Protein 6Z70 (pdb70)

Structure (mmCIF, N/CA/C/O backbone):
data_6Z70
#
_entry.id   6Z70
#
_cell.length_a   72.100
_cell.length_b   116.100
_cell.length_c   137.600
_cell.angle_alpha   90.000
_cell.angle_beta   90.000
_cell.angle_gamma   90.000
#
_symmetry.space_group_name_H-M   'P 21 21 21'
#
loop_
_entity.id
_entity.type
_entity.pdbx_description
1 polymer Aq128
2 non-polymer '(2R)-2,3-dihydroxypropyl (9Z)-octadec-9-enoate'
3 water water
#
loop_
_atom_site.group_PDB
_atom_site.id
_atom_site.type_symbol
_atom_site.label_atom_id
_atom_site.label_alt_id
_atom_site.label_comp_id
_atom_site.label_asym_id
_atom_site.label_entity_id
_atom_site.label_seq_id
_atom_site.pdbx_PDB_ins_code
_atom_site.Cartn_x
_atom_site.Cartn_y
_atom_site.Cartn_z
_atom_site.occupancy
_atom_site.B_iso_or_equiv
_atom_site.auth_seq_id
_atom_site.auth_comp_id
_atom_site.auth_asym_id
_atom_site.auth_atom_id
_atom_site.pdbx_PDB_model_num
ATOM 1 N N . MET A 1 1 ? -13.333 -22.720 -15.313 1.00 49.13 1 MET A N 1
ATOM 2 C CA . MET A 1 1 ? -12.227 -22.021 -15.959 1.00 57.83 1 MET A CA 1
ATOM 3 C C . MET A 1 1 ? -10.999 -22.931 -16.139 1.00 62.39 1 MET A C 1
ATOM 4 O O . MET A 1 1 ? -10.587 -23.619 -15.203 1.00 65.53 1 MET A O 1
ATOM 9 N N . GLN A 1 2 ? -10.419 -22.935 -17.341 1.00 61.01 2 GLN A N 1
ATOM 10 C CA . GLN A 1 2 ? -9.251 -23.763 -17.612 1.00 58.44 2 GLN A CA 1
ATOM 11 C C . GLN A 1 2 ? -7.989 -23.080 -17.087 1.00 55.29 2 GLN A C 1
ATOM 12 O O . GLN A 1 2 ? -7.879 -21.852 -17.077 1.00 54.39 2 GLN A O 1
ATOM 18 N N . ARG A 1 3 ? -7.039 -23.893 -16.639 1.00 54.30 3 ARG A N 1
ATOM 19 C CA . ARG A 1 3 ? -5.816 -23.404 -16.022 1.00 47.18 3 ARG A CA 1
ATOM 20 C C . ARG A 1 3 ? -4.708 -23.217 -17.053 1.00 48.51 3 ARG A C 1
ATOM 21 O O . ARG A 1 3 ? -4.711 -23.818 -18.131 1.00 48.76 3 ARG A O 1
ATOM 29 N N . ILE A 1 4 ? -3.756 -22.353 -16.707 1.00 42.15 4 ILE A N 1
ATOM 30 C CA . ILE A 1 4 ? -2.536 -22.192 -17.487 1.00 38.52 4 ILE A CA 1
ATOM 31 C C . ILE A 1 4 ? -1.409 -22.959 -16.804 1.00 44.37 4 ILE A C 1
ATOM 32 O O . ILE A 1 4 ? -0.544 -22.372 -16.132 1.00 37.39 4 ILE A O 1
ATOM 37 N N . ILE A 1 5 ? -1.433 -24.284 -16.968 1.00 42.07 5 ILE A N 1
ATOM 38 C CA . ILE A 1 5 ? -0.373 -25.140 -16.457 1.00 41.37 5 ILE A CA 1
ATOM 39 C C . ILE A 1 5 ? 0.875 -24.974 -17.312 1.00 40.09 5 ILE A C 1
ATOM 40 O O . ILE A 1 5 ? 0.800 -24.884 -18.551 1.00 43.90 5 ILE A O 1
ATOM 45 N N . VAL A 1 6 ? 2.029 -24.914 -16.654 1.00 36.55 6 VAL A N 1
ATOM 46 C CA . VAL A 1 6 ? 3.325 -24.972 -17.319 1.00 40.22 6 VAL A CA 1
ATOM 47 C C . VAL A 1 6 ? 3.980 -26.295 -16.939 1.00 38.26 6 VAL A C 1
ATOM 48 O O . VAL A 1 6 ? 4.103 -26.617 -15.752 1.00 37.58 6 VAL A O 1
ATOM 52 N N . ASN A 1 7 ? 4.357 -27.080 -17.946 1.00 38.56 7 ASN A N 1
ATOM 53 C CA . ASN A 1 7 ? 4.939 -28.382 -17.670 1.00 41.23 7 ASN A CA 1
ATOM 54 C C . ASN A 1 7 ? 6.418 -28.254 -17.334 1.00 38.92 7 ASN A C 1
ATOM 55 O O . ASN A 1 7 ? 7.118 -27.432 -17.925 1.00 39.71 7 ASN A O 1
ATOM 60 N N . PRO A 1 8 ? 6.924 -29.102 -16.428 1.00 39.78 8 PRO A N 1
ATOM 61 C CA . PRO A 1 8 ? 8.310 -28.936 -15.971 1.00 41.28 8 PRO A CA 1
ATOM 62 C C . PRO A 1 8 ? 9.330 -28.973 -17.089 1.00 41.65 8 PRO A C 1
ATOM 63 O O . PRO A 1 8 ? 10.408 -28.390 -16.928 1.00 41.63 8 PRO A O 1
ATOM 67 N N . ASN A 1 9 ? 9.042 -29.635 -18.214 1.00 40.38 9 ASN A N 1
ATOM 68 C CA . ASN A 1 9 ? 9.977 -29.670 -19.332 1.00 43.66 9 ASN A CA 1
ATOM 69 C C . ASN A 1 9 ? 9.387 -29.014 -20.576 1.00 45.10 9 ASN A C 1
ATOM 70 O O . ASN A 1 9 ? 9.722 -29.386 -21.701 1.00 43.30 9 ASN A O 1
ATOM 75 N N . GLU A 1 10 ? 8.520 -28.026 -20.383 1.00 41.86 10 GLU A N 1
ATOM 76 C CA . GLU A 1 10 ? 7.946 -27.312 -21.512 1.00 43.86 10 GLU A CA 1
ATOM 77 C C . GLU A 1 10 ? 9.016 -26.490 -22.231 1.00 43.78 10 GLU A C 1
ATOM 78 O O . GLU A 1 10 ? 9.795 -25.784 -21.583 1.00 43.17 10 GLU A O 1
ATOM 84 N N . PRO A 1 11 ? 9.049 -26.532 -23.567 1.00 43.82 11 PRO A N 1
ATOM 85 C CA . PRO A 1 11 ? 10.022 -25.731 -24.318 1.00 39.49 11 PRO A CA 1
ATOM 86 C C . PRO A 1 11 ? 9.911 -24.248 -24.000 1.00 40.26 11 PRO A C 1
ATOM 87 O O . PRO A 1 11 ? 8.829 -23.728 -23.714 1.00 42.48 11 PRO A O 1
ATOM 91 N N . TYR A 1 12 ? 11.051 -23.565 -24.113 1.00 40.20 12 TYR A N 1
ATOM 92 C CA . TYR A 1 12 ? 11.152 -22.173 -23.688 1.00 40.86 12 TYR A CA 1
ATOM 93 C C . TYR A 1 12 ? 10.124 -21.298 -24.385 1.00 45.54 12 TYR A C 1
ATOM 94 O O . TYR A 1 12 ? 9.398 -20.532 -23.731 1.00 36.25 12 TYR A O 1
ATOM 103 N N . LEU A 1 13 ? 9.989 -21.458 -25.702 1.00 41.83 13 LEU A N 1
ATOM 104 C CA . LEU A 1 13 ? 9.112 -20.592 -26.466 1.00 41.51 13 LEU A CA 1
ATOM 105 C C . LEU A 1 13 ? 7.642 -20.855 -26.182 1.00 43.63 13 LEU A C 1
ATOM 106 O O . LEU A 1 13 ? 6.831 -19.925 -26.288 1.00 43.73 13 LEU A O 1
ATOM 111 N N . SER A 1 14 ? 7.278 -22.070 -25.763 1.00 43.05 14 SER A N 1
ATOM 112 C CA . SER A 1 14 ? 5.886 -22.309 -25.392 1.00 43.40 14 SER A CA 1
ATOM 113 C C . SER A 1 14 ? 5.543 -21.673 -24.047 1.00 41.84 14 SER A C 1
ATOM 114 O O . SER A 1 14 ? 4.403 -21.236 -23.853 1.00 41.57 14 SER A O 1
ATOM 117 N N . VAL A 1 15 ? 6.509 -21.585 -23.128 1.00 38.98 15 VAL A N 1
ATOM 118 C CA . VAL A 1 15 ? 6.254 -20.886 -21.866 1.00 40.96 15 VAL A CA 1
ATOM 119 C C . VAL A 1 15 ? 6.112 -19.387 -22.114 1.00 40.62 15 VAL A C 1
ATOM 120 O O . VAL A 1 15 ? 5.169 -18.742 -21.633 1.00 38.84 15 VAL A O 1
ATOM 124 N N . ILE A 1 16 ? 7.030 -18.824 -22.896 1.00 40.79 16 ILE A N 1
ATOM 125 C CA . ILE A 1 16 ? 7.002 -17.400 -23.194 1.00 37.76 16 ILE A CA 1
ATOM 126 C C . ILE A 1 16 ? 5.701 -17.022 -23.884 1.00 38.95 16 ILE A C 1
ATOM 127 O O . ILE A 1 16 ? 5.118 -15.967 -23.602 1.00 39.00 16 ILE A O 1
ATOM 132 N N . LYS A 1 17 ? 5.209 -17.884 -24.778 1.00 38.98 17 LYS A N 1
ATOM 133 C CA . LYS A 1 17 ? 3.935 -17.608 -25.432 1.00 41.87 17 LYS A CA 1
ATOM 134 C C . LYS A 1 17 ? 2.828 -17.406 -24.409 1.00 39.25 17 LYS A C 1
ATOM 135 O O . LYS A 1 17 ? 2.019 -16.477 -24.529 1.00 38.08 17 LYS A O 1
ATOM 141 N N . LYS A 1 18 ? 2.800 -18.246 -23.377 1.00 35.51 18 LYS A N 1
ATOM 142 C CA . LYS A 1 18 ? 1.837 -18.056 -22.301 1.00 40.80 18 LYS A CA 1
ATOM 143 C C . LYS A 1 18 ? 2.126 -16.772 -21.513 1.00 34.57 18 LYS A C 1
ATOM 144 O O . LYS A 1 18 ? 1.200 -16.023 -21.191 1.00 34.53 18 LYS A O 1
ATOM 150 N N . VAL A 1 19 ? 3.402 -16.488 -21.221 1.00 30.47 19 VAL A N 1
ATOM 151 C CA . VAL A 1 19 ? 3.751 -15.282 -20.466 1.00 34.86 19 VAL A CA 1
ATOM 152 C C . VAL A 1 19 ? 3.364 -14.026 -21.247 1.00 34.94 19 VAL A C 1
ATOM 153 O O . VAL A 1 19 ? 2.836 -13.062 -20.675 1.00 38.89 19 VAL A O 1
ATOM 157 N N . VAL A 1 20 ? 3.617 -14.013 -22.560 1.00 32.60 20 VAL A N 1
ATOM 158 C CA . VAL A 1 20 ? 3.352 -12.814 -23.352 1.00 35.40 20 VAL A CA 1
ATOM 159 C C . VAL A 1 20 ? 1.854 -12.597 -23.510 1.00 32.60 20 VAL A C 1
ATOM 160 O O . VAL A 1 20 ? 1.368 -11.461 -23.461 1.00 36.56 20 VAL A O 1
ATOM 164 N N . LYS A 1 21 ? 1.094 -13.683 -23.643 1.00 35.42 21 LYS A N 1
ATOM 165 C CA . LYS A 1 21 ? -0.358 -13.576 -23.750 1.00 38.54 21 LYS A CA 1
ATOM 166 C C . LYS A 1 21 ? -0.973 -12.969 -22.494 1.00 38.57 21 LYS A C 1
ATOM 167 O O . LYS A 1 21 ? -1.922 -12.179 -22.577 1.00 33.25 21 LYS A O 1
ATOM 173 N N . LEU A 1 22 ? -0.451 -13.329 -21.316 1.00 37.10 22 LEU A N 1
ATOM 174 C CA . LEU A 1 22 ? -0.932 -12.709 -20.090 1.00 34.40 22 LEU A CA 1
ATOM 175 C C . LEU A 1 22 ? -0.425 -11.283 -19.959 1.00 36.75 22 LEU A C 1
ATOM 176 O O . LEU A 1 22 ? -1.184 -10.380 -19.570 1.00 35.30 22 LEU A O 1
ATOM 181 N N . SER A 1 23 ? 0.860 -11.061 -20.281 1.00 35.91 23 SER A N 1
ATOM 182 C CA . SER A 1 23 ? 1.530 -9.829 -19.878 1.00 36.93 23 SER A CA 1
ATOM 183 C C . SER A 1 23 ? 1.155 -8.636 -20.758 1.00 34.80 23 SER A C 1
ATOM 184 O O . SER A 1 23 ? 1.029 -7.511 -20.253 1.00 42.21 23 SER A O 1
ATOM 187 N N . ILE A 1 24 ? 0.987 -8.855 -22.065 1.00 36.74 24 ILE A N 1
ATOM 188 C CA . ILE A 1 24 ? 0.758 -7.735 -22.987 1.00 36.95 24 ILE A CA 1
ATOM 189 C C . ILE A 1 24 ? -0.512 -6.954 -22.661 1.00 34.36 24 ILE A C 1
ATOM 190 O O . ILE A 1 24 ? -0.456 -5.718 -22.644 1.00 34.83 24 ILE A O 1
ATOM 195 N N . PRO A 1 25 ? -1.655 -7.585 -22.388 1.00 34.42 25 PRO A N 1
ATOM 196 C CA . PRO A 1 25 ? -2.819 -6.778 -21.981 1.00 36.30 25 PRO A CA 1
ATOM 197 C C . PRO A 1 25 ? -2.596 -5.948 -20.700 1.00 33.98 25 PRO A C 1
ATOM 198 O O . PRO A 1 25 ? -3.133 -4.834 -20.606 1.00 35.56 25 PRO A O 1
ATOM 202 N N . ILE A 1 26 ? -1.823 -6.445 -19.719 1.00 33.76 26 ILE A N 1
ATOM 203 C CA . ILE A 1 26 ? -1.533 -5.671 -18.502 1.00 38.56 26 ILE A CA 1
ATOM 204 C C . ILE A 1 26 ? -0.623 -4.485 -18.824 1.00 39.63 26 ILE A C 1
ATOM 205 O O . ILE A 1 26 ? -0.802 -3.370 -18.293 1.00 36.28 26 ILE A O 1
ATOM 210 N N . ILE A 1 27 ? 0.390 -4.713 -19.666 1.00 31.97 27 ILE A N 1
ATOM 211 C CA . ILE A 1 27 ? 1.252 -3.626 -20.135 1.00 39.23 27 ILE A CA 1
ATOM 212 C C . ILE A 1 27 ? 0.428 -2.563 -20.864 1.00 36.99 27 ILE A C 1
ATOM 213 O O . ILE A 1 27 ? 0.628 -1.364 -20.661 1.00 39.51 27 ILE A O 1
ATOM 218 N N . VAL A 1 28 ? -0.531 -2.986 -21.698 1.00 35.98 28 VAL A N 1
ATOM 219 C CA . VAL A 1 28 ? -1.432 -2.030 -22.345 1.00 36.04 28 VAL A CA 1
ATOM 220 C C . VAL A 1 28 ? -2.247 -1.277 -21.302 1.00 37.43 28 VAL A C 1
ATOM 221 O O . VAL A 1 28 ? -2.370 -0.050 -21.361 1.00 38.16 28 VAL A O 1
ATOM 225 N N . VAL A 1 29 ? -2.819 -2.004 -20.331 1.00 36.26 29 VAL A N 1
ATOM 226 C CA . VAL A 1 29 ? -3.597 -1.347 -19.277 1.00 41.09 29 VAL A CA 1
ATOM 227 C C . VAL A 1 29 ? -2.756 -0.272 -18.609 1.00 39.01 29 VAL A C 1
ATOM 228 O O . VAL A 1 29 ? -3.189 0.876 -18.456 1.00 38.83 29 VAL A O 1
ATOM 232 N N . ASN A 1 30 ? -1.502 -0.597 -18.305 1.00 42.45 30 ASN A N 1
ATOM 233 C CA . ASN A 1 30 ? -0.636 0.358 -17.623 1.00 47.60 30 ASN A CA 1
ATOM 234 C C . ASN A 1 30 ? -0.284 1.541 -18.516 1.00 40.85 30 ASN A C 1
ATOM 235 O O . ASN A 1 30 ? -0.255 2.684 -18.050 1.00 43.24 30 ASN A O 1
ATOM 240 N N . LEU A 1 31 ? -0.041 1.298 -19.805 1.00 44.39 31 LEU A N 1
ATOM 241 C CA . LEU A 1 31 ? 0.364 2.386 -20.688 1.00 42.23 31 LEU A CA 1
ATOM 242 C C . LEU A 1 31 ? -0.802 3.296 -21.051 1.00 45.50 31 LEU A C 1
ATOM 243 O O . LEU A 1 31 ? -0.596 4.493 -21.284 1.00 47.16 31 LEU A O 1
ATOM 248 N N . LEU A 1 32 ? -2.025 2.769 -21.083 1.00 41.82 32 LEU A N 1
ATOM 249 C CA . LEU A 1 32 ? -3.180 3.640 -21.249 1.00 40.43 32 LEU A CA 1
ATOM 250 C C . LEU A 1 32 ? -3.311 4.589 -20.063 1.00 43.53 32 LEU A C 1
ATOM 251 O O . LEU A 1 32 ? -3.653 5.769 -20.229 1.00 41.25 32 LEU A O 1
ATOM 256 N N . TYR A 1 33 ? -3.011 4.097 -18.862 1.00 42.73 33 TYR A N 1
ATOM 257 C CA . TYR A 1 33 ? -3.072 4.937 -17.670 1.00 42.12 33 TYR A CA 1
ATOM 258 C C . TYR A 1 33 ? -2.031 6.056 -17.725 1.00 43.88 33 TYR A C 1
ATOM 259 O O . TYR A 1 33 ? -2.286 7.172 -17.270 1.00 42.30 33 TYR A O 1
ATOM 268 N N . THR A 1 34 ? -0.855 5.770 -18.282 1.00 45.38 34 THR A N 1
ATOM 269 C CA . THR A 1 34 ? 0.181 6.784 -18.426 1.00 44.04 34 THR A CA 1
ATOM 270 C C . THR A 1 34 ? -0.220 7.840 -19.451 1.00 47.80 34 THR A C 1
ATOM 271 O O . THR A 1 34 ? -0.044 9.044 -19.224 1.00 45.38 34 THR A O 1
ATOM 275 N N . VAL A 1 35 ? -0.747 7.403 -20.597 1.00 46.31 35 VAL A N 1
ATOM 276 C CA . VAL A 1 35 ? -1.169 8.340 -21.633 1.00 45.47 35 VAL A CA 1
ATOM 277 C C . VAL A 1 35 ? -2.319 9.201 -21.134 1.00 42.47 35 VAL A C 1
ATOM 278 O O . VAL A 1 35 ? -2.360 10.412 -21.376 1.00 43.55 35 VAL A O 1
ATOM 282 N N . GLU A 1 36 ? -3.273 8.587 -20.433 1.00 42.91 36 GLU A N 1
ATOM 283 C CA . GLU A 1 36 ? -4.423 9.319 -19.918 1.00 42.69 36 GLU A CA 1
ATOM 284 C C . GLU A 1 36 ? -3.991 10.396 -18.935 1.00 46.42 36 GLU A C 1
ATOM 285 O O . GLU A 1 36 ? -4.508 11.521 -18.949 1.00 42.24 36 GLU A O 1
ATOM 291 N N . ASN A 1 37 ? -3.103 10.044 -18.015 1.00 43.44 37 ASN A N 1
ATOM 292 C CA . ASN A 1 37 ? -2.685 11.033 -17.035 1.00 46.43 37 ASN A CA 1
ATOM 293 C C . ASN A 1 37 ? -1.893 12.162 -17.682 1.00 46.23 37 ASN A C 1
ATOM 294 O O . ASN A 1 37 ? -1.956 13.302 -17.216 1.00 46.02 37 ASN A O 1
ATOM 299 N N . MET A 1 38 ? -1.158 11.873 -18.757 1.00 50.36 38 MET A N 1
ATOM 300 C CA . MET A 1 38 ? -0.488 12.939 -19.494 1.00 47.68 38 MET A CA 1
ATOM 301 C C . MET A 1 38 ? -1.507 13.861 -20.154 1.00 49.11 38 MET A C 1
ATOM 302 O O . MET A 1 38 ? -1.414 15.088 -20.031 1.00 48.45 38 MET A O 1
ATOM 307 N N . ILE A 1 39 ? -2.510 13.287 -20.826 1.00 45.28 39 ILE A N 1
ATOM 308 C CA . ILE A 1 39 ? -3.544 14.105 -21.458 1.00 41.14 39 ILE A CA 1
ATOM 309 C C . ILE A 1 39 ? -4.318 14.889 -20.408 1.00 42.12 39 ILE A C 1
ATOM 310 O O . ILE A 1 39 ? -4.651 16.063 -20.610 1.00 39.16 39 ILE A O 1
ATOM 315 N N . SER A 1 40 ? -4.629 14.250 -19.274 1.00 40.93 40 SER A N 1
ATOM 316 C CA . SER A 1 40 ? -5.368 14.946 -18.225 1.00 42.76 40 SER A CA 1
ATOM 317 C C . SER A 1 40 ? -4.570 16.112 -17.660 1.00 39.73 40 SER A C 1
ATOM 318 O O . SER A 1 40 ? -5.151 17.144 -17.310 1.00 43.94 40 SER A O 1
ATOM 321 N N . MET A 1 41 ? -3.242 15.981 -17.590 1.00 43.87 41 MET A N 1
ATOM 322 C CA . MET A 1 41 ? -2.409 17.088 -17.128 1.00 45.38 41 MET A CA 1
ATOM 323 C C . MET A 1 41 ? -2.464 18.269 -18.090 1.00 46.46 41 MET A C 1
ATOM 324 O O . MET A 1 41 ? -2.525 19.430 -17.658 1.00 45.52 41 MET A O 1
ATOM 329 N N . ILE A 1 42 ? -2.438 17.995 -19.394 1.00 41.73 42 ILE A N 1
ATOM 330 C CA . ILE A 1 42 ? -2.510 19.082 -20.361 1.00 46.12 42 ILE A CA 1
ATOM 331 C C . ILE A 1 42 ? -3.876 19.756 -20.300 1.00 41.76 42 ILE A C 1
ATOM 332 O O . ILE A 1 42 ? -3.972 20.983 -20.365 1.00 44.75 42 ILE A O 1
ATOM 337 N N . LEU A 1 43 ? -4.947 18.974 -20.121 1.00 40.98 43 LEU A N 1
ATOM 338 C CA . LEU A 1 43 ? -6.280 19.560 -20.011 1.00 37.69 43 LEU A CA 1
ATOM 339 C C . LEU A 1 43 ? -6.373 20.501 -18.826 1.00 45.32 43 LEU A C 1
ATOM 340 O O . LEU A 1 43 ? -6.945 21.594 -18.935 1.00 46.13 43 LEU A O 1
ATOM 345 N N . VAL A 1 44 ? -5.841 20.082 -17.675 1.00 42.44 44 VAL A N 1
ATOM 346 C CA . VAL A 1 44 ? -5.886 20.926 -16.491 1.00 42.67 44 VAL A CA 1
ATOM 347 C C . VAL A 1 44 ? -4.995 22.146 -16.662 1.00 44.71 44 VAL A C 1
ATOM 348 O O . VAL A 1 44 ? -5.346 23.241 -16.212 1.00 42.68 44 VAL A O 1
ATOM 352 N N . SER A 1 45 ? -3.861 22.002 -17.342 1.00 41.00 45 SER A 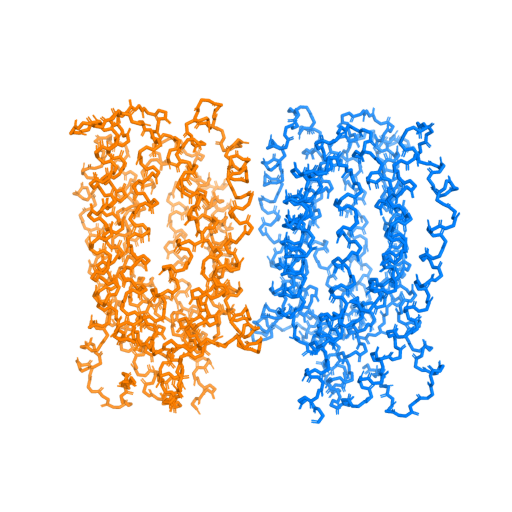N 1
ATOM 353 C CA . SER A 1 45 ? -3.012 23.164 -17.564 1.00 49.93 45 SER A CA 1
ATOM 354 C C . SER A 1 45 ? -3.699 24.221 -18.431 1.00 50.13 45 SER A C 1
ATOM 355 O O . SER A 1 45 ? -3.275 25.379 -18.431 1.00 48.50 45 SER A O 1
ATOM 358 N N . SER A 1 46 ? -4.770 23.865 -19.139 1.00 48.50 46 SER A N 1
ATOM 359 C CA . SER A 1 46 ? -5.571 24.881 -19.816 1.00 53.29 46 SER A CA 1
ATOM 360 C C . SER A 1 46 ? -6.322 25.790 -18.842 1.00 52.62 46 SER A C 1
ATOM 361 O O . SER A 1 46 ? -6.869 26.808 -19.275 1.00 52.25 46 SER A O 1
ATOM 364 N N . ILE A 1 47 ? -6.362 25.458 -17.549 1.00 48.74 47 ILE A N 1
ATOM 365 C CA . ILE A 1 47 ? -7.111 26.246 -16.573 1.00 42.72 47 ILE A CA 1
ATOM 366 C C . ILE A 1 47 ? -6.210 27.302 -15.943 1.00 51.13 47 ILE A C 1
ATOM 367 O O . ILE A 1 47 ? -6.395 28.503 -16.171 1.00 50.20 47 ILE A O 1
ATOM 372 N N . SER A 1 48 ? -5.250 26.873 -15.134 1.00 49.74 48 SER A N 1
ATOM 373 C CA . SER A 1 48 ? -4.361 27.779 -14.414 1.00 51.26 48 SER A CA 1
ATOM 374 C C . SER A 1 48 ? -3.252 26.950 -13.777 1.00 54.48 48 SER A C 1
ATOM 375 O O . SER A 1 48 ? -3.400 25.730 -13.624 1.00 49.61 48 SER A O 1
ATOM 378 N N . PRO A 1 49 ? -2.118 27.576 -13.446 1.00 56.03 49 PRO A N 1
ATOM 379 C CA . PRO A 1 49 ? -1.072 26.827 -12.742 1.00 54.37 49 PRO A CA 1
ATOM 380 C C . PRO A 1 49 ? -1.504 26.412 -11.351 1.00 52.39 49 PRO A C 1
ATOM 381 O O . PRO A 1 49 ? -1.013 25.395 -10.844 1.00 52.64 49 PRO A O 1
ATOM 385 N N . SER A 1 50 ? -2.420 27.156 -10.720 1.00 50.32 50 SER A N 1
ATOM 386 C CA . SER A 1 50 ? -2.944 26.705 -9.437 1.00 49.28 50 SER A CA 1
ATOM 387 C C . SER A 1 50 ? -3.807 25.461 -9.603 1.00 51.03 50 SER A C 1
ATOM 388 O O . SER A 1 50 ? -3.853 24.613 -8.701 1.00 48.08 50 SER A O 1
ATOM 391 N N . ALA A 1 51 ? -4.492 25.331 -10.744 1.00 46.29 51 ALA A N 1
ATOM 392 C CA . ALA A 1 51 ? -5.233 24.108 -11.031 1.00 45.10 51 ALA A CA 1
ATOM 393 C C . ALA A 1 51 ? -4.291 22.926 -11.212 1.00 44.14 51 ALA A C 1
ATOM 394 O O . ALA A 1 51 ? -4.567 21.822 -10.724 1.00 43.66 51 ALA A O 1
ATOM 396 N N . VAL A 1 52 ? -3.170 23.146 -11.906 1.00 41.19 52 VAL A N 1
ATOM 397 C CA . VAL A 1 52 ? -2.162 22.104 -12.077 1.00 45.09 52 VAL A CA 1
ATOM 398 C C . VAL A 1 52 ? -1.591 21.692 -10.731 1.00 47.04 52 VAL A C 1
ATOM 399 O O . VAL A 1 52 ? -1.358 20.506 -10.474 1.00 45.23 52 VAL A O 1
ATOM 403 N N . ALA A 1 53 ? -1.336 22.670 -9.859 1.00 50.99 53 ALA A N 1
ATOM 404 C CA . ALA A 1 53 ? -0.832 22.359 -8.529 1.00 50.28 53 ALA A CA 1
ATOM 405 C C . ALA A 1 53 ? -1.859 21.577 -7.718 1.00 47.66 53 ALA A C 1
ATOM 406 O O . ALA A 1 53 ? -1.505 20.629 -7.010 1.00 50.98 53 ALA A O 1
ATOM 408 N N . ALA A 1 54 ? -3.135 21.952 -7.811 1.00 45.91 54 ALA A N 1
ATOM 409 C CA . ALA A 1 54 ? -4.152 21.259 -7.030 1.00 47.22 54 ALA A CA 1
ATOM 410 C C . ALA A 1 54 ? -4.259 19.796 -7.451 1.00 45.88 54 ALA A C 1
ATOM 411 O O . ALA A 1 54 ? -4.269 18.896 -6.604 1.00 48.39 54 ALA A O 1
ATOM 413 N N . THR A 1 55 ? -4.304 19.531 -8.758 1.00 46.11 55 THR A N 1
ATOM 414 C CA . THR A 1 55 ? -4.392 18.144 -9.209 1.00 44.71 55 THR A CA 1
ATOM 415 C C . THR A 1 55 ? -3.078 17.402 -9.005 1.00 46.81 55 THR A C 1
ATOM 416 O O . THR A 1 55 ? -3.085 16.190 -8.766 1.00 43.75 55 THR A O 1
ATOM 420 N N . GLY A 1 56 ? -1.945 18.102 -9.095 1.00 46.24 56 GLY A N 1
ATOM 421 C CA . GLY A 1 56 ? -0.668 17.448 -8.850 1.00 48.42 56 GLY A CA 1
ATOM 422 C C . GLY A 1 56 ? -0.542 16.938 -7.427 1.00 46.23 56 GLY A C 1
ATOM 423 O O . GLY A 1 56 ? -0.116 15.801 -7.198 1.00 39.98 56 GLY A O 1
ATOM 424 N N . PHE A 1 57 ? -0.901 17.786 -6.453 1.00 46.38 57 PHE A N 1
ATOM 425 C CA . PHE A 1 57 ? -0.944 17.376 -5.050 1.00 49.40 57 PHE A CA 1
ATOM 426 C C . PHE A 1 57 ? -2.004 16.303 -4.824 1.00 49.88 57 PHE A C 1
ATOM 427 O O . PHE A 1 57 ? -1.771 15.326 -4.091 1.00 42.82 57 PHE A O 1
ATOM 435 N N . SER A 1 58 ? -3.188 16.492 -5.417 1.00 41.98 58 SER A N 1
ATOM 436 C CA . SER A 1 58 ? -4.266 15.524 -5.259 1.00 44.52 58 SER A CA 1
ATOM 437 C C . SER A 1 58 ? -3.847 14.134 -5.729 1.00 40.79 58 SER A C 1
ATOM 438 O O . SER A 1 58 ? -4.021 13.147 -5.009 1.00 40.05 58 SER A O 1
ATOM 441 N N . LEU A 1 59 ? -3.281 14.040 -6.929 1.00 43.04 59 LEU A N 1
ATOM 442 C CA . LEU A 1 59 ? -2.939 12.737 -7.494 1.00 42.25 59 LEU A CA 1
ATOM 443 C C . LEU A 1 59 ? -1.879 12.022 -6.662 1.00 44.75 59 LEU A C 1
ATOM 444 O O . LEU A 1 59 ? -1.920 10.797 -6.516 1.00 41.92 59 LEU A O 1
ATOM 449 N N . SER A 1 60 ? -0.926 12.765 -6.102 1.00 42.77 60 SER A N 1
ATOM 450 C CA . SER A 1 60 ? 0.108 12.121 -5.306 1.00 44.08 60 SER A CA 1
ATOM 451 C C . SER A 1 60 ? -0.458 11.584 -4.001 1.00 42.27 60 SER A C 1
ATOM 452 O O . SER A 1 60 ? -0.138 10.461 -3.597 1.00 42.32 60 SER A O 1
ATOM 455 N N . LEU A 1 61 ? -1.350 12.337 -3.361 1.00 40.12 61 LEU A N 1
ATOM 456 C CA . LEU A 1 61 ? -1.952 11.850 -2.125 1.00 38.38 61 LEU A CA 1
ATOM 457 C C . LEU A 1 61 ? -2.937 10.717 -2.410 1.00 41.79 61 LEU A C 1
ATOM 458 O O . LEU A 1 61 ? -2.997 9.739 -1.650 1.00 34.75 61 LEU A O 1
ATOM 463 N N . LEU A 1 62 ? -3.674 10.810 -3.530 1.00 36.86 62 LEU A N 1
ATOM 464 C CA . LEU A 1 62 ? -4.559 9.725 -3.947 1.00 36.26 62 LEU A CA 1
ATOM 465 C C . LEU A 1 62 ? -3.774 8.448 -4.190 1.00 39.78 62 LEU A C 1
ATOM 466 O O . LEU A 1 62 ? -4.219 7.357 -3.820 1.00 35.38 62 LEU A O 1
ATOM 471 N N . TRP A 1 63 ? -2.605 8.568 -4.822 1.00 41.15 63 TRP A N 1
ATOM 472 C CA . TRP A 1 63 ? -1.739 7.411 -5.005 1.00 44.22 63 TRP A CA 1
ATOM 473 C C . TRP A 1 63 ? -1.379 6.778 -3.663 1.00 42.08 63 TRP A C 1
ATOM 474 O O . TRP A 1 63 ? -1.367 5.550 -3.526 1.00 40.56 63 TRP A O 1
ATOM 485 N N . PHE A 1 64 ? -1.112 7.602 -2.651 1.00 38.40 64 PHE A N 1
ATOM 486 C CA . PHE A 1 64 ? -0.809 7.053 -1.332 1.00 36.95 64 PHE A CA 1
ATOM 487 C C . PHE A 1 64 ? -1.998 6.283 -0.778 1.00 34.53 64 PHE A C 1
ATOM 488 O O . PHE A 1 64 ? -1.876 5.107 -0.426 1.00 31.39 64 PHE A O 1
ATOM 496 N N . ILE A 1 65 ? -3.172 6.916 -0.718 1.00 33.27 65 ILE A N 1
ATOM 497 C CA . ILE A 1 65 ? -4.281 6.218 -0.092 1.00 33.00 65 ILE A CA 1
ATOM 498 C C . ILE A 1 65 ? -4.747 5.037 -0.931 1.00 37.42 65 ILE A C 1
ATOM 499 O O . ILE A 1 65 ? -5.319 4.088 -0.380 1.00 36.96 65 ILE A O 1
ATOM 504 N N . TYR A 1 66 ? -4.451 5.022 -2.239 1.00 38.45 66 TYR A N 1
ATOM 505 C CA . TYR A 1 66 ? -4.790 3.859 -3.053 1.00 38.16 66 TYR A CA 1
ATOM 506 C C . TYR A 1 66 ? -4.016 2.602 -2.650 1.00 39.14 66 TYR A C 1
ATOM 507 O O . TYR A 1 66 ? -4.367 1.515 -3.120 1.00 32.67 66 TYR A O 1
ATOM 516 N N . SER A 1 67 ? -2.970 2.723 -1.816 1.00 32.26 67 SER A N 1
ATOM 517 C CA . SER A 1 67 ? -2.335 1.572 -1.176 1.00 34.48 67 SER A CA 1
ATOM 518 C C . SER A 1 67 ? -3.362 0.581 -0.631 1.00 31.64 67 SER A C 1
ATOM 519 O O . SER A 1 67 ? -3.140 -0.637 -0.659 1.00 29.36 67 SER A O 1
ATOM 522 N N . LEU A 1 68 ? -4.461 1.107 -0.088 1.00 29.04 68 LEU A N 1
ATOM 523 C CA . LEU A 1 68 ? -5.507 0.276 0.490 1.00 28.96 68 LEU A CA 1
ATOM 524 C C . LEU A 1 68 ? -6.123 -0.694 -0.512 1.00 31.48 68 LEU A C 1
ATOM 525 O O . LEU A 1 68 ? -6.560 -1.784 -0.123 1.00 28.57 68 LEU A O 1
ATOM 530 N N . MET A 1 69 ? -6.218 -0.292 -1.789 1.00 29.08 69 MET A N 1
ATOM 531 C CA . MET A 1 69 ? -6.812 -1.144 -2.813 1.00 29.03 69 MET A CA 1
ATOM 532 C C . MET A 1 69 ? -6.037 -2.442 -2.971 1.00 28.39 69 MET A C 1
ATOM 533 O O . MET A 1 69 ? -6.609 -3.468 -3.377 1.00 26.93 69 MET A O 1
ATOM 538 N N . ALA A 1 70 ? -4.734 -2.406 -2.669 1.00 28.73 70 ALA A N 1
ATOM 539 C CA . ALA A 1 70 ? -3.899 -3.597 -2.735 1.00 29.56 70 ALA A CA 1
ATOM 540 C C . ALA A 1 70 ? -4.383 -4.669 -1.781 1.00 32.69 70 ALA A C 1
ATOM 541 O O . ALA A 1 70 ? -4.133 -5.864 -2.002 1.00 32.45 70 ALA A O 1
ATOM 543 N N . LEU A 1 71 ? -5.058 -4.284 -0.698 1.00 31.55 71 LEU A N 1
ATOM 544 C CA . LEU A 1 71 ? -5.549 -5.306 0.210 1.00 28.38 71 LEU A CA 1
ATOM 545 C C . LEU A 1 71 ? -6.573 -6.192 -0.494 1.00 32.47 71 LEU A C 1
ATOM 546 O O . LEU A 1 71 ? -6.399 -7.410 -0.583 1.00 33.62 71 LEU A O 1
ATOM 551 N N . SER A 1 72 ? -7.640 -5.592 -1.020 1.00 26.70 72 SER A N 1
ATOM 552 C CA . SER A 1 72 ? -8.676 -6.385 -1.679 1.00 35.43 72 SER A CA 1
ATOM 553 C C . SER A 1 72 ? -8.215 -6.927 -3.033 1.00 32.76 72 SER A C 1
ATOM 554 O O . SER A 1 72 ? -8.607 -8.035 -3.414 1.00 32.33 72 SER A O 1
ATOM 557 N N . TYR A 1 73 ? -7.388 -6.177 -3.769 1.00 30.36 73 TYR A N 1
ATOM 558 C CA . TYR A 1 73 ? -6.821 -6.716 -5.004 1.00 30.99 73 TYR A CA 1
ATOM 559 C C . TYR A 1 73 ? -6.054 -8.001 -4.721 1.00 30.52 73 TYR A C 1
ATOM 560 O O . TYR A 1 73 ? -6.363 -9.056 -5.290 1.00 30.30 73 TYR A O 1
ATOM 569 N N . SER A 1 74 ? -5.070 -7.936 -3.813 1.00 26.17 74 SER A N 1
ATOM 570 C CA . SER A 1 74 ? -4.133 -9.040 -3.644 1.00 32.19 74 SER A CA 1
ATOM 571 C C . SER A 1 74 ? -4.805 -10.278 -3.108 1.00 29.15 74 SER A C 1
ATOM 572 O O . SER A 1 74 ? -4.546 -11.377 -3.603 1.00 29.78 74 SER A O 1
ATOM 575 N N . GLY A 1 75 ? -5.682 -10.123 -2.111 1.00 31.94 75 GLY A N 1
ATOM 576 C CA . GLY A 1 75 ? -6.376 -11.279 -1.577 1.00 32.92 75 GLY A CA 1
ATOM 577 C C . GLY A 1 75 ? -7.241 -11.974 -2.607 1.00 33.14 75 GLY A C 1
ATOM 578 O O . GLY A 1 75 ? -7.219 -13.204 -2.729 1.00 32.11 75 GLY A O 1
ATOM 579 N N . THR A 1 76 ? -8.028 -11.196 -3.355 1.00 28.73 76 THR A N 1
ATOM 580 C CA . THR A 1 76 ? -8.860 -11.789 -4.398 1.00 32.58 76 THR A CA 1
ATOM 581 C C . THR A 1 76 ? -8.000 -12.395 -5.486 1.00 29.46 76 THR A C 1
ATOM 582 O O . THR A 1 76 ? -8.183 -13.553 -5.862 1.00 31.22 76 THR A O 1
ATOM 586 N N . ASN A 1 77 ? -7.027 -11.612 -5.976 1.00 31.13 77 ASN A N 1
ATOM 587 C CA . ASN A 1 77 ? -6.180 -12.015 -7.084 1.00 26.95 77 ASN A CA 1
ATOM 588 C C . ASN A 1 77 ? -5.452 -13.331 -6.793 1.00 27.39 77 ASN A C 1
ATOM 589 O O . ASN A 1 77 ? -5.481 -14.259 -7.603 1.00 25.16 77 ASN A O 1
ATOM 594 N N . ILE A 1 78 ? -4.833 -13.446 -5.614 1.00 32.23 78 ILE A N 1
ATOM 595 C CA . ILE A 1 78 ? -4.015 -14.624 -5.326 1.00 32.14 78 ILE A CA 1
ATOM 596 C C . ILE A 1 78 ? -4.890 -15.859 -5.172 1.00 29.76 78 ILE A C 1
ATOM 597 O O . ILE A 1 78 ? -4.593 -16.934 -5.716 1.00 28.47 78 ILE A O 1
ATOM 602 N N . LEU A 1 79 ? -5.980 -15.724 -4.423 1.00 27.77 79 LEU A N 1
ATOM 603 C CA . LEU A 1 79 ? -6.818 -16.872 -4.151 1.00 30.19 79 LEU A CA 1
ATOM 604 C C . LEU A 1 79 ? -7.524 -17.355 -5.410 1.00 30.23 79 LEU A C 1
ATOM 605 O O . LEU A 1 79 ? -7.718 -18.559 -5.577 1.00 30.55 79 LEU A O 1
ATOM 610 N N . ILE A 1 80 ? -7.862 -16.459 -6.337 1.00 28.13 80 ILE A N 1
ATOM 611 C CA . ILE A 1 80 ? -8.520 -16.952 -7.539 1.00 31.01 80 ILE A CA 1
ATOM 612 C C . ILE A 1 80 ? -7.536 -17.751 -8.386 1.00 30.81 80 ILE A C 1
ATOM 613 O O . ILE A 1 80 ? -7.866 -18.833 -8.905 1.00 28.18 80 ILE A O 1
ATOM 618 N N . ALA A 1 81 ? -6.294 -17.271 -8.480 1.00 30.99 81 ALA A N 1
ATOM 619 C CA . ALA A 1 81 ? -5.284 -18.013 -9.214 1.00 30.12 81 ALA A CA 1
ATOM 620 C C . ALA A 1 81 ? -5.053 -19.398 -8.603 1.00 31.40 81 ALA A C 1
ATOM 621 O O . ALA A 1 81 ? -5.017 -20.406 -9.324 1.00 29.69 81 ALA A O 1
ATOM 623 N N . GLN A 1 82 ? -4.914 -19.468 -7.274 1.00 29.41 82 GLN A N 1
ATOM 624 C CA . GLN A 1 82 ? -4.677 -20.760 -6.627 1.00 34.49 82 GLN A CA 1
ATOM 625 C C . GLN A 1 82 ? -5.874 -21.687 -6.801 1.00 31.73 82 GLN A C 1
ATOM 626 O O . GLN A 1 82 ? -5.705 -22.852 -7.150 1.00 32.84 82 GLN A O 1
ATOM 632 N N . PHE A 1 83 ? -7.092 -21.164 -6.637 1.00 30.88 83 PHE A N 1
ATOM 633 C CA . PHE A 1 83 ? -8.291 -21.983 -6.803 1.00 36.28 83 PHE A CA 1
ATOM 634 C C . PHE A 1 83 ? -8.447 -22.494 -8.241 1.00 37.05 83 PHE A C 1
ATOM 635 O O . PHE A 1 83 ? -8.828 -23.650 -8.452 1.00 38.57 83 PHE A O 1
ATOM 643 N N . VAL A 1 84 ? -8.157 -21.658 -9.240 1.00 31.86 84 VAL A N 1
ATOM 644 C CA . VAL A 1 84 ? -8.231 -22.107 -10.628 1.00 33.65 84 VAL A CA 1
ATOM 645 C C . VAL A 1 84 ? -7.228 -23.232 -10.864 1.00 39.05 84 VAL A C 1
ATOM 646 O O . VAL A 1 84 ? -7.531 -24.229 -11.526 1.00 38.72 84 VAL A O 1
ATOM 650 N N . GLY A 1 85 ? -6.031 -23.105 -10.294 1.00 34.28 85 GLY A N 1
ATOM 651 C CA . GLY A 1 85 ? -5.041 -24.160 -10.435 1.00 39.31 85 GLY A CA 1
ATOM 652 C C . GLY A 1 85 ? -5.427 -25.451 -9.733 1.00 38.68 85 GLY A C 1
ATOM 653 O O . GLY A 1 85 ? -5.091 -26.540 -10.201 1.00 38.29 85 GLY A O 1
ATOM 654 N N . ALA A 1 86 ? -6.097 -25.350 -8.585 1.00 35.26 86 ALA A N 1
ATOM 655 C CA . ALA A 1 86 ? -6.562 -26.517 -7.843 1.00 39.85 86 ALA A CA 1
ATOM 656 C C . ALA A 1 86 ? -7.887 -27.065 -8.361 1.00 42.55 86 ALA A C 1
ATOM 657 O O . ALA A 1 86 ? -8.417 -28.007 -7.765 1.00 43.80 86 ALA A O 1
ATOM 659 N N . LYS A 1 87 ? -8.433 -26.503 -9.442 1.00 39.44 87 LYS A N 1
ATOM 660 C CA . LYS A 1 87 ? -9.731 -26.916 -9.987 1.00 42.96 87 LYS A CA 1
ATOM 661 C C . LYS A 1 87 ? -10.841 -26.822 -8.943 1.00 45.99 87 LYS A C 1
ATOM 662 O O . LYS A 1 87 ? -11.739 -27.663 -8.889 1.00 42.74 87 LYS A O 1
ATOM 668 N N . LYS A 1 88 ? -10.786 -25.783 -8.113 1.00 42.03 88 LYS A N 1
ATOM 669 C CA . LYS A 1 88 ? -11.857 -25.448 -7.187 1.00 39.54 88 LYS A CA 1
ATOM 670 C C . LYS A 1 88 ? -12.692 -24.312 -7.767 1.00 42.04 88 LYS A C 1
ATOM 671 O O . LYS A 1 88 ? -12.209 -23.516 -8.573 1.00 36.79 88 LYS A O 1
ATOM 677 N N . ASP A 1 89 ? -13.944 -24.239 -7.346 1.00 44.56 89 ASP A N 1
ATOM 678 C CA . ASP A 1 89 ? -14.826 -23.167 -7.787 1.00 42.53 89 ASP A CA 1
ATOM 679 C C . ASP A 1 89 ? -14.380 -21.838 -7.174 1.00 37.09 89 ASP A C 1
ATOM 680 O O . ASP A 1 89 ? -14.450 -21.682 -5.949 1.00 32.53 89 ASP A O 1
ATOM 685 N N . PRO A 1 90 ? -13.944 -20.858 -7.970 1.00 38.21 90 PRO A N 1
ATOM 686 C CA . PRO A 1 90 ? -13.485 -19.575 -7.410 1.00 37.36 90 PRO A CA 1
ATOM 687 C C . PRO A 1 90 ? -14.594 -18.554 -7.197 1.00 39.06 90 PRO A C 1
ATOM 688 O O . PRO A 1 90 ? -14.313 -17.471 -6.670 1.00 32.40 90 PRO A O 1
ATOM 692 N N . SER A 1 91 ? -15.837 -18.891 -7.561 1.00 38.17 91 SER A N 1
ATOM 693 C CA . SER A 1 91 ? -16.951 -17.965 -7.387 1.00 36.40 91 SER A CA 1
ATOM 694 C C . SER A 1 91 ? -17.063 -17.407 -5.980 1.00 35.74 91 SER A C 1
ATOM 695 O O . SER A 1 91 ? -17.342 -16.203 -5.856 1.00 34.55 91 SER A O 1
ATOM 698 N N . PRO A 1 92 ? -16.857 -18.179 -4.902 1.00 33.51 92 PRO A N 1
ATOM 699 C CA . PRO A 1 92 ? -16.876 -17.552 -3.571 1.00 32.38 92 PRO A CA 1
ATOM 700 C C . PRO A 1 92 ? -15.804 -16.501 -3.397 1.00 33.15 92 PRO A C 1
ATOM 701 O O . PRO A 1 92 ? -16.060 -15.495 -2.729 1.00 35.98 92 PRO A O 1
ATOM 705 N N . ILE A 1 93 ? -14.619 -16.694 -3.983 1.00 33.79 93 ILE A N 1
ATOM 706 C CA . ILE A 1 93 ? -13.559 -15.698 -3.855 1.00 34.20 93 ILE A CA 1
ATOM 707 C C . ILE A 1 93 ? -13.980 -14.388 -4.508 1.00 36.04 93 ILE A C 1
ATOM 708 O O . ILE A 1 93 ? -13.761 -13.301 -3.952 1.00 32.38 93 ILE A O 1
ATOM 713 N N . LEU A 1 94 ? -14.599 -14.459 -5.687 1.00 31.00 94 LEU A N 1
ATOM 714 C CA . LEU A 1 94 ? -14.969 -13.226 -6.368 1.00 30.54 94 LEU A CA 1
ATOM 715 C C . LEU A 1 94 ? -15.958 -12.413 -5.535 1.00 30.69 94 LEU A C 1
ATOM 716 O O . LEU A 1 94 ? -15.807 -11.193 -5.391 1.00 27.81 94 LEU A O 1
ATOM 721 N N . ILE A 1 95 ? -16.994 -13.055 -5.004 1.00 30.09 95 ILE A N 1
ATOM 722 C CA . ILE A 1 95 ? -18.026 -12.276 -4.325 1.00 33.81 95 ILE A CA 1
ATOM 723 C C . ILE A 1 95 ? -17.515 -11.734 -2.986 1.00 35.52 95 ILE A C 1
ATOM 724 O O . ILE A 1 95 ? -17.865 -10.615 -2.577 1.00 31.34 95 ILE A O 1
ATOM 729 N N . ASN A 1 96 ? -16.691 -12.504 -2.274 1.00 29.29 96 ASN A N 1
ATOM 730 C CA . ASN A 1 96 ? -16.208 -11.977 -1.005 1.00 36.08 96 ASN A CA 1
ATOM 731 C C . ASN A 1 96 ? -15.137 -10.908 -1.202 1.00 33.33 96 ASN A C 1
ATOM 732 O O . ASN A 1 96 ? -15.049 -9.961 -0.411 1.00 27.25 96 ASN A O 1
ATOM 737 N N . GLY A 1 97 ? -14.335 -11.021 -2.256 1.00 30.84 97 GLY A N 1
ATOM 738 C CA . GLY A 1 97 ? -13.370 -9.974 -2.531 1.00 28.13 97 GLY A CA 1
ATOM 739 C C . GLY A 1 97 ? -14.024 -8.664 -2.900 1.00 27.09 97 GLY A C 1
ATOM 740 O O . GLY A 1 97 ? -13.539 -7.601 -2.525 1.00 32.14 97 GLY A O 1
ATOM 741 N N . LEU A 1 98 ? -15.119 -8.718 -3.666 1.00 31.10 98 LEU A N 1
ATOM 742 C CA . LEU A 1 98 ? -15.838 -7.494 -4.027 1.00 27.78 98 LEU A CA 1
ATOM 743 C C . LEU A 1 98 ? -16.459 -6.838 -2.797 1.00 29.36 98 LEU A C 1
ATOM 744 O O . LEU A 1 98 ? -16.378 -5.619 -2.619 1.00 27.56 98 LEU A O 1
ATOM 749 N N . PHE A 1 99 ? -17.091 -7.636 -1.939 1.00 32.78 99 PHE A N 1
ATOM 750 C CA . PHE A 1 99 ? -17.664 -7.103 -0.708 1.00 27.95 99 PHE A CA 1
ATOM 751 C C . PHE A 1 99 ? -16.583 -6.529 0.199 1.00 31.01 99 PHE A C 1
ATOM 752 O O . PHE A 1 99 ? -16.748 -5.438 0.771 1.00 28.65 99 PHE A O 1
ATOM 760 N N . LEU A 1 100 ? -15.453 -7.229 0.311 1.00 28.35 100 LEU A N 1
ATOM 761 C CA . LEU A 1 100 ? -14.339 -6.706 1.095 1.00 29.00 100 LEU A CA 1
ATOM 762 C C . LEU A 1 100 ? -13.826 -5.389 0.512 1.00 32.18 100 LEU A C 1
ATOM 763 O O . LEU A 1 100 ? -13.530 -4.449 1.263 1.00 28.59 100 LEU A O 1
ATOM 768 N N . SER A 1 101 ? -13.685 -5.312 -0.831 1.00 31.29 101 SER A N 1
ATOM 769 C CA . SER A 1 101 ? -13.249 -4.053 -1.439 1.00 31.44 101 SER A CA 1
ATOM 770 C C . SER A 1 101 ? -14.231 -2.927 -1.136 1.00 29.93 101 SER A C 1
ATOM 771 O O . SER A 1 101 ? -13.826 -1.788 -0.859 1.00 26.19 101 SER A O 1
ATOM 774 N N . PHE A 1 102 ? -15.524 -3.226 -1.182 1.00 29.23 102 PHE A N 1
ATOM 775 C CA . PHE A 1 102 ? -16.510 -2.208 -0.867 1.00 32.31 102 PHE A CA 1
ATOM 776 C C . PHE A 1 102 ? -16.365 -1.742 0.579 1.00 30.92 102 PHE A C 1
ATOM 777 O O . PHE A 1 102 ? -16.254 -0.532 0.843 1.00 32.58 102 PHE A O 1
ATOM 785 N N . LEU A 1 103 ? -16.228 -2.693 1.508 1.00 30.82 103 LEU A N 1
ATOM 786 C CA . LEU A 1 103 ? -16.100 -2.352 2.920 1.00 31.25 103 LEU A CA 1
ATOM 787 C C . LEU A 1 103 ? -14.896 -1.457 3.170 1.00 36.20 103 LEU A C 1
ATOM 788 O O . LEU A 1 103 ? -15.009 -0.429 3.843 1.00 34.10 103 LEU A O 1
ATOM 793 N N . ILE A 1 104 ? -13.720 -1.847 2.667 1.00 31.91 104 ILE A N 1
ATOM 794 C CA . ILE A 1 104 ? -12.532 -1.085 3.027 1.00 29.83 104 ILE A CA 1
ATOM 795 C C . ILE A 1 104 ? -12.527 0.272 2.349 1.00 31.47 104 ILE A C 1
ATOM 796 O O . ILE A 1 104 ? -11.792 1.156 2.780 1.00 32.07 104 ILE A O 1
ATOM 801 N N . SER A 1 105 ? -13.345 0.466 1.303 1.00 31.88 105 SER A N 1
ATOM 802 C CA . SER A 1 105 ? -13.481 1.785 0.685 1.00 33.30 105 SER A CA 1
ATOM 803 C C . SER A 1 105 ? -14.225 2.768 1.587 1.00 32.28 105 SER A C 1
ATOM 804 O O . SER A 1 105 ? -14.086 3.988 1.420 1.00 32.91 105 SER A O 1
ATOM 807 N N . LEU A 1 106 ? -15.056 2.263 2.491 1.00 29.95 106 LEU A N 1
ATOM 808 C CA . LEU A 1 106 ? -15.988 3.129 3.204 1.00 32.06 106 LEU A CA 1
ATOM 809 C C . LEU A 1 106 ? -15.309 4.190 4.067 1.00 31.55 106 LEU A C 1
ATOM 810 O O . LEU A 1 106 ? -15.811 5.327 4.096 1.00 34.05 106 LEU A O 1
ATOM 815 N N . PRO A 1 107 ? -14.218 3.912 4.787 1.00 33.64 107 PRO A N 1
ATOM 816 C CA . PRO A 1 107 ? -13.547 5.005 5.527 1.00 37.71 107 PRO A CA 1
ATOM 817 C C . PRO A 1 107 ? -13.010 6.109 4.626 1.00 38.83 107 PRO A C 1
ATOM 818 O O . PRO A 1 107 ? -12.955 7.281 5.045 1.00 30.06 107 PRO A O 1
ATOM 822 N N . LEU A 1 108 ? -12.595 5.761 3.399 1.00 34.50 108 LEU A N 1
ATOM 823 C CA . LEU A 1 108 ? -12.193 6.780 2.445 1.00 32.58 108 LEU A CA 1
ATOM 824 C C . LEU A 1 108 ? -13.401 7.541 1.916 1.00 35.16 108 LEU A C 1
ATOM 825 O O . LEU A 1 108 ? -13.307 8.745 1.655 1.00 36.05 108 LEU A O 1
ATOM 830 N N . PHE A 1 109 ? -14.535 6.857 1.754 1.00 34.95 109 PHE A N 1
ATOM 831 C CA . PHE A 1 109 ? -15.758 7.525 1.324 1.00 35.02 109 PHE A CA 1
ATOM 832 C C . PHE A 1 109 ? -16.218 8.547 2.360 1.00 34.60 109 PHE A C 1
ATOM 833 O O . PHE A 1 109 ? -16.610 9.666 2.014 1.00 35.31 109 PHE A O 1
ATOM 841 N N . PHE A 1 110 ? -16.153 8.200 3.630 1.00 28.55 110 PHE A N 1
ATOM 842 C CA . PHE A 1 110 ? -16.733 9.077 4.639 1.00 38.17 110 PHE A CA 1
ATOM 843 C C . PHE A 1 110 ? -15.787 10.172 5.092 1.00 40.01 110 PHE A C 1
ATOM 844 O O . PHE A 1 110 ? -16.259 11.249 5.463 1.00 47.06 110 PHE A O 1
ATOM 852 N N . TYR A 1 111 ? -14.459 9.936 5.047 1.00 41.06 111 TYR A N 1
ATOM 853 C CA . TYR A 1 111 ? -13.510 10.934 5.534 1.00 39.82 111 TYR A CA 1
ATOM 854 C C . TYR A 1 111 ? -12.194 10.956 4.762 1.00 40.19 111 TYR A C 1
ATOM 855 O O . TYR A 1 111 ? -11.217 11.527 5.253 1.00 38.64 111 TYR A O 1
ATOM 864 N N . GLY A 1 112 ? -12.131 10.387 3.562 1.00 40.67 112 GLY A N 1
ATOM 865 C CA . GLY A 1 112 ? -10.882 10.424 2.820 1.00 36.90 112 GLY A CA 1
ATOM 866 C C . GLY A 1 112 ? -10.554 11.797 2.266 1.00 36.48 112 GLY A C 1
ATOM 867 O O . GLY A 1 112 ? -9.387 12.201 2.242 1.00 35.98 112 GLY A O 1
ATOM 868 N N . LYS A 1 113 ? -11.573 12.529 1.803 1.00 38.57 113 LYS A N 1
ATOM 869 C CA . LYS A 1 113 ? -11.334 13.854 1.232 1.00 36.50 113 LYS A CA 1
ATOM 870 C C . LYS A 1 113 ? -10.722 14.796 2.266 1.00 40.36 113 LYS A C 1
ATOM 871 O O . LYS A 1 113 ? -9.725 15.473 1.987 1.00 38.78 113 LYS A O 1
ATOM 877 N N . ASP A 1 114 ? -11.304 14.847 3.472 1.00 42.17 114 ASP A N 1
ATOM 878 C CA . ASP A 1 114 ? -10.743 15.666 4.551 1.00 46.11 114 ASP A CA 1
ATOM 879 C C . ASP A 1 114 ? -9.305 15.271 4.853 1.00 41.06 114 ASP A C 1
ATOM 880 O O . ASP A 1 114 ? -8.439 16.133 5.013 1.00 41.14 114 ASP A O 1
ATOM 885 N N . PHE A 1 115 ? -9.037 13.967 4.918 1.00 42.56 115 PHE A N 1
ATOM 886 C CA . PHE A 1 115 ? -7.684 13.466 5.148 1.00 43.90 115 PHE A CA 1
ATOM 887 C C . PHE A 1 115 ? -6.720 13.946 4.069 1.00 44.53 115 PHE A C 1
ATOM 888 O O . PHE A 1 115 ? -5.592 14.348 4.368 1.00 44.94 115 PHE A O 1
ATOM 896 N N . VAL A 1 116 ? -7.142 13.919 2.804 1.00 42.93 116 VAL A N 1
ATOM 897 C CA . VAL A 1 116 ? -6.263 14.381 1.732 1.00 43.26 116 VAL A CA 1
ATOM 898 C C . VAL A 1 116 ? -5.970 15.868 1.884 1.00 39.93 116 VAL A C 1
ATOM 899 O O . VAL A 1 116 ? -4.817 16.304 1.791 1.00 41.42 116 VAL A O 1
ATOM 903 N N . LEU A 1 117 ? -7.018 16.672 2.078 1.00 39.34 117 LEU A N 1
ATOM 904 C CA . LEU A 1 117 ? -6.840 18.115 2.212 1.00 42.71 117 LEU A CA 1
ATOM 905 C C . LEU A 1 117 ? -6.054 18.462 3.464 1.00 48.75 117 LEU A C 1
ATOM 906 O O . LEU A 1 117 ? -5.249 19.402 3.464 1.00 46.13 117 LEU A O 1
ATOM 911 N N . PHE A 1 118 ? -6.316 17.729 4.548 1.00 45.18 118 PHE A N 1
ATOM 912 C CA . PHE A 1 118 ? -5.493 17.774 5.750 1.00 55.82 118 PHE A CA 1
ATOM 913 C C . PHE A 1 118 ? -4.033 17.507 5.406 1.00 50.53 118 PHE A C 1
ATOM 914 O O . PHE A 1 118 ? -3.154 18.332 5.684 1.00 52.32 118 PHE A O 1
ATOM 922 N N . LEU A 1 119 ? -3.767 16.410 4.702 1.00 49.99 119 LEU A N 1
ATOM 923 C CA . LEU A 1 119 ? -2.381 16.145 4.348 1.00 49.10 119 LEU A CA 1
ATOM 924 C C . LEU A 1 119 ? -1.861 17.064 3.258 1.00 59.91 119 LEU A C 1
ATOM 925 O O . LEU A 1 119 ? -0.660 17.019 2.972 1.00 60.35 119 LEU A O 1
ATOM 930 N N . MET A 1 120 ? -2.699 17.948 2.714 1.00 51.33 120 MET A N 1
ATOM 931 C CA . MET A 1 120 ? -2.265 18.913 1.711 1.00 59.36 120 MET A CA 1
ATOM 932 C C . MET A 1 120 ? -1.856 20.231 2.354 1.00 61.37 120 MET A C 1
ATOM 933 O O . MET A 1 120 ? -0.820 20.793 1.991 1.00 61.44 120 MET A O 1
ATOM 938 N N . LYS A 1 121 ? -2.687 20.759 3.259 1.00 60.07 121 LYS A N 1
ATOM 939 C CA . LYS A 1 121 ? -2.283 21.801 4.205 1.00 65.94 121 LYS A CA 1
ATOM 940 C C . LYS A 1 121 ? -0.819 21.649 4.597 1.00 62.75 121 LYS A C 1
ATOM 941 O O . LYS A 1 121 ? -0.060 22.625 4.606 1.00 67.39 121 LYS A O 1
ATOM 947 N N . VAL A 1 122 ? -0.415 20.411 4.883 1.00 64.90 122 VAL A N 1
ATOM 948 C CA . VAL A 1 122 ? 0.933 20.126 5.366 1.00 65.13 122 VAL A CA 1
ATOM 949 C C . VAL A 1 122 ? 1.979 20.513 4.331 1.00 69.40 122 VAL A C 1
ATOM 950 O O . VAL A 1 122 ? 2.902 21.286 4.614 1.00 73.05 122 VAL A O 1
ATOM 954 N N . LEU A 1 123 ? 1.866 19.955 3.121 1.00 66.07 123 LEU A N 1
ATOM 955 C CA . LEU A 1 123 ? 2.875 20.126 2.081 1.00 60.96 123 LEU A CA 1
ATOM 956 C C . LEU A 1 123 ? 3.093 21.582 1.686 1.00 62.32 123 LEU A C 1
ATOM 957 O O . LEU A 1 123 ? 3.951 21.877 0.850 1.00 72.05 123 LEU A O 1
ATOM 962 N N . GLY A 1 124 ? 2.328 22.496 2.270 1.00 61.37 124 GLY A N 1
ATOM 963 C CA . GLY A 1 124 ? 2.504 23.906 2.002 1.00 70.47 124 GLY A CA 1
ATOM 964 C C . GLY A 1 124 ? 1.745 24.419 0.797 1.00 67.32 124 GLY A C 1
ATOM 965 O O . GLY A 1 124 ? 2.255 25.256 0.049 1.00 75.71 124 GLY A O 1
ATOM 966 N N . ALA A 1 125 ? 0.525 23.934 0.598 1.00 67.44 125 ALA A N 1
ATOM 967 C CA . ALA A 1 125 ? -0.322 24.421 -0.479 1.00 65.88 125 ALA A CA 1
ATOM 968 C C . ALA A 1 125 ? -1.163 25.582 0.031 1.00 63.31 125 ALA A C 1
ATOM 969 O O . ALA A 1 125 ? -1.672 25.545 1.154 1.00 65.68 125 ALA A O 1
ATOM 971 N N . SER A 1 126 ? -1.299 26.615 -0.795 1.00 58.97 126 SER A N 1
ATOM 972 C CA . SER A 1 126 ? -2.146 27.745 -0.439 1.00 63.99 126 SER A CA 1
ATOM 973 C C . SER A 1 126 ? -3.595 27.291 -0.295 1.00 62.99 126 SER A C 1
ATOM 974 O O . SER A 1 126 ? -4.001 26.251 -0.820 1.00 60.56 126 SER A O 1
ATOM 977 N N . GLU A 1 127 ? -4.390 28.086 0.423 1.00 60.20 127 GLU A N 1
ATOM 978 C CA . GLU A 1 127 ? -5.795 27.729 0.576 1.00 64.91 127 GLU A CA 1
ATOM 979 C C . GLU A 1 127 ? -6.570 27.856 -0.729 1.00 63.58 127 GLU A C 1
ATOM 980 O O . GLU A 1 127 ? -7.639 27.252 -0.862 1.00 64.06 127 GLU A O 1
ATOM 986 N N . THR A 1 128 ? -6.057 28.610 -1.703 1.00 61.50 128 THR A N 1
ATOM 987 C CA . THR A 1 128 ? -6.685 28.622 -3.019 1.00 60.21 128 THR A CA 1
ATOM 988 C C . THR A 1 128 ? -6.409 27.310 -3.754 1.00 57.20 128 THR A C 1
ATOM 989 O O . THR A 1 128 ? -7.309 26.737 -4.381 1.00 56.37 128 THR A O 1
ATOM 993 N N . VAL A 1 129 ? -5.166 26.824 -3.692 1.00 51.06 129 VAL A N 1
ATOM 994 C CA . VAL A 1 129 ? -4.845 25.539 -4.299 1.00 54.54 129 VAL A CA 1
ATOM 995 C C . VAL A 1 129 ? -5.607 24.422 -3.598 1.00 52.98 129 VAL A C 1
ATOM 996 O O . VAL A 1 129 ? -6.081 23.473 -4.234 1.00 50.33 129 VAL A O 1
ATOM 1000 N N . ARG A 1 130 ? -5.742 24.517 -2.278 1.00 52.42 130 ARG A N 1
ATOM 1001 C CA . ARG A 1 130 ? -6.521 23.524 -1.554 1.00 51.25 130 ARG A CA 1
ATOM 1002 C C . ARG A 1 130 ? -8.005 23.666 -1.850 1.00 53.03 130 ARG A C 1
ATOM 1003 O O . ARG A 1 130 ? -8.732 22.667 -1.857 1.00 48.68 130 ARG A O 1
ATOM 1011 N N . SER A 1 131 ? -8.476 24.888 -2.103 1.00 51.25 131 SER A N 1
ATOM 1012 C CA . SER A 1 131 ? -9.884 25.051 -2.438 1.00 54.90 131 SER A CA 1
ATOM 1013 C C . SER A 1 131 ? -10.194 24.455 -3.812 1.00 52.31 131 SER A C 1
ATOM 1014 O O . SER A 1 131 ? -11.242 23.826 -3.997 1.00 49.88 131 SER A O 1
ATOM 1017 N N . LEU A 1 132 ? -9.273 24.598 -4.772 1.00 51.72 132 LEU A N 1
ATOM 1018 C CA . LEU A 1 132 ? -9.424 23.933 -6.066 1.00 47.01 132 LEU A CA 1
ATOM 1019 C C . LEU A 1 132 ? -9.328 22.416 -5.919 1.00 49.42 132 LEU A C 1
ATOM 1020 O O . LEU A 1 132 ? -10.117 21.676 -6.519 1.00 46.23 132 LEU A O 1
ATOM 1025 N N . ALA A 1 133 ? -8.368 21.936 -5.124 1.00 45.29 133 ALA A N 1
ATOM 1026 C CA . ALA A 1 133 ? -8.222 20.500 -4.930 1.00 44.28 133 ALA A CA 1
ATOM 1027 C C . ALA A 1 133 ? -9.493 19.886 -4.354 1.00 43.97 133 ALA A C 1
ATOM 1028 O O . ALA A 1 133 ? -9.873 18.771 -4.732 1.00 42.44 133 ALA A O 1
ATOM 1030 N N . LYS A 1 134 ? -10.199 20.616 -3.483 1.00 42.87 134 LYS A N 1
ATOM 1031 C CA . LYS A 1 134 ? -11.419 20.064 -2.894 1.00 43.41 134 LYS A CA 1
ATOM 1032 C C . LYS A 1 134 ? -12.540 19.928 -3.917 1.00 46.09 134 LYS A C 1
ATOM 1033 O O . LYS A 1 134 ? -13.368 19.010 -3.810 1.00 39.07 134 LYS A O 1
ATOM 1039 N N . GLU A 1 135 ? -12.565 20.816 -4.920 1.00 40.89 135 GLU A N 1
ATOM 1040 C CA . GLU A 1 135 ? -13.517 20.669 -6.015 1.00 44.48 135 GLU A CA 1
ATOM 1041 C C . GLU A 1 135 ? -13.155 19.470 -6.884 1.00 37.64 135 GLU A C 1
ATOM 1042 O O . GLU A 1 135 ? -14.018 18.660 -7.230 1.00 38.98 135 GLU A O 1
ATOM 1048 N N . TYR A 1 136 ? -11.869 19.323 -7.198 1.00 37.71 136 TYR A N 1
ATOM 1049 C CA . TYR A 1 136 ? -11.403 18.189 -7.980 1.00 39.85 136 TYR A CA 1
ATOM 1050 C C . TYR A 1 136 ? -11.704 16.868 -7.278 1.00 39.49 136 TYR A C 1
ATOM 1051 O O . TYR A 1 136 ? -12.197 15.924 -7.910 1.00 35.42 136 TYR A O 1
ATOM 1060 N N . LEU A 1 137 ? -11.480 16.802 -5.958 1.00 39.70 137 LEU A N 1
ATOM 1061 C CA . LEU A 1 137 ? -11.597 15.547 -5.213 1.00 41.33 137 LEU A CA 1
ATOM 1062 C C . LEU A 1 137 ? -13.032 15.183 -4.853 1.00 41.19 137 LEU A C 1
ATOM 1063 O O . LEU A 1 137 ? -13.278 14.034 -4.454 1.00 41.11 137 LEU A O 1
ATOM 1068 N N . THR A 1 138 ? -13.977 16.115 -4.980 1.00 37.73 138 THR A N 1
ATOM 1069 C CA . THR A 1 138 ? -15.346 15.834 -4.547 1.00 39.79 138 THR A CA 1
ATOM 1070 C C . THR A 1 138 ? -15.996 14.691 -5.333 1.00 38.70 138 THR A C 1
ATOM 1071 O O . THR A 1 138 ? -16.494 13.746 -4.696 1.00 36.32 138 THR A O 1
ATOM 1075 N N . PRO A 1 139 ? -16.018 14.681 -6.673 1.00 34.90 139 PRO A N 1
ATOM 1076 C CA . PRO A 1 139 ? -16.613 13.513 -7.350 1.00 36.38 139 PRO A CA 1
ATOM 1077 C C . PRO A 1 139 ? -15.794 12.248 -7.167 1.00 35.47 139 PRO A C 1
ATOM 1078 O O . PRO A 1 139 ? -16.373 11.158 -7.083 1.00 34.24 139 PRO A O 1
ATOM 1082 N N . ILE A 1 140 ? -14.474 12.378 -7.024 1.00 34.25 140 ILE A N 1
ATOM 1083 C CA . ILE A 1 140 ? -13.604 11.220 -6.871 1.00 32.30 140 ILE A CA 1
ATOM 1084 C C . ILE A 1 140 ? -13.950 10.448 -5.601 1.00 34.05 140 ILE A C 1
ATOM 1085 O O . ILE A 1 140 ? -14.009 9.212 -5.602 1.00 31.44 140 ILE A O 1
ATOM 1090 N N . PHE A 1 141 ? -14.174 11.150 -4.498 1.00 34.04 141 PHE A N 1
ATOM 1091 C CA . PHE A 1 141 ? -14.468 10.455 -3.251 1.00 37.39 141 PHE A CA 1
ATOM 1092 C C . PHE A 1 141 ? -15.920 10.013 -3.156 1.00 36.21 141 PHE A C 1
ATOM 1093 O O . PHE A 1 141 ? -16.211 9.043 -2.451 1.00 37.28 141 PHE A O 1
ATOM 1101 N N . TRP A 1 142 ? -16.819 10.674 -3.887 1.00 35.14 142 TRP A N 1
ATOM 1102 C CA . TRP A 1 142 ? -18.193 10.201 -4.004 1.00 36.82 142 TRP A CA 1
ATOM 1103 C C . TRP A 1 142 ? -18.253 8.787 -4.560 1.00 33.81 142 TRP A C 1
ATOM 1104 O O . TRP A 1 142 ? -19.092 7.992 -4.138 1.00 33.56 142 TRP A O 1
ATOM 1115 N N . PHE A 1 143 ? -17.353 8.434 -5.478 1.00 33.78 143 PHE A N 1
ATOM 1116 C CA . PHE A 1 143 ? -17.437 7.141 -6.144 1.00 32.10 143 PHE A CA 1
ATOM 1117 C C . PHE A 1 143 ? -16.201 6.284 -5.894 1.00 29.89 143 PHE A C 1
ATOM 1118 O O . PHE A 1 143 ? -15.952 5.329 -6.626 1.00 33.17 143 PHE A O 1
ATOM 1126 N N . ILE A 1 144 ? -15.464 6.555 -4.823 1.00 33.43 144 ILE A N 1
ATOM 1127 C CA . ILE A 1 144 ? -14.288 5.754 -4.504 1.00 32.73 144 ILE A CA 1
ATOM 1128 C C . ILE A 1 144 ? -14.672 4.296 -4.234 1.00 30.28 144 ILE A C 1
ATOM 1129 O O . ILE A 1 144 ? -13.901 3.412 -4.630 1.00 31.10 144 ILE A O 1
ATOM 1134 N N . PRO A 1 145 ? -15.848 3.952 -3.671 1.00 30.46 145 PRO A N 1
ATOM 1135 C CA . PRO A 1 145 ? -16.175 2.516 -3.595 1.00 29.20 145 PRO A CA 1
ATOM 1136 C C . PRO A 1 145 ? -16.264 1.848 -4.961 1.00 33.68 145 PRO A C 1
ATOM 1137 O O . PRO A 1 145 ? -15.893 0.675 -5.086 1.00 31.11 145 PRO A O 1
ATOM 1141 N N . ILE A 1 146 ? -16.710 2.577 -5.989 1.00 31.30 146 ILE A N 1
ATOM 1142 C CA . ILE A 1 146 ? -16.739 2.044 -7.350 1.00 35.40 146 ILE A CA 1
ATOM 1143 C C . ILE A 1 146 ? -15.324 1.762 -7.837 1.00 30.02 146 ILE A C 1
ATOM 1144 O O . ILE A 1 146 ? -15.065 0.730 -8.458 1.00 32.97 146 ILE A O 1
ATOM 1149 N N . GLY A 1 147 ? -14.385 2.664 -7.541 1.00 34.76 147 GLY A N 1
ATOM 1150 C CA . GLY A 1 147 ? -12.998 2.419 -7.899 1.00 33.59 147 GLY A CA 1
ATOM 1151 C C . GLY A 1 147 ? -12.434 1.175 -7.236 1.00 33.08 147 GLY A C 1
ATOM 1152 O O . GLY A 1 147 ? -11.728 0.389 -7.875 1.00 33.35 147 GLY A O 1
ATOM 1153 N N . PHE A 1 148 ? -12.755 0.963 -5.957 1.00 30.42 148 PHE A N 1
ATOM 1154 C CA . PHE A 1 148 ? -12.280 -0.242 -5.283 1.00 27.74 148 PHE A CA 1
ATOM 1155 C C . PHE A 1 148 ? -12.868 -1.483 -5.910 1.00 27.46 148 PHE A C 1
ATOM 1156 O O . PHE A 1 148 ? -12.165 -2.475 -6.112 1.00 28.81 148 PHE A O 1
ATOM 1164 N N . LEU A 1 149 ? -14.154 -1.439 -6.255 1.00 29.75 149 LEU A N 1
ATOM 1165 C CA . LEU A 1 149 ? -14.805 -2.615 -6.829 1.00 27.73 149 LEU A CA 1
ATOM 1166 C C . LEU A 1 149 ? -14.257 -2.942 -8.219 1.00 29.56 149 LEU A C 1
ATOM 1167 O O . LEU A 1 149 ? -14.007 -4.114 -8.525 1.00 29.12 149 LEU A O 1
ATOM 1172 N N . THR A 1 150 ? -14.043 -1.924 -9.069 1.00 28.74 150 THR A N 1
ATOM 1173 C CA . THR A 1 150 ? -13.473 -2.177 -10.399 1.00 29.60 150 THR A CA 1
ATOM 1174 C C . THR A 1 150 ? -12.025 -2.643 -10.303 1.00 28.71 150 THR A C 1
ATOM 1175 O O . THR A 1 150 ? -11.586 -3.470 -11.090 1.00 26.40 150 THR A O 1
ATOM 1179 N N . ASN A 1 151 ? -11.265 -2.133 -9.342 1.00 29.73 151 ASN A N 1
ATOM 1180 C CA . ASN A 1 151 ? -9.909 -2.645 -9.163 1.00 31.06 151 ASN A CA 1
ATOM 1181 C C . ASN A 1 151 ? -9.910 -4.122 -8.756 1.00 28.05 151 ASN A C 1
ATOM 1182 O O . ASN A 1 151 ? -9.041 -4.883 -9.195 1.00 30.12 151 ASN A O 1
ATOM 1187 N N . THR A 1 152 ? -10.894 -4.550 -7.955 1.00 25.26 152 THR A N 1
ATOM 1188 C CA . THR A 1 152 ? -10.999 -5.952 -7.558 1.00 27.14 152 THR A CA 1
ATOM 1189 C C . THR A 1 152 ? -11.495 -6.845 -8.698 1.00 28.91 152 THR A C 1
ATOM 1190 O O . THR A 1 152 ? -11.044 -7.993 -8.821 1.00 25.56 152 THR A O 1
ATOM 1194 N N . PHE A 1 153 ? -12.416 -6.357 -9.546 1.00 27.62 153 PHE A N 1
ATOM 1195 C CA . PHE A 1 153 ? -12.713 -7.086 -10.778 1.00 29.38 153 PHE A CA 1
ATOM 1196 C C . PHE A 1 153 ? -11.424 -7.321 -11.559 1.00 27.19 153 PHE A C 1
ATOM 1197 O O . PHE A 1 153 ? -11.121 -8.444 -11.964 1.00 27.87 153 PHE A O 1
ATOM 1205 N N . TYR A 1 154 ? -10.638 -6.255 -11.747 1.00 24.85 154 TYR A N 1
ATOM 1206 C CA . TYR A 1 154 ? -9.358 -6.377 -12.424 1.00 27.25 154 TYR A CA 1
ATOM 1207 C C . TYR A 1 154 ? -8.536 -7.536 -11.849 1.00 27.14 154 TYR A C 1
ATOM 1208 O O . TYR A 1 154 ? -8.022 -8.386 -12.596 1.00 27.81 154 TYR A O 1
ATOM 1217 N N . GLY A 1 155 ? -8.453 -7.621 -10.514 1.00 29.54 155 GLY A N 1
ATOM 1218 C CA . GLY A 1 155 ? -7.678 -8.681 -9.890 1.00 26.23 155 GLY A CA 1
ATOM 1219 C C . GLY A 1 155 ? -8.280 -10.052 -10.098 1.00 28.87 155 GLY A C 1
ATOM 1220 O O . GLY A 1 155 ? -7.551 -11.044 -10.226 1.00 28.47 155 GLY A O 1
ATOM 1221 N N . ALA A 1 156 ? -9.611 -10.130 -10.155 1.00 26.41 156 ALA A N 1
ATOM 1222 C CA . ALA A 1 156 ? -10.254 -11.418 -10.370 1.00 26.90 156 ALA A CA 1
ATOM 1223 C C . ALA A 1 156 ? -9.923 -11.970 -11.757 1.00 33.15 156 ALA A C 1
ATOM 1224 O O . ALA A 1 156 ? -9.548 -13.147 -11.902 1.00 27.75 156 ALA A O 1
ATOM 1226 N N . TYR A 1 157 ? -9.987 -11.100 -12.771 1.00 28.23 157 TYR A N 1
ATOM 1227 C CA . TYR A 1 157 ? -9.648 -11.477 -14.141 1.00 30.34 157 TYR A CA 1
ATOM 1228 C C . TYR A 1 157 ? -8.226 -11.938 -14.242 1.00 28.46 157 TYR A C 1
ATOM 1229 O O . TYR A 1 157 ? -7.933 -12.940 -14.910 1.00 27.58 157 TYR A O 1
ATOM 1238 N N . ASN A 1 158 ? -7.323 -11.105 -13.727 1.00 22.44 158 ASN A N 1
ATOM 1239 C CA . ASN A 1 158 ? -5.908 -11.379 -13.823 1.00 26.90 158 ASN A CA 1
ATOM 1240 C C . ASN A 1 158 ? -5.575 -12.713 -13.163 1.00 27.65 158 ASN A C 1
ATOM 1241 O O . ASN A 1 158 ? -4.877 -13.534 -13.761 1.00 30.73 158 ASN A O 1
ATOM 1246 N N . GLY A 1 159 ? -6.109 -12.965 -11.954 1.00 29.71 159 GLY A N 1
ATOM 1247 C CA . GLY A 1 159 ? -5.857 -14.243 -11.285 1.00 25.94 159 GLY A CA 1
ATOM 1248 C C . GLY A 1 159 ? -6.449 -15.416 -12.039 1.00 33.53 159 GLY A C 1
ATOM 1249 O O . GLY A 1 159 ? -5.865 -16.509 -12.081 1.00 31.42 159 GLY A O 1
ATOM 1250 N N . ALA A 1 160 ? -7.611 -15.202 -12.662 1.00 32.08 160 ALA A N 1
ATOM 1251 C CA . ALA A 1 160 ? -8.246 -16.224 -13.478 1.00 31.03 160 ALA A CA 1
ATOM 1252 C C . ALA A 1 160 ? -7.492 -16.490 -14.779 1.00 38.07 160 ALA A C 1
ATOM 1253 O O . ALA A 1 160 ? -7.744 -17.511 -15.426 1.00 31.46 160 ALA A O 1
ATOM 1255 N N . GLY A 1 161 ? -6.577 -15.609 -15.165 1.00 28.62 161 GLY A N 1
ATOM 1256 C CA . GLY A 1 161 ? -5.844 -15.771 -16.391 1.00 33.52 161 GLY A CA 1
ATOM 1257 C C . GLY A 1 161 ? -6.456 -15.115 -17.609 1.00 33.17 161 GLY A C 1
ATOM 1258 O O . GLY A 1 161 ? -6.061 -15.466 -18.725 1.00 31.29 161 GLY A O 1
ATOM 1259 N N . ASP A 1 162 ? -7.456 -14.246 -17.443 1.00 27.77 162 ASP A N 1
ATOM 1260 C CA . ASP A 1 162 ? -8.057 -13.494 -18.553 1.00 26.19 162 ASP A CA 1
ATOM 1261 C C . ASP A 1 162 ? -7.703 -12.025 -18.375 1.00 28.30 162 ASP A C 1
ATOM 1262 O O . ASP A 1 162 ? -8.493 -11.232 -17.876 1.00 32.35 162 ASP A O 1
ATOM 1267 N N . THR A 1 163 ? -6.509 -11.655 -18.805 1.00 30.35 163 THR A N 1
ATOM 1268 C CA . THR A 1 163 ? -6.108 -10.260 -18.727 1.00 26.34 163 THR A CA 1
ATOM 1269 C C . THR A 1 163 ? -6.646 -9.416 -19.891 1.00 35.08 163 THR A C 1
ATOM 1270 O O . THR A 1 163 ? -6.596 -8.181 -19.829 1.00 28.44 163 THR A O 1
ATOM 1274 N N . LYS A 1 164 ? -7.173 -10.037 -20.949 1.00 30.35 164 LYS A N 1
ATOM 1275 C CA . LYS A 1 164 ? -7.654 -9.246 -22.076 1.00 36.40 164 LYS A CA 1
ATOM 1276 C C . LYS A 1 164 ? -8.940 -8.500 -21.740 1.00 30.01 164 LYS A C 1
ATOM 1277 O O . LYS A 1 164 ? -9.153 -7.382 -22.224 1.00 29.18 164 LYS A O 1
ATOM 1283 N N . THR A 1 165 ? -9.843 -9.120 -20.984 1.00 26.96 165 THR A N 1
ATOM 1284 C CA . THR A 1 165 ? -11.098 -8.440 -20.677 1.00 28.24 165 THR A CA 1
ATOM 1285 C C . THR A 1 165 ? -10.887 -7.138 -19.906 1.00 30.42 165 THR A C 1
ATOM 1286 O O . THR A 1 165 ? -11.520 -6.132 -20.271 1.00 29.34 165 THR A O 1
ATOM 1290 N N . PRO A 1 166 ? -10.044 -7.058 -18.863 1.00 29.96 166 PRO A N 1
ATOM 1291 C CA . PRO A 1 166 ? -9.781 -5.720 -18.275 1.00 31.29 166 PRO A CA 1
ATOM 1292 C C . PRO A 1 166 ? -9.111 -4.754 -19.240 1.00 30.58 166 PRO A C 1
ATOM 1293 O O . PRO A 1 166 ? -9.335 -3.541 -19.133 1.00 30.53 166 PRO A O 1
ATOM 1297 N N . MET A 1 167 ? -8.290 -5.252 -20.174 1.00 27.15 167 MET A N 1
ATOM 1298 C CA . MET A 1 167 ? -7.723 -4.367 -21.186 1.00 30.59 167 MET A CA 1
ATOM 1299 C C . MET A 1 167 ? -8.819 -3.757 -22.054 1.00 30.39 167 MET A C 1
ATOM 1300 O O . MET A 1 167 ? -8.798 -2.552 -22.341 1.00 31.28 167 MET A O 1
ATOM 1305 N N . LYS A 1 168 ? -9.816 -4.561 -22.426 1.00 27.52 168 LYS A N 1
ATOM 1306 C CA . LYS A 1 168 ? -10.952 -4.033 -23.169 1.00 30.85 168 LYS A CA 1
ATOM 1307 C C . LYS A 1 168 ? -11.669 -2.945 -22.377 1.00 33.01 168 LYS A C 1
ATOM 1308 O O . LYS A 1 168 ? -11.943 -1.856 -22.903 1.00 27.85 168 LYS A O 1
ATOM 1314 N N . VAL A 1 169 ? -11.948 -3.219 -21.091 1.00 27.88 169 VAL A N 1
ATOM 1315 C CA . VAL A 1 169 ? -12.591 -2.236 -20.225 1.00 30.55 169 VAL A CA 1
ATOM 1316 C C . VAL A 1 169 ? -11.719 -0.992 -20.115 1.00 30.89 169 VAL A C 1
ATOM 1317 O O . VAL A 1 169 ? -12.214 0.135 -20.183 1.00 30.92 169 VAL A O 1
ATOM 1321 N N . ALA A 1 170 ? -10.407 -1.177 -19.997 1.00 27.83 170 ALA A N 1
ATOM 1322 C CA . ALA A 1 170 ? -9.517 -0.035 -19.861 1.00 29.37 170 ALA A CA 1
ATOM 1323 C C . ALA A 1 170 ? -9.551 0.863 -21.094 1.00 34.48 170 ALA A C 1
ATOM 1324 O O . ALA A 1 170 ? -9.526 2.092 -20.966 1.00 32.78 170 ALA A O 1
ATOM 1326 N N . ILE A 1 171 ? -9.634 0.284 -22.295 1.00 34.27 171 ILE A N 1
ATOM 1327 C CA . ILE A 1 171 ? -9.702 1.133 -23.480 1.00 33.05 171 ILE A CA 1
ATOM 1328 C C . ILE A 1 171 ? -10.927 2.040 -23.407 1.00 33.81 171 ILE A C 1
ATOM 1329 O O . ILE A 1 171 ? -10.823 3.265 -23.539 1.00 33.53 171 ILE A O 1
ATOM 1334 N N . ILE A 1 172 ? -12.094 1.452 -23.127 1.00 36.16 172 ILE A N 1
ATOM 1335 C CA . ILE A 1 172 ? -13.340 2.208 -23.019 1.00 38.25 172 ILE A CA 1
ATOM 1336 C C . ILE A 1 172 ? -13.280 3.179 -21.850 1.00 35.75 172 ILE A C 1
ATOM 1337 O O . ILE A 1 172 ? -13.751 4.316 -21.947 1.00 36.83 172 ILE A O 1
ATOM 1342 N N . MET A 1 173 ? -12.711 2.746 -20.726 1.00 36.26 173 MET A N 1
ATOM 1343 C CA . MET A 1 173 ? -12.616 3.619 -19.571 1.00 31.45 173 MET A CA 1
ATOM 1344 C C . MET A 1 173 ? -11.762 4.841 -19.883 1.00 32.18 173 MET A C 1
ATOM 1345 O O . MET A 1 173 ? -12.140 5.970 -19.556 1.00 33.95 173 MET A O 1
ATOM 1350 N N . ASN A 1 174 ? -10.638 4.644 -20.572 1.00 30.60 174 ASN A N 1
ATOM 1351 C CA . ASN A 1 174 ? -9.718 5.749 -20.803 1.00 37.95 174 ASN A CA 1
ATOM 1352 C C . ASN A 1 174 ? -10.248 6.740 -21.846 1.00 36.75 174 ASN A C 1
ATOM 1353 O O . ASN A 1 174 ? -10.039 7.949 -21.693 1.00 32.47 174 ASN A O 1
ATOM 1358 N N . LEU A 1 175 ? -10.976 6.272 -22.871 1.00 35.83 175 LEU A N 1
ATOM 1359 C CA . LEU A 1 175 ? -11.617 7.211 -23.794 1.00 36.26 175 LEU A CA 1
ATOM 1360 C C . LEU A 1 175 ? -12.703 8.000 -23.078 1.00 38.00 175 LEU A C 1
ATOM 1361 O O . LEU A 1 175 ? -12.811 9.224 -23.250 1.00 37.72 175 LEU A O 1
ATOM 1366 N N . THR A 1 176 ? -13.473 7.325 -22.220 1.00 37.80 176 THR A N 1
ATOM 1367 C CA . THR A 1 176 ? -14.501 8.008 -21.451 1.00 38.92 176 THR A CA 1
ATOM 1368 C C . THR A 1 176 ? -13.901 9.053 -20.526 1.00 37.20 176 THR A C 1
ATOM 1369 O O . THR A 1 176 ? -14.436 10.160 -20.399 1.00 43.12 176 THR A O 1
ATOM 1373 N N . HIS A 1 177 ? -12.793 8.710 -19.866 1.00 40.45 177 HIS A N 1
ATOM 1374 C CA . HIS A 1 177 ? -12.115 9.632 -18.953 1.00 36.86 177 HIS A CA 1
ATOM 1375 C C . HIS A 1 177 ? -11.674 10.899 -19.688 1.00 40.44 177 HIS A C 1
ATOM 1376 O O . HIS A 1 177 ? -11.989 12.022 -19.262 1.00 35.32 177 HIS A O 1
ATOM 1383 N N . ILE A 1 178 ? -10.972 10.732 -20.814 1.00 38.72 178 ILE A N 1
ATOM 1384 C CA . ILE A 1 178 ? -10.449 11.877 -21.562 1.00 42.91 178 ILE A CA 1
ATOM 1385 C C . ILE A 1 178 ? -11.586 12.682 -22.182 1.00 39.48 178 ILE A C 1
ATOM 1386 O O . ILE A 1 178 ? -11.592 13.915 -22.118 1.00 40.13 178 ILE A O 1
ATOM 1391 N N . GLY A 1 179 ? -12.576 12.003 -22.764 1.00 40.01 179 GLY A N 1
ATOM 1392 C CA . GLY A 1 179 ? -13.683 12.714 -23.377 1.00 41.56 179 GLY A CA 1
ATOM 1393 C C . GLY A 1 179 ? -14.508 13.506 -22.379 1.00 40.87 179 GLY A C 1
ATOM 1394 O O . GLY A 1 179 ? -14.952 14.622 -22.670 1.00 40.01 179 GLY A O 1
ATOM 1395 N N . THR A 1 180 ? -14.724 12.941 -21.191 1.00 41.51 180 THR A N 1
ATOM 1396 C CA . THR A 1 180 ? -15.511 13.613 -20.161 1.00 35.85 180 THR A CA 1
ATOM 1397 C C . THR A 1 180 ? -14.777 14.830 -19.616 1.00 39.12 180 THR A C 1
ATOM 1398 O O . THR A 1 180 ? -15.344 15.928 -19.530 1.00 38.31 180 THR A O 1
ATOM 1402 N N . ALA A 1 181 ? -13.508 14.644 -19.239 1.00 38.91 181 ALA A N 1
ATOM 1403 C CA . ALA A 1 181 ? -12.712 15.739 -18.698 1.00 41.41 181 ALA A CA 1
ATOM 1404 C C . ALA A 1 181 ? -12.563 16.859 -19.722 1.00 43.07 181 ALA A C 1
ATOM 1405 O O . ALA A 1 181 ? -12.749 18.040 -19.402 1.00 41.92 181 ALA A O 1
ATOM 1407 N N . TYR A 1 182 ? -12.236 16.498 -20.963 1.00 42.03 182 TYR A N 1
ATOM 1408 C CA . TYR A 1 182 ? -12.123 17.488 -22.029 1.00 45.64 182 TYR A CA 1
ATOM 1409 C C . TYR A 1 182 ? -13.416 18.276 -22.188 1.00 43.51 182 TYR A C 1
ATOM 1410 O O . TYR A 1 182 ? -13.402 19.511 -22.249 1.00 44.31 182 TYR A O 1
ATOM 1419 N N . THR A 1 183 ? -14.550 17.578 -22.194 1.00 41.23 183 THR A N 1
ATOM 1420 C CA . THR A 1 183 ? -15.840 18.230 -22.369 1.00 46.49 183 THR A CA 1
ATOM 1421 C C . THR A 1 183 ? -16.163 19.153 -21.200 1.00 46.57 183 THR A C 1
ATOM 1422 O O . THR A 1 183 ? -16.547 20.312 -21.398 1.00 45.09 183 THR A O 1
ATOM 1426 N N . LEU A 1 184 ? -15.997 18.665 -19.974 1.00 42.20 184 LEU A N 1
ATOM 1427 C CA . LEU A 1 184 ? -16.462 19.405 -18.808 1.00 46.82 184 LEU A CA 1
ATOM 1428 C C . LEU A 1 184 ? -15.486 20.486 -18.359 1.00 47.77 184 LEU A C 1
ATOM 1429 O O . LEU A 1 184 ? -15.916 21.461 -17.737 1.00 51.46 184 LEU A O 1
ATOM 1434 N N . ILE A 1 185 ? -14.195 20.350 -18.661 1.00 46.21 185 ILE A N 1
ATOM 1435 C CA . ILE A 1 185 ? -13.250 21.414 -18.330 1.00 50.44 185 ILE A CA 1
ATOM 1436 C C . ILE A 1 185 ? -13.453 22.601 -19.267 1.00 55.31 185 ILE A C 1
ATOM 1437 O O . ILE A 1 185 ? -13.725 23.723 -18.826 1.00 57.00 185 ILE A O 1
ATOM 1442 N N . ASN A 1 186 ? -13.363 22.362 -20.578 1.00 48.21 186 ASN A N 1
ATOM 1443 C CA . ASN A 1 186 ? -13.505 23.446 -21.541 1.00 55.63 186 ASN A CA 1
ATOM 1444 C C . ASN A 1 186 ? -14.953 23.848 -21.778 1.00 55.44 186 ASN A C 1
ATOM 1445 O O . ASN A 1 186 ? -15.190 24.832 -22.483 1.00 60.29 186 ASN A O 1
ATOM 1450 N N . GLY A 1 187 ? -15.920 23.123 -21.222 1.00 55.89 187 GLY A N 1
ATOM 1451 C CA . GLY A 1 187 ? -17.325 23.401 -21.484 1.00 54.53 187 GLY A CA 1
ATOM 1452 C C . GLY A 1 187 ? -17.695 23.203 -22.946 1.00 61.49 187 GLY A C 1
ATOM 1453 O O . GLY A 1 187 ? -18.418 24.015 -23.533 1.00 61.55 187 GLY A O 1
ATOM 1454 N N . LYS A 1 188 ? -17.219 22.117 -23.545 1.00 57.15 188 LYS A N 1
ATOM 1455 C CA . LYS A 1 188 ? -17.415 21.934 -24.972 1.00 57.09 188 LYS A CA 1
ATOM 1456 C C . LYS A 1 188 ? -18.848 21.525 -25.293 1.00 58.05 188 LYS A C 1
ATOM 1457 O O . LYS A 1 188 ? -19.576 20.977 -24.461 1.00 54.92 188 LYS A O 1
ATOM 1463 N N . PHE A 1 189 ? -19.244 21.828 -26.534 1.00 68.59 189 PHE A N 1
ATOM 1464 C CA . PHE A 1 189 ? -20.536 21.445 -27.106 1.00 61.39 189 PHE A CA 1
ATOM 1465 C C . PHE A 1 189 ? -21.707 21.915 -26.244 1.00 64.95 189 PHE A C 1
ATOM 1466 O O . PHE A 1 189 ? -22.614 21.152 -25.904 1.00 66.36 189 PHE A O 1
ATOM 1474 N N . GLY A 1 190 ? -21.676 23.197 -25.893 1.00 64.06 190 GLY A N 1
ATOM 1475 C CA . GLY A 1 190 ? -22.764 23.808 -25.142 1.00 66.94 190 GLY A CA 1
ATOM 1476 C C . GLY A 1 190 ? -22.999 23.185 -23.783 1.00 73.52 190 GLY A C 1
ATOM 1477 O O . GLY A 1 190 ? -24.152 23.031 -23.356 1.00 75.16 190 GLY A O 1
ATOM 1478 N N . LEU A 1 191 ? -21.929 22.809 -23.097 1.00 71.99 191 LEU A N 1
ATOM 1479 C CA . LEU A 1 191 ? -21.971 22.265 -21.755 1.00 68.64 191 LEU A CA 1
ATOM 1480 C C . LEU A 1 191 ? -21.245 23.231 -20.827 1.00 65.82 191 LEU A C 1
ATOM 1481 O O . LEU A 1 191 ? -20.356 23.962 -21.275 1.00 63.96 191 LEU A O 1
ATOM 1486 N N . PRO A 1 192 ? -21.615 23.295 -19.548 1.00 66.90 192 PRO A N 1
ATOM 1487 C CA . PRO A 1 192 ? -21.015 24.315 -18.676 1.00 67.17 192 PRO A CA 1
ATOM 1488 C C . PRO A 1 192 ? -19.567 23.999 -18.348 1.00 59.85 192 PRO A C 1
ATOM 1489 O O . PRO A 1 192 ? -19.194 22.837 -18.164 1.00 60.40 192 PRO A O 1
ATOM 1493 N N . LYS A 1 193 ? -18.752 25.056 -18.279 1.00 54.68 193 LYS A N 1
ATOM 1494 C CA . LYS A 1 193 ? -17.367 24.929 -17.844 1.00 54.61 193 LYS A CA 1
ATOM 1495 C C . LYS A 1 193 ? -17.334 24.666 -16.344 1.00 52.33 193 LYS A C 1
ATOM 1496 O O . LYS A 1 193 ? -17.844 25.471 -15.557 1.00 52.69 193 LYS A O 1
ATOM 1502 N N . LEU A 1 194 ? -16.763 23.535 -15.944 1.00 50.38 194 LEU A N 1
ATOM 1503 C CA . LEU A 1 194 ? -16.714 23.171 -14.539 1.00 48.69 194 LEU A CA 1
ATOM 1504 C C . LEU A 1 194 ? -15.319 23.284 -13.943 1.00 46.66 194 LEU A C 1
ATOM 1505 O O . LEU A 1 194 ? -15.151 23.007 -12.758 1.00 43.60 194 LEU A O 1
ATOM 1510 N N . GLY A 1 195 ? -14.313 23.656 -14.728 1.00 44.44 195 GLY A N 1
ATOM 1511 C CA . GLY A 1 195 ? -12.996 23.787 -14.138 1.00 47.75 195 GLY A CA 1
ATOM 1512 C C . GLY A 1 195 ? -12.435 22.448 -13.685 1.00 45.15 195 GLY A C 1
ATOM 1513 O O . GLY A 1 195 ? -12.727 21.393 -14.263 1.00 45.42 195 GLY A O 1
ATOM 1514 N N . VAL A 1 196 ? -11.629 22.485 -12.617 1.00 38.19 196 VAL A N 1
ATOM 1515 C CA . VAL A 1 196 ? -10.973 21.264 -12.151 1.00 39.15 196 VAL A CA 1
ATOM 1516 C C . VAL A 1 196 ? -11.976 20.214 -11.728 1.00 37.60 196 VAL A C 1
ATOM 1517 O O . VAL A 1 196 ? -11.661 19.025 -11.755 1.00 39.75 196 VAL A O 1
ATOM 1521 N N . GLU A 1 197 ? -13.175 20.631 -11.323 1.00 36.47 197 GLU A N 1
ATOM 1522 C CA . GLU A 1 197 ? -14.238 19.689 -11.008 1.00 37.61 197 GLU A CA 1
ATOM 1523 C C . GLU A 1 197 ? -14.543 18.783 -12.200 1.00 41.17 197 GLU A C 1
ATOM 1524 O O . GLU A 1 197 ? -14.950 17.628 -12.018 1.00 41.22 197 GLU A O 1
ATOM 1530 N N . GLY A 1 198 ? -14.341 19.290 -13.417 1.00 41.98 198 GLY A N 1
ATOM 1531 C CA . GLY A 1 198 ? -14.552 18.483 -14.609 1.00 45.12 198 GLY A CA 1
ATOM 1532 C C . GLY A 1 198 ? -13.517 17.391 -14.769 1.00 43.21 198 GLY A C 1
ATOM 1533 O O . GLY A 1 198 ? -13.845 16.284 -15.213 1.00 38.84 198 GLY A O 1
ATOM 1534 N N . ALA A 1 199 ? -12.265 17.671 -14.374 1.00 41.15 199 ALA A N 1
ATOM 1535 C CA . ALA A 1 199 ? -11.242 16.628 -14.365 1.00 39.25 199 ALA A CA 1
ATOM 1536 C C . ALA A 1 199 ? -11.570 15.541 -13.342 1.00 39.05 199 ALA A C 1
ATOM 1537 O O . ALA A 1 199 ? -11.307 14.355 -13.584 1.00 38.85 199 ALA A O 1
ATOM 1539 N N . GLY A 1 200 ? -12.146 15.917 -12.198 1.00 37.85 200 GLY A N 1
ATOM 1540 C CA . GLY A 1 200 ? -12.563 14.910 -11.235 1.00 37.14 200 GLY A CA 1
ATOM 1541 C C . GLY A 1 200 ? -13.680 14.025 -11.753 1.00 36.00 200 GLY A C 1
ATOM 1542 O O . GLY A 1 200 ? -13.633 12.796 -11.611 1.00 35.86 200 GLY A O 1
ATOM 1543 N N . TRP A 1 201 ? -14.685 14.632 -12.380 1.00 35.41 201 TRP A N 1
ATOM 1544 C CA . TRP A 1 201 ? -15.782 13.862 -12.962 1.00 42.99 201 TRP A CA 1
ATOM 1545 C C . TRP A 1 201 ? -15.294 12.893 -14.023 1.00 33.79 201 TRP A C 1
ATOM 1546 O O . TRP A 1 201 ? -15.856 11.800 -14.157 1.00 37.76 201 TRP A O 1
ATOM 1557 N N . GLY A 1 202 ? -14.237 13.249 -14.753 1.00 35.66 202 GLY A N 1
ATOM 1558 C CA . GLY A 1 202 ? -13.674 12.318 -15.723 1.00 32.28 202 GLY A CA 1
ATOM 1559 C C . GLY A 1 202 ? -13.230 11.019 -15.082 1.00 38.64 202 GLY A C 1
ATOM 1560 O O . GLY A 1 202 ? -13.420 9.945 -15.642 1.00 32.53 202 GLY A O 1
ATOM 1561 N N . ILE A 1 203 ? -12.680 11.099 -13.869 1.00 36.16 203 ILE A N 1
ATOM 1562 C CA . ILE A 1 203 ? -12.301 9.893 -13.142 1.00 37.39 203 ILE A CA 1
ATOM 1563 C C . ILE A 1 203 ? -13.546 9.154 -12.684 1.00 36.87 203 ILE A C 1
ATOM 1564 O O . ILE A 1 203 ? -13.686 7.953 -12.903 1.00 34.08 203 ILE A O 1
ATOM 1569 N N . ALA A 1 204 ? -14.489 9.876 -12.086 1.00 34.49 204 ALA A N 1
ATOM 1570 C CA . ALA A 1 204 ? -15.665 9.223 -11.517 1.00 36.41 204 ALA A CA 1
ATOM 1571 C C . ALA A 1 204 ? -16.513 8.547 -12.589 1.00 35.72 204 ALA A C 1
ATOM 1572 O O . ALA A 1 204 ? -16.993 7.432 -12.393 1.00 37.27 204 ALA A O 1
ATOM 1574 N N . ILE A 1 205 ? -16.745 9.229 -13.711 1.00 36.85 205 ILE A N 1
ATOM 1575 C CA . ILE A 1 205 ? -17.639 8.707 -14.736 1.00 37.10 205 ILE A CA 1
ATOM 1576 C C . ILE A 1 205 ? -17.018 7.497 -15.425 1.00 32.44 205 ILE A C 1
ATOM 1577 O O . ILE A 1 205 ? -17.699 6.500 -15.688 1.00 38.15 205 ILE A O 1
ATOM 1582 N N . SER A 1 206 ? -15.715 7.545 -15.697 1.00 35.19 206 SER A N 1
ATOM 1583 C CA . SER A 1 206 ? -15.056 6.397 -16.319 1.00 35.77 206 SER A CA 1
ATOM 1584 C C . SER A 1 206 ? -15.047 5.188 -15.395 1.00 36.76 206 SER A C 1
ATOM 1585 O O . SER A 1 206 ? -15.183 4.055 -15.866 1.00 34.47 206 SER A O 1
ATOM 1588 N N . GLU A 1 207 ? -14.915 5.405 -14.076 1.00 36.51 207 GLU A N 1
ATOM 1589 C CA . GLU A 1 207 ? -15.023 4.309 -13.120 1.00 36.60 207 GLU A CA 1
ATOM 1590 C C . GLU A 1 207 ? -16.433 3.721 -13.088 1.00 35.71 207 GLU A C 1
ATOM 1591 O O . GLU A 1 207 ? -16.603 2.494 -13.070 1.00 33.77 207 GLU A O 1
ATOM 1597 N N . ILE A 1 208 ? -17.452 4.582 -13.062 1.00 34.40 208 ILE A N 1
ATOM 1598 C CA . ILE A 1 208 ? -18.832 4.108 -13.094 1.00 36.90 208 ILE A CA 1
ATOM 1599 C C . ILE A 1 208 ? -19.075 3.283 -14.349 1.00 32.49 208 ILE A C 1
ATOM 1600 O O . ILE A 1 208 ? -19.675 2.200 -14.296 1.00 29.08 208 ILE A O 1
ATOM 1605 N N . LEU A 1 209 ? -18.592 3.772 -15.498 1.00 31.33 209 LEU A N 1
ATOM 1606 C CA . LEU A 1 209 ? -18.750 3.002 -16.732 1.00 34.58 209 LEU A CA 1
ATOM 1607 C C . LEU A 1 209 ? -18.008 1.662 -16.657 1.00 36.47 209 LEU A C 1
ATOM 1608 O O . LEU A 1 209 ? -18.553 0.627 -17.072 1.00 35.09 209 LEU A O 1
ATOM 1613 N N . ALA A 1 210 ? -16.776 1.650 -16.118 1.00 29.49 210 ALA A N 1
ATOM 1614 C CA . ALA A 1 210 ? -16.072 0.376 -15.961 1.00 34.40 210 ALA A CA 1
ATOM 1615 C C . ALA A 1 210 ? -16.861 -0.589 -15.079 1.00 29.65 210 ALA A C 1
ATOM 1616 O O . ALA A 1 210 ? -16.972 -1.766 -15.400 1.00 25.92 210 ALA A O 1
ATOM 1618 N N . PHE A 1 211 ? -17.424 -0.091 -13.968 1.00 33.49 211 PHE A N 1
ATOM 1619 C CA . PHE A 1 211 ? -18.176 -0.938 -13.043 1.00 33.58 211 PHE A CA 1
ATOM 1620 C C . PHE A 1 211 ? -19.414 -1.519 -13.706 1.00 32.35 211 PHE A C 1
ATOM 1621 O O . PHE A 1 211 ? -19.731 -2.699 -13.518 1.00 30.96 211 PHE A O 1
ATOM 1629 N N . PHE A 1 212 ? -20.122 -0.705 -14.487 1.00 34.25 212 PHE A N 1
ATOM 1630 C CA . PHE A 1 212 ? -21.315 -1.182 -15.169 1.00 35.34 212 PHE A CA 1
ATOM 1631 C C . PHE A 1 212 ? -20.970 -2.280 -16.167 1.00 33.20 212 PHE A C 1
ATOM 1632 O O . PHE A 1 212 ? -21.665 -3.300 -16.245 1.00 31.71 212 PHE A O 1
ATOM 1640 N N . ILE A 1 213 ? -19.881 -2.098 -16.918 1.00 31.88 213 ILE A N 1
ATOM 1641 C CA . ILE A 1 213 ? -19.462 -3.114 -17.874 1.00 32.84 213 ILE A CA 1
ATOM 1642 C C . ILE A 1 213 ? -19.105 -4.407 -17.153 1.00 35.49 213 ILE A C 1
ATOM 1643 O O . ILE A 1 213 ? -19.550 -5.495 -17.543 1.00 29.29 213 ILE A O 1
ATOM 1648 N N . TYR A 1 214 ? -18.283 -4.303 -16.098 1.00 31.47 214 TYR A N 1
ATOM 1649 C CA . TYR A 1 214 ? -17.929 -5.478 -15.302 1.00 32.33 214 TYR A CA 1
ATOM 1650 C C . TYR A 1 214 ? -19.178 -6.176 -14.786 1.00 30.17 214 TYR A C 1
ATOM 1651 O O . TYR A 1 214 ? -19.322 -7.397 -14.915 1.00 34.64 214 TYR A O 1
ATOM 1660 N N . THR A 1 215 ? -20.101 -5.411 -14.206 1.00 31.00 215 THR A N 1
ATOM 1661 C CA . THR A 1 215 ? -21.311 -6.006 -13.644 1.00 32.21 215 THR A CA 1
ATOM 1662 C C . THR A 1 215 ? -22.190 -6.601 -14.740 1.00 36.61 215 THR A C 1
ATOM 1663 O O . THR A 1 215 ? -22.784 -7.672 -14.556 1.00 39.41 215 THR A O 1
ATOM 1667 N N . PHE A 1 216 ? -22.244 -5.953 -15.905 1.00 34.88 216 PHE A N 1
ATOM 1668 C CA . PHE A 1 216 ? -22.997 -6.523 -17.013 1.00 39.91 216 PHE A CA 1
ATOM 1669 C C . PHE A 1 216 ? -22.428 -7.885 -17.396 1.00 37.88 216 PHE A C 1
ATOM 1670 O O . PHE A 1 216 ? -23.174 -8.865 -17.526 1.00 38.52 216 PHE A O 1
ATOM 1678 N N . LEU A 1 217 ? -21.095 -7.971 -17.533 1.00 32.64 217 LEU A N 1
ATOM 1679 C CA . LEU A 1 217 ? -20.458 -9.239 -17.876 1.00 37.43 217 LEU A CA 1
ATOM 1680 C C . LEU A 1 217 ? -20.656 -10.289 -16.799 1.00 39.62 217 LEU A C 1
ATOM 1681 O O . LEU A 1 217 ? -20.704 -11.490 -17.113 1.00 38.48 217 LEU A O 1
ATOM 1686 N N . LEU A 1 218 ? -20.760 -9.857 -15.535 1.00 35.34 218 LEU A N 1
ATOM 1687 C CA . LEU A 1 218 ? -20.998 -10.776 -14.428 1.00 38.12 218 LEU A CA 1
ATOM 1688 C C . LEU A 1 218 ? -22.384 -11.397 -14.521 1.00 38.35 218 LEU A C 1
ATOM 1689 O O . LEU A 1 218 ? -22.525 -12.626 -14.486 1.00 38.32 218 LEU A O 1
ATOM 1694 N N . ILE A 1 219 ? -23.420 -10.558 -14.628 1.00 39.81 219 ILE A N 1
ATOM 1695 C CA . ILE A 1 219 ? -24.795 -11.056 -14.585 1.00 48.11 219 ILE A CA 1
ATOM 1696 C C . ILE A 1 219 ? -25.113 -11.873 -15.833 1.00 42.36 219 ILE A C 1
ATOM 1697 O O . ILE A 1 219 ? -25.719 -12.944 -15.750 1.00 49.64 219 ILE A O 1
ATOM 1702 N N . PHE A 1 220 ? -24.690 -11.405 -17.001 1.00 40.96 220 PHE A N 1
ATOM 1703 C CA . PHE A 1 220 ? -25.186 -11.954 -18.258 1.00 43.08 220 PHE A CA 1
ATOM 1704 C C . PHE A 1 220 ? -24.276 -12.996 -18.885 1.00 46.28 220 PHE A C 1
ATOM 1705 O O . PHE A 1 220 ? -24.753 -13.810 -19.687 1.00 43.97 220 PHE A O 1
ATOM 1713 N N . PHE A 1 221 ? -22.976 -12.966 -18.588 1.00 41.10 221 PHE A N 1
ATOM 1714 C CA . PHE A 1 221 ? -22.040 -13.936 -19.139 1.00 36.27 221 PHE A CA 1
ATOM 1715 C C . PHE A 1 221 ? -21.274 -14.692 -18.063 1.00 38.77 221 PHE A C 1
ATOM 1716 O O . PHE A 1 221 ? -20.454 -15.555 -18.399 1.00 36.72 221 PHE A O 1
ATOM 1724 N N . LYS A 1 222 ? -21.506 -14.385 -16.790 1.00 39.06 222 LYS A N 1
ATOM 1725 C CA . LYS A 1 222 ? -20.849 -15.073 -15.685 1.00 38.52 222 LYS A CA 1
ATOM 1726 C C . LYS A 1 222 ? -19.339 -14.813 -15.669 1.00 39.82 222 LYS A C 1
ATOM 1727 O O . LYS A 1 222 ? -18.551 -15.745 -15.486 1.00 37.09 222 LYS A O 1
ATOM 1733 N N . LYS A 1 223 ? -18.950 -13.538 -15.951 1.00 38.49 223 LYS A N 1
ATOM 1734 C CA . LYS A 1 223 ? -17.691 -12.833 -15.648 1.00 47.24 223 LYS A CA 1
ATOM 1735 C C . LYS A 1 223 ? -16.505 -13.772 -15.821 1.00 52.95 223 LYS A C 1
ATOM 1736 O O . LYS A 1 223 ? -16.547 -14.558 -16.769 1.00 61.80 223 LYS A O 1
ATOM 1742 N N . PRO A 1 224 ? -15.430 -13.744 -15.003 1.00 41.00 224 PRO A N 1
ATOM 1743 C CA . PRO A 1 224 ? -14.642 -14.965 -14.927 1.00 41.71 224 PRO A CA 1
ATOM 1744 C C . PRO A 1 224 ? -15.403 -16.047 -14.242 1.00 35.54 224 PRO A C 1
ATOM 1745 O O . PRO A 1 224 ? -15.163 -17.215 -14.552 1.00 56.15 224 PRO A O 1
ATOM 1749 N N . PHE A 1 225 ? -16.334 -15.717 -13.342 1.00 34.08 225 PHE A N 1
ATOM 1750 C CA . PHE A 1 225 ? -17.004 -16.778 -12.606 1.00 33.81 225 PHE A CA 1
ATOM 1751 C C . PHE A 1 225 ? -18.434 -16.370 -12.294 1.00 34.58 225 PHE A C 1
ATOM 1752 O O . PHE A 1 225 ? -18.729 -15.174 -12.191 1.00 31.88 225 PHE A O 1
ATOM 1760 N N . PRO A 1 226 ? -19.346 -17.337 -12.160 1.00 37.61 226 PRO A N 1
ATOM 1761 C CA . PRO A 1 226 ? -20.743 -16.999 -11.868 1.00 39.73 226 PRO A CA 1
ATOM 1762 C C . PRO A 1 226 ? -20.884 -16.260 -10.544 1.00 41.24 226 PRO A C 1
ATOM 1763 O O . PRO A 1 226 ? -20.084 -16.431 -9.620 1.00 38.33 226 PRO A O 1
ATOM 1767 N N . LEU A 1 227 ? -21.932 -15.445 -10.463 1.00 37.69 227 LEU A N 1
ATOM 1768 C CA . LEU A 1 227 ? -22.225 -14.679 -9.264 1.00 41.81 227 LEU A CA 1
ATOM 1769 C C . LEU A 1 227 ? -22.982 -15.566 -8.282 1.00 48.89 227 LEU A C 1
ATOM 1770 O O . LEU A 1 227 ? -24.012 -16.153 -8.626 1.00 48.82 227 LEU A O 1
ATOM 1775 N N . HIS A 1 228 ? -22.449 -15.687 -7.072 1.00 46.31 228 HIS A N 1
ATOM 1776 C CA . HIS A 1 228 ? -23.080 -16.431 -5.992 1.00 51.28 228 HIS A CA 1
ATOM 1777 C C . HIS A 1 228 ? -23.141 -15.517 -4.781 1.00 47.11 228 HIS A C 1
ATOM 1778 O O . HIS A 1 228 ? -22.106 -15.040 -4.307 1.00 50.25 228 HIS A O 1
ATOM 1785 N N . LEU A 1 229 ? -24.347 -15.265 -4.289 1.00 48.02 229 LEU A N 1
ATOM 1786 C CA . LEU A 1 229 ? -24.536 -14.298 -3.214 1.00 49.15 229 LEU A CA 1
ATOM 1787 C C . LEU A 1 229 ? -24.479 -15.027 -1.878 1.00 51.20 229 LEU A C 1
ATOM 1788 O O . LEU A 1 229 ? -25.495 -15.476 -1.345 1.00 60.49 229 LEU A O 1
ATOM 1793 N N . ARG A 1 230 ? -23.271 -15.138 -1.330 1.00 43.99 230 ARG A N 1
ATOM 1794 C CA . ARG A 1 230 ? -23.076 -15.732 -0.010 1.00 47.18 230 ARG A CA 1
ATOM 1795 C C . ARG A 1 230 ? -21.713 -15.298 0.506 1.00 50.05 230 ARG A C 1
ATOM 1796 O O . ARG A 1 230 ? -20.692 -15.618 -0.110 1.00 46.17 230 ARG A O 1
ATOM 1804 N N . LEU A 1 231 ? -21.694 -14.559 1.612 1.00 39.87 231 LEU A N 1
ATOM 1805 C CA . LEU A 1 231 ? -20.441 -14.162 2.241 1.00 43.38 231 LEU A CA 1
ATOM 1806 C C . LEU A 1 231 ? -19.895 -15.305 3.088 1.00 47.90 231 LEU A C 1
ATOM 1807 O O . LEU A 1 231 ? -20.655 -16.061 3.703 1.00 45.90 231 LEU A O 1
ATOM 1812 N N . GLU A 1 232 ? -18.569 -15.433 3.112 1.00 42.84 232 GLU A N 1
ATOM 1813 C CA . GLU A 1 232 ? -17.893 -16.492 3.861 1.00 39.54 232 GLU A CA 1
ATOM 1814 C C . GLU A 1 232 ? -16.826 -15.858 4.746 1.00 39.86 232 GLU A C 1
ATOM 1815 O O . GLU A 1 232 ? -15.744 -15.488 4.254 1.00 35.34 232 GLU A O 1
ATOM 1821 N N . PRO A 1 233 ? -17.091 -15.713 6.048 1.00 39.80 233 PRO A N 1
ATOM 1822 C CA . PRO A 1 233 ? -16.148 -14.988 6.913 1.00 36.13 233 PRO A CA 1
ATOM 1823 C C . PRO A 1 233 ? -14.755 -15.579 6.941 1.00 31.73 233 PRO A C 1
ATOM 1824 O O . PRO A 1 233 ? -13.780 -14.840 7.100 1.00 35.41 233 PRO A O 1
ATOM 1828 N N . LYS A 1 234 ? -14.622 -16.881 6.751 1.00 35.86 234 LYS A N 1
ATOM 1829 C CA . LYS A 1 234 ? -13.298 -17.491 6.727 1.00 42.23 234 LYS A CA 1
ATOM 1830 C C . LYS A 1 234 ? -12.469 -17.003 5.543 1.00 36.77 234 LYS A C 1
ATOM 1831 O O . LYS A 1 234 ? -11.259 -16.791 5.675 1.00 33.60 234 LYS A O 1
ATOM 1837 N N . LEU A 1 235 ? -13.093 -16.863 4.369 1.00 36.37 235 LEU A N 1
ATOM 1838 C CA . LEU A 1 235 ? -12.396 -16.316 3.209 1.00 36.16 235 LEU A CA 1
ATOM 1839 C C . LEU A 1 235 ? -12.105 -14.828 3.389 1.00 33.33 235 LEU A C 1
ATOM 1840 O O . LEU A 1 235 ? -11.092 -14.315 2.877 1.00 28.36 235 LEU A O 1
ATOM 1845 N N . LEU A 1 236 ? -13.027 -14.099 4.027 1.00 32.77 236 LEU A N 1
ATOM 1846 C CA . LEU A 1 236 ? -12.770 -12.686 4.259 1.00 35.62 236 LEU A CA 1
ATOM 1847 C C . LEU A 1 236 ? -11.521 -12.515 5.103 1.00 33.87 236 LEU A C 1
ATOM 1848 O O . LEU A 1 236 ? -10.661 -11.679 4.787 1.00 28.87 236 LEU A O 1
ATOM 1853 N N . PHE A 1 237 ? -11.378 -13.359 6.139 1.00 32.48 237 PHE A N 1
ATOM 1854 C CA . PHE A 1 237 ? -10.218 -13.281 7.019 1.00 32.01 237 PHE A CA 1
ATOM 1855 C C . PHE A 1 237 ? -8.939 -13.711 6.307 1.00 29.45 237 PHE A C 1
ATOM 1856 O O . PHE A 1 237 ? -7.871 -13.141 6.541 1.00 28.73 237 PHE A O 1
ATOM 1858 N N . LYS A 1 238 ? -9.024 -14.714 5.435 1.00 31.12 238 LYS A N 1
ATOM 1859 C CA . LYS A 1 238 ? -7.845 -15.141 4.682 1.00 31.96 238 LYS A CA 1
ATOM 1860 C C . LYS A 1 238 ? -7.388 -14.065 3.707 1.00 27.89 238 LYS A C 1
ATOM 1861 O O . LYS A 1 238 ? -6.183 -13.828 3.560 1.00 28.19 238 LYS A O 1
ATOM 1867 N N . MET A 1 239 ? -8.339 -13.382 3.061 1.00 27.08 239 MET A N 1
ATOM 1868 C CA . MET A 1 239 ? -8.011 -12.273 2.164 1.00 31.66 239 MET A CA 1
ATOM 1869 C C . MET A 1 239 ? -7.364 -11.119 2.909 1.00 29.21 239 MET A C 1
ATOM 1870 O O . MET A 1 239 ? -6.474 -10.446 2.371 1.00 27.36 239 MET A O 1
ATOM 1875 N N . VAL A 1 240 ? -7.848 -10.832 4.125 1.00 27.78 240 VAL A N 1
ATOM 1876 C CA . VAL A 1 240 ? -7.203 -9.807 4.936 1.00 29.76 240 VAL A CA 1
ATOM 1877 C C . VAL A 1 240 ? -5.773 -10.225 5.273 1.00 27.23 240 VAL A C 1
ATOM 1878 O O . VAL A 1 240 ? -4.835 -9.431 5.154 1.00 29.07 240 VAL A O 1
ATOM 1882 N N . ARG A 1 241 ? -5.575 -11.485 5.652 1.00 27.11 241 ARG A N 1
ATOM 1883 C CA . ARG A 1 241 ? -4.231 -11.967 5.973 1.00 29.54 241 ARG A CA 1
ATOM 1884 C C . ARG A 1 241 ? -3.291 -11.820 4.772 1.00 28.97 241 ARG A C 1
ATOM 1885 O O . ARG A 1 241 ? -2.161 -11.331 4.902 1.00 28.21 241 ARG A O 1
ATOM 1893 N N . LEU A 1 242 ? -3.758 -12.209 3.589 1.00 27.53 242 LEU A N 1
ATOM 1894 C CA . LEU A 1 242 ? -2.927 -12.102 2.387 1.00 29.90 242 LEU A CA 1
ATOM 1895 C C . LEU A 1 242 ? -2.692 -10.649 1.977 1.00 27.42 242 LEU A C 1
ATOM 1896 O O . LEU A 1 242 ? -1.559 -10.257 1.698 1.00 29.46 242 LEU A O 1
ATOM 1901 N N . GLY A 1 243 ? -3.749 -9.830 1.920 1.00 30.75 243 GLY A N 1
ATOM 1902 C CA . GLY A 1 243 ? -3.617 -8.500 1.336 1.00 25.05 243 GLY A CA 1
ATOM 1903 C C . GLY A 1 243 ? -2.992 -7.449 2.239 1.00 30.89 243 GLY A C 1
ATOM 1904 O O . GLY A 1 243 ? -2.469 -6.448 1.724 1.00 26.42 243 GLY A O 1
ATOM 1905 N N . THR A 1 244 ? -3.032 -7.643 3.574 1.00 26.72 244 THR A N 1
ATOM 1906 C CA . THR A 1 244 ? -2.523 -6.615 4.484 1.00 27.37 244 THR A CA 1
ATOM 1907 C C . THR A 1 244 ? -1.043 -6.309 4.273 1.00 29.54 244 THR A C 1
ATOM 1908 O O . THR A 1 244 ? -0.687 -5.115 4.186 1.00 26.55 244 THR A O 1
ATOM 1912 N N . PRO A 1 245 ? -0.139 -7.291 4.173 1.00 30.42 245 PRO A N 1
ATOM 1913 C CA . PRO A 1 245 ? 1.266 -6.937 3.883 1.00 28.19 245 PRO A CA 1
ATOM 1914 C C . PRO A 1 245 ? 1.443 -6.225 2.547 1.00 29.30 245 PRO A C 1
ATOM 1915 O O . PRO A 1 245 ? 2.346 -5.382 2.431 1.00 29.29 245 PRO A O 1
ATOM 1919 N N . THR A 1 246 ? 0.618 -6.530 1.537 1.00 27.31 246 THR A N 1
ATOM 1920 C CA . THR A 1 246 ? 0.758 -5.852 0.251 1.00 27.65 246 THR A CA 1
ATOM 1921 C C . THR A 1 246 ? 0.349 -4.389 0.370 1.00 28.89 246 THR A C 1
ATOM 1922 O O . THR A 1 246 ? 1.053 -3.501 -0.130 1.00 28.91 246 THR A O 1
ATOM 1926 N N . ALA A 1 247 ? -0.796 -4.118 1.025 1.00 27.59 247 ALA A N 1
ATOM 1927 C CA . ALA A 1 247 ? -1.210 -2.736 1.261 1.00 26.27 247 ALA A CA 1
ATOM 1928 C C . ALA A 1 247 ? -0.159 -1.972 2.046 1.00 33.66 247 ALA A C 1
ATOM 1929 O O . ALA A 1 247 ? 0.115 -0.794 1.752 1.00 25.45 247 ALA A O 1
ATOM 1931 N N . LEU A 1 248 ? 0.508 -2.659 2.980 1.00 29.23 248 LEU A N 1
ATOM 1932 C CA . LEU A 1 248 ? 1.464 -1.980 3.836 1.00 31.94 248 LEU A CA 1
ATOM 1933 C C . LEU A 1 248 ? 2.748 -1.679 3.097 1.00 28.05 248 LEU A C 1
ATOM 1934 O O . LEU A 1 248 ? 3.352 -0.624 3.317 1.00 30.72 248 LEU A O 1
ATOM 1939 N N . GLU A 1 249 ? 3.173 -2.609 2.243 1.00 28.27 249 GLU A N 1
ATOM 1940 C CA . GLU A 1 249 ? 4.347 -2.392 1.410 1.00 28.98 249 GLU A CA 1
ATOM 1941 C C . GLU A 1 249 ? 4.167 -1.184 0.501 1.00 30.37 249 GLU A C 1
ATOM 1942 O O . GLU A 1 249 ? 5.067 -0.340 0.403 1.00 28.83 249 GLU A O 1
ATOM 1948 N N . ARG A 1 250 ? 2.999 -1.070 -0.147 1.00 31.10 250 ARG A N 1
ATOM 1949 C CA . ARG A 1 250 ? 2.733 0.074 -1.022 1.00 33.36 250 ARG A CA 1
ATOM 1950 C C . ARG A 1 250 ? 2.755 1.382 -0.243 1.00 29.70 250 ARG A C 1
ATOM 1951 O O . ARG A 1 250 ? 3.350 2.367 -0.691 1.00 26.64 250 ARG A O 1
ATOM 1959 N N . ALA A 1 251 ? 2.097 1.412 0.928 1.00 30.70 251 ALA A N 1
ATOM 1960 C CA . ALA A 1 251 ? 2.071 2.632 1.729 1.00 28.69 251 ALA A CA 1
ATOM 1961 C C . ALA A 1 251 ? 3.479 3.010 2.180 1.00 32.53 251 ALA A C 1
ATOM 1962 O O . ALA A 1 251 ? 3.893 4.169 2.054 1.00 29.22 251 ALA A O 1
ATOM 1964 N N . ILE A 1 252 ? 4.244 2.031 2.679 1.00 31.62 252 ILE A N 1
ATOM 1965 C CA . ILE A 1 252 ? 5.574 2.333 3.200 1.00 27.35 252 ILE A CA 1
ATOM 1966 C C . ILE A 1 252 ? 6.548 2.662 2.082 1.00 31.28 252 ILE A C 1
ATOM 1967 O O . ILE A 1 252 ? 7.438 3.495 2.260 1.00 31.17 252 ILE A O 1
ATOM 1972 N N . THR A 1 253 ? 6.413 2.020 0.920 1.00 31.80 253 THR A N 1
ATOM 1973 C CA . THR A 1 253 ? 7.258 2.378 -0.216 1.00 34.37 253 THR A CA 1
ATOM 1974 C C . THR A 1 253 ? 7.055 3.837 -0.614 1.00 33.42 253 THR A C 1
ATOM 1975 O O . THR A 1 253 ? 8.029 4.562 -0.837 1.00 33.25 253 THR A O 1
ATOM 1979 N N . THR A 1 254 ? 5.800 4.288 -0.686 1.00 34.33 254 THR A N 1
ATOM 1980 C CA . THR A 1 254 ? 5.533 5.694 -1.002 1.00 38.86 254 THR A CA 1
ATOM 1981 C C . THR A 1 254 ? 6.198 6.621 0.013 1.00 34.30 254 THR A C 1
ATOM 1982 O O . THR A 1 254 ? 6.827 7.614 -0.363 1.00 33.68 254 THR A O 1
ATOM 1986 N N . LEU A 1 255 ? 6.087 6.307 1.311 1.00 33.59 255 LEU A N 1
ATOM 1987 C CA . LEU A 1 255 ? 6.721 7.166 2.314 1.00 35.08 255 LEU A CA 1
ATOM 1988 C C . LEU A 1 255 ? 8.241 7.156 2.178 1.00 35.26 255 LEU A C 1
ATOM 1989 O O . LEU A 1 255 ? 8.891 8.204 2.284 1.00 36.72 255 LEU A O 1
ATOM 1994 N N . SER A 1 256 ? 8.824 5.968 2.003 1.00 31.10 256 SER A N 1
ATOM 1995 C CA . SER A 1 256 ? 10.260 5.857 1.782 1.00 35.07 256 SER A CA 1
ATOM 1996 C C . SER A 1 256 ? 10.705 6.658 0.557 1.00 36.52 256 SER A C 1
ATOM 1997 O O . SER A 1 256 ? 11.752 7.318 0.579 1.00 34.64 256 SER A O 1
ATOM 2000 N N . PHE A 1 257 ? 9.940 6.575 -0.531 1.00 36.19 257 PHE A N 1
ATOM 2001 C CA . PHE A 1 257 ? 10.272 7.319 -1.745 1.00 42.50 257 PHE A CA 1
ATOM 2002 C C . PHE A 1 257 ? 10.226 8.827 -1.503 1.00 40.46 257 PHE A C 1
ATOM 2003 O O . PHE A 1 257 ? 11.060 9.576 -2.032 1.00 41.17 257 PHE A O 1
ATOM 2011 N N . ASN A 1 258 ? 9.273 9.287 -0.689 1.00 39.22 258 ASN A N 1
ATOM 2012 C CA . ASN A 1 258 ? 9.236 10.699 -0.318 1.00 43.57 258 ASN A CA 1
ATOM 2013 C C . ASN A 1 258 ? 10.513 11.107 0.401 1.00 41.63 258 ASN A C 1
ATOM 2014 O O . ASN A 1 258 ? 11.110 12.140 0.085 1.00 43.72 258 ASN A O 1
ATOM 2019 N N . VAL A 1 259 ? 10.984 10.272 1.323 1.00 37.58 259 VAL A N 1
ATOM 2020 C CA . VAL A 1 259 ? 12.232 10.569 2.013 1.00 39.50 259 VAL A CA 1
ATOM 2021 C C . VAL A 1 259 ? 13.372 10.680 1.012 1.00 36.02 259 VAL A C 1
ATOM 2022 O O . VAL A 1 259 ? 14.134 11.654 1.009 1.00 37.09 259 VAL A O 1
ATOM 2026 N N . PHE A 1 260 ? 13.458 9.715 0.107 1.00 35.38 260 PHE A N 1
ATOM 2027 C CA . PHE A 1 260 ? 14.562 9.646 -0.841 1.00 41.09 260 PHE A CA 1
ATOM 2028 C C . PHE A 1 260 ? 14.552 10.835 -1.794 1.00 42.56 260 PHE A C 1
ATOM 2029 O O . PHE A 1 260 ? 15.600 11.438 -2.051 1.00 45.46 260 PHE A O 1
ATOM 2037 N N . VAL A 1 261 ? 13.379 11.211 -2.302 1.00 40.99 261 VAL A N 1
ATOM 2038 C CA . VAL A 1 261 ? 13.309 12.357 -3.205 1.00 39.74 261 VAL A CA 1
ATOM 2039 C C . VAL A 1 261 ? 13.750 13.633 -2.504 1.00 45.44 261 VAL A C 1
ATOM 2040 O O . VAL A 1 261 ? 14.371 14.510 -3.119 1.00 38.33 261 VAL A O 1
ATOM 2044 N N . GLY A 1 262 ? 13.495 13.735 -1.195 1.00 41.64 262 GLY A N 1
ATOM 2045 C CA . GLY A 1 262 ? 13.962 14.889 -0.456 1.00 48.92 262 GLY A CA 1
ATOM 2046 C C . GLY A 1 262 ? 15.457 15.092 -0.556 1.00 47.89 262 GLY A C 1
ATOM 2047 O O . GLY A 1 262 ? 15.932 16.229 -0.487 1.00 43.99 262 GLY A O 1
ATOM 2048 N N . PHE A 1 263 ? 16.217 14.004 -0.727 1.00 40.56 263 PHE A N 1
ATOM 2049 C CA . PHE A 1 263 ? 17.658 14.140 -0.929 1.00 43.05 263 PHE A CA 1
ATOM 2050 C C . PHE A 1 263 ? 17.956 14.942 -2.195 1.00 47.96 263 PHE A C 1
ATOM 2051 O O . PHE A 1 263 ? 18.899 15.739 -2.230 1.00 48.85 263 PHE A O 1
ATOM 2059 N N . LEU A 1 264 ? 17.164 14.744 -3.246 1.00 48.38 264 LEU A N 1
ATOM 2060 C CA . LEU A 1 264 ? 17.374 15.502 -4.475 1.00 47.86 264 LEU A CA 1
ATOM 2061 C C . LEU A 1 264 ? 16.771 16.896 -4.398 1.00 49.78 264 LEU A C 1
ATOM 2062 O O . LEU A 1 264 ? 17.236 17.801 -5.100 1.00 48.67 264 LEU A O 1
ATOM 2067 N N . ALA A 1 265 ? 15.752 17.090 -3.552 1.00 47.86 265 ALA A N 1
ATOM 2068 C CA . ALA A 1 265 ? 15.164 18.415 -3.392 1.00 50.90 265 ALA A CA 1
ATOM 2069 C C . ALA A 1 265 ? 16.185 19.419 -2.886 1.00 53.67 265 ALA A C 1
ATOM 2070 O O . ALA A 1 265 ? 16.129 20.601 -3.253 1.00 55.32 265 ALA A O 1
ATOM 2072 N N . LYS A 1 266 ? 17.160 18.953 -2.101 1.00 49.28 266 LYS A N 1
ATOM 2073 C CA . LYS A 1 266 ? 18.198 19.812 -1.548 1.00 51.68 266 LYS A CA 1
ATOM 2074 C C . LYS A 1 266 ? 19.197 20.296 -2.591 1.00 55.22 266 LYS A C 1
ATOM 2075 O O . LYS A 1 266 ? 20.056 21.119 -2.259 1.00 57.44 266 LYS A O 1
ATOM 2081 N N . PHE A 1 267 ? 19.126 19.807 -3.828 1.00 54.76 267 PHE A N 1
ATOM 2082 C CA . PHE A 1 267 ? 20.033 20.257 -4.870 1.00 48.66 267 PHE A CA 1
ATOM 2083 C C . PHE A 1 267 ? 19.421 21.338 -5.743 1.00 50.78 267 PHE A C 1
ATOM 2084 O O . PHE A 1 267 ? 20.099 21.844 -6.642 1.00 49.57 267 PHE A O 1
ATOM 2092 N N . GLY A 1 268 ? 18.178 21.723 -5.488 1.00 47.82 268 GLY A N 1
ATOM 2093 C CA . GLY A 1 268 ? 17.555 22.809 -6.217 1.00 53.58 268 GLY A CA 1
ATOM 2094 C C . GLY A 1 268 ? 16.458 22.309 -7.140 1.00 55.70 268 GLY A C 1
ATOM 2095 O O . GLY A 1 268 ? 16.206 21.110 -7.266 1.00 53.19 268 GLY A O 1
ATOM 2096 N N . ASP A 1 269 ? 15.808 23.277 -7.794 1.00 56.44 269 ASP A N 1
ATOM 2097 C CA . ASP A 1 269 ? 14.659 22.973 -8.639 1.00 54.71 269 ASP A CA 1
ATOM 2098 C C . ASP A 1 269 ? 15.059 22.240 -9.906 1.00 53.57 269 ASP A C 1
ATOM 2099 O O . ASP A 1 269 ? 14.262 21.460 -10.437 1.00 49.85 269 ASP A O 1
ATOM 2104 N N . LYS A 1 270 ? 16.276 22.470 -10.404 1.00 51.38 270 LYS A N 1
ATOM 2105 C CA . LYS A 1 270 ? 16.653 21.883 -11.685 1.00 53.46 270 LYS A CA 1
ATOM 2106 C C . LYS A 1 270 ? 17.074 20.428 -11.532 1.00 50.27 270 LYS A C 1
ATOM 2107 O O . LYS A 1 270 ? 16.747 19.596 -12.383 1.00 48.45 270 LYS A O 1
ATOM 2113 N N . VAL A 1 271 ? 17.781 20.095 -10.452 1.00 52.36 271 VAL A N 1
ATOM 2114 C CA . VAL A 1 271 ? 18.066 18.691 -10.180 1.00 50.77 271 VAL A CA 1
ATOM 2115 C C . VAL A 1 271 ? 16.774 17.948 -9.876 1.00 49.29 271 VAL A C 1
ATOM 2116 O O . VAL A 1 271 ? 16.573 16.813 -10.317 1.00 42.93 271 VAL A O 1
ATOM 2120 N N . LEU A 1 272 ? 15.865 18.591 -9.145 1.00 50.86 272 LEU A N 1
ATOM 2121 C CA . LEU A 1 272 ? 14.598 17.947 -8.829 1.00 49.24 272 LEU A CA 1
ATOM 2122 C C . LEU A 1 272 ? 13.769 17.706 -10.083 1.00 50.64 272 LEU A C 1
ATOM 2123 O O . LEU A 1 272 ? 13.184 16.628 -10.237 1.00 49.60 272 LEU A O 1
ATOM 2128 N N . ALA A 1 273 ? 13.700 18.698 -10.984 1.00 40.19 273 ALA A N 1
ATOM 2129 C CA . ALA A 1 273 ? 12.907 18.540 -12.201 1.00 49.11 273 ALA A CA 1
ATOM 2130 C C . ALA A 1 273 ? 13.480 17.448 -13.100 1.00 46.75 273 ALA A C 1
ATOM 2131 O O . ALA A 1 273 ? 12.736 16.723 -13.773 1.00 46.03 273 ALA A O 1
ATOM 2133 N N . ALA A 1 274 ? 14.804 17.335 -13.141 1.00 48.79 274 ALA A N 1
ATOM 2134 C CA . ALA A 1 274 ? 15.442 16.298 -13.935 1.00 42.25 274 ALA A CA 1
ATOM 2135 C C . ALA A 1 274 ? 15.136 14.913 -13.376 1.00 49.39 274 ALA A C 1
ATOM 2136 O O . ALA A 1 274 ? 14.974 13.944 -14.135 1.00 43.08 274 ALA A O 1
ATOM 2138 N N . HIS A 1 275 ? 15.090 14.800 -12.046 1.00 45.59 275 HIS A N 1
ATOM 2139 C CA . HIS A 1 275 ? 14.746 13.532 -11.413 1.00 44.09 275 HIS A CA 1
ATOM 2140 C C . HIS A 1 275 ? 13.340 13.092 -11.801 1.00 44.91 275 HIS A C 1
ATOM 2141 O O . HIS A 1 275 ? 13.121 11.927 -12.158 1.00 44.89 275 HIS A O 1
ATOM 2148 N N . GLN A 1 276 ? 12.387 14.023 -11.788 1.00 45.34 276 GLN A N 1
ATOM 2149 C CA . GLN A 1 276 ? 11.022 13.690 -12.176 1.00 50.61 276 GLN A CA 1
ATOM 2150 C C . GLN A 1 276 ? 10.942 13.274 -13.637 1.00 53.98 276 GLN A C 1
ATOM 2151 O O . GLN A 1 276 ? 10.298 12.269 -13.966 1.00 49.38 276 GLN A O 1
ATOM 2157 N N . ILE A 1 277 ? 11.603 14.029 -14.527 1.00 52.97 277 ILE A N 1
ATOM 2158 C CA . ILE A 1 277 ? 11.583 13.697 -15.949 1.00 46.89 277 ILE A CA 1
ATOM 2159 C C . ILE A 1 277 ? 12.195 12.328 -16.173 1.00 47.35 277 ILE A C 1
ATOM 2160 O O . ILE A 1 277 ? 11.665 11.510 -16.938 1.00 47.62 277 ILE A O 1
ATOM 2165 N N . GLY A 1 278 ? 13.307 12.047 -15.488 1.00 44.14 278 GLY A N 1
ATOM 2166 C CA . GLY A 1 278 ? 13.930 10.747 -15.609 1.00 44.77 278 GLY A CA 1
ATOM 2167 C C . GLY A 1 278 ? 13.050 9.632 -15.090 1.00 51.59 278 GLY A C 1
ATOM 2168 O O . GLY A 1 278 ? 13.064 8.525 -15.639 1.00 46.33 278 GLY A O 1
ATOM 2169 N N . LEU A 1 279 ? 12.247 9.921 -14.057 1.00 47.18 279 LEU A N 1
ATOM 2170 C CA . LEU A 1 279 ? 11.333 8.926 -13.511 1.00 53.32 279 LEU A CA 1
ATOM 2171 C C . LEU A 1 279 ? 10.241 8.581 -14.513 1.00 54.73 279 LEU A C 1
ATOM 2172 O O . LEU A 1 279 ? 9.989 7.400 -14.782 1.00 53.83 279 LEU A O 1
ATOM 2177 N N . ARG A 1 280 ? 9.577 9.598 -15.076 1.00 49.27 280 ARG A N 1
ATOM 2178 C CA . ARG A 1 280 ? 8.494 9.308 -16.007 1.00 52.45 280 ARG A CA 1
ATOM 2179 C C . ARG A 1 280 ? 9.014 8.652 -17.281 1.00 59.72 280 ARG A C 1
ATOM 2180 O O . ARG A 1 280 ? 8.288 7.875 -17.915 1.00 66.01 280 ARG A O 1
ATOM 2188 N N . ILE A 1 281 ? 10.267 8.924 -17.659 1.00 56.59 281 ILE A N 1
ATOM 2189 C CA . ILE A 1 281 ? 10.857 8.223 -18.795 1.00 51.87 281 ILE A CA 1
ATOM 2190 C C . ILE A 1 281 ? 11.184 6.786 -18.417 1.00 59.18 281 ILE A C 1
ATOM 2191 O O . ILE A 1 281 ? 10.954 5.853 -19.195 1.00 60.54 281 ILE A O 1
ATOM 2196 N N . GLU A 1 282 ? 11.727 6.583 -17.219 1.00 51.12 282 GLU A N 1
ATOM 2197 C CA . GLU A 1 282 ? 12.056 5.243 -16.776 1.00 57.71 282 GLU A CA 1
ATOM 2198 C C . GLU A 1 282 ? 10.820 4.370 -16.607 1.00 59.07 282 GLU A C 1
ATOM 2199 O O . GLU A 1 282 ? 10.949 3.139 -16.642 1.00 58.04 282 GLU A O 1
ATOM 2205 N N . SER A 1 283 ? 9.629 4.946 -16.468 1.00 58.03 283 SER A N 1
ATOM 2206 C CA . SER A 1 283 ? 8.485 4.116 -16.111 1.00 62.13 283 SER A CA 1
ATOM 2207 C C . SER A 1 283 ? 7.817 3.457 -17.316 1.00 65.21 283 SER A C 1
ATOM 2208 O O . SER A 1 283 ? 6.972 2.573 -17.132 1.00 62.72 283 SER A O 1
ATOM 2211 N N . ILE A 1 284 ? 8.230 3.789 -18.541 1.00 64.30 284 ILE A N 1
ATOM 2212 C CA . ILE A 1 284 ? 7.867 2.912 -19.653 1.00 64.89 284 ILE A CA 1
ATOM 2213 C C . ILE A 1 284 ? 8.686 1.628 -19.565 1.00 63.72 284 ILE A C 1
ATOM 2214 O O . ILE A 1 284 ? 8.203 0.550 -19.924 1.00 69.22 284 ILE A O 1
ATOM 2219 N N . SER A 1 285 ? 9.922 1.714 -19.060 1.00 62.07 285 SER A N 1
ATOM 2220 C CA . SER A 1 285 ? 10.640 0.505 -18.661 1.00 63.66 285 SER A CA 1
ATOM 2221 C C . SER A 1 285 ? 9.967 -0.185 -17.469 1.00 62.94 285 SER A C 1
ATOM 2222 O O . SER A 1 285 ? 9.977 -1.419 -17.377 1.00 63.99 285 SER A O 1
ATOM 2225 N N . PHE A 1 286 ? 9.417 0.592 -16.525 1.00 63.34 286 PHE A N 1
ATOM 2226 C CA . PHE A 1 286 ? 8.767 0.029 -15.333 1.00 64.03 286 PHE A CA 1
ATOM 2227 C C . PHE A 1 286 ? 7.565 -0.827 -15.694 1.00 62.95 286 PHE A C 1
ATOM 2228 O O . PHE A 1 286 ? 7.355 -1.902 -15.115 1.00 52.81 286 PHE A O 1
ATOM 2236 N N . MET A 1 287 ? 6.706 -0.315 -16.579 1.00 59.99 287 MET A N 1
ATOM 2237 C CA . MET A 1 287 ? 5.436 -0.990 -16.814 1.00 57.02 287 MET A CA 1
ATOM 2238 C C . MET A 1 287 ? 5.630 -2.394 -17.376 1.00 50.97 287 MET A C 1
ATOM 2239 O O . MET A 1 287 ? 4.835 -3.289 -17.071 1.00 51.33 287 MET A O 1
ATOM 2244 N N . ILE A 1 288 ? 6.710 -2.626 -18.133 1.00 55.24 288 ILE A N 1
ATOM 2245 C CA . ILE A 1 288 ? 6.982 -3.963 -18.669 1.00 51.20 288 ILE A CA 1
ATOM 2246 C C . ILE A 1 288 ? 7.181 -4.964 -17.534 1.00 49.68 288 ILE A C 1
ATOM 2247 O O . ILE A 1 288 ? 6.517 -6.000 -17.473 1.00 42.09 288 ILE A O 1
ATOM 2252 N N . GLY A 1 289 ? 8.131 -4.684 -16.641 1.00 50.87 289 GLY A N 1
ATOM 2253 C CA . GLY A 1 289 ? 8.354 -5.566 -15.508 1.00 51.71 289 GLY A CA 1
ATOM 2254 C C . GLY A 1 289 ? 7.156 -5.643 -14.586 1.00 40.57 289 GLY A C 1
ATOM 2255 O O . GLY A 1 289 ? 6.903 -6.678 -13.974 1.00 40.29 289 GLY A O 1
ATOM 2256 N N . PHE A 1 290 ? 6.386 -4.562 -14.500 1.00 42.77 290 PHE A N 1
ATOM 2257 C CA . PHE A 1 290 ? 5.195 -4.588 -13.670 1.00 45.20 290 PHE A CA 1
ATOM 2258 C C . PHE A 1 290 ? 4.122 -5.487 -14.274 1.00 45.71 290 PHE A C 1
ATOM 2259 O O . PHE A 1 290 ? 3.417 -6.184 -13.536 1.00 44.31 290 PHE A O 1
ATOM 2267 N N . GLY A 1 291 ? 3.994 -5.494 -15.606 1.00 41.71 291 GLY A N 1
ATOM 2268 C CA . GLY A 1 291 ? 3.019 -6.364 -16.256 1.00 39.43 291 GLY A CA 1
ATOM 2269 C C . GLY A 1 291 ? 3.407 -7.831 -16.184 1.00 38.88 291 GLY A C 1
ATOM 2270 O O . GLY A 1 291 ? 2.571 -8.699 -15.937 1.00 37.25 291 GLY A O 1
ATOM 2271 N N . VAL A 1 292 ? 4.681 -8.135 -16.393 1.00 38.35 292 VAL A N 1
ATOM 2272 C CA . VAL A 1 292 ? 5.080 -9.522 -16.222 1.00 40.62 292 VAL A CA 1
ATOM 2273 C C . VAL A 1 292 ? 5.025 -9.913 -14.738 1.00 37.18 292 VAL A C 1
ATOM 2274 O O . VAL A 1 292 ? 4.774 -11.082 -14.419 1.00 37.27 292 VAL A O 1
ATOM 2278 N N . MET A 1 293 ? 5.185 -8.955 -13.810 1.00 38.31 293 MET A N 1
ATOM 2279 C CA . MET A 1 293 ? 5.010 -9.276 -12.391 1.00 36.42 293 MET A CA 1
ATOM 2280 C C . MET A 1 293 ? 3.583 -9.726 -12.112 1.00 37.60 293 MET A C 1
ATOM 2281 O O . MET A 1 293 ? 3.368 -10.759 -11.460 1.00 33.93 293 MET A O 1
ATOM 2286 N N . ILE A 1 294 ? 2.596 -8.982 -12.642 1.00 35.59 294 ILE A N 1
ATOM 2287 C CA . ILE A 1 294 ? 1.191 -9.402 -12.584 1.00 37.65 294 ILE A CA 1
ATOM 2288 C C . ILE A 1 294 ? 1.035 -10.796 -13.166 1.00 35.57 294 ILE A C 1
ATOM 2289 O O . ILE A 1 294 ? 0.420 -11.683 -12.561 1.00 31.84 294 ILE A O 1
ATOM 2294 N N . ALA A 1 295 ? 1.616 -11.012 -14.344 1.00 30.80 295 ALA A N 1
ATOM 2295 C CA . ALA A 1 295 ? 1.539 -12.314 -14.987 1.00 34.41 295 ALA A CA 1
ATOM 2296 C C . ALA A 1 295 ? 2.230 -13.391 -14.164 1.00 31.36 295 ALA A C 1
ATOM 2297 O O . ALA A 1 295 ? 1.778 -14.538 -14.155 1.00 31.73 295 ALA A O 1
ATOM 2299 N N . SER A 1 296 ? 3.304 -13.042 -13.445 1.00 29.53 296 SER A N 1
ATOM 2300 C CA . SER A 1 296 ? 3.989 -14.040 -12.638 1.00 31.28 296 SER A CA 1
ATOM 2301 C C . SER A 1 296 ? 3.110 -14.499 -11.474 1.00 29.61 296 SER A C 1
ATOM 2302 O O . SER A 1 296 ? 3.032 -15.698 -11.194 1.00 29.95 296 SER A O 1
ATOM 2305 N N . THR A 1 297 ? 2.348 -13.580 -10.879 1.00 25.48 297 THR A N 1
ATOM 2306 C CA . THR A 1 297 ? 1.412 -13.965 -9.831 1.00 31.05 297 THR A CA 1
ATOM 2307 C C . THR A 1 297 ? 0.353 -14.947 -10.346 1.00 30.12 297 THR A C 1
ATOM 2308 O O . THR A 1 297 ? 0.030 -15.916 -9.658 1.00 31.43 297 THR A O 1
ATOM 2312 N N . THR A 1 298 ? -0.197 -14.706 -11.544 1.00 25.89 298 THR A N 1
ATOM 2313 C CA . THR A 1 298 ? -1.158 -15.631 -12.154 1.00 32.21 298 THR A CA 1
ATOM 2314 C C . THR A 1 298 ? -0.530 -16.997 -12.412 1.00 27.05 298 THR A C 1
ATOM 2315 O O . THR A 1 298 ? -1.088 -18.035 -12.033 1.00 32.11 298 THR A O 1
ATOM 2319 N N . LEU A 1 299 ? 0.622 -17.018 -13.077 1.00 29.25 299 LEU A N 1
ATOM 2320 C CA . LEU A 1 299 ? 1.273 -18.288 -13.403 1.00 34.79 299 LEU A CA 1
ATOM 2321 C C . LEU A 1 299 ? 1.724 -19.022 -12.149 1.00 29.49 299 LEU A C 1
ATOM 2322 O O . LEU A 1 299 ? 1.534 -20.228 -12.018 1.00 30.78 299 LEU A O 1
ATOM 2327 N N . ALA A 1 300 ? 2.395 -18.322 -11.248 1.00 29.21 300 ALA A N 1
ATOM 2328 C CA . ALA A 1 300 ? 2.862 -18.974 -10.033 1.00 29.25 300 ALA A CA 1
ATOM 2329 C C . ALA A 1 300 ? 1.673 -19.464 -9.223 1.00 29.92 300 ALA A C 1
ATOM 2330 O O . ALA A 1 300 ? 1.632 -20.623 -8.816 1.00 29.10 300 ALA A O 1
ATOM 2332 N N . GLY A 1 301 ? 0.644 -18.617 -9.066 1.00 29.90 301 GLY A N 1
ATOM 2333 C CA . GLY A 1 301 ? -0.490 -19.008 -8.234 1.00 29.79 301 GLY A CA 1
ATOM 2334 C C . GLY A 1 301 ? -1.248 -20.208 -8.778 1.00 28.03 301 GLY A C 1
ATOM 2335 O O . GLY A 1 301 ? -1.575 -21.138 -8.036 1.00 27.91 301 GLY A O 1
ATOM 2336 N N . GLN A 1 302 ? -1.521 -20.218 -10.088 1.00 27.06 302 GLN A N 1
ATOM 2337 C CA . GLN A 1 302 ? -2.261 -21.337 -10.664 1.00 30.78 302 GLN A CA 1
ATOM 2338 C C . GLN A 1 302 ? -1.455 -22.617 -10.592 1.00 27.93 302 GLN A C 1
ATOM 2339 O O . GLN A 1 302 ? -2.007 -23.665 -10.277 1.00 32.31 302 GLN A O 1
ATOM 2345 N N . ASN A 1 303 ? -0.159 -22.567 -10.884 1.00 27.64 303 ASN A N 1
ATOM 2346 C CA . ASN A 1 303 ? 0.609 -23.809 -10.821 1.00 31.97 303 ASN A CA 1
ATOM 2347 C C . ASN A 1 303 ? 0.848 -24.264 -9.376 1.00 35.12 303 ASN A C 1
ATOM 2348 O O . ASN A 1 303 ? 0.790 -25.460 -9.095 1.00 31.09 303 ASN A O 1
ATOM 2353 N N . TYR A 1 304 ? 1.002 -23.325 -8.446 1.00 28.20 304 TYR A N 1
ATOM 2354 C CA . TYR A 1 304 ? 1.065 -23.644 -7.022 1.00 30.27 304 TYR A CA 1
ATOM 2355 C C . TYR A 1 304 ? -0.233 -24.280 -6.535 1.00 31.07 304 TYR A C 1
ATOM 2356 O O . TYR A 1 304 ? -0.217 -25.315 -5.860 1.00 28.53 304 TYR A O 1
ATOM 2365 N N . GLY A 1 305 ? -1.372 -23.704 -6.906 1.00 28.51 305 GLY A N 1
ATOM 2366 C CA . GLY A 1 305 ? -2.631 -24.335 -6.550 1.00 31.12 305 GLY A CA 1
ATOM 2367 C C . GLY A 1 305 ? -2.786 -25.730 -7.139 1.00 33.31 305 GLY A C 1
ATOM 2368 O O . GLY A 1 305 ? -3.428 -26.595 -6.537 1.00 37.37 305 GLY A O 1
ATOM 2369 N N . ALA A 1 306 ? -2.208 -25.972 -8.318 1.00 34.23 306 ALA A N 1
ATOM 2370 C CA . ALA A 1 306 ? -2.212 -27.301 -8.913 1.00 38.33 306 ALA A CA 1
ATOM 2371 C C . ALA A 1 306 ? -1.179 -28.239 -8.291 1.00 36.54 306 ALA A C 1
ATOM 2372 O O . ALA A 1 306 ? -1.093 -29.389 -8.720 1.00 41.20 306 ALA A O 1
ATOM 2374 N N . ARG A 1 307 ? -0.416 -27.785 -7.300 1.00 33.40 307 ARG A N 1
ATOM 2375 C CA . ARG A 1 307 ? 0.697 -28.547 -6.734 1.00 39.70 307 ARG A CA 1
ATOM 2376 C C . ARG A 1 307 ? 1.655 -28.992 -7.825 1.00 43.05 307 ARG A C 1
ATOM 2377 O O . ARG A 1 307 ? 2.260 -30.061 -7.755 1.00 46.24 307 ARG A O 1
ATOM 2385 N N . ASN A 1 308 ? 1.796 -28.158 -8.844 1.00 40.20 308 ASN A N 1
ATOM 2386 C CA . ASN A 1 308 ? 2.724 -28.411 -9.936 1.00 39.04 308 ASN A CA 1
ATOM 2387 C C . ASN A 1 308 ? 3.959 -27.539 -9.726 1.00 38.49 308 ASN A C 1
ATOM 2388 O O . ASN A 1 308 ? 4.246 -26.606 -10.476 1.00 40.71 308 ASN A O 1
ATOM 2393 N N . TYR A 1 309 ? 4.715 -27.898 -8.685 1.00 39.32 309 TYR A N 1
ATOM 2394 C CA . TYR A 1 309 ? 5.764 -27.013 -8.178 1.00 41.61 309 TYR A CA 1
ATOM 2395 C C . TYR A 1 309 ? 6.935 -26.918 -9.145 1.00 41.63 309 TYR A C 1
ATOM 2396 O O . TYR A 1 309 ? 7.529 -25.845 -9.289 1.00 34.32 309 TYR A O 1
ATOM 2405 N N . ARG A 1 310 ? 7.300 -28.033 -9.797 1.00 41.59 310 ARG A N 1
ATOM 2406 C CA . ARG A 1 310 ? 8.397 -27.986 -10.757 1.00 40.15 310 ARG A CA 1
ATOM 2407 C C . ARG A 1 310 ? 8.033 -27.141 -11.967 1.00 35.87 310 ARG A C 1
ATOM 2408 O O . ARG A 1 310 ? 8.846 -26.331 -12.427 1.00 37.10 310 ARG A O 1
ATOM 2416 N N . GLY A 1 311 ? 6.809 -27.292 -12.478 1.00 34.50 311 GLY A N 1
ATOM 2417 C CA . GLY A 1 311 ? 6.359 -26.429 -13.552 1.00 36.61 311 GLY A CA 1
ATOM 2418 C C . GLY A 1 311 ? 6.250 -24.973 -13.137 1.00 35.73 311 GLY A C 1
ATOM 2419 O O . GLY A 1 311 ? 6.528 -24.071 -13.938 1.00 34.86 311 GLY A O 1
ATOM 2420 N N . MET A 1 312 ? 5.867 -24.720 -11.883 1.00 34.37 312 MET A N 1
ATOM 2421 C CA . MET A 1 312 ? 5.827 -23.345 -11.388 1.00 38.18 312 MET A CA 1
ATOM 2422 C C . MET A 1 312 ? 7.219 -22.715 -11.403 1.00 34.49 312 MET A C 1
ATOM 2423 O O . MET A 1 312 ? 7.408 -21.591 -11.885 1.00 32.06 312 MET A O 1
ATOM 2428 N N . VAL A 1 313 ? 8.211 -23.433 -10.887 1.00 33.88 313 VAL A N 1
ATOM 2429 C CA . VAL A 1 313 ? 9.581 -22.934 -10.917 1.00 36.61 313 VAL A CA 1
ATOM 2430 C C . VAL A 1 313 ? 10.033 -22.677 -12.350 1.00 35.52 313 VAL A C 1
ATOM 2431 O O . VAL A 1 313 ? 10.627 -21.634 -12.657 1.00 33.66 313 VAL A O 1
ATOM 2435 N N . HIS A 1 314 ? 9.738 -23.620 -13.247 1.00 37.05 314 HIS A N 1
ATOM 2436 C CA . HIS A 1 314 ? 10.105 -23.491 -14.652 1.00 38.48 314 HIS A CA 1
ATOM 2437 C C . HIS A 1 314 ? 9.492 -22.243 -15.269 1.00 35.29 314 HIS A C 1
ATOM 2438 O O . HIS A 1 314 ? 10.167 -21.495 -15.985 1.00 33.42 314 HIS A O 1
ATOM 2445 N N . ALA A 1 315 ? 8.216 -21.989 -14.975 1.00 33.01 315 ALA A N 1
ATOM 2446 C CA . ALA A 1 315 ? 7.561 -20.804 -15.506 1.00 33.06 315 ALA A CA 1
ATOM 2447 C C . ALA A 1 315 ? 8.232 -19.535 -14.997 1.00 29.67 315 ALA A C 1
ATOM 2448 O O . ALA A 1 315 ? 8.532 -18.630 -15.786 1.00 33.79 315 ALA A O 1
ATOM 2450 N N . VAL A 1 316 ? 8.537 -19.482 -13.696 1.00 36.25 316 VAL A N 1
ATOM 2451 C CA . VAL A 1 316 ? 9.117 -18.283 -13.098 1.00 33.77 316 VAL A CA 1
ATOM 2452 C C . VAL A 1 316 ? 10.508 -18.023 -13.660 1.00 31.77 316 VAL A C 1
ATOM 2453 O O . VAL A 1 316 ? 10.843 -16.893 -14.012 1.00 32.40 316 VAL A O 1
ATOM 2457 N N . ASN A 1 317 ? 11.350 -19.062 -13.722 1.00 37.09 317 ASN A N 1
ATOM 2458 C CA . ASN A 1 317 ? 12.719 -18.891 -14.217 1.00 37.86 317 ASN A CA 1
ATOM 2459 C C . ASN A 1 317 ? 12.731 -18.494 -15.687 1.00 34.08 317 ASN A C 1
ATOM 2460 O O . ASN A 1 317 ? 13.528 -17.646 -16.103 1.00 36.39 317 ASN A O 1
ATOM 2465 N N . THR A 1 318 ? 11.867 -19.111 -16.491 1.00 33.76 318 THR A N 1
ATOM 2466 C CA . THR A 1 318 ? 11.796 -18.753 -17.905 1.00 36.92 318 THR A CA 1
ATOM 2467 C C . THR A 1 318 ? 11.319 -17.320 -18.070 1.00 36.72 318 THR A C 1
ATOM 2468 O O . THR A 1 318 ? 11.926 -16.539 -18.815 1.00 40.63 318 THR A O 1
ATOM 2472 N N . SER A 1 319 ? 10.250 -16.951 -17.355 1.00 34.37 319 SER A N 1
ATOM 2473 C CA . SER A 1 319 ? 9.764 -15.571 -17.366 1.00 36.10 319 SER A CA 1
ATOM 2474 C C . SER A 1 319 ? 10.863 -14.590 -16.991 1.00 32.86 319 SER A C 1
ATOM 2475 O O . SER A 1 319 ? 10.953 -13.509 -17.562 1.00 31.02 319 SER A O 1
ATOM 2478 N N . ALA A 1 320 ? 11.626 -14.902 -15.940 1.00 37.14 320 ALA A N 1
ATOM 2479 C CA . ALA A 1 320 ? 12.634 -13.968 -15.436 1.00 37.36 320 ALA A CA 1
ATOM 2480 C C . ALA A 1 320 ? 13.741 -13.754 -16.466 1.00 34.09 320 ALA A C 1
ATOM 2481 O O . ALA A 1 320 ? 14.148 -12.623 -16.725 1.00 36.26 320 ALA A O 1
ATOM 2483 N N . HIS A 1 321 ? 14.237 -14.838 -17.066 1.00 41.80 321 HIS A N 1
ATOM 2484 C CA . HIS A 1 321 ? 15.267 -14.701 -18.093 1.00 44.59 321 HIS A CA 1
ATOM 2485 C C . HIS A 1 321 ? 14.751 -13.875 -19.263 1.00 41.72 321 HIS A C 1
ATOM 2486 O O . HIS A 1 321 ? 15.414 -12.921 -19.700 1.00 39.85 321 HIS A O 1
ATOM 2493 N N . PHE A 1 322 ? 13.515 -14.139 -19.696 1.00 39.17 322 PHE A N 1
ATOM 2494 C CA . PHE A 1 322 ? 12.971 -13.438 -20.859 1.00 40.21 322 PHE A CA 1
ATOM 2495 C C . PHE A 1 322 ? 12.786 -11.957 -20.571 1.00 42.12 322 PHE A C 1
ATOM 2496 O O . PHE A 1 322 ? 13.181 -11.100 -21.377 1.00 36.56 322 PHE A O 1
ATOM 2504 N N . THR A 1 323 ? 12.180 -11.633 -19.429 1.00 35.25 323 THR A N 1
ATOM 2505 C CA . THR A 1 323 ? 11.986 -10.228 -19.082 1.00 34.49 323 THR A CA 1
ATOM 2506 C C . THR A 1 323 ? 13.310 -9.512 -18.832 1.00 32.13 323 THR A C 1
ATOM 2507 O O . THR A 1 323 ? 13.438 -8.329 -19.162 1.00 31.77 323 THR A O 1
ATOM 2511 N N . ALA A 1 324 ? 14.308 -10.202 -18.280 1.00 33.83 324 ALA A N 1
ATOM 2512 C CA . ALA A 1 324 ? 15.608 -9.558 -18.145 1.00 37.89 324 ALA A CA 1
ATOM 2513 C C . ALA A 1 324 ? 16.250 -9.273 -19.510 1.00 37.97 324 ALA A C 1
ATOM 2514 O O . ALA A 1 324 ? 17.019 -8.312 -19.641 1.00 37.88 324 ALA A O 1
ATOM 2516 N N . LEU A 1 325 ? 15.963 -10.086 -20.529 1.00 36.91 325 LEU A N 1
ATOM 2517 C CA . LEU A 1 325 ? 16.483 -9.772 -21.857 1.00 37.93 325 LEU A CA 1
ATOM 2518 C C . LEU A 1 325 ? 15.780 -8.560 -22.450 1.00 38.42 325 LEU A C 1
ATOM 2519 O O . LEU A 1 325 ? 16.438 -7.631 -22.940 1.00 37.12 325 LEU A O 1
ATOM 2524 N N . VAL A 1 326 ? 14.449 -8.520 -22.349 1.00 34.40 326 VAL A N 1
ATOM 2525 C CA . VAL A 1 326 ? 13.691 -7.374 -22.839 1.00 34.49 326 VAL A CA 1
ATOM 2526 C C . VAL A 1 326 ? 14.121 -6.096 -22.128 1.00 33.84 326 VAL A C 1
ATOM 2527 O O . VAL A 1 326 ? 14.277 -5.038 -22.751 1.00 36.74 326 VAL A O 1
ATOM 2531 N N . MET A 1 327 ? 14.334 -6.159 -20.828 1.00 37.79 327 MET A N 1
ATOM 2532 C CA . MET A 1 327 ? 14.730 -4.935 -20.152 1.00 38.61 327 MET A CA 1
ATOM 2533 C C . MET A 1 327 ? 16.219 -4.634 -20.282 1.00 34.44 327 MET A C 1
ATOM 2534 O O . MET A 1 327 ? 16.631 -3.508 -20.000 1.00 38.94 327 MET A O 1
ATOM 2539 N N . SER A 1 328 ? 17.031 -5.596 -20.706 1.00 35.54 328 SER A N 1
ATOM 2540 C CA . SER A 1 328 ? 18.384 -5.266 -21.139 1.00 40.56 328 SER A CA 1
ATOM 2541 C C . SER A 1 328 ? 18.349 -4.327 -22.340 1.00 43.56 328 SER A C 1
ATOM 2542 O O . SER A 1 328 ? 19.168 -3.403 -22.443 1.00 39.48 328 SER A O 1
ATOM 2545 N N . LEU A 1 329 ? 17.376 -4.530 -23.236 1.00 42.70 329 LEU A N 1
ATOM 2546 C CA . LEU A 1 329 ? 17.221 -3.660 -24.386 1.00 42.31 329 LEU A CA 1
ATOM 2547 C C . LEU A 1 329 ? 16.744 -2.274 -23.964 1.00 43.85 329 LEU A C 1
ATOM 2548 O O . LEU A 1 329 ? 17.365 -1.260 -24.311 1.00 39.04 329 LEU A O 1
ATOM 2553 N N . THR A 1 330 ? 15.650 -2.206 -23.199 1.00 39.91 330 THR A N 1
ATOM 2554 C CA . THR A 1 330 ? 15.152 -0.907 -22.763 1.00 34.67 330 THR A CA 1
ATOM 2555 C C . THR A 1 330 ? 16.202 -0.174 -21.954 1.00 32.30 330 THR A C 1
ATOM 2556 O O . THR A 1 330 ? 16.359 1.045 -22.090 1.00 39.40 330 THR A O 1
ATOM 2560 N N . GLY A 1 331 ? 16.960 -0.899 -21.139 1.00 31.92 331 GLY A N 1
ATOM 2561 C CA . GLY A 1 331 ? 18.039 -0.262 -20.407 1.00 36.44 331 GLY A CA 1
ATOM 2562 C C . GLY A 1 331 ? 19.157 0.212 -21.315 1.00 42.28 331 GLY A C 1
ATOM 2563 O O . GLY A 1 331 ? 19.737 1.280 -21.103 1.00 36.46 331 GLY A O 1
ATOM 2564 N N . LEU A 1 332 ? 19.468 -0.575 -22.347 1.00 43.33 332 LEU A N 1
ATOM 2565 C CA . LEU A 1 332 ? 20.487 -0.161 -23.296 1.00 41.66 332 LEU A CA 1
ATOM 2566 C C . LEU A 1 332 ? 20.073 1.129 -23.991 1.00 37.95 332 LEU A C 1
ATOM 2567 O O . LEU A 1 332 ? 20.897 2.032 -24.184 1.00 43.70 332 LEU A O 1
ATOM 2572 N N . ILE A 1 333 ? 18.782 1.262 -24.306 1.00 38.95 333 ILE A N 1
ATOM 2573 C CA . ILE A 1 333 ? 18.272 2.475 -24.936 1.00 37.68 333 ILE A CA 1
ATOM 2574 C C . ILE A 1 333 ? 18.397 3.680 -24.001 1.00 44.04 333 ILE A C 1
ATOM 2575 O O . ILE A 1 333 ? 18.664 4.807 -24.448 1.00 37.77 333 ILE A O 1
ATOM 2580 N N . LEU A 1 334 ? 18.162 3.477 -22.697 1.00 36.99 334 LEU A N 1
ATOM 2581 C CA . LEU A 1 334 ? 18.271 4.572 -21.737 1.00 37.15 334 LEU A CA 1
ATOM 2582 C C . LEU A 1 334 ? 19.713 5.035 -21.610 1.00 35.43 334 LEU A C 1
ATOM 2583 O O . LEU A 1 334 ? 19.964 6.214 -21.361 1.00 37.08 334 LEU A O 1
ATOM 2588 N N . ILE A 1 335 ? 20.665 4.114 -21.739 1.00 37.67 335 ILE A N 1
ATOM 2589 C CA . ILE A 1 335 ? 22.071 4.484 -21.639 1.00 39.03 335 ILE A CA 1
ATOM 2590 C C . ILE A 1 335 ? 22.543 5.181 -22.917 1.00 39.36 335 ILE A C 1
ATOM 2591 O O . ILE A 1 335 ? 23.332 6.131 -22.858 1.00 40.73 335 ILE A O 1
ATOM 2596 N N . LEU A 1 336 ? 22.056 4.745 -24.083 1.00 39.19 336 LEU A N 1
ATOM 2597 C CA . LEU A 1 336 ? 22.587 5.240 -25.355 1.00 38.84 336 LEU A CA 1
ATOM 2598 C C . LEU A 1 336 ? 21.893 6.495 -25.860 1.00 38.60 336 LEU A C 1
ATOM 2599 O O . LEU A 1 336 ? 22.547 7.390 -26.403 1.00 43.27 336 LEU A O 1
ATOM 2604 N N . PHE A 1 337 ? 20.588 6.601 -25.698 1.00 41.79 337 PHE A N 1
ATOM 2605 C CA . PHE A 1 337 ? 19.899 7.746 -26.277 1.00 35.73 337 PHE A CA 1
ATOM 2606 C C . PHE A 1 337 ? 19.220 8.674 -25.272 1.00 34.52 337 PHE A C 1
ATOM 2607 O O . PHE A 1 337 ? 18.110 9.144 -25.543 1.00 37.22 337 PHE A O 1
ATOM 2615 N N . PRO A 1 338 ? 19.871 9.060 -24.170 1.00 39.22 338 PRO A N 1
ATOM 2616 C CA . PRO A 1 338 ? 19.130 9.830 -23.155 1.00 38.37 338 PRO A CA 1
ATOM 2617 C C . PRO A 1 338 ? 18.719 11.216 -23.631 1.00 42.78 338 PRO A C 1
ATOM 2618 O O . PRO A 1 338 ? 17.639 11.692 -23.261 1.00 38.94 338 PRO A O 1
ATOM 2622 N N . HIS A 1 339 ? 19.537 11.880 -24.453 1.00 37.96 339 HIS A N 1
ATOM 2623 C CA . HIS A 1 339 ? 19.154 13.221 -24.887 1.00 45.02 339 HIS A CA 1
ATOM 2624 C C . HIS A 1 339 ? 17.936 13.183 -25.794 1.00 42.08 339 HIS A C 1
ATOM 2625 O O . HIS A 1 339 ? 17.124 14.115 -25.769 1.00 40.82 339 HIS A O 1
ATOM 2632 N N . TYR A 1 340 ? 17.755 12.094 -26.551 1.00 42.91 340 TYR A N 1
ATOM 2633 C CA . TYR A 1 340 ? 16.555 11.965 -27.378 1.00 42.24 340 TYR A CA 1
ATOM 2634 C C . TYR A 1 340 ? 15.309 11.770 -26.524 1.00 46.13 340 TYR A C 1
ATOM 2635 O O . TYR A 1 340 ? 14.252 12.355 -26.807 1.00 42.65 340 TYR A O 1
ATOM 2644 N N . LEU A 1 341 ? 15.416 10.944 -25.472 1.00 46.16 341 LEU A N 1
ATOM 2645 C CA . LEU A 1 341 ? 14.283 10.678 -24.587 1.00 44.74 341 LEU A CA 1
ATOM 2646 C C . LEU A 1 341 ? 13.920 11.907 -23.766 1.00 41.62 341 LEU A C 1
ATOM 2647 O O . LEU A 1 341 ? 12.740 12.174 -23.521 1.00 42.78 341 LEU A O 1
ATOM 2652 N N . VAL A 1 342 ? 14.922 12.669 -23.335 1.00 40.74 342 VAL A N 1
ATOM 2653 C CA . VAL A 1 342 ? 14.655 13.843 -22.514 1.00 46.18 342 VAL A CA 1
ATOM 2654 C C . VAL A 1 342 ? 14.083 14.974 -23.353 1.00 50.66 342 VAL A C 1
ATOM 2655 O O . VAL A 1 342 ? 13.243 15.747 -22.876 1.00 51.01 342 VAL A O 1
ATOM 2659 N N . TYR A 1 343 ? 14.493 15.069 -24.620 1.00 50.82 343 TYR A N 1
ATOM 2660 C CA . TYR A 1 343 ? 14.135 16.201 -25.481 1.00 50.41 343 TYR A CA 1
ATOM 2661 C C . TYR A 1 343 ? 12.672 16.625 -25.397 1.00 57.31 343 TYR A C 1
ATOM 2662 O O . TYR A 1 343 ? 12.423 17.828 -25.234 1.00 57.44 343 TYR A O 1
ATOM 2671 N N . PRO A 1 344 ? 11.677 15.729 -25.456 1.00 50.69 344 PRO A N 1
ATOM 2672 C CA . PRO A 1 344 ? 10.279 16.190 -25.419 1.00 54.23 344 PRO A CA 1
ATOM 2673 C C . PRO A 1 344 ? 9.853 16.797 -24.095 1.00 55.70 344 PRO A C 1
ATOM 2674 O O . PRO A 1 344 ? 8.746 17.342 -24.015 1.00 65.04 344 PRO A O 1
ATOM 2678 N N . PHE A 1 345 ? 10.683 16.748 -23.060 1.00 59.68 345 PHE A N 1
ATOM 2679 C CA . PHE A 1 345 ? 10.241 17.164 -21.737 1.00 59.95 345 PHE A CA 1
ATOM 2680 C C . PHE A 1 345 ? 10.751 18.539 -21.342 1.00 55.98 345 PHE A C 1
ATOM 2681 O O . PHE A 1 345 ? 10.001 19.314 -20.749 1.00 65.38 345 PHE A O 1
ATOM 2689 N N . SER A 1 346 ? 11.996 18.873 -21.668 1.00 55.51 346 SER A N 1
ATOM 2690 C CA . SER A 1 346 ? 12.514 20.194 -21.339 1.00 60.68 346 SER A CA 1
ATOM 2691 C C . SER A 1 346 ? 13.672 20.530 -22.271 1.00 61.47 346 SER A C 1
ATOM 2692 O O . SER A 1 346 ? 14.230 19.659 -22.948 1.00 61.78 346 SER A O 1
ATOM 2695 N N . ARG A 1 347 ? 14.016 21.817 -22.302 1.00 61.28 347 ARG A N 1
ATOM 2696 C CA . ARG A 1 347 ? 15.122 22.312 -23.110 1.00 63.66 347 ARG A CA 1
ATOM 2697 C C . ARG A 1 347 ? 16.168 23.043 -22.278 1.00 63.77 347 ARG A C 1
ATOM 2698 O O . ARG A 1 347 ? 17.117 23.601 -22.846 1.00 66.09 347 ARG A O 1
ATOM 2706 N N . ASP A 1 348 ? 16.032 23.040 -20.956 1.00 61.51 348 ASP A N 1
ATOM 2707 C CA . ASP A 1 348 ? 17.033 23.644 -20.090 1.00 62.32 348 ASP A CA 1
ATOM 2708 C C . ASP A 1 348 ? 18.305 22.807 -20.161 1.00 62.37 348 ASP A C 1
ATOM 2709 O O . ASP A 1 348 ? 18.295 21.644 -19.737 1.00 62.90 348 ASP A O 1
ATOM 2714 N N . PRO A 1 349 ? 19.412 23.351 -20.683 1.00 65.93 349 PRO A N 1
ATOM 2715 C CA . PRO A 1 349 ? 20.623 22.533 -20.902 1.00 62.29 349 PRO A CA 1
ATOM 2716 C C . PRO A 1 349 ? 21.080 21.830 -19.663 1.00 60.74 349 PRO A C 1
ATOM 2717 O O . PRO A 1 349 ? 21.481 20.657 -19.671 1.00 57.27 349 PRO A O 1
ATOM 2721 N N . GLU A 1 350 ? 20.987 22.572 -18.569 1.00 60.96 350 GLU A N 1
ATOM 2722 C CA . GLU A 1 350 ? 21.433 22.080 -17.289 1.00 59.45 350 GLU A CA 1
ATOM 2723 C C . GLU A 1 350 ? 20.516 20.952 -16.769 1.00 59.99 350 GLU A C 1
ATOM 2724 O O . GLU A 1 350 ? 21.005 19.957 -16.218 1.00 57.31 350 GLU A O 1
ATOM 2730 N N . VAL A 1 351 ? 19.203 21.046 -17.004 1.00 50.94 351 VAL A N 1
ATOM 2731 C CA . VAL A 1 351 ? 18.252 19.976 -16.680 1.00 54.37 351 VAL A CA 1
ATOM 2732 C C . VAL A 1 351 ? 18.464 18.763 -17.584 1.00 55.83 351 VAL A C 1
ATOM 2733 O O . VAL A 1 351 ? 18.320 17.616 -17.143 1.00 52.29 351 VAL A O 1
ATOM 2737 N N . ILE A 1 352 ? 18.747 18.994 -18.874 1.00 52.81 352 ILE A N 1
ATOM 2738 C CA . ILE A 1 352 ? 18.979 17.891 -19.810 1.00 50.83 352 ILE A CA 1
ATOM 2739 C C . ILE A 1 352 ? 20.171 17.057 -19.369 1.00 49.47 352 ILE A C 1
ATOM 2740 O O . ILE A 1 352 ? 20.183 15.824 -19.520 1.00 51.42 352 ILE A O 1
ATOM 2745 N N . GLU A 1 353 ? 21.200 17.714 -18.833 1.00 51.20 353 GLU A N 1
ATOM 2746 C CA . GLU A 1 353 ? 22.406 16.995 -18.442 1.00 55.21 353 GLU A CA 1
ATOM 2747 C C . GLU A 1 353 ? 22.163 16.137 -17.205 1.00 49.52 353 GLU A C 1
ATOM 2748 O O . GLU A 1 353 ? 22.617 14.989 -17.137 1.00 46.68 353 GLU A O 1
ATOM 2754 N N . TRP A 1 354 ? 21.460 16.683 -16.215 1.00 50.44 354 TRP A N 1
ATOM 2755 C CA . TRP A 1 354 ? 21.165 15.906 -15.016 1.00 49.71 354 TRP A CA 1
ATOM 2756 C C . TRP A 1 354 ? 20.275 14.720 -15.352 1.00 44.31 354 TRP A C 1
ATOM 2757 O O . TRP A 1 354 ? 20.585 13.581 -14.990 1.00 49.73 354 TRP A O 1
ATOM 2768 N N . ALA A 1 355 ? 19.173 14.966 -16.066 1.00 43.59 355 ALA A N 1
ATOM 2769 C CA . ALA A 1 355 ? 18.257 13.880 -16.396 1.00 49.51 355 ALA A CA 1
ATOM 2770 C C . ALA A 1 355 ? 18.951 12.807 -17.231 1.00 52.17 355 ALA A C 1
ATOM 2771 O O . ALA A 1 355 ? 18.709 11.605 -17.046 1.00 44.48 355 ALA A O 1
ATOM 2773 N N . SER A 1 356 ? 19.839 13.221 -18.139 1.00 48.99 356 SER A N 1
ATOM 2774 C CA . SER A 1 356 ? 20.573 12.250 -18.942 1.00 47.44 356 SER A CA 1
ATOM 2775 C C . SER A 1 356 ? 21.494 11.411 -18.079 1.00 42.55 356 SER A C 1
ATOM 2776 O O . SER A 1 356 ? 21.637 10.208 -18.307 1.00 43.53 356 SER A O 1
ATOM 2779 N N . TYR A 1 357 ? 22.153 12.029 -17.101 1.00 48.35 357 TYR A N 1
ATOM 2780 C CA . TYR A 1 357 ? 22.981 11.243 -16.198 1.00 49.61 357 TYR A CA 1
ATOM 2781 C C . TYR A 1 357 ? 22.127 10.280 -15.380 1.00 43.54 357 TYR A C 1
ATOM 2782 O O . TYR A 1 357 ? 22.515 9.125 -15.165 1.00 43.13 357 TYR A O 1
ATOM 2791 N N . TYR A 1 358 ? 20.928 10.711 -14.985 1.00 45.15 358 TYR A N 1
ATOM 2792 C CA . TYR A 1 358 ? 20.028 9.822 -14.249 1.00 44.53 358 TYR A CA 1
ATOM 2793 C C . TYR A 1 358 ? 19.651 8.614 -15.095 1.00 46.00 358 TYR A C 1
ATOM 2794 O O . TYR A 1 358 ? 19.785 7.469 -14.651 1.00 37.94 358 TYR A O 1
ATOM 2803 N N . LEU A 1 359 ? 19.192 8.859 -16.333 1.00 42.34 359 LEU A N 1
ATOM 2804 C CA . LEU A 1 359 ? 18.769 7.767 -17.209 1.00 46.72 359 LEU A CA 1
ATOM 2805 C C . LEU A 1 359 ? 19.904 6.785 -17.437 1.00 39.43 359 LEU A C 1
ATOM 2806 O O . LEU A 1 359 ? 19.694 5.572 -17.451 1.00 43.88 359 LEU A O 1
ATOM 2811 N N . GLN A 1 360 ? 21.122 7.282 -17.593 1.00 41.92 360 GLN A N 1
ATOM 2812 C CA . GLN A 1 360 ? 22.229 6.371 -17.839 1.00 42.76 360 GLN A CA 1
ATOM 2813 C C . GLN A 1 360 ? 22.507 5.504 -16.619 1.00 44.53 360 GLN A C 1
ATOM 2814 O O . GLN A 1 360 ? 22.621 4.279 -16.734 1.00 44.42 360 GLN A O 1
ATOM 2820 N N . ILE A 1 361 ? 22.600 6.118 -15.438 1.00 40.15 361 ILE A N 1
ATOM 2821 C CA . ILE A 1 361 ? 22.897 5.348 -14.230 1.00 40.83 361 ILE A CA 1
ATOM 2822 C C . ILE A 1 361 ? 21.847 4.274 -13.999 1.00 37.21 361 ILE A C 1
ATOM 2823 O O . ILE A 1 361 ? 22.171 3.132 -13.652 1.00 39.88 361 ILE A O 1
ATOM 2828 N N . VAL A 1 362 ? 20.578 4.609 -14.201 1.00 36.32 362 VAL A N 1
ATOM 2829 C CA . VAL A 1 362 ? 19.531 3.636 -13.899 1.00 44.90 362 VAL A CA 1
ATOM 2830 C C . VAL A 1 362 ? 19.376 2.595 -15.021 1.00 42.66 362 VAL A C 1
ATOM 2831 O O . VAL A 1 362 ? 18.916 1.470 -14.772 1.00 36.71 362 VAL A O 1
ATOM 2835 N N . GLY A 1 363 ? 19.739 2.936 -16.265 1.00 42.41 363 GLY A N 1
ATOM 2836 C CA . GLY A 1 363 ? 19.598 1.972 -17.344 1.00 37.19 363 GLY A CA 1
ATOM 2837 C C . GLY A 1 363 ? 20.369 0.692 -17.091 1.00 39.56 363 GLY A C 1
ATOM 2838 O O . GLY A 1 363 ? 19.934 -0.385 -17.496 1.00 42.40 363 GLY A O 1
ATOM 2839 N N . ILE A 1 364 ? 21.489 0.778 -16.365 1.00 42.35 364 ILE A N 1
ATOM 2840 C CA . ILE A 1 364 ? 22.227 -0.424 -15.982 1.00 41.60 364 ILE A CA 1
ATOM 2841 C C . ILE A 1 364 ? 21.345 -1.351 -15.155 1.00 43.24 364 ILE A C 1
ATOM 2842 O O . ILE A 1 364 ? 21.495 -2.577 -15.200 1.00 47.28 364 ILE A O 1
ATOM 2847 N N . SER A 1 365 ? 20.455 -0.781 -14.346 1.00 36.88 365 SER A N 1
ATOM 2848 C CA . SER A 1 365 ? 19.694 -1.559 -13.378 1.00 42.52 365 SER A CA 1
ATOM 2849 C C . SER A 1 365 ? 18.447 -2.219 -13.953 1.00 35.32 365 SER A C 1
ATOM 2850 O O . SER A 1 365 ? 17.748 -2.904 -13.210 1.00 35.65 365 SER A O 1
ATOM 2853 N N . GLN A 1 366 ? 18.110 -2.013 -15.221 1.00 36.69 366 GLN A N 1
ATOM 2854 C CA . GLN A 1 366 ? 16.835 -2.531 -15.720 1.00 37.68 366 GLN A CA 1
ATOM 2855 C C . GLN A 1 366 ? 16.729 -4.055 -15.680 1.00 37.95 366 GLN A C 1
ATOM 2856 O O . GLN A 1 366 ? 15.658 -4.550 -15.289 1.00 40.98 366 GLN A O 1
ATOM 2862 N N . PRO A 1 367 ? 17.743 -4.847 -16.062 1.00 33.50 367 PRO A N 1
ATOM 2863 C CA . PRO A 1 367 ? 17.576 -6.303 -15.943 1.00 37.95 367 PRO A CA 1
ATOM 2864 C C . PRO A 1 367 ? 17.391 -6.757 -14.512 1.00 37.34 367 PRO A C 1
ATOM 2865 O O . PRO A 1 367 ? 16.602 -7.666 -14.260 1.00 34.07 367 PRO A O 1
ATOM 2869 N N . ALA A 1 368 ? 18.088 -6.134 -13.562 1.00 41.37 368 ALA A N 1
ATOM 2870 C CA . ALA A 1 368 ? 17.880 -6.480 -12.159 1.00 40.17 368 ALA A CA 1
ATOM 2871 C C . ALA A 1 368 ? 16.449 -6.219 -11.736 1.00 36.00 368 ALA A C 1
ATOM 2872 O O . ALA A 1 368 ? 15.863 -7.020 -10.993 1.00 43.59 368 ALA A O 1
ATOM 2874 N N . MET A 1 369 ? 15.878 -5.094 -12.173 1.00 34.62 369 MET A N 1
ATOM 2875 C CA . MET A 1 369 ? 14.500 -4.764 -11.814 1.00 40.76 369 MET A CA 1
ATOM 2876 C C . MET A 1 369 ? 13.543 -5.823 -12.334 1.00 46.92 369 MET A C 1
ATOM 2877 O O . MET A 1 369 ? 12.550 -6.166 -11.671 1.00 34.98 369 MET A O 1
ATOM 2882 N N . ALA A 1 370 ? 13.838 -6.356 -13.522 1.00 37.74 370 ALA A N 1
ATOM 2883 C CA . ALA A 1 370 ? 13.030 -7.430 -14.074 1.00 37.58 370 ALA A CA 1
ATOM 2884 C C . ALA A 1 370 ? 13.054 -8.649 -13.164 1.00 36.53 370 ALA A C 1
ATOM 2885 O O . ALA A 1 370 ? 12.021 -9.301 -12.965 1.00 38.03 370 ALA A O 1
ATOM 2887 N N . TYR A 1 371 ? 14.221 -8.987 -12.613 1.00 38.08 371 TYR A N 1
ATOM 2888 C CA . TYR A 1 371 ? 14.307 -10.155 -11.745 1.00 37.92 371 TYR A CA 1
ATOM 2889 C C . TYR A 1 371 ? 13.498 -9.929 -10.471 1.00 35.11 371 TYR A C 1
ATOM 2890 O O . TYR A 1 371 ? 12.720 -10.793 -10.052 1.00 31.29 371 TYR A O 1
ATOM 2899 N N . ALA A 1 372 ? 13.644 -8.750 -9.871 1.00 35.29 372 ALA A N 1
ATOM 2900 C CA . ALA A 1 372 ? 12.883 -8.430 -8.676 1.00 36.78 372 ALA A CA 1
ATOM 2901 C C . ALA A 1 372 ? 11.384 -8.458 -8.951 1.00 33.95 372 ALA A C 1
ATOM 2902 O O . ALA A 1 372 ? 10.616 -9.009 -8.151 1.00 32.08 372 ALA A O 1
ATOM 2904 N N . SER A 1 373 ? 10.954 -7.911 -10.094 1.00 35.39 373 SER A N 1
ATOM 2905 C CA . SER A 1 373 ? 9.525 -7.874 -10.417 1.00 36.87 373 SER A CA 1
ATOM 2906 C C . SER A 1 373 ? 8.936 -9.275 -10.488 1.00 37.78 373 SER A C 1
ATOM 2907 O O . SER A 1 373 ? 7.847 -9.532 -9.951 1.00 32.03 373 SER A O 1
ATOM 2910 N N . ILE A 1 374 ? 9.658 -10.199 -11.111 1.00 30.30 374 ILE A N 1
ATOM 2911 C CA . ILE A 1 374 ? 9.097 -11.519 -11.356 1.00 31.65 374 ILE A CA 1
ATOM 2912 C C . ILE A 1 374 ? 9.154 -12.386 -10.097 1.00 29.44 374 ILE A C 1
ATOM 2913 O O . ILE A 1 374 ? 8.203 -13.112 -9.786 1.00 27.12 374 ILE A O 1
ATOM 2918 N N . TYR A 1 375 ? 10.268 -12.349 -9.356 1.00 31.83 375 TYR A N 1
ATOM 2919 C CA . TYR A 1 375 ? 10.309 -13.133 -8.125 1.00 34.41 375 TYR A CA 1
ATOM 2920 C C . TYR A 1 375 ? 9.289 -12.600 -7.125 1.00 30.79 375 TYR A C 1
ATOM 2921 O O . TYR A 1 375 ? 8.637 -13.375 -6.425 1.00 29.76 375 TYR A O 1
ATOM 2930 N N . SER A 1 376 ? 9.081 -11.285 -7.099 1.00 27.67 376 SER A N 1
ATOM 2931 C CA . SER A 1 376 ? 8.058 -10.727 -6.217 1.00 37.84 376 SER A CA 1
ATOM 2932 C C . SER A 1 376 ? 6.680 -11.269 -6.576 1.00 34.29 376 SER A C 1
ATOM 2933 O O . SER A 1 376 ? 5.915 -11.685 -5.695 1.00 28.99 376 SER A O 1
ATOM 2936 N N . GLY A 1 377 ? 6.349 -11.255 -7.872 1.00 27.52 377 GLY A N 1
ATOM 2937 C CA . GLY A 1 377 ? 5.074 -11.771 -8.318 1.00 30.55 377 GLY A CA 1
ATOM 2938 C C . GLY A 1 377 ? 4.899 -13.248 -8.030 1.00 25.63 377 GLY A C 1
ATOM 2939 O O . GLY A 1 377 ? 3.807 -13.685 -7.674 1.00 27.40 377 GLY A O 1
ATOM 2940 N N . ALA A 1 378 ? 5.977 -14.025 -8.135 1.00 27.65 378 ALA A N 1
ATOM 2941 C CA . ALA A 1 378 ? 5.910 -15.461 -7.863 1.00 33.14 378 ALA A CA 1
ATOM 2942 C C . ALA A 1 378 ? 5.657 -15.739 -6.385 1.00 31.69 378 ALA A C 1
ATOM 2943 O O . ALA A 1 378 ? 4.940 -16.693 -6.037 1.00 26.19 378 ALA A O 1
ATOM 2945 N N . LEU A 1 379 ? 6.275 -14.943 -5.504 1.00 30.02 379 LEU A N 1
ATOM 2946 C CA . LEU A 1 379 ? 6.056 -15.103 -4.069 1.00 30.37 379 LEU A CA 1
ATOM 2947 C C . LEU A 1 379 ? 4.641 -14.714 -3.676 1.00 27.93 379 LEU A C 1
ATOM 2948 O O . LEU A 1 379 ? 4.045 -15.356 -2.808 1.00 27.96 379 LEU A O 1
ATOM 2953 N N . LYS A 1 380 ? 4.071 -13.687 -4.319 1.00 27.55 380 LYS A N 1
ATOM 2954 C CA . LYS A 1 380 ? 2.682 -13.324 -4.024 1.00 31.09 380 LYS A CA 1
ATOM 2955 C C . LYS A 1 380 ? 1.720 -14.427 -4.448 1.00 31.67 380 LYS A C 1
ATOM 2956 O O . LYS A 1 380 ? 0.761 -14.739 -3.728 1.00 27.82 380 LYS A O 1
ATOM 2962 N N . GLY A 1 381 ? 1.955 -15.015 -5.629 1.00 29.41 381 GLY A N 1
ATOM 2963 C CA . GLY A 1 381 ? 1.121 -16.114 -6.100 1.00 29.35 381 GLY A CA 1
ATOM 2964 C C . GLY A 1 381 ? 1.181 -17.342 -5.215 1.00 31.34 381 GLY A C 1
ATOM 2965 O O . GLY A 1 381 ? 0.228 -18.131 -5.165 1.00 32.50 381 GLY A O 1
ATOM 2966 N N . MET A 1 382 ? 2.296 -17.538 -4.515 1.00 30.89 382 MET A N 1
ATOM 2967 C CA . MET A 1 382 ? 2.340 -18.594 -3.520 1.00 30.94 382 MET A CA 1
ATOM 2968 C C . MET A 1 382 ? 1.712 -18.175 -2.210 1.00 31.06 382 MET A C 1
ATOM 2969 O O . MET A 1 382 ? 1.780 -18.934 -1.236 1.00 34.59 382 MET A O 1
ATOM 2974 N N . GLY A 1 383 ? 1.141 -16.979 -2.138 1.00 30.36 383 GLY A N 1
ATOM 2975 C CA . GLY A 1 383 ? 0.607 -16.511 -0.892 1.00 31.82 383 GLY A CA 1
ATOM 2976 C C . GLY A 1 383 ? 1.620 -15.916 0.070 1.00 32.31 383 GLY A C 1
ATOM 2977 O O . GLY A 1 383 ? 1.240 -15.576 1.193 1.00 30.69 383 GLY A O 1
ATOM 2978 N N . LYS A 1 384 ? 2.894 -15.777 -0.310 1.00 29.76 384 LYS A N 1
ATOM 2979 C CA . LYS A 1 384 ? 3.905 -15.245 0.617 1.00 24.90 384 LYS A CA 1
ATOM 2980 C C . LYS A 1 384 ? 4.014 -13.721 0.513 1.00 26.69 384 LYS A C 1
ATOM 2981 O O . LYS A 1 384 ? 5.068 -13.189 0.217 1.00 28.36 384 LYS A O 1
ATOM 2987 N N . THR A 1 385 ? 2.903 -13.019 0.773 1.00 25.18 385 THR A N 1
ATOM 2988 C CA . THR A 1 385 ? 2.847 -11.574 0.543 1.00 28.56 385 THR A CA 1
ATOM 2989 C C . THR A 1 385 ? 3.688 -10.770 1.540 1.00 29.15 385 THR A C 1
ATOM 2990 O O . THR A 1 385 ? 4.033 -9.621 1.259 1.00 27.96 385 THR A O 1
ATOM 2994 N N . HIS A 1 386 ? 4.032 -11.349 2.683 1.00 26.73 386 HIS A N 1
ATOM 2995 C CA . HIS A 1 386 ? 4.882 -10.691 3.670 1.00 26.90 386 HIS A CA 1
ATOM 2996 C C . HIS A 1 386 ? 6.342 -10.629 3.212 1.00 26.93 386 HIS A C 1
ATOM 2997 O O . HIS A 1 386 ? 7.101 -9.794 3.698 1.00 26.67 386 HIS A O 1
ATOM 3004 N N . ILE A 1 387 ? 6.740 -11.465 2.257 1.00 31.03 387 ILE A N 1
ATOM 3005 C CA . ILE A 1 387 ? 8.127 -11.504 1.787 1.00 29.96 387 ILE A CA 1
ATOM 3006 C C . ILE A 1 387 ? 8.469 -10.280 0.932 1.00 26.63 387 ILE A C 1
ATOM 3007 O O . ILE A 1 387 ? 9.527 -9.671 1.148 1.00 26.85 387 ILE A O 1
ATOM 3012 N N . PRO A 1 388 ? 7.678 -9.897 -0.076 1.00 30.79 388 PRO A N 1
ATOM 3013 C CA . PRO A 1 388 ? 8.020 -8.634 -0.764 1.00 30.11 388 PRO A CA 1
ATOM 3014 C C . PRO A 1 388 ? 7.950 -7.424 0.148 1.00 28.16 388 PRO A C 1
ATOM 3015 O O . PRO A 1 388 ? 8.679 -6.454 -0.091 1.00 28.71 388 PRO A O 1
ATOM 3019 N N . LEU A 1 389 ? 7.106 -7.443 1.189 1.00 31.37 389 LEU A N 1
ATOM 3020 C CA . LEU A 1 389 ? 7.148 -6.362 2.167 1.00 26.37 389 LEU A CA 1
ATOM 3021 C C . LEU A 1 389 ? 8.515 -6.297 2.827 1.00 27.39 389 LEU A C 1
ATOM 3022 O O . LEU A 1 389 ? 9.150 -5.243 2.844 1.00 27.73 389 LEU A O 1
ATOM 3027 N N . PHE A 1 390 ? 9.009 -7.428 3.346 1.00 28.78 390 PHE A N 1
ATOM 3028 C CA . PHE A 1 390 ? 10.283 -7.376 4.061 1.00 28.42 390 PHE A CA 1
ATOM 3029 C C . PHE A 1 390 ? 11.440 -7.073 3.110 1.00 30.19 390 PHE A C 1
ATOM 3030 O O . PHE A 1 390 ? 12.329 -6.285 3.442 1.00 33.33 390 PHE A O 1
ATOM 3032 N N . VAL A 1 391 ? 11.439 -7.658 1.916 1.00 26.68 391 VAL A N 1
ATOM 3033 C CA . VAL A 1 391 ? 12.587 -7.481 1.030 1.00 29.68 391 VAL A CA 1
ATOM 3034 C C . VAL A 1 391 ? 12.666 -6.039 0.535 1.00 23.99 391 VAL A C 1
ATOM 3035 O O . VAL A 1 391 ? 13.734 -5.434 0.543 1.00 25.99 391 VAL A O 1
ATOM 3039 N N . ASN A 1 392 ? 11.530 -5.478 0.107 1.00 27.90 392 ASN A N 1
ATOM 3040 C CA . ASN A 1 392 ? 11.517 -4.170 -0.540 1.00 31.65 392 ASN A CA 1
ATOM 3041 C C . ASN A 1 392 ? 11.869 -3.072 0.452 1.00 37.10 392 ASN A C 1
ATOM 3042 O O . ASN A 1 392 ? 12.605 -2.137 0.119 1.00 30.09 392 ASN A O 1
ATOM 3047 N N . ILE A 1 393 ? 11.261 -3.111 1.644 1.00 28.54 393 ILE A N 1
ATOM 3048 C CA . ILE A 1 393 ? 11.489 -2.024 2.586 1.00 28.23 393 ILE A CA 1
ATOM 3049 C C . ILE A 1 393 ? 12.888 -2.122 3.172 1.00 26.44 393 ILE A C 1
ATOM 3050 O O . ILE A 1 393 ? 13.597 -1.119 3.262 1.00 25.80 393 ILE A O 1
ATOM 3055 N N . SER A 1 394 ? 13.327 -3.327 3.547 1.00 25.38 394 SER A N 1
ATOM 3056 C CA . SER A 1 394 ? 14.675 -3.447 4.085 1.00 28.05 394 SER A CA 1
ATOM 3057 C C . SER A 1 394 ? 15.733 -3.062 3.045 1.00 32.76 394 SER A C 1
ATOM 3058 O O . SER A 1 394 ? 16.698 -2.362 3.374 1.00 30.34 394 SER A O 1
ATOM 3061 N N . SER A 1 395 ? 15.549 -3.468 1.769 1.00 31.71 395 SER A N 1
ATOM 3062 C CA . SER A 1 395 ? 16.508 -3.100 0.718 1.00 32.19 395 SER A CA 1
ATOM 3063 C C . SER A 1 395 ? 16.548 -1.604 0.504 1.00 25.14 395 SER A C 1
ATOM 3064 O O . SER A 1 395 ? 17.620 -1.016 0.388 1.00 28.48 395 SER A O 1
ATOM 3067 N N . PHE A 1 396 ? 15.375 -0.984 0.421 1.00 32.35 396 PHE A N 1
ATOM 3068 C CA . PHE A 1 396 ? 15.268 0.441 0.153 1.00 29.86 396 PHE A CA 1
ATOM 3069 C C . PHE A 1 396 ? 16.019 1.248 1.206 1.00 33.36 396 PHE A C 1
ATOM 3070 O O . PHE A 1 396 ? 16.803 2.147 0.885 1.00 30.14 396 PHE A O 1
ATOM 3078 N N . TRP A 1 397 ? 15.825 0.915 2.475 1.00 31.91 397 TRP A N 1
ATOM 3079 C CA . TRP A 1 397 ? 16.419 1.735 3.525 1.00 34.24 397 TRP A CA 1
ATOM 3080 C C . TRP A 1 397 ? 17.886 1.392 3.743 1.00 31.58 397 TRP A C 1
ATOM 3081 O O . TRP A 1 397 ? 18.705 2.296 3.943 1.00 35.20 397 TRP A O 1
ATOM 3092 N N . LEU A 1 398 ? 18.238 0.109 3.711 1.00 30.85 398 LEU A N 1
ATOM 3093 C CA . LEU A 1 398 ? 19.596 -0.282 4.058 1.00 31.13 398 LEU A CA 1
ATOM 3094 C C . LEU A 1 398 ? 20.580 -0.087 2.903 1.00 35.82 398 LEU A C 1
ATOM 3095 O O . LEU A 1 398 ? 21.767 0.133 3.148 1.00 37.80 398 LEU A O 1
ATOM 3100 N N . PHE A 1 399 ? 20.137 -0.165 1.648 1.00 32.77 399 PHE A N 1
ATOM 3101 C CA . PHE A 1 399 ? 21.090 -0.125 0.538 1.00 33.43 399 PHE A CA 1
ATOM 3102 C C . PHE A 1 399 ? 20.925 1.087 -0.367 1.00 37.31 399 PHE A C 1
ATOM 3103 O O . PHE A 1 399 ? 21.806 1.343 -1.198 1.00 40.21 399 PHE A O 1
ATOM 3111 N N . ARG A 1 400 ? 19.871 1.876 -0.179 1.00 30.51 400 ARG A N 1
ATOM 3112 C CA . ARG A 1 400 ? 19.658 3.090 -0.933 1.00 33.37 400 ARG A CA 1
ATOM 3113 C C . ARG A 1 400 ? 19.606 4.321 -0.038 1.00 37.14 400 ARG A C 1
ATOM 3114 O O . ARG A 1 400 ? 20.470 5.198 -0.166 1.00 37.69 400 ARG A O 1
ATOM 3122 N N . ILE A 1 401 ? 18.640 4.416 0.878 1.00 30.87 401 ILE A N 1
ATOM 3123 C CA . ILE A 1 401 ? 18.431 5.677 1.591 1.00 34.35 401 ILE A CA 1
ATOM 3124 C C . ILE A 1 401 ? 19.571 5.943 2.580 1.00 36.64 401 ILE A C 1
ATOM 3125 O O . ILE A 1 401 ? 20.162 7.028 2.594 1.00 39.73 401 ILE A O 1
ATOM 3130 N N . ILE A 1 402 ? 19.893 4.973 3.423 1.00 33.97 402 ILE A N 1
ATOM 3131 C CA . ILE A 1 402 ? 20.852 5.211 4.504 1.00 35.79 402 ILE A CA 1
ATOM 3132 C C . ILE A 1 402 ? 22.265 5.406 3.956 1.00 41.59 402 ILE A C 1
ATOM 3133 O O . ILE A 1 402 ? 22.953 6.348 4.385 1.00 39.29 402 ILE A O 1
ATOM 3138 N N . PRO A 1 403 ? 22.746 4.582 3.013 1.00 39.42 403 PRO A N 1
ATOM 3139 C CA . PRO A 1 403 ? 24.049 4.904 2.394 1.00 41.76 403 PRO A CA 1
ATOM 3140 C C . PRO A 1 403 ?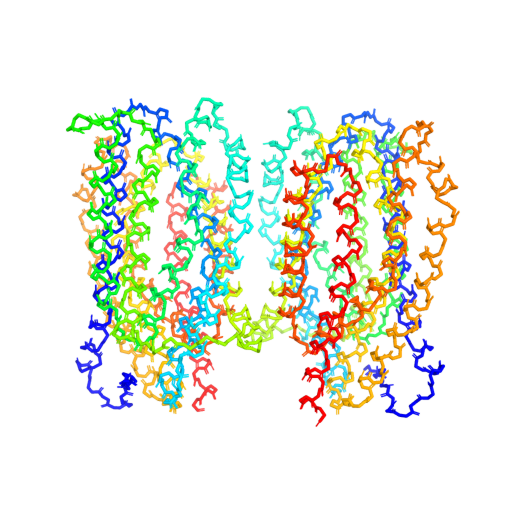 24.076 6.278 1.738 1.00 41.84 403 PRO A C 1
ATOM 3141 O O . PRO A 1 403 ? 25.081 6.990 1.848 1.00 41.92 403 PRO A O 1
ATOM 3145 N N . SER A 1 404 ? 22.980 6.694 1.099 1.00 37.16 404 SER A N 1
ATOM 3146 C CA . SER A 1 404 ? 22.934 8.031 0.515 1.00 40.27 404 SER A CA 1
ATOM 3147 C C . SER A 1 404 ? 23.027 9.098 1.586 1.00 44.86 404 SER A C 1
ATOM 3148 O O . SER A 1 404 ? 23.680 10.125 1.388 1.00 42.32 404 SER A O 1
ATOM 3151 N N . TYR A 1 405 ? 22.350 8.887 2.716 1.00 41.24 405 TYR A N 1
ATOM 3152 C CA . TYR A 1 405 ? 22.374 9.878 3.776 1.00 43.26 405 TYR A CA 1
ATOM 3153 C C . TYR A 1 405 ? 23.800 10.136 4.241 1.00 41.48 405 TYR A C 1
ATOM 3154 O O . TYR A 1 405 ? 24.192 11.286 4.447 1.00 50.79 405 TYR A O 1
ATOM 3163 N N . PHE A 1 406 ? 24.610 9.086 4.348 1.00 43.52 406 PHE A N 1
ATOM 3164 C CA . PHE A 1 406 ? 25.945 9.244 4.913 1.00 48.38 406 PHE A CA 1
ATOM 3165 C C . PHE A 1 406 ? 26.954 9.735 3.874 1.00 47.23 406 PHE A C 1
ATOM 3166 O O . PHE A 1 406 ? 27.797 10.588 4.182 1.00 42.61 406 PHE A O 1
ATOM 3174 N N . LEU A 1 407 ? 26.888 9.221 2.642 1.00 43.29 407 LEU A N 1
ATOM 3175 C CA . LEU A 1 407 ? 27.856 9.642 1.636 1.00 44.33 407 LEU A CA 1
ATOM 3176 C C . LEU A 1 407 ? 27.558 11.028 1.090 1.00 49.36 407 LEU A C 1
ATOM 3177 O O . LEU A 1 407 ? 28.483 11.709 0.639 1.00 49.37 407 LEU A O 1
ATOM 3182 N N . LEU A 1 408 ? 26.311 11.489 1.189 1.00 44.38 408 LEU A N 1
ATOM 3183 C CA . LEU A 1 408 ? 25.998 12.849 0.775 1.00 46.77 408 LEU A CA 1
ATOM 3184 C C . LEU A 1 408 ? 26.608 13.888 1.708 1.00 54.70 408 LEU A C 1
ATOM 3185 O O . LEU A 1 408 ? 26.732 15.056 1.316 1.00 55.15 408 LEU A O 1
ATOM 3190 N N . LYS A 1 409 ? 26.995 13.492 2.926 1.00 51.73 409 LYS A N 1
ATOM 3191 C CA . LYS A 1 409 ? 27.717 14.410 3.801 1.00 53.47 409 LYS A CA 1
ATOM 3192 C C . LYS A 1 409 ? 29.125 14.678 3.282 1.00 57.57 409 LYS A C 1
ATOM 3193 O O . LYS A 1 409 ? 29.688 15.746 3.540 1.00 59.23 409 LYS A O 1
ATOM 3199 N N . VAL A 1 410 ? 29.690 13.745 2.524 1.00 55.39 410 VAL A N 1
ATOM 3200 C CA . VAL A 1 410 ? 31.035 13.881 1.989 1.00 54.85 410 VAL A CA 1
ATOM 3201 C C . VAL A 1 410 ? 31.024 14.311 0.525 1.00 60.91 410 VAL A C 1
ATOM 3202 O O . VAL A 1 410 ? 31.820 15.160 0.124 1.00 61.81 410 VAL A O 1
ATOM 3206 N N . ILE A 1 411 ? 30.125 13.747 -0.282 1.00 57.17 411 ILE A N 1
ATOM 3207 C CA . ILE A 1 411 ? 30.055 14.019 -1.714 1.00 53.34 411 ILE A CA 1
ATOM 3208 C C . ILE A 1 411 ? 28.713 14.681 -2.000 1.00 55.17 411 ILE A C 1
ATOM 3209 O O . ILE A 1 411 ? 27.674 14.007 -2.037 1.00 52.09 411 ILE A O 1
ATOM 3214 N N . HIS A 1 412 ? 28.737 15.988 -2.262 1.00 51.83 412 HIS A N 1
ATOM 3215 C CA . HIS A 1 412 ? 27.506 16.744 -2.487 1.00 50.92 412 HIS A CA 1
ATOM 3216 C C . HIS A 1 412 ? 27.136 16.725 -3.973 1.00 52.09 412 HIS A C 1
ATOM 3217 O O . HIS A 1 412 ? 27.256 17.710 -4.697 1.00 54.54 412 HIS A O 1
ATOM 3224 N N . SER A 1 413 ? 26.640 15.570 -4.422 1.00 48.84 413 SER A N 1
ATOM 3225 C CA . SER A 1 413 ? 26.304 15.398 -5.828 1.00 50.38 413 SER A CA 1
ATOM 3226 C C . SER A 1 413 ? 25.062 14.524 -5.982 1.00 51.63 413 SER A C 1
ATOM 3227 O O . SER A 1 413 ? 24.912 13.529 -5.254 1.00 40.95 413 SER A O 1
ATOM 3230 N N . PRO A 1 414 ? 24.169 14.854 -6.925 1.00 49.73 414 PRO A N 1
ATOM 3231 C CA . PRO A 1 414 ? 22.990 14.001 -7.145 1.00 44.69 414 PRO A CA 1
ATOM 3232 C C . PRO A 1 414 ? 23.346 12.609 -7.629 1.00 45.20 414 PRO A C 1
ATOM 3233 O O . PRO A 1 414 ? 22.532 11.692 -7.478 1.00 41.34 414 PRO A O 1
ATOM 3237 N N . LEU A 1 415 ? 24.544 12.416 -8.190 1.00 44.64 415 LEU A N 1
ATOM 3238 C CA . LEU A 1 415 ? 24.972 11.085 -8.602 1.00 46.21 415 LEU A CA 1
ATOM 3239 C C . LEU A 1 415 ? 25.038 10.111 -7.433 1.00 41.43 415 LEU A C 1
ATOM 3240 O O . LEU A 1 415 ? 25.028 8.897 -7.651 1.00 39.05 415 LEU A O 1
ATOM 3245 N N . VAL A 1 416 ? 25.136 10.611 -6.209 1.00 43.09 416 VAL A N 1
ATOM 3246 C CA . VAL A 1 416 ? 25.251 9.744 -5.036 1.00 43.43 416 VAL A CA 1
ATOM 3247 C C . VAL A 1 416 ? 23.937 8.995 -4.813 1.00 36.39 416 VAL A C 1
ATOM 3248 O O . VAL A 1 416 ? 23.941 7.759 -4.870 1.00 38.91 416 VAL A O 1
ATOM 3252 N N . PRO A 1 417 ? 22.793 9.667 -4.603 1.00 36.93 417 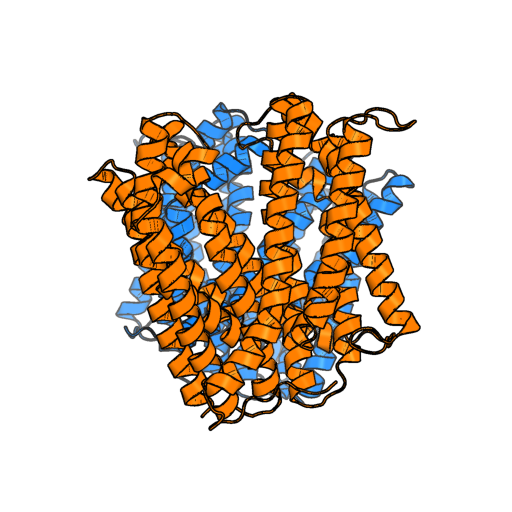PRO A N 1
ATOM 3253 C CA . PRO A 1 417 ? 21.540 8.905 -4.489 1.00 37.01 417 PRO A CA 1
ATOM 3254 C C . PRO A 1 417 ? 21.214 8.131 -5.756 1.00 41.09 417 PRO A C 1
ATOM 3255 O O . PRO A 1 417 ? 20.732 6.994 -5.693 1.00 38.67 417 PRO A O 1
ATOM 3259 N N . TRP A 1 418 ? 21.493 8.708 -6.924 1.00 39.56 418 TRP A N 1
ATOM 3260 C CA . TRP A 1 418 ? 21.192 7.984 -8.154 1.00 40.97 418 TRP A CA 1
ATOM 3261 C C . TRP A 1 418 ? 22.042 6.727 -8.263 1.00 32.25 418 TRP A C 1
ATOM 3262 O O . TRP A 1 418 ? 21.548 5.674 -8.673 1.00 31.86 418 TRP A O 1
ATOM 3273 N N . GLY A 1 419 ? 23.304 6.801 -7.846 1.00 37.01 419 GLY A N 1
ATOM 3274 C CA . GLY A 1 419 ? 24.149 5.622 -7.897 1.00 36.14 419 GLY A CA 1
ATOM 3275 C C . GLY A 1 419 ? 23.712 4.554 -6.915 1.00 38.89 419 GLY A C 1
ATOM 3276 O O . GLY A 1 419 ? 23.815 3.355 -7.197 1.00 39.01 419 GLY A O 1
ATOM 3277 N N . PHE A 1 420 ? 23.215 4.970 -5.745 1.00 38.99 420 PHE A N 1
ATOM 3278 C CA . PHE A 1 420 ? 22.734 3.979 -4.789 1.00 41.23 420 PHE A CA 1
ATOM 3279 C C . PHE A 1 420 ? 21.401 3.388 -5.228 1.00 34.07 420 PHE A C 1
ATOM 3280 O O . PHE A 1 420 ? 21.121 2.223 -4.926 1.00 38.67 420 PHE A O 1
ATOM 3288 N N . MET A 1 421 ? 20.594 4.151 -5.970 1.00 33.44 421 MET A N 1
ATOM 3289 C CA . MET A 1 421 ? 19.372 3.602 -6.557 1.00 39.73 421 MET A CA 1
ATOM 3290 C C . MET A 1 421 ? 19.679 2.375 -7.408 1.00 35.60 421 MET A C 1
ATOM 3291 O O . MET A 1 421 ? 19.018 1.342 -7.284 1.00 35.60 421 MET A O 1
ATOM 3296 N N . THR A 1 422 ? 20.697 2.462 -8.270 1.00 37.72 422 THR A N 1
ATOM 3297 C CA . THR A 1 422 ? 21.029 1.329 -9.135 1.00 33.84 422 THR A CA 1
ATOM 3298 C C . THR A 1 422 ? 21.720 0.214 -8.364 1.00 36.20 422 THR A C 1
ATOM 3299 O O . THR A 1 422 ? 21.510 -0.969 -8.651 1.00 36.38 422 THR A O 1
ATOM 3303 N N . PHE A 1 423 ? 22.531 0.564 -7.369 1.00 36.80 423 PHE A N 1
ATOM 3304 C CA . PHE A 1 423 ? 23.118 -0.448 -6.501 1.00 37.82 423 PHE A CA 1
ATOM 3305 C C . PHE A 1 423 ? 22.034 -1.205 -5.730 1.00 32.43 423 PHE A C 1
ATOM 3306 O O . PHE A 1 423 ? 21.996 -2.439 -5.731 1.00 32.28 423 PHE A O 1
ATOM 3314 N N . GLU A 1 424 ? 21.103 -0.474 -5.123 1.00 31.81 424 GLU A N 1
ATOM 3315 C CA . GLU A 1 424 ? 20.048 -1.118 -4.358 1.00 28.12 424 GLU A CA 1
ATOM 3316 C C . GLU A 1 424 ? 19.184 -1.998 -5.253 1.00 30.27 424 GLU A C 1
ATOM 3317 O O . GLU A 1 424 ? 18.764 -3.078 -4.845 1.00 33.17 424 GLU A O 1
ATOM 3323 N N . THR A 1 425 ? 18.932 -1.573 -6.493 1.00 36.10 425 THR A N 1
ATOM 3324 C CA . THR A 1 425 ? 18.124 -2.396 -7.398 1.00 36.26 425 THR A CA 1
ATOM 3325 C C . THR A 1 425 ? 18.803 -3.724 -7.695 1.00 31.13 425 THR A C 1
ATOM 3326 O O . THR A 1 425 ? 18.152 -4.770 -7.708 1.00 33.08 425 THR A O 1
ATOM 3330 N N . ALA A 1 426 ? 20.117 -3.707 -7.895 1.00 35.22 426 ALA A N 1
ATOM 3331 C CA . ALA A 1 426 ? 20.850 -4.951 -8.093 1.00 32.88 426 ALA A CA 1
ATOM 3332 C C . ALA A 1 426 ? 20.841 -5.811 -6.831 1.00 33.52 426 ALA A C 1
ATOM 3333 O O . ALA A 1 426 ? 20.627 -7.029 -6.911 1.00 32.27 426 ALA A O 1
ATOM 3335 N N . VAL A 1 427 ? 21.045 -5.196 -5.653 1.00 33.50 427 VAL A N 1
ATOM 3336 C CA . VAL A 1 427 ? 21.018 -5.957 -4.398 1.00 34.10 427 VAL A CA 1
ATOM 3337 C C . VAL A 1 427 ? 19.645 -6.590 -4.195 1.00 31.13 427 VAL A C 1
ATOM 3338 O O . VAL A 1 427 ? 19.531 -7.765 -3.817 1.00 31.28 427 VAL A O 1
ATOM 3342 N N . ARG A 1 428 ? 18.582 -5.829 -4.463 1.00 30.98 428 ARG A N 1
ATOM 3343 C CA . ARG A 1 428 ? 17.241 -6.338 -4.228 1.00 30.05 428 ARG A CA 1
ATOM 3344 C C . ARG A 1 428 ? 16.907 -7.510 -5.143 1.00 33.55 428 ARG A C 1
ATOM 3345 O O . ARG A 1 428 ? 16.200 -8.434 -4.727 1.00 33.45 428 ARG A O 1
ATOM 3353 N N . ALA A 1 429 ? 17.410 -7.512 -6.381 1.00 33.80 429 ALA A N 1
ATOM 3354 C CA . ALA A 1 429 ? 17.204 -8.677 -7.237 1.00 31.41 429 ALA A CA 1
ATOM 3355 C C . ALA A 1 429 ? 17.928 -9.897 -6.672 1.00 34.46 429 ALA A C 1
ATOM 3356 O O . ALA A 1 429 ? 17.369 -11.005 -6.635 1.00 33.69 429 ALA A O 1
ATOM 3358 N N . LEU A 1 430 ? 19.174 -9.716 -6.227 1.00 29.09 430 LEU A N 1
ATOM 3359 C CA . LEU A 1 430 ? 19.905 -10.821 -5.621 1.00 32.25 430 LEU A CA 1
ATOM 3360 C C . LEU A 1 430 ? 19.213 -11.326 -4.353 1.00 39.00 430 LEU A C 1
ATOM 3361 O O . LEU A 1 430 ? 19.124 -12.546 -4.130 1.00 34.03 430 LEU A O 1
ATOM 3366 N N . PHE A 1 431 ? 18.718 -10.393 -3.518 1.00 34.71 431 PHE A N 1
ATOM 3367 C CA . PHE A 1 431 ? 17.898 -10.726 -2.351 1.00 34.55 431 PHE A CA 1
ATOM 3368 C C . PHE A 1 431 ? 16.700 -11.590 -2.766 1.00 33.43 431 PHE A C 1
ATOM 3369 O O . PHE A 1 431 ? 16.496 -12.684 -2.233 1.00 37.08 431 PHE A O 1
ATOM 3377 N N . TYR A 1 432 ? 15.913 -11.129 -3.746 1.00 34.42 432 TYR A N 1
ATOM 3378 C CA . TYR A 1 432 ? 14.756 -11.910 -4.194 1.00 35.63 432 TYR A CA 1
ATOM 3379 C C . TYR A 1 432 ? 15.178 -13.271 -4.729 1.00 36.76 432 TYR A C 1
ATOM 3380 O O . TYR A 1 432 ? 14.534 -14.291 -4.434 1.00 32.10 432 TYR A O 1
ATOM 3389 N N . TYR A 1 433 ? 16.246 -13.309 -5.531 1.00 35.88 433 TYR A N 1
ATOM 3390 C CA . TYR A 1 433 ? 16.686 -14.595 -6.069 1.00 41.01 433 TYR A CA 1
ATOM 3391 C C . TYR A 1 433 ? 17.082 -15.550 -4.948 1.00 35.29 433 TYR A C 1
ATOM 3392 O O . TYR A 1 433 ? 16.659 -16.714 -4.940 1.00 36.27 433 TYR A O 1
ATOM 3401 N N . THR A 1 434 ? 17.823 -15.050 -3.952 1.00 37.54 434 THR A N 1
ATOM 3402 C CA . THR A 1 434 ? 18.205 -15.880 -2.813 1.00 34.50 434 THR A CA 1
ATOM 3403 C C . THR A 1 434 ? 16.979 -16.418 -2.083 1.00 34.75 434 THR A C 1
ATOM 3404 O O . THR A 1 434 ? 16.885 -17.618 -1.826 1.00 35.12 434 THR A O 1
ATOM 3408 N N . VAL A 1 435 ? 16.020 -15.547 -1.745 1.00 31.30 435 VAL A N 1
ATOM 3409 C CA . VAL A 1 435 ? 14.866 -16.029 -0.990 1.00 30.38 435 VAL A CA 1
ATOM 3410 C C . VAL A 1 435 ? 14.031 -16.984 -1.843 1.00 37.31 435 VAL A C 1
ATOM 3411 O O . VAL A 1 435 ? 13.536 -18.000 -1.344 1.00 34.55 435 VAL A O 1
ATOM 3415 N N . PHE A 1 436 ? 13.922 -16.719 -3.153 1.00 33.66 436 PHE A N 1
ATOM 3416 C CA . PHE A 1 436 ? 13.114 -17.585 -3.998 1.00 42.61 436 PHE A CA 1
ATOM 3417 C C . PHE A 1 436 ? 13.692 -19.000 -4.064 1.00 39.73 436 PHE A C 1
ATOM 3418 O O . PHE A 1 436 ? 12.941 -19.975 -4.008 1.00 39.80 436 PHE A O 1
ATOM 3426 N N . LYS A 1 437 ? 15.016 -19.132 -4.188 1.00 38.12 437 LYS A N 1
ATOM 3427 C CA . LYS A 1 437 ? 15.638 -20.455 -4.182 1.00 42.39 437 LYS A CA 1
ATOM 3428 C C . LYS A 1 437 ? 15.317 -21.208 -2.895 1.00 44.99 437 LYS A C 1
ATOM 3429 O O . LYS A 1 437 ? 14.945 -22.387 -2.924 1.00 46.74 437 LYS A O 1
ATOM 3435 N N . LYS A 1 438 ? 15.437 -20.538 -1.748 1.00 42.10 438 LYS A N 1
ATOM 3436 C CA . LYS A 1 438 ? 15.214 -21.219 -0.479 1.00 43.54 438 LYS A CA 1
ATOM 3437 C C . LYS A 1 438 ? 13.741 -21.585 -0.294 1.00 46.00 438 LYS A C 1
ATOM 3438 O O . LYS A 1 438 ? 13.420 -22.642 0.262 1.00 39.17 438 LYS A O 1
ATOM 3444 N N . VAL A 1 439 ? 12.833 -20.729 -0.760 1.00 41.62 439 VAL A N 1
ATOM 3445 C CA . VAL A 1 439 ? 11.409 -21.030 -0.672 1.00 41.15 439 VAL A CA 1
ATOM 3446 C C . VAL A 1 439 ? 11.069 -22.219 -1.563 1.00 42.42 439 VAL A C 1
ATOM 3447 O O . VAL A 1 439 ? 10.399 -23.165 -1.143 1.00 48.87 439 VAL A O 1
ATOM 3451 N N . VAL A 1 440 ? 11.537 -22.188 -2.807 1.00 40.58 440 VAL A N 1
ATOM 3452 C CA . VAL A 1 440 ? 11.247 -23.234 -3.777 1.00 45.54 440 VAL A CA 1
ATOM 3453 C C . VAL A 1 440 ? 11.932 -24.541 -3.400 1.00 51.49 440 VAL A C 1
ATOM 3454 O O . VAL A 1 440 ? 11.395 -25.621 -3.661 1.00 53.21 440 VAL A O 1
ATOM 3458 N N . GLY A 1 441 ? 13.113 -24.466 -2.781 1.00 49.04 441 GLY A N 1
ATOM 3459 C CA . GLY A 1 441 ? 13.801 -25.672 -2.343 1.00 54.13 441 GLY A CA 1
ATOM 3460 C C . GLY A 1 441 ? 13.005 -26.466 -1.326 1.00 52.21 441 GLY A C 1
ATOM 3461 O O . GLY A 1 441 ? 12.862 -27.684 -1.446 1.00 57.18 441 GLY A O 1
ATOM 3462 N N . LYS A 1 442 ? 12.463 -25.785 -0.312 1.00 49.28 442 LYS A N 1
ATOM 3463 C CA . LYS A 1 442 ? 11.603 -26.474 0.641 1.00 51.01 442 LYS A CA 1
ATOM 3464 C C . LYS A 1 442 ? 10.369 -27.042 -0.043 1.00 57.58 442 LYS A C 1
ATOM 3465 O O . LYS A 1 442 ? 9.891 -28.124 0.323 1.00 56.67 442 LYS A O 1
ATOM 3471 N N . LEU A 1 443 ? 9.867 -26.352 -1.068 1.00 57.20 443 LEU A N 1
ATOM 3472 C CA . LEU A 1 443 ? 8.684 -26.825 -1.773 1.00 52.98 443 LEU A CA 1
ATOM 3473 C C . LEU A 1 443 ? 8.977 -28.105 -2.544 1.00 54.21 443 LEU A C 1
ATOM 3474 O O . LEU A 1 443 ? 8.132 -29.006 -2.611 1.00 59.67 443 LEU A O 1
ATOM 3479 N N . LEU A 1 444 ? 10.167 -28.207 -3.120 1.00 55.97 444 LEU A N 1
ATOM 3480 C CA . LEU A 1 444 ? 10.559 -29.381 -3.877 1.00 51.54 444 LEU A CA 1
ATOM 3481 C C . LEU A 1 444 ? 11.157 -30.457 -2.966 1.00 57.85 444 LEU A C 1
ATOM 3482 O O . LEU A 1 444 ? 11.212 -30.292 -1.739 1.00 59.94 444 LEU A O 1
ATOM 3487 N N . MET B 1 1 ? 13.089 -22.751 30.454 1.00 51.19 1 MET B N 1
ATOM 3488 C CA . MET B 1 1 ? 11.993 -22.012 31.071 1.00 53.14 1 MET B CA 1
ATOM 3489 C C . MET B 1 1 ? 10.775 -22.920 31.236 1.00 60.57 1 MET B C 1
ATOM 3490 O O . MET B 1 1 ? 10.382 -23.634 30.307 1.00 59.49 1 MET B O 1
ATOM 3495 N N . GLN B 1 2 ? 10.184 -22.904 32.425 1.00 58.18 2 GLN B N 1
ATOM 3496 C CA . GLN B 1 2 ? 9.012 -23.725 32.675 1.00 56.81 2 GLN B CA 1
ATOM 3497 C C . GLN B 1 2 ? 7.776 -23.048 32.102 1.00 51.48 2 GLN B C 1
ATOM 3498 O O . GLN B 1 2 ? 7.696 -21.822 32.004 1.00 50.80 2 GLN B O 1
ATOM 3504 N N . ARG B 1 3 ? 6.829 -23.865 31.678 1.00 54.66 3 ARG B N 1
ATOM 3505 C CA . ARG B 1 3 ? 5.626 -23.352 31.054 1.00 51.65 3 ARG B CA 1
ATOM 3506 C C . ARG B 1 3 ? 4.539 -23.133 32.095 1.00 46.99 3 ARG B C 1
ATOM 3507 O O . ARG B 1 3 ? 4.512 -23.766 33.153 1.00 44.03 3 ARG B O 1
ATOM 3515 N N . ILE B 1 4 ? 3.619 -22.234 31.762 1.00 41.94 4 ILE B N 1
ATOM 3516 C CA . ILE B 1 4 ? 2.411 -22.065 32.548 1.00 41.05 4 ILE B CA 1
ATOM 3517 C C . ILE B 1 4 ? 1.306 -22.836 31.839 1.00 40.74 4 ILE B C 1
ATOM 3518 O O . ILE B 1 4 ? 0.461 -22.260 31.149 1.00 34.09 4 ILE B O 1
ATOM 3523 N N . ILE B 1 5 ? 1.334 -24.157 31.994 1.00 40.39 5 ILE B N 1
ATOM 3524 C CA . ILE B 1 5 ? 0.282 -25.012 31.470 1.00 39.86 5 ILE B CA 1
ATOM 3525 C C . ILE B 1 5 ? -0.979 -24.829 32.304 1.00 38.94 5 ILE B C 1
ATOM 3526 O O . ILE B 1 5 ? -0.923 -24.714 33.540 1.00 38.85 5 ILE B O 1
ATOM 3531 N N . VAL B 1 6 ? -2.123 -24.775 31.632 1.00 32.22 6 VAL B N 1
ATOM 3532 C CA . VAL B 1 6 ? -3.417 -24.833 32.293 1.00 35.11 6 VAL B CA 1
ATOM 3533 C C . VAL B 1 6 ? -4.044 -26.168 31.918 1.00 37.59 6 VAL B C 1
ATOM 3534 O O . VAL B 1 6 ? -4.168 -26.496 30.730 1.00 31.51 6 VAL B O 1
ATOM 3538 N N . ASN B 1 7 ? -4.395 -26.959 32.938 1.00 34.60 7 ASN B N 1
ATOM 3539 C CA . ASN B 1 7 ? -4.957 -28.271 32.687 1.00 35.10 7 ASN B CA 1
ATOM 3540 C C . ASN B 1 7 ? -6.441 -28.170 32.366 1.00 32.54 7 ASN B C 1
ATOM 3541 O O . ASN B 1 7 ? -7.135 -27.310 32.903 1.00 33.86 7 ASN B O 1
ATOM 3546 N N . PRO B 1 8 ? -6.946 -29.057 31.498 1.00 37.24 8 PRO B N 1
ATOM 3547 C CA . PRO B 1 8 ? -8.335 -28.934 31.035 1.00 36.66 8 PRO B CA 1
ATOM 3548 C C . PRO B 1 8 ? -9.366 -28.988 32.139 1.00 36.40 8 PRO B C 1
ATOM 3549 O O . PRO B 1 8 ? -10.462 -28.441 31.965 1.00 33.41 8 PRO B O 1
ATOM 3553 N N . ASN B 1 9 ? -9.071 -29.652 33.258 1.00 35.35 9 ASN B N 1
ATOM 3554 C CA . ASN B 1 9 ? -10.002 -29.732 34.377 1.00 36.77 9 ASN B CA 1
ATOM 3555 C C . ASN B 1 9 ? -9.428 -29.060 35.617 1.00 36.90 9 ASN B C 1
ATOM 3556 O O . ASN B 1 9 ? -9.753 -29.429 36.745 1.00 36.41 9 ASN B O 1
ATOM 3561 N N . GLU B 1 10 ? -8.595 -28.052 35.410 1.00 37.16 10 GLU B N 1
ATOM 3562 C CA . GLU B 1 10 ? -8.033 -27.315 36.525 1.00 35.94 10 GLU B CA 1
ATOM 3563 C C . GLU B 1 10 ? -9.125 -26.522 37.245 1.00 33.65 10 GLU B C 1
ATOM 3564 O O . GLU B 1 10 ? -9.955 -25.885 36.591 1.00 35.64 10 GLU B O 1
ATOM 3570 N N . PRO B 1 11 ? -9.151 -26.544 38.586 1.00 34.04 11 PRO B N 1
ATOM 3571 C CA . PRO B 1 11 ? -10.133 -25.739 39.321 1.00 32.25 11 PRO B CA 1
ATOM 3572 C C . PRO B 1 11 ? -10.008 -24.262 38.975 1.00 34.65 11 PRO B C 1
ATOM 3573 O O . PRO B 1 11 ? -8.922 -23.756 38.675 1.00 35.68 11 PRO B O 1
ATOM 3577 N N . TYR B 1 12 ? -11.143 -23.572 39.030 1.00 35.37 12 TYR B N 1
ATOM 3578 C CA . TYR B 1 12 ? -11.181 -22.193 38.568 1.00 40.12 12 TYR B CA 1
ATOM 3579 C C . TYR B 1 12 ? -10.195 -21.326 39.334 1.00 42.09 12 TYR B C 1
ATOM 3580 O O . TYR B 1 12 ? -9.439 -20.555 38.729 1.00 32.95 12 TYR B O 1
ATOM 3589 N N . LEU B 1 13 ? -10.123 -21.500 40.659 1.00 36.74 13 LEU B N 1
ATOM 3590 C CA . LEU B 1 13 ? -9.273 -20.620 41.447 1.00 37.20 13 LEU B CA 1
ATOM 3591 C C . LEU B 1 13 ? -7.795 -20.850 41.167 1.00 40.29 13 LEU B C 1
ATOM 3592 O O . LEU B 1 13 ? -6.999 -19.905 41.238 1.00 39.19 13 LEU B O 1
ATOM 3597 N N . SER B 1 14 ? -7.417 -22.062 40.759 1.00 35.73 14 SER B N 1
ATOM 3598 C CA . SER B 1 14 ? -6.023 -22.289 40.390 1.00 37.76 14 SER B CA 1
ATOM 3599 C C . SER B 1 14 ? -5.684 -21.644 39.041 1.00 39.72 14 SER B C 1
ATOM 3600 O O . SER B 1 14 ? -4.540 -21.213 38.835 1.00 37.02 14 SER B O 1
ATOM 3603 N N . VAL B 1 15 ? -6.650 -21.552 38.119 1.00 36.09 15 VAL B N 1
ATOM 3604 C CA . VAL B 1 15 ? -6.391 -20.853 36.854 1.00 36.09 15 VAL B CA 1
ATOM 3605 C C . VAL B 1 15 ? -6.266 -19.351 37.094 1.00 34.95 15 VAL B C 1
ATOM 3606 O O . VAL B 1 15 ? -5.346 -18.698 36.586 1.00 37.31 15 VAL B O 1
ATOM 3610 N N . ILE B 1 16 ? -7.186 -18.789 37.881 1.00 36.00 16 ILE B N 1
ATOM 3611 C CA . ILE B 1 16 ? -7.173 -17.360 38.187 1.00 38.59 16 ILE B CA 1
ATOM 3612 C C . ILE B 1 16 ? -5.871 -16.960 38.873 1.00 38.79 16 ILE B C 1
ATOM 3613 O O . ILE B 1 16 ? -5.291 -15.906 38.572 1.00 34.95 16 ILE B O 1
ATOM 3618 N N . LYS B 1 17 ? -5.382 -17.799 39.790 1.00 37.48 17 LYS B N 1
ATOM 3619 C CA . LYS B 1 17 ? -4.116 -17.505 40.452 1.00 39.94 17 LYS B CA 1
ATOM 3620 C C . LYS B 1 17 ? -2.996 -17.334 39.436 1.00 37.19 17 LYS B C 1
ATOM 3621 O O . LYS B 1 17 ? -2.203 -16.389 39.525 1.00 35.44 17 LYS B O 1
ATOM 3627 N N . LYS B 1 18 ? -2.949 -18.205 38.427 1.00 33.51 18 LYS B N 1
ATOM 3628 C CA . LYS B 1 18 ? -1.952 -18.031 37.384 1.00 37.63 18 LYS B CA 1
ATOM 3629 C C . LYS B 1 18 ? -2.215 -16.758 36.581 1.00 32.26 18 LYS B C 1
ATOM 3630 O O . LYS B 1 18 ? -1.279 -16.015 36.279 1.00 33.67 18 LYS B O 1
ATOM 3636 N N . VAL B 1 19 ? -3.484 -16.483 36.252 1.00 31.00 19 VAL B N 1
ATOM 3637 C CA . VAL B 1 19 ? -3.820 -15.294 35.468 1.00 33.64 19 VAL B CA 1
ATOM 3638 C C . VAL B 1 19 ? -3.439 -14.029 36.227 1.00 35.42 19 VAL B C 1
ATOM 3639 O O . VAL B 1 19 ? -2.877 -13.087 35.652 1.00 36.15 19 VAL B O 1
ATOM 3643 N N . VAL B 1 20 ? -3.734 -13.990 37.528 1.00 34.37 20 VAL B N 1
ATOM 3644 C CA . VAL B 1 20 ? -3.495 -12.779 38.300 1.00 33.14 20 VAL B CA 1
ATOM 3645 C C . VAL B 1 20 ? -2.004 -12.569 38.499 1.00 32.44 20 VAL B C 1
ATOM 3646 O O . VAL B 1 20 ? -1.511 -11.436 38.437 1.00 37.59 20 VAL B O 1
ATOM 3650 N N . LYS B 1 21 ? -1.250 -13.659 38.675 1.00 33.65 21 LYS B N 1
ATOM 3651 C CA . LYS B 1 21 ? 0.202 -13.551 38.823 1.00 36.39 21 LYS B CA 1
ATOM 3652 C C . LYS B 1 21 ? 0.857 -12.978 37.574 1.00 39.10 21 LYS B C 1
ATOM 3653 O O . LYS B 1 21 ? 1.823 -12.205 37.672 1.00 34.07 21 LYS B O 1
ATOM 3659 N N . LEU B 1 22 ? 0.371 -13.368 36.386 1.00 36.12 22 LEU B N 1
ATOM 3660 C CA . LEU B 1 22 ? 0.882 -12.768 35.163 1.00 33.90 22 LEU B CA 1
ATOM 3661 C C . LEU B 1 22 ? 0.410 -11.335 35.018 1.00 31.71 22 LEU B C 1
ATOM 3662 O O . LEU B 1 22 ? 1.186 -10.462 34.606 1.00 34.36 22 LEU B O 1
ATOM 3667 N N . SER B 1 23 ? -0.868 -11.082 35.330 1.00 32.79 23 SER B N 1
ATOM 3668 C CA . SER B 1 23 ? -1.529 -9.844 34.913 1.00 35.14 23 SER B CA 1
ATOM 3669 C C . SER B 1 23 ? -1.150 -8.654 35.781 1.00 30.94 23 SER B C 1
ATOM 3670 O O . SER B 1 23 ? -1.019 -7.535 35.274 1.00 34.99 23 SER B O 1
ATOM 3673 N N . ILE B 1 24 ? -0.998 -8.862 37.084 1.00 33.81 24 ILE B N 1
ATOM 3674 C CA . ILE B 1 24 ? -0.781 -7.739 37.996 1.00 34.25 24 ILE B CA 1
ATOM 3675 C C . ILE B 1 24 ? 0.475 -6.945 37.638 1.00 31.94 24 ILE B C 1
ATOM 3676 O O . ILE B 1 24 ? 0.384 -5.711 37.537 1.00 32.56 24 ILE B O 1
ATOM 3681 N N . PRO B 1 25 ? 1.636 -7.561 37.386 1.00 30.37 25 PRO B N 1
ATOM 3682 C CA . PRO B 1 25 ? 2.803 -6.751 36.995 1.00 30.18 25 PRO B CA 1
ATOM 3683 C C . PRO B 1 25 ? 2.584 -5.929 35.724 1.00 32.42 25 PRO B C 1
ATOM 3684 O O . PRO B 1 25 ? 3.129 -4.819 35.613 1.00 33.36 25 PRO B O 1
ATOM 3688 N N . ILE B 1 26 ? 1.812 -6.439 34.757 1.00 31.54 26 ILE B N 1
ATOM 3689 C CA . ILE B 1 26 ? 1.525 -5.673 33.541 1.00 31.56 26 ILE B CA 1
ATOM 3690 C C . ILE B 1 26 ? 0.623 -4.484 33.851 1.00 35.38 26 ILE B C 1
ATOM 3691 O O . ILE B 1 26 ? 0.802 -3.385 33.300 1.00 35.06 26 ILE B O 1
ATOM 3696 N N . ILE B 1 27 ? -0.393 -4.697 34.690 1.00 31.40 27 ILE B N 1
ATOM 3697 C CA . ILE B 1 27 ? -1.262 -3.611 35.134 1.00 33.05 27 ILE B CA 1
ATOM 3698 C C . ILE B 1 27 ? -0.449 -2.539 35.856 1.00 35.21 27 ILE B C 1
ATOM 3699 O O . ILE B 1 27 ? -0.664 -1.342 35.656 1.00 36.25 27 ILE B O 1
ATOM 3704 N N . VAL B 1 28 ? 0.516 -2.955 36.680 1.00 31.60 28 VAL B N 1
ATOM 3705 C CA . VAL B 1 28 ? 1.412 -1.994 37.323 1.00 31.21 28 VAL B CA 1
ATOM 3706 C C . VAL B 1 28 ? 2.214 -1.220 36.276 1.00 34.87 28 VAL B C 1
ATOM 3707 O O . VAL B 1 28 ? 2.303 0.010 36.331 1.00 36.83 28 VAL B O 1
ATOM 3711 N N . VAL B 1 29 ? 2.797 -1.927 35.296 1.00 33.30 29 VAL B N 1
ATOM 3712 C CA . VAL B 1 29 ? 3.566 -1.254 34.246 1.00 34.69 29 VAL B CA 1
ATOM 3713 C C . VAL B 1 29 ? 2.704 -0.194 33.565 1.00 40.70 29 VAL B C 1
ATOM 3714 O O . VAL B 1 29 ? 3.123 0.955 33.373 1.00 34.09 29 VAL B O 1
ATOM 3718 N N . ASN B 1 30 ? 1.463 -0.555 33.240 1.00 38.44 30 ASN B N 1
ATOM 3719 C CA . ASN B 1 30 ? 0.579 0.373 32.547 1.00 43.67 30 ASN B CA 1
ATOM 3720 C C . ASN B 1 30 ? 0.182 1.543 33.440 1.00 42.00 30 ASN B C 1
ATOM 3721 O O . ASN B 1 30 ? 0.083 2.683 32.971 1.00 45.20 30 ASN B O 1
ATOM 3726 N N . LEU B 1 31 ? -0.061 1.293 34.721 1.00 40.10 31 LEU B N 1
ATOM 3727 C CA . LEU B 1 31 ? -0.478 2.393 35.579 1.00 42.24 31 LEU B CA 1
ATOM 3728 C C . LEU B 1 31 ? 0.693 3.286 35.959 1.00 44.58 31 LEU B C 1
ATOM 3729 O O . LEU B 1 31 ? 0.499 4.490 36.163 1.00 41.87 31 LEU B O 1
ATOM 3734 N N . LEU B 1 32 ? 1.911 2.740 36.006 1.00 38.95 32 LEU B N 1
ATOM 3735 C CA . LEU B 1 32 ? 3.071 3.607 36.167 1.00 39.25 32 LEU B CA 1
ATOM 3736 C C . LEU B 1 32 ? 3.206 4.554 34.976 1.00 38.43 32 LEU B C 1
ATOM 3737 O O . LEU B 1 32 ? 3.557 5.727 35.140 1.00 39.62 32 LEU B O 1
ATOM 3742 N N . TYR B 1 33 ? 2.898 4.065 33.775 1.00 36.91 33 TYR B N 1
ATOM 3743 C CA . TYR B 1 33 ? 2.934 4.904 32.581 1.00 39.86 33 TYR B CA 1
ATOM 3744 C C . TYR B 1 33 ? 1.907 6.033 32.671 1.00 42.33 33 TYR B C 1
ATOM 3745 O O . TYR B 1 33 ? 2.174 7.163 32.253 1.00 38.28 33 TYR B O 1
ATOM 3754 N N . THR B 1 34 ? 0.740 5.748 33.247 1.00 43.18 34 THR B N 1
ATOM 3755 C CA . THR B 1 34 ? -0.294 6.760 33.422 1.00 42.36 34 THR B CA 1
ATOM 3756 C C . THR B 1 34 ? 0.134 7.813 34.443 1.00 42.12 34 THR B C 1
ATOM 3757 O O . THR B 1 34 ? -0.019 9.020 34.213 1.00 39.77 34 THR B O 1
ATOM 3761 N N . VAL B 1 35 ? 0.689 7.373 35.574 1.00 40.56 35 VAL B N 1
ATOM 3762 C CA . VAL B 1 35 ? 1.126 8.308 36.605 1.00 41.88 35 VAL B CA 1
ATOM 3763 C C . VAL B 1 35 ? 2.254 9.187 36.078 1.00 40.28 35 VAL B C 1
ATOM 3764 O O . VAL B 1 35 ? 2.257 10.411 36.276 1.00 39.55 35 VAL B O 1
ATOM 3768 N N . GLU B 1 36 ? 3.213 8.578 35.381 1.00 37.38 36 GLU B N 1
ATOM 3769 C CA . GLU B 1 36 ? 4.324 9.328 34.812 1.00 38.10 36 GLU B CA 1
ATOM 3770 C C . GLU B 1 36 ? 3.820 10.373 33.822 1.00 39.48 36 GLU B C 1
ATOM 3771 O O . GLU B 1 36 ? 4.260 11.530 33.842 1.00 38.29 36 GLU B O 1
ATOM 3777 N N . ASN B 1 37 ? 2.902 9.981 32.936 1.00 39.62 37 ASN B N 1
ATOM 3778 C CA . ASN B 1 37 ? 2.412 10.937 31.943 1.00 41.22 37 ASN B CA 1
ATOM 3779 C C . ASN B 1 37 ? 1.686 12.102 32.609 1.00 41.93 37 ASN B C 1
ATOM 3780 O O . ASN B 1 37 ? 1.810 13.243 32.159 1.00 41.17 37 ASN B O 1
ATOM 3785 N N . MET B 1 38 ? 0.983 11.848 33.715 1.00 43.14 38 MET B N 1
ATOM 3786 C CA . MET B 1 38 ? 0.357 12.934 34.461 1.00 43.87 38 MET B CA 1
ATOM 3787 C C . MET B 1 38 ? 1.406 13.835 35.104 1.00 43.46 38 MET B C 1
ATOM 3788 O O . MET B 1 38 ? 1.351 15.061 34.958 1.00 43.75 38 MET B O 1
ATOM 3793 N N . ILE B 1 39 ? 2.400 13.245 35.777 1.00 37.77 39 ILE B N 1
ATOM 3794 C CA . ILE B 1 39 ? 3.444 14.052 36.410 1.00 35.70 39 ILE B CA 1
ATOM 3795 C C . ILE B 1 39 ? 4.227 14.837 35.362 1.00 38.63 39 ILE B C 1
ATOM 3796 O O . ILE B 1 39 ? 4.546 16.020 35.555 1.00 36.09 39 ILE B O 1
ATOM 3801 N N . SER B 1 40 ? 4.523 14.207 34.223 1.00 35.33 40 SER B N 1
ATOM 3802 C CA . SER B 1 40 ? 5.258 14.894 33.172 1.00 35.94 40 SER B CA 1
ATOM 3803 C C . SER B 1 40 ? 4.467 16.073 32.627 1.00 37.15 40 SER B C 1
ATOM 3804 O O . SER B 1 40 ? 5.045 17.125 32.341 1.00 37.96 40 SER B O 1
ATOM 3807 N N . MET B 1 41 ? 3.145 15.935 32.533 1.00 37.33 41 MET B N 1
ATOM 3808 C CA . MET B 1 41 ? 2.312 17.038 32.072 1.00 40.14 41 MET B CA 1
ATOM 3809 C C . MET B 1 41 ? 2.367 18.216 33.041 1.00 38.10 41 MET B C 1
ATOM 3810 O O . MET B 1 41 ? 2.422 19.377 32.608 1.00 37.71 41 MET B O 1
ATOM 3815 N N . ILE B 1 42 ? 2.370 17.937 34.347 1.00 35.77 42 ILE B N 1
ATOM 3816 C CA . ILE B 1 42 ? 2.440 19.009 35.342 1.00 40.87 42 ILE B CA 1
ATOM 3817 C C . ILE B 1 42 ? 3.800 19.702 35.297 1.00 37.13 42 ILE B C 1
ATOM 3818 O O . ILE B 1 42 ? 3.886 20.926 35.441 1.00 37.44 42 ILE B O 1
ATOM 3823 N N . LEU B 1 43 ? 4.878 18.937 35.088 1.00 36.58 43 LEU B N 1
ATOM 3824 C CA . LEU B 1 43 ? 6.206 19.531 34.974 1.00 33.72 43 LEU B CA 1
ATOM 3825 C C . LEU B 1 43 ? 6.281 20.489 33.801 1.00 37.09 43 LEU B C 1
ATOM 3826 O O . LEU B 1 43 ? 6.845 21.587 33.917 1.00 37.13 43 LEU B O 1
ATOM 3831 N N . VAL B 1 44 ? 5.737 20.079 32.651 1.00 36.48 44 VAL B N 1
ATOM 3832 C CA . VAL B 1 44 ? 5.755 20.941 31.483 1.00 35.00 44 VAL B CA 1
ATOM 3833 C C . VAL B 1 44 ? 4.872 22.165 31.703 1.00 34.16 44 VAL B C 1
ATOM 3834 O O . VAL B 1 44 ? 5.197 23.259 31.233 1.00 36.41 44 VAL B O 1
ATOM 3838 N N . SER B 1 45 ? 3.766 22.023 32.431 1.00 32.95 45 SER B N 1
ATOM 3839 C CA . SER B 1 45 ? 2.917 23.180 32.681 1.00 38.77 45 SER B CA 1
ATOM 3840 C C . SER B 1 45 ? 3.614 24.231 33.533 1.00 41.01 45 SER B C 1
ATOM 3841 O O . SER B 1 45 ? 3.207 25.398 33.507 1.00 42.98 45 SER B O 1
ATOM 3844 N N . SER B 1 46 ? 4.688 23.863 34.236 1.00 39.02 46 SER B N 1
ATOM 3845 C CA . SER B 1 46 ? 5.503 24.854 34.932 1.00 38.89 46 SER B CA 1
ATOM 3846 C C . SER B 1 46 ? 6.262 25.765 33.972 1.00 42.23 46 SER B C 1
ATOM 3847 O O . SER B 1 46 ? 6.855 26.745 34.435 1.00 41.95 46 SER B O 1
ATOM 3850 N N . ILE B 1 47 ? 6.277 25.455 32.667 1.00 38.63 47 ILE B N 1
ATOM 3851 C CA . ILE B 1 47 ? 6.959 26.257 31.651 1.00 35.48 47 ILE B CA 1
ATOM 3852 C C . ILE B 1 47 ? 5.973 27.243 31.031 1.00 40.69 47 ILE B C 1
ATOM 3853 O O . ILE B 1 47 ? 6.083 28.454 31.249 1.00 39.89 47 ILE B O 1
ATOM 3858 N N . SER B 1 48 ? 5.013 26.751 30.253 1.00 40.92 48 SER B N 1
ATOM 3859 C CA . SER B 1 48 ? 4.067 27.616 29.550 1.00 44.36 48 SER B CA 1
ATOM 3860 C C . SER B 1 48 ? 2.980 26.748 28.920 1.00 48.66 48 SER B C 1
ATOM 3861 O O . SER B 1 48 ? 3.173 25.537 28.751 1.00 42.79 48 SER B O 1
ATOM 3864 N N . PRO B 1 49 ? 1.823 27.341 28.593 1.00 50.45 49 PRO B N 1
ATOM 3865 C CA . PRO B 1 49 ? 0.803 26.566 27.884 1.00 44.26 49 PRO B CA 1
ATOM 3866 C C . PRO B 1 49 ? 1.248 26.183 26.485 1.00 43.71 49 PRO B C 1
ATOM 3867 O O . PRO B 1 49 ? 0.795 25.157 25.959 1.00 44.72 49 PRO B O 1
ATOM 3871 N N . SER B 1 50 ? 2.136 26.964 25.864 1.00 43.74 50 SER B N 1
ATOM 3872 C CA . SER B 1 50 ? 2.655 26.548 24.566 1.00 44.03 50 SER B CA 1
ATOM 3873 C C . SER B 1 50 ? 3.556 25.325 24.700 1.00 44.48 50 SER B C 1
ATOM 3874 O O . SER B 1 50 ? 3.589 24.474 23.799 1.00 44.41 50 SER B O 1
ATOM 3877 N N . ALA B 1 51 ? 4.269 25.207 25.824 1.00 40.12 51 ALA B N 1
ATOM 3878 C CA . ALA B 1 51 ? 5.041 23.999 26.071 1.00 36.73 51 ALA B CA 1
ATOM 3879 C C . ALA B 1 51 ? 4.123 22.797 26.227 1.00 38.36 51 ALA B C 1
ATOM 3880 O O . ALA B 1 51 ? 4.380 21.734 25.644 1.00 37.26 51 ALA B O 1
ATOM 3882 N N . VAL B 1 52 ? 3.026 22.964 26.970 1.00 36.36 52 VAL B N 1
ATOM 3883 C CA . VAL B 1 52 ? 2.057 21.884 27.126 1.00 40.83 52 VAL B CA 1
ATOM 3884 C C . VAL B 1 52 ? 1.453 21.520 25.778 1.00 41.37 52 VAL B C 1
ATOM 3885 O O . VAL B 1 52 ? 1.271 20.339 25.460 1.00 38.94 52 VAL B O 1
ATOM 3889 N N . ALA B 1 53 ? 1.154 22.527 24.960 1.00 43.97 53 ALA B N 1
ATOM 3890 C CA . ALA B 1 53 ? 0.620 22.255 23.634 1.00 44.11 53 ALA B CA 1
ATOM 3891 C C . ALA B 1 53 ? 1.624 21.477 22.790 1.00 44.46 53 ALA B C 1
ATOM 3892 O O . ALA B 1 53 ? 1.252 20.518 22.100 1.00 45.64 53 ALA B O 1
ATOM 3894 N N . ALA B 1 54 ? 2.907 21.847 22.862 1.00 38.62 54 ALA B N 1
ATOM 3895 C CA . ALA B 1 54 ? 3.915 21.158 22.064 1.00 40.20 54 ALA B CA 1
ATOM 3896 C C . ALA B 1 54 ? 4.048 19.692 22.478 1.00 40.09 54 ALA B C 1
ATOM 3897 O O . ALA B 1 54 ? 4.118 18.804 21.618 1.00 42.34 54 ALA B O 1
ATOM 3899 N N . THR B 1 55 ? 4.104 19.415 23.790 1.00 38.57 55 THR B N 1
ATOM 3900 C CA . THR B 1 55 ? 4.221 18.024 24.231 1.00 36.67 55 THR B CA 1
ATOM 3901 C C . THR B 1 55 ? 2.925 17.257 24.020 1.00 40.88 55 THR B C 1
ATOM 3902 O O . THR B 1 55 ? 2.959 16.044 23.780 1.00 39.86 55 THR B O 1
ATOM 3906 N N . GLY B 1 56 ? 1.777 17.931 24.119 1.00 42.28 56 GLY B N 1
ATOM 3907 C CA . GLY B 1 56 ? 0.520 17.254 23.846 1.00 41.96 56 GLY B CA 1
ATOM 3908 C C . GLY B 1 56 ? 0.421 16.790 22.403 1.00 38.78 56 GLY B C 1
ATOM 3909 O O . GLY B 1 56 ? 0.064 15.642 22.129 1.00 37.85 56 GLY B O 1
ATOM 3910 N N . PHE B 1 57 ? 0.753 17.678 21.462 1.00 41.33 57 PHE B N 1
ATOM 3911 C CA . PHE B 1 57 ? 0.781 17.289 20.059 1.00 45.75 57 PHE B CA 1
ATOM 3912 C C . PHE B 1 57 ? 1.839 16.221 19.816 1.00 45.30 57 PHE B C 1
ATOM 3913 O O . PHE B 1 57 ? 1.601 15.244 19.092 1.00 39.49 57 PHE B O 1
ATOM 3921 N N . SER B 1 58 ? 3.023 16.409 20.399 1.00 39.15 58 SER B N 1
ATOM 3922 C CA . SER B 1 58 ? 4.120 15.462 20.223 1.00 42.14 58 SER B CA 1
ATOM 3923 C C . SER B 1 58 ? 3.723 14.067 20.687 1.00 37.19 58 SER B C 1
ATOM 3924 O O . SER B 1 58 ? 3.958 13.073 19.986 1.00 37.57 58 SER B O 1
ATOM 3927 N N . LEU B 1 59 ? 3.167 13.971 21.897 1.00 36.80 59 LEU B N 1
ATOM 3928 C CA . LEU B 1 59 ? 2.858 12.663 22.456 1.00 38.88 59 LEU B CA 1
ATOM 3929 C C . LEU B 1 59 ? 1.786 11.950 21.637 1.00 40.52 59 LEU B C 1
ATOM 3930 O O . LEU B 1 59 ? 1.828 10.727 21.493 1.00 38.28 59 LEU B O 1
ATOM 3935 N N . SER B 1 60 ? 0.819 12.692 21.091 1.00 39.66 60 SER B N 1
ATOM 3936 C CA . SER B 1 60 ? -0.229 12.055 20.295 1.00 42.30 60 SER B CA 1
ATOM 3937 C C . SER B 1 60 ? 0.316 11.519 18.977 1.00 38.40 60 SER B C 1
ATOM 3938 O O . SER B 1 60 ? -0.062 10.426 18.539 1.00 39.96 60 SER B O 1
ATOM 3941 N N . LEU B 1 61 ? 1.213 12.258 18.337 1.00 37.46 61 LEU B N 1
ATOM 3942 C CA . LEU B 1 61 ? 1.809 11.770 17.100 1.00 36.24 61 LEU B CA 1
ATOM 3943 C C . LEU B 1 61 ? 2.803 10.645 17.376 1.00 39.55 61 LEU B C 1
ATOM 3944 O O . LEU B 1 61 ? 2.910 9.699 16.581 1.00 33.72 61 LEU B O 1
ATOM 3949 N N . LEU B 1 62 ? 3.539 10.732 18.493 1.00 33.80 62 LEU B N 1
ATOM 3950 C CA . LEU B 1 62 ? 4.433 9.645 18.882 1.00 33.15 62 LEU B CA 1
ATOM 3951 C C . LEU B 1 62 ? 3.656 8.358 19.114 1.00 37.97 62 LEU B C 1
ATOM 3952 O O . LEU B 1 62 ? 4.096 7.278 18.705 1.00 34.27 62 LEU B O 1
ATOM 3957 N N . TRP B 1 63 ? 2.493 8.453 19.775 1.00 38.76 63 TRP B N 1
ATOM 3958 C CA . TRP B 1 63 ? 1.654 7.273 19.953 1.00 39.17 63 TRP B CA 1
ATOM 3959 C C . TRP B 1 63 ? 1.288 6.656 18.606 1.00 41.37 63 TRP B C 1
ATOM 3960 O O . TRP B 1 63 ? 1.287 5.430 18.451 1.00 39.70 63 TRP B O 1
ATOM 3971 N N . PHE B 1 64 ? 1.007 7.492 17.609 1.00 35.88 64 PHE B N 1
ATOM 3972 C CA . PHE B 1 64 ? 0.705 6.964 16.284 1.00 34.63 64 PHE B CA 1
ATOM 3973 C C . PHE B 1 64 ? 1.904 6.222 15.702 1.00 33.16 64 PHE B C 1
ATOM 3974 O O . PHE B 1 64 ? 1.792 5.058 15.303 1.00 29.94 64 PHE B O 1
ATOM 3982 N N . ILE B 1 65 ? 3.069 6.872 15.643 1.00 30.96 65 ILE B N 1
ATOM 3983 C CA . ILE B 1 65 ? 4.189 6.201 15.004 1.00 31.50 65 ILE B CA 1
ATOM 3984 C C . ILE B 1 65 ? 4.688 5.028 15.833 1.00 35.93 65 ILE B C 1
ATOM 3985 O O . ILE B 1 65 ? 5.324 4.122 15.284 1.00 35.84 65 ILE B O 1
ATOM 3990 N N . TYR B 1 66 ? 4.380 4.988 17.134 1.00 36.31 66 TYR B N 1
ATOM 3991 C CA . TYR 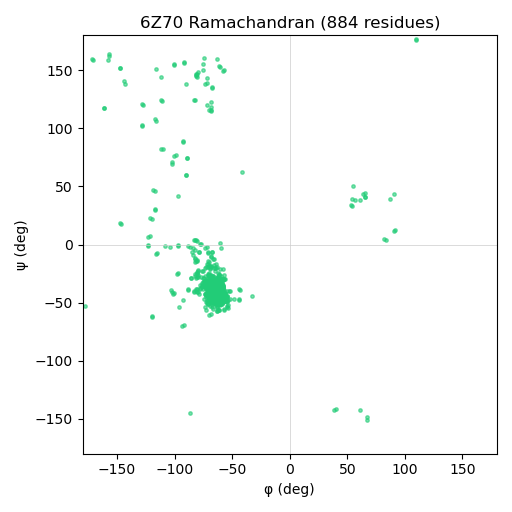B 1 66 ? 4.733 3.827 17.939 1.00 34.18 66 TYR B CA 1
ATOM 3992 C C . TYR B 1 66 ? 3.967 2.575 17.528 1.00 36.55 66 TYR B C 1
ATOM 3993 O O . TYR B 1 66 ? 4.324 1.488 17.985 1.00 32.78 66 TYR B O 1
ATOM 4002 N N . SER B 1 67 ? 2.913 2.702 16.708 1.00 32.20 67 SER B N 1
ATOM 4003 C CA . SER B 1 67 ? 2.277 1.552 16.069 1.00 32.42 67 SER B CA 1
ATOM 4004 C C . SER B 1 67 ? 3.306 0.562 15.522 1.00 30.13 67 SER B C 1
ATOM 4005 O O . SER B 1 67 ? 3.099 -0.658 15.587 1.00 29.84 67 SER B O 1
ATOM 4008 N N . LEU B 1 68 ? 4.399 1.087 14.956 1.00 29.38 68 LEU B N 1
ATOM 4009 C CA . LEU B 1 68 ? 5.449 0.257 14.381 1.00 27.82 68 LEU B CA 1
ATOM 4010 C C . LEU B 1 68 ? 6.059 -0.706 15.392 1.00 30.92 68 LEU B C 1
ATOM 4011 O O . LEU B 1 68 ? 6.492 -1.808 15.017 1.00 28.15 68 LEU B O 1
ATOM 4016 N N . MET B 1 69 ? 6.151 -0.282 16.659 1.00 28.48 69 MET B N 1
ATOM 4017 C CA . MET B 1 69 ? 6.754 -1.115 17.694 1.00 30.01 69 MET B CA 1
ATOM 4018 C C . MET B 1 69 ? 5.996 -2.418 17.865 1.00 30.77 69 MET B C 1
ATOM 4019 O O . MET B 1 69 ? 6.590 -3.439 18.252 1.00 24.99 69 MET B O 1
ATOM 4024 N N . ALA B 1 70 ? 4.686 -2.391 17.587 1.00 30.69 70 ALA B N 1
ATOM 4025 C CA . ALA B 1 70 ? 3.864 -3.590 17.686 1.00 30.53 70 ALA B CA 1
ATOM 4026 C C . ALA B 1 70 ? 4.331 -4.666 16.731 1.00 31.56 70 ALA B C 1
ATOM 4027 O O . ALA B 1 70 ? 4.117 -5.857 16.992 1.00 32.19 70 ALA B O 1
ATOM 4029 N N . LEU B 1 71 ? 4.972 -4.284 15.621 1.00 33.10 71 LEU B N 1
ATOM 4030 C CA . LEU B 1 71 ? 5.461 -5.301 14.698 1.00 28.70 71 LEU B CA 1
ATOM 4031 C C . LEU B 1 71 ? 6.484 -6.198 15.390 1.00 33.56 71 LEU B C 1
ATOM 4032 O O . LEU B 1 71 ? 6.344 -7.428 15.404 1.00 31.93 71 LEU B O 1
ATOM 4037 N N . SER B 1 72 ? 7.544 -5.594 15.943 1.00 26.75 72 SER B N 1
ATOM 4038 C CA . SER B 1 72 ? 8.576 -6.391 16.591 1.00 32.51 72 SER B CA 1
ATOM 4039 C C . SER B 1 72 ? 8.115 -6.929 17.939 1.00 32.29 72 SER B C 1
ATOM 4040 O O . SER B 1 72 ? 8.481 -8.049 18.301 1.00 31.06 72 SER B O 1
ATOM 4043 N N . TYR B 1 73 ? 7.301 -6.171 18.679 1.00 28.74 73 TYR B N 1
ATOM 4044 C CA . TYR B 1 73 ? 6.756 -6.688 19.935 1.00 30.51 73 TYR B CA 1
ATOM 4045 C C . TYR B 1 73 ? 5.987 -7.982 19.690 1.00 28.64 73 TYR B C 1
ATOM 4046 O O . TYR B 1 73 ? 6.259 -9.013 20.318 1.00 29.01 73 TYR B O 1
ATOM 4055 N N . SER B 1 74 ? 5.008 -7.939 18.786 1.00 28.69 74 SER B N 1
ATOM 4056 C CA . SER B 1 74 ? 4.095 -9.062 18.626 1.00 30.18 74 SER B CA 1
ATOM 4057 C C . SER B 1 74 ? 4.794 -10.294 18.079 1.00 28.95 74 SER B C 1
ATOM 4058 O O . SER B 1 74 ? 4.547 -11.404 18.555 1.00 30.45 74 SER B O 1
ATOM 4061 N N . GLY B 1 75 ? 5.674 -10.121 17.090 1.00 30.76 75 GLY B N 1
ATOM 4062 C CA . GLY B 1 75 ? 6.400 -11.259 16.562 1.00 29.91 75 GLY B CA 1
ATOM 4063 C C . GLY B 1 75 ? 7.252 -11.944 17.613 1.00 32.54 75 GLY B C 1
ATOM 4064 O O . GLY B 1 75 ? 7.259 -13.175 17.721 1.00 31.50 75 GLY B O 1
ATOM 4065 N N . THR B 1 76 ? 7.993 -11.155 18.397 1.00 25.53 76 THR B N 1
ATOM 4066 C CA . THR B 1 76 ? 8.822 -11.728 19.455 1.00 29.45 76 THR B CA 1
ATOM 4067 C C . THR B 1 76 ? 7.954 -12.336 20.550 1.00 29.50 76 THR B C 1
ATOM 4068 O O . THR B 1 76 ? 8.142 -13.497 20.937 1.00 30.13 76 THR B O 1
ATOM 4072 N N . ASN B 1 77 ? 6.965 -11.570 21.020 1.00 27.48 77 ASN B N 1
ATOM 4073 C CA . ASN B 1 77 ? 6.103 -11.995 22.116 1.00 26.72 77 ASN B CA 1
ATOM 4074 C C . ASN B 1 77 ? 5.404 -13.317 21.798 1.00 31.32 77 ASN B C 1
ATOM 4075 O O . ASN B 1 77 ? 5.454 -14.263 22.593 1.00 26.61 77 ASN B O 1
ATOM 4080 N N . ILE B 1 78 ? 4.795 -13.421 20.608 1.00 29.52 78 ILE B N 1
ATOM 4081 C CA . ILE B 1 78 ? 3.974 -14.595 20.302 1.00 29.93 78 ILE B CA 1
ATOM 4082 C C . ILE B 1 78 ? 4.842 -15.833 20.131 1.00 30.25 78 ILE B C 1
ATOM 4083 O O . ILE B 1 78 ? 4.533 -16.907 20.660 1.00 27.39 78 ILE B O 1
ATOM 4088 N N . LEU B 1 79 ? 5.935 -15.703 19.391 1.00 27.71 79 LEU B N 1
ATOM 4089 C CA . LEU B 1 79 ? 6.771 -16.862 19.110 1.00 28.73 79 LEU B CA 1
ATOM 4090 C C . LEU B 1 79 ? 7.480 -17.358 20.359 1.00 29.50 79 LEU B C 1
ATOM 4091 O O . LEU B 1 79 ? 7.734 -18.558 20.491 1.00 29.39 79 LEU B O 1
ATOM 4096 N N . ILE B 1 80 ? 7.807 -16.465 21.288 1.00 27.58 80 ILE B N 1
ATOM 4097 C CA . ILE B 1 80 ? 8.456 -16.945 22.500 1.00 28.32 80 ILE B CA 1
ATOM 4098 C C . ILE B 1 80 ? 7.475 -17.741 23.356 1.00 27.71 80 ILE B C 1
ATOM 4099 O O . ILE B 1 80 ? 7.827 -18.806 23.895 1.00 28.29 80 ILE B O 1
ATOM 4104 N N . ALA B 1 81 ? 6.222 -17.274 23.465 1.00 25.62 81 ALA B N 1
ATOM 4105 C CA . ALA B 1 81 ? 5.231 -18.043 24.210 1.00 28.33 81 ALA B CA 1
ATOM 4106 C C . ALA B 1 81 ? 5.016 -19.420 23.574 1.00 29.68 81 ALA B C 1
ATOM 4107 O O . ALA B 1 81 ? 5.005 -20.443 24.267 1.00 27.64 81 ALA B O 1
ATOM 4109 N N . GLN B 1 82 ? 4.870 -19.466 22.257 1.00 28.69 82 GLN B N 1
ATOM 4110 C CA . GLN B 1 82 ? 4.666 -20.752 21.596 1.00 30.82 82 GLN B CA 1
ATOM 4111 C C . GLN B 1 82 ? 5.887 -21.659 21.760 1.00 29.01 82 GLN B C 1
ATOM 4112 O O . GLN B 1 82 ? 5.736 -22.857 22.034 1.00 31.28 82 GLN B O 1
ATOM 4118 N N . PHE B 1 83 ? 7.099 -21.112 21.619 1.00 27.80 83 PHE B N 1
ATOM 4119 C CA . PHE B 1 83 ? 8.295 -21.941 21.784 1.00 32.76 83 PHE B CA 1
ATOM 4120 C C . PHE B 1 83 ? 8.422 -22.448 23.217 1.00 35.17 83 PHE B C 1
ATOM 4121 O O . PHE B 1 83 ? 8.786 -23.608 23.441 1.00 35.12 83 PHE B O 1
ATOM 4129 N N . VAL B 1 84 ? 8.118 -21.600 24.199 1.00 30.43 84 VAL B N 1
ATOM 4130 C CA . VAL B 1 84 ? 8.178 -22.038 25.586 1.00 31.08 84 VAL B CA 1
ATOM 4131 C C . VAL B 1 84 ? 7.167 -23.148 25.812 1.00 36.27 84 VAL B C 1
ATOM 4132 O O . VAL B 1 84 ? 7.462 -24.151 26.463 1.00 36.53 84 VAL B O 1
ATOM 4136 N N . GLY B 1 85 ? 5.971 -23.004 25.240 1.00 35.05 85 GLY B N 1
ATOM 4137 C CA . GLY B 1 85 ? 4.966 -24.042 25.397 1.00 34.89 85 GLY B CA 1
ATOM 4138 C C . GLY B 1 85 ? 5.354 -25.345 24.722 1.00 34.28 85 GLY B C 1
ATOM 4139 O O . GLY B 1 85 ? 5.073 -26.427 25.241 1.00 36.71 85 GLY B O 1
ATOM 4140 N N . ALA B 1 86 ? 6.014 -25.263 23.574 1.00 32.34 86 ALA B N 1
ATOM 4141 C CA . ALA B 1 86 ? 6.476 -26.440 22.854 1.00 36.31 86 ALA B CA 1
ATOM 4142 C C . ALA B 1 86 ? 7.800 -26.965 23.393 1.00 41.43 86 ALA B C 1
ATOM 4143 O O . ALA B 1 86 ? 8.339 -27.928 22.839 1.00 41.59 86 ALA B O 1
ATOM 4145 N N . LYS B 1 87 ? 8.320 -26.358 24.462 1.00 41.27 87 LYS B N 1
ATOM 4146 C CA . LYS B 1 87 ? 9.609 -26.719 25.051 1.00 40.68 87 LYS B CA 1
ATOM 4147 C C . LYS B 1 87 ? 10.727 -26.681 24.015 1.00 41.49 87 LYS B C 1
ATOM 4148 O O . LYS B 1 87 ? 11.622 -27.526 24.008 1.00 46.47 87 LYS B O 1
ATOM 4154 N N . LYS B 1 88 ? 10.679 -25.696 23.132 1.00 40.19 88 LYS B N 1
ATOM 4155 C CA . LYS B 1 88 ? 11.765 -25.431 22.199 1.00 38.88 88 LYS B CA 1
ATOM 4156 C C . LYS B 1 88 ? 12.607 -24.268 22.715 1.00 42.05 88 LYS B C 1
ATOM 4157 O O . LYS B 1 88 ? 12.131 -23.427 23.478 1.00 34.48 88 LYS B O 1
ATOM 4163 N N . ASP B 1 89 ? 13.868 -24.229 22.288 1.00 44.20 89 ASP B N 1
ATOM 4164 C CA . ASP B 1 89 ? 14.779 -23.163 22.712 1.00 41.98 89 ASP B CA 1
ATOM 4165 C C . ASP B 1 89 ? 14.350 -21.833 22.103 1.00 34.43 89 ASP B C 1
ATOM 4166 O O . ASP B 1 89 ? 14.390 -21.684 20.878 1.00 33.83 89 ASP B O 1
ATOM 4171 N N . PRO B 1 90 ? 13.949 -20.849 22.910 1.00 35.70 90 PRO B N 1
ATOM 4172 C CA . PRO B 1 90 ? 13.493 -19.555 22.380 1.00 35.54 90 PRO B CA 1
ATOM 4173 C C . PRO B 1 90 ? 14.594 -18.526 22.174 1.00 37.98 90 PRO B C 1
ATOM 4174 O O . PRO B 1 90 ? 14.302 -17.418 21.694 1.00 34.74 90 PRO B O 1
ATOM 4178 N N . SER B 1 91 ? 15.839 -18.873 22.510 1.00 39.68 91 SER B N 1
ATOM 4179 C CA . SER B 1 91 ? 16.949 -17.943 22.323 1.00 36.66 91 SER B CA 1
ATOM 4180 C C . SER B 1 91 ? 17.042 -17.396 20.915 1.00 35.20 91 SER B C 1
ATOM 4181 O O . SER B 1 91 ? 17.310 -16.189 20.777 1.00 33.25 91 SER B O 1
ATOM 4184 N N . PRO B 1 92 ? 16.820 -18.175 19.849 1.00 34.39 92 PRO B N 1
ATOM 4185 C CA . PRO B 1 92 ? 16.819 -17.555 18.518 1.00 31.37 92 PRO B CA 1
ATOM 4186 C C . PRO B 1 92 ? 15.747 -16.501 18.350 1.00 31.84 92 PRO B C 1
ATOM 4187 O O . PRO B 1 92 ? 16.001 -15.495 17.679 1.00 35.00 92 PRO B O 1
ATOM 4191 N N . ILE B 1 93 ? 14.566 -16.686 18.946 1.00 31.85 93 ILE B N 1
ATOM 4192 C CA . ILE B 1 93 ? 13.505 -15.683 18.822 1.00 31.04 93 ILE B CA 1
ATOM 4193 C C . ILE B 1 93 ? 13.930 -14.374 19.477 1.00 34.63 93 ILE B C 1
ATOM 4194 O O . ILE B 1 93 ? 13.740 -13.285 18.915 1.00 29.55 93 ILE B O 1
ATOM 4199 N N . LEU B 1 94 ? 14.547 -14.455 20.655 1.00 32.57 94 LEU B N 1
ATOM 4200 C CA . LEU B 1 94 ? 14.924 -13.227 21.342 1.00 31.05 94 LEU B CA 1
ATOM 4201 C C . LEU B 1 94 ? 15.898 -12.409 20.502 1.00 28.84 94 LEU B C 1
ATOM 4202 O O . LEU B 1 94 ? 15.716 -11.196 20.332 1.00 28.24 94 LEU B O 1
ATOM 4207 N N . ILE B 1 95 ? 16.935 -13.044 19.958 1.00 28.06 95 ILE B N 1
ATOM 4208 C CA . ILE B 1 95 ? 17.968 -12.250 19.285 1.00 30.42 95 ILE B CA 1
ATOM 4209 C C . ILE B 1 95 ? 17.463 -11.681 17.953 1.00 34.35 95 ILE B C 1
ATOM 4210 O O . ILE B 1 95 ? 17.761 -10.528 17.606 1.00 34.03 95 ILE B O 1
ATOM 4215 N N . ASN B 1 96 ? 16.674 -12.447 17.194 1.00 29.83 96 ASN B N 1
ATOM 4216 C CA . ASN B 1 96 ? 16.209 -11.891 15.924 1.00 34.73 96 ASN B CA 1
ATOM 4217 C C . ASN B 1 96 ? 15.127 -10.829 16.133 1.00 29.96 96 ASN B C 1
ATOM 4218 O O . ASN B 1 96 ? 15.065 -9.846 15.382 1.00 29.59 96 ASN B O 1
ATOM 4223 N N . GLY B 1 97 ? 14.297 -10.991 17.163 1.00 30.25 97 GLY B N 1
ATOM 4224 C CA . GLY B 1 97 ? 13.316 -9.966 17.467 1.00 29.08 97 GLY B CA 1
ATOM 4225 C C . GLY B 1 97 ? 13.957 -8.652 17.867 1.00 28.91 97 GLY B C 1
ATOM 4226 O O . GLY B 1 97 ? 13.491 -7.585 17.473 1.00 28.47 97 GLY B O 1
ATOM 4227 N N . LEU B 1 98 ? 15.049 -8.708 18.631 1.00 28.63 98 LEU B N 1
ATOM 4228 C CA . LEU B 1 98 ? 15.772 -7.478 18.963 1.00 30.05 98 LEU B CA 1
ATOM 4229 C C . LEU B 1 98 ? 16.390 -6.837 17.720 1.00 26.49 98 LEU B C 1
ATOM 4230 O O . LEU B 1 98 ? 16.301 -5.618 17.509 1.00 25.52 98 LEU B O 1
ATOM 4235 N N . PHE B 1 99 ? 17.030 -7.646 16.892 1.00 30.38 99 PHE B N 1
ATOM 4236 C CA . PHE B 1 99 ? 17.606 -7.121 15.662 1.00 29.85 99 PHE B CA 1
ATOM 4237 C C . PHE B 1 99 ? 16.523 -6.524 14.762 1.00 29.70 99 PHE B C 1
ATOM 4238 O O . PHE B 1 99 ? 16.693 -5.421 14.221 1.00 28.75 99 PHE B O 1
ATOM 4246 N N . LEU B 1 100 ? 15.380 -7.215 14.634 1.00 30.88 100 LEU B N 1
ATOM 4247 C CA . LEU B 1 100 ? 14.276 -6.687 13.835 1.00 27.22 100 LEU B CA 1
ATOM 4248 C C . LEU B 1 100 ? 13.758 -5.376 14.414 1.00 28.88 100 LEU B C 1
ATOM 4249 O O . LEU B 1 100 ? 13.476 -4.437 13.658 1.00 28.81 100 LEU B O 1
ATOM 4254 N N . SER B 1 101 ? 13.589 -5.308 15.755 1.00 27.45 101 SER B N 1
ATOM 4255 C CA . SER B 1 101 ? 13.158 -4.046 16.365 1.00 29.94 101 SER B CA 1
ATOM 4256 C C . SER B 1 101 ? 14.171 -2.941 16.085 1.00 29.99 101 SER B C 1
ATOM 4257 O O . SER B 1 101 ? 13.802 -1.794 15.793 1.00 25.46 101 SER B O 1
ATOM 4260 N N . PHE B 1 102 ? 15.453 -3.268 16.145 1.00 29.27 102 PHE B N 1
ATOM 4261 C CA . PHE B 1 102 ? 16.439 -2.254 15.817 1.00 30.33 102 PHE B CA 1
ATOM 4262 C C . PHE B 1 102 ? 16.268 -1.782 14.384 1.00 27.70 102 PHE B C 1
ATOM 4263 O O . PHE B 1 102 ? 16.205 -0.574 14.129 1.00 31.03 102 PHE B O 1
ATOM 4271 N N . LEU B 1 103 ? 16.099 -2.725 13.448 1.00 30.66 103 LEU B N 1
ATOM 4272 C CA . LEU B 1 103 ? 15.968 -2.387 12.030 1.00 31.82 103 LEU B CA 1
ATOM 4273 C C . LEU B 1 103 ? 14.763 -1.492 11.768 1.00 34.21 103 LEU B C 1
ATOM 4274 O O . LEU B 1 103 ? 14.870 -0.487 11.053 1.00 32.64 103 LEU B O 1
ATOM 4279 N N . ILE B 1 104 ? 13.588 -1.875 12.280 1.00 28.93 104 ILE B N 1
ATOM 4280 C CA . ILE B 1 104 ? 12.401 -1.110 11.922 1.00 29.72 104 ILE B CA 1
ATOM 4281 C C . ILE B 1 104 ? 12.395 0.269 12.582 1.00 31.02 104 ILE B C 1
ATOM 4282 O O . ILE B 1 104 ? 11.652 1.157 12.144 1.00 33.43 104 ILE B O 1
ATOM 4287 N N . SER B 1 105 ? 13.218 0.476 13.616 1.00 33.03 105 SER B N 1
ATOM 4288 C CA . SER B 1 105 ? 13.375 1.799 14.208 1.00 30.67 105 SER B CA 1
ATOM 4289 C C . SER B 1 105 ? 14.140 2.761 13.298 1.00 31.99 105 SER B C 1
ATOM 4290 O O . SER B 1 105 ? 14.036 3.985 13.470 1.00 31.15 105 SER B O 1
ATOM 4293 N N . LEU B 1 106 ? 14.974 2.244 12.404 1.00 27.73 106 LEU B N 1
ATOM 4294 C CA . LEU B 1 106 ? 15.903 3.119 11.699 1.00 27.90 106 LEU B CA 1
ATOM 4295 C C . LEU B 1 106 ? 15.209 4.160 10.829 1.00 27.45 106 LEU B C 1
ATOM 4296 O O . LEU B 1 106 ? 15.678 5.312 10.813 1.00 29.14 106 LEU B O 1
ATOM 4301 N N . PRO B 1 107 ? 14.126 3.854 10.102 1.00 30.40 107 PRO B N 1
ATOM 4302 C CA . PRO B 1 107 ? 13.435 4.929 9.361 1.00 35.29 107 PRO B CA 1
ATOM 4303 C C . PRO B 1 107 ? 12.890 6.027 10.268 1.00 35.46 107 PRO B C 1
ATOM 4304 O O . PRO B 1 107 ? 12.853 7.196 9.862 1.00 30.68 107 PRO B O 1
ATOM 4308 N N . LEU B 1 108 ? 12.489 5.694 11.496 1.00 33.22 108 LEU B N 1
ATOM 4309 C CA . LEU B 1 108 ? 12.096 6.749 12.424 1.00 33.11 108 LEU B CA 1
ATOM 4310 C C . LEU B 1 108 ? 13.304 7.531 12.922 1.00 32.46 108 LEU B C 1
ATOM 4311 O O . LEU B 1 108 ? 13.228 8.755 13.061 1.00 33.33 108 LEU B O 1
ATOM 4316 N N . PHE B 1 109 ? 14.435 6.856 13.131 1.00 33.55 109 PHE B N 1
ATOM 4317 C CA . PHE B 1 109 ? 15.642 7.544 13.576 1.00 33.38 109 PHE B CA 1
ATOM 4318 C C . PHE B 1 109 ? 16.100 8.570 12.544 1.00 33.59 109 PHE B C 1
ATOM 4319 O O . PHE B 1 109 ? 16.511 9.679 12.895 1.00 31.70 109 PHE B O 1
ATOM 4327 N N . PHE B 1 110 ? 16.029 8.228 11.266 1.00 31.53 110 PHE B N 1
ATOM 4328 C CA . PHE B 1 110 ? 16.591 9.113 10.249 1.00 36.08 110 PHE B CA 1
ATOM 4329 C C . PHE B 1 110 ? 15.626 10.194 9.799 1.00 40.09 110 PHE B C 1
ATOM 4330 O O . PHE B 1 110 ? 16.078 11.276 9.426 1.00 44.67 110 PHE B O 1
ATOM 4338 N N . TYR B 1 111 ? 14.307 9.949 9.848 1.00 38.29 111 TYR B N 1
ATOM 4339 C CA . TYR B 1 111 ? 13.371 10.967 9.380 1.00 41.58 111 TYR B CA 1
ATOM 4340 C C . TYR B 1 111 ? 12.038 10.989 10.123 1.00 41.04 111 TYR B C 1
ATOM 4341 O O . TYR B 1 111 ? 11.073 11.563 9.608 1.00 40.65 111 TYR B O 1
ATOM 4350 N N . GLY B 1 112 ? 11.942 10.399 11.312 1.00 38.07 112 GLY B N 1
ATOM 4351 C CA . GLY B 1 112 ? 10.674 10.426 12.019 1.00 32.75 112 GLY B CA 1
ATOM 4352 C C . GLY B 1 112 ? 10.337 11.794 12.578 1.00 33.87 112 GLY B C 1
ATOM 4353 O O . GLY B 1 112 ? 9.169 12.192 12.608 1.00 34.28 112 GLY B O 1
ATOM 4354 N N . LYS B 1 113 ? 11.348 12.521 13.052 1.00 34.20 113 LYS B N 1
ATOM 4355 C CA . LYS B 1 113 ? 11.099 13.828 13.647 1.00 33.07 113 LYS B CA 1
ATOM 4356 C C . LYS B 1 113 ? 10.474 14.781 12.637 1.00 36.60 113 LYS B C 1
ATOM 4357 O O . LYS B 1 113 ? 9.435 15.391 12.909 1.00 36.88 113 LYS B O 1
ATOM 4363 N N . ASP B 1 114 ? 11.077 14.890 11.448 1.00 37.93 114 ASP B N 1
ATOM 4364 C CA . ASP B 1 114 ? 10.505 15.733 10.400 1.00 41.58 114 ASP B CA 1
ATOM 4365 C C . ASP B 1 114 ? 9.084 15.308 10.079 1.00 36.47 114 ASP B C 1
ATOM 4366 O O . ASP B 1 114 ? 8.193 16.147 9.953 1.00 38.42 114 ASP B O 1
ATOM 4371 N N . PHE B 1 115 ? 8.852 13.999 9.981 1.00 41.28 115 PHE B N 1
ATOM 4372 C CA . PHE B 1 115 ? 7.510 13.486 9.732 1.00 41.46 115 PHE B CA 1
ATOM 4373 C C . PHE B 1 115 ? 6.535 13.937 10.813 1.00 43.58 115 PHE B C 1
ATOM 4374 O O . PHE B 1 115 ? 5.415 14.366 10.512 1.00 41.84 115 PHE B O 1
ATOM 4382 N N . VAL B 1 116 ? 6.951 13.877 12.079 1.00 39.46 116 VAL B N 1
ATOM 4383 C CA . VAL B 1 116 ? 6.064 14.300 13.162 1.00 40.33 116 VAL B CA 1
ATOM 4384 C C . VAL B 1 116 ? 5.749 15.786 13.040 1.00 35.85 116 VAL B C 1
ATOM 4385 O O . VAL B 1 116 ? 4.593 16.206 13.152 1.00 39.52 116 VAL B O 1
ATOM 4389 N N . LEU B 1 117 ? 6.781 16.604 12.848 1.00 34.49 117 LEU B N 1
ATOM 4390 C CA . LEU B 1 117 ? 6.580 18.045 12.737 1.00 39.94 117 LEU B CA 1
ATOM 4391 C C . LEU B 1 117 ? 5.773 18.386 11.495 1.00 47.17 117 LEU B C 1
ATOM 4392 O O . LEU B 1 117 ? 4.944 19.307 11.512 1.00 43.48 117 LEU B O 1
ATOM 4397 N N . PHE B 1 118 ? 6.042 17.666 10.403 1.00 40.37 118 PHE B N 1
ATOM 4398 C CA . PHE B 1 118 ? 5.194 17.678 9.219 1.00 51.05 118 PHE B CA 1
ATOM 4399 C C . PHE B 1 118 ? 3.766 17.335 9.604 1.00 47.50 118 PHE B C 1
ATOM 4400 O O . PHE B 1 118 ? 2.839 18.118 9.379 1.00 48.76 118 PHE B O 1
ATOM 4408 N N . LEU B 1 119 ? 3.590 16.219 10.297 1.00 46.53 119 LEU B N 1
ATOM 4409 C CA . LEU B 1 119 ? 2.255 15.847 10.716 1.00 44.20 119 LEU B CA 1
ATOM 4410 C C . LEU B 1 119 ? 1.725 16.723 11.833 1.00 56.33 119 LEU B C 1
ATOM 4411 O O . LEU B 1 119 ? 0.590 16.501 12.243 1.00 60.87 119 LEU B O 1
ATOM 4416 N N . MET B 1 120 ? 2.488 17.688 12.351 1.00 50.04 120 MET B N 1
ATOM 4417 C CA . MET B 1 120 ? 1.968 18.605 13.360 1.00 53.76 120 MET B CA 1
ATOM 4418 C C . MET B 1 120 ? 1.483 19.897 12.712 1.00 59.05 120 MET B C 1
ATOM 4419 O O . MET B 1 120 ? 0.352 20.331 12.953 1.00 56.19 120 MET B O 1
ATOM 4424 N N . LYS B 1 121 ? 2.348 20.549 11.934 1.00 54.44 121 LYS B N 1
ATOM 4425 C CA . LYS B 1 121 ? 1.975 21.575 10.964 1.00 60.35 121 LYS B CA 1
ATOM 4426 C C . LYS B 1 121 ? 0.716 21.224 10.193 1.00 62.54 121 LYS B C 1
ATOM 4427 O O . LYS B 1 121 ? 0.778 21.067 8.970 1.00 74.91 121 LYS B O 1
ATOM 4433 N N . VAL B 1 122 ? -0.420 21.092 10.865 1.00 65.45 122 VAL B N 1
ATOM 4434 C CA . VAL B 1 122 ? -1.626 20.622 10.203 1.00 64.33 122 VAL B CA 1
ATOM 4435 C C . VAL B 1 122 ? -2.767 20.626 11.204 1.00 74.75 122 VAL B C 1
ATOM 4436 O O . VAL B 1 122 ? -3.832 21.191 10.925 1.00 83.80 122 VAL B O 1
ATOM 4440 N N . LEU B 1 123 ? -2.572 19.987 12.364 1.00 68.04 123 LEU B N 1
ATOM 4441 C CA . LEU B 1 123 ? -3.613 19.914 13.382 1.00 62.82 123 LEU B CA 1
ATOM 4442 C C . LEU B 1 123 ? -3.988 21.312 13.855 1.00 66.64 123 LEU B C 1
ATOM 4443 O O . LEU B 1 123 ? -4.830 21.462 14.747 1.00 76.66 123 LEU B O 1
ATOM 4448 N N . GLY B 1 124 ? -3.362 22.338 13.279 1.00 65.56 124 GLY B N 1
ATOM 4449 C CA . GLY B 1 124 ? -3.655 23.703 13.653 1.00 74.97 124 GLY B CA 1
ATOM 4450 C C . GLY B 1 124 ? -2.743 24.156 14.767 1.00 72.24 124 GLY B C 1
ATOM 4451 O O . GLY B 1 124 ? -3.188 24.786 15.733 1.00 77.68 124 GLY B O 1
ATOM 4452 N N . ALA B 1 125 ? -1.459 23.822 14.642 1.00 67.09 125 ALA B N 1
ATOM 4453 C CA . ALA B 1 125 ? -0.484 24.227 15.643 1.00 65.41 125 ALA B CA 1
ATOM 4454 C C . ALA B 1 125 ? 0.036 25.616 15.315 1.00 65.58 125 ALA B C 1
ATOM 4455 O O . ALA B 1 125 ? -0.714 26.466 14.822 1.00 79.10 125 ALA B O 1
ATOM 4457 N N . SER B 1 126 ? 1.305 25.869 15.591 1.00 56.35 126 SER B N 1
ATOM 4458 C CA . SER B 1 126 ? 1.896 27.154 15.264 1.00 55.39 126 SER B CA 1
ATOM 4459 C C . SER B 1 126 ? 3.392 26.950 15.186 1.00 58.32 126 SER B C 1
ATOM 4460 O O . SER B 1 126 ? 3.930 26.012 15.776 1.00 57.35 126 SER B O 1
ATOM 4463 N N . GLU B 1 127 ? 4.069 27.866 14.493 1.00 55.15 127 GLU B N 1
ATOM 4464 C CA . GLU B 1 127 ? 5.515 27.736 14.398 1.00 60.20 127 GLU B CA 1
ATOM 4465 C C . GLU B 1 127 ? 6.186 27.910 15.753 1.00 58.39 127 GLU B C 1
ATOM 4466 O O . GLU B 1 127 ? 7.320 27.450 15.929 1.00 59.58 127 GLU B O 1
ATOM 4472 N N . THR B 1 128 ? 5.509 28.543 16.716 1.00 54.11 128 THR B N 1
ATOM 4473 C CA . THR B 1 128 ? 6.039 28.591 18.072 1.00 54.80 128 THR B CA 1
ATOM 4474 C C . THR B 1 128 ? 5.878 27.244 18.763 1.00 47.90 128 THR B C 1
ATOM 4475 O O . THR B 1 128 ? 6.823 26.724 19.366 1.00 50.39 128 THR B O 1
ATOM 4479 N N . VAL B 1 129 ? 4.688 26.657 18.663 1.00 43.74 129 VAL B N 1
ATOM 4480 C CA . VAL B 1 129 ? 4.449 25.349 19.248 1.00 46.34 129 VAL B CA 1
ATOM 4481 C C . VAL B 1 129 ? 5.279 24.285 18.540 1.00 44.42 129 VAL B C 1
ATOM 4482 O O . VAL B 1 129 ? 5.854 23.400 19.182 1.00 41.51 129 VAL B O 1
ATOM 4486 N N . ARG B 1 130 ? 5.402 24.380 17.217 1.00 43.91 130 ARG B N 1
ATOM 4487 C CA . ARG B 1 130 ? 6.202 23.408 16.483 1.00 46.68 130 ARG B CA 1
ATOM 4488 C C . ARG B 1 130 ? 7.683 23.567 16.782 1.00 44.54 130 ARG B C 1
ATOM 4489 O O . ARG B 1 130 ? 8.419 22.574 16.809 1.00 38.91 130 ARG B O 1
ATOM 4497 N N . SER B 1 131 ? 8.147 24.792 17.027 1.00 44.14 131 SER B N 1
ATOM 4498 C CA . SER B 1 131 ? 9.558 24.943 17.363 1.00 48.07 131 SER B CA 1
ATOM 4499 C C . SER B 1 131 ? 9.866 24.376 18.748 1.00 44.49 131 SER B C 1
ATOM 4500 O O . SER B 1 131 ? 10.945 23.811 18.949 1.00 43.04 131 SER B O 1
ATOM 4503 N N . LEU B 1 132 ? 8.932 24.505 19.702 1.00 43.71 132 LEU B N 1
ATOM 4504 C CA . LEU B 1 132 ? 9.095 23.842 20.998 1.00 42.17 132 LEU B CA 1
ATOM 4505 C C . LEU B 1 132 ? 9.032 22.320 20.855 1.00 41.90 132 LEU B C 1
ATOM 4506 O O . LEU B 1 132 ? 9.827 21.593 21.473 1.00 39.25 132 LEU B O 1
ATOM 4511 N N . ALA B 1 133 ? 8.080 21.819 20.055 1.00 38.62 133 ALA B N 1
ATOM 4512 C CA . ALA B 1 133 ? 7.975 20.379 19.852 1.00 35.85 133 ALA B CA 1
ATOM 4513 C C . ALA B 1 133 ? 9.261 19.812 19.272 1.00 35.66 133 ALA B C 1
ATOM 4514 O O . ALA B 1 133 ? 9.700 18.733 19.675 1.00 35.85 133 ALA B O 1
ATOM 4516 N N . LYS B 1 134 ? 9.927 20.566 18.402 1.00 37.16 134 LYS B N 1
ATOM 4517 C CA . LYS B 1 134 ? 11.163 20.085 17.795 1.00 39.15 134 LYS B CA 1
ATOM 4518 C C . LYS B 1 134 ? 12.286 19.976 18.818 1.00 40.74 134 LYS B C 1
ATOM 4519 O O . LYS B 1 134 ? 13.141 19.086 18.707 1.00 37.84 134 LYS B O 1
ATOM 4525 N N . GLU B 1 135 ? 12.282 20.848 19.828 1.00 37.33 135 GLU B N 1
ATOM 4526 C CA . GLU B 1 135 ? 13.238 20.720 20.921 1.00 37.63 135 GLU B CA 1
ATOM 4527 C C . GLU B 1 135 ? 12.903 19.521 21.793 1.00 34.94 135 GLU B C 1
ATOM 4528 O O . GLU B 1 135 ? 13.797 18.773 22.197 1.00 35.84 135 GLU B O 1
ATOM 4534 N N . TYR B 1 136 ? 11.616 19.332 22.095 1.00 32.40 136 TYR B N 1
ATOM 4535 C CA . TYR B 1 136 ? 11.188 18.183 22.880 1.00 37.14 136 TYR B CA 1
ATOM 4536 C C . TYR B 1 136 ? 11.531 16.871 22.179 1.00 33.59 136 TYR B C 1
ATOM 4537 O O . TYR B 1 136 ? 12.038 15.937 22.812 1.00 34.98 136 TYR B O 1
ATOM 4546 N N . LEU B 1 137 ? 11.319 16.807 20.862 1.00 33.61 137 LEU B N 1
ATOM 4547 C CA . LEU B 1 137 ? 11.436 15.568 20.097 1.00 34.56 137 LEU B CA 1
ATOM 4548 C C . LEU B 1 137 ? 12.866 15.203 19.734 1.00 33.28 137 LEU B C 1
ATOM 4549 O O . LEU B 1 137 ? 13.106 14.061 19.334 1.00 35.63 137 LEU B O 1
ATOM 4554 N N . THR B 1 138 ? 13.815 16.123 19.861 1.00 32.07 138 THR B N 1
ATOM 4555 C CA . THR B 1 138 ? 15.180 15.840 19.418 1.00 36.89 138 THR B CA 1
ATOM 4556 C C . THR B 1 138 ? 15.846 14.716 20.214 1.00 34.33 138 THR B C 1
ATOM 4557 O O . THR B 1 138 ? 16.386 13.786 19.585 1.00 31.75 138 THR B O 1
ATOM 4561 N N . PRO B 1 139 ? 15.866 14.724 21.554 1.00 31.37 139 PRO B N 1
ATOM 4562 C CA . PRO B 1 139 ? 16.458 13.568 22.255 1.00 34.32 139 PRO B CA 1
ATOM 4563 C C . PRO B 1 139 ? 15.642 12.296 22.090 1.00 30.91 139 PRO B C 1
ATOM 4564 O O . PRO B 1 139 ? 16.216 11.201 22.044 1.00 29.07 139 PRO B O 1
ATOM 4568 N N . ILE B 1 140 ? 14.325 12.420 21.946 1.00 31.04 140 ILE B N 1
ATOM 4569 C CA . ILE B 1 140 ? 13.474 11.250 21.775 1.00 30.17 140 ILE B CA 1
ATOM 4570 C C . ILE B 1 140 ? 13.838 10.499 20.496 1.00 30.37 140 ILE B C 1
ATOM 4571 O O . ILE B 1 140 ? 13.925 9.268 20.492 1.00 29.46 140 ILE B O 1
ATOM 4576 N N . PHE B 1 141 ? 14.059 11.216 19.394 1.00 29.21 141 PHE B N 1
ATOM 4577 C CA . PHE B 1 141 ? 14.354 10.515 18.146 1.00 32.53 141 PHE B CA 1
ATOM 4578 C C . PHE B 1 141 ? 15.801 10.064 18.047 1.00 30.53 141 PHE B C 1
ATOM 4579 O O . PHE B 1 141 ? 16.070 9.068 17.375 1.00 32.70 141 PHE B O 1
ATOM 4587 N N . TRP B 1 142 ? 16.713 10.719 18.764 1.00 31.18 142 TRP B N 1
ATOM 4588 C CA . TRP B 1 142 ? 18.096 10.257 18.864 1.00 34.11 142 TRP B CA 1
ATOM 4589 C C . TRP B 1 142 ? 18.198 8.846 19.437 1.00 31.39 142 TRP B C 1
ATOM 4590 O O . TRP B 1 142 ? 19.129 8.111 19.104 1.00 28.92 142 TRP B O 1
ATOM 4601 N N . PHE B 1 143 ? 17.290 8.468 20.339 1.00 30.31 143 PHE B N 1
ATOM 4602 C CA . PHE B 1 143 ? 17.356 7.174 21.013 1.00 29.63 143 PHE B CA 1
ATOM 4603 C C . PHE B 1 143 ? 16.108 6.336 20.774 1.00 30.77 143 PHE B C 1
ATOM 4604 O O . PHE B 1 143 ? 15.831 5.410 21.545 1.00 30.42 143 PHE B O 1
ATOM 4612 N N . ILE B 1 144 ? 15.379 6.601 19.693 1.00 31.79 144 ILE B N 1
ATOM 4613 C CA . ILE B 1 144 ? 14.205 5.793 19.372 1.00 31.45 144 ILE B CA 1
ATOM 4614 C C . ILE B 1 144 ? 14.595 4.337 19.094 1.00 29.19 144 ILE B C 1
ATOM 4615 O O . ILE B 1 144 ? 13.809 3.443 19.451 1.00 29.41 144 ILE B O 1
ATOM 4620 N N . PRO B 1 145 ? 15.776 3.997 18.541 1.00 28.67 145 PRO B N 1
ATOM 4621 C CA . PRO B 1 145 ? 16.097 2.558 18.478 1.00 28.58 145 PRO B CA 1
ATOM 4622 C C . PRO B 1 145 ? 16.196 1.888 19.849 1.00 32.35 145 PRO B C 1
ATOM 4623 O O . PRO B 1 145 ? 15.841 0.707 19.961 1.00 28.92 145 PRO B O 1
ATOM 4627 N N . ILE B 1 146 ? 16.652 2.609 20.885 1.00 29.46 146 ILE B N 1
ATOM 4628 C CA . ILE B 1 146 ? 16.669 2.072 22.250 1.00 35.46 146 ILE B CA 1
ATOM 4629 C C . ILE B 1 146 ? 15.247 1.812 22.746 1.00 30.07 146 ILE B C 1
ATOM 4630 O O . ILE B 1 146 ? 14.980 0.801 23.396 1.00 32.10 146 ILE B O 1
ATOM 4635 N N . GLY B 1 147 ? 14.317 2.725 22.459 1.00 31.09 147 GLY B N 1
ATOM 4636 C CA . GLY B 1 147 ? 12.932 2.481 22.817 1.00 33.12 147 GLY B CA 1
ATOM 4637 C C . GLY B 1 147 ? 12.365 1.239 22.149 1.00 31.84 147 GLY B C 1
ATOM 4638 O O . GLY B 1 147 ? 11.657 0.455 22.784 1.00 30.62 147 GLY B O 1
ATOM 4639 N N . PHE B 1 148 ? 12.683 1.030 20.865 1.00 28.30 148 PHE B N 1
ATOM 4640 C CA . PHE B 1 148 ? 12.215 -0.180 20.192 1.00 27.75 148 PHE B CA 1
ATOM 4641 C C . PHE B 1 148 ? 12.806 -1.424 20.830 1.00 27.13 148 PHE B C 1
ATOM 4642 O O . PHE B 1 148 ? 12.095 -2.410 21.055 1.00 26.54 148 PHE B O 1
ATOM 4650 N N . LEU B 1 149 ? 14.097 -1.381 21.173 1.00 29.92 149 LEU B N 1
ATOM 4651 C CA . LEU B 1 149 ? 14.748 -2.552 21.746 1.00 28.46 149 LEU B CA 1
ATOM 4652 C C . LEU B 1 149 ? 14.194 -2.872 23.138 1.00 29.82 149 LEU B C 1
ATOM 4653 O O . LEU B 1 149 ? 13.945 -4.039 23.457 1.00 30.57 149 LEU B O 1
ATOM 4658 N N . THR B 1 150 ? 13.964 -1.853 23.971 1.00 28.13 150 THR B N 1
ATOM 4659 C CA . THR B 1 150 ? 13.401 -2.114 25.296 1.00 25.75 150 THR B CA 1
ATOM 4660 C C . THR B 1 150 ? 11.967 -2.618 25.193 1.00 27.16 150 THR B C 1
ATOM 4661 O O . THR B 1 150 ? 11.545 -3.468 25.975 1.00 26.72 150 THR B O 1
ATOM 4665 N N . ASN B 1 151 ? 11.200 -2.118 24.236 1.00 28.09 151 ASN B N 1
ATOM 4666 C CA . ASN B 1 151 ? 9.850 -2.638 24.067 1.00 26.68 151 ASN B CA 1
ATOM 4667 C C . ASN B 1 151 ? 9.862 -4.116 23.661 1.00 27.47 151 ASN B C 1
ATOM 4668 O O . ASN B 1 151 ? 8.996 -4.884 24.097 1.00 27.73 151 ASN B O 1
ATOM 4673 N N . THR B 1 152 ? 10.859 -4.538 22.875 1.00 23.96 152 THR B N 1
ATOM 4674 C CA . THR B 1 152 ? 10.971 -5.939 22.483 1.00 25.70 152 THR B CA 1
ATOM 4675 C C . THR B 1 152 ? 11.470 -6.826 23.623 1.00 28.54 152 THR B C 1
ATOM 4676 O O . THR B 1 152 ? 11.024 -7.982 23.736 1.00 24.01 152 THR B O 1
ATOM 4680 N N . PHE B 1 153 ? 12.390 -6.324 24.475 1.00 26.74 153 PHE B N 1
ATOM 4681 C CA . PHE B 1 153 ? 12.684 -7.037 25.717 1.00 27.30 153 PHE B CA 1
ATOM 4682 C C . PHE B 1 153 ? 11.396 -7.281 26.491 1.00 25.60 153 PHE B C 1
ATOM 4683 O O . PHE B 1 153 ? 11.140 -8.389 26.963 1.00 26.05 153 PHE B O 1
ATOM 4691 N N . TYR B 1 154 ? 10.580 -6.233 26.637 1.00 25.08 154 TYR B N 1
ATOM 4692 C CA . TYR B 1 154 ? 9.305 -6.346 27.337 1.00 28.75 154 TYR B CA 1
ATOM 4693 C C . TYR B 1 154 ? 8.475 -7.495 26.779 1.00 28.45 154 TYR B C 1
ATOM 4694 O O . TYR B 1 154 ? 7.955 -8.337 27.530 1.00 27.51 154 TYR B O 1
ATOM 4703 N N . GLY B 1 155 ? 8.381 -7.577 25.450 1.00 28.96 155 GLY B N 1
ATOM 4704 C CA . GLY B 1 155 ? 7.603 -8.645 24.855 1.00 30.45 155 GLY B CA 1
ATOM 4705 C C . GLY B 1 155 ? 8.200 -10.019 25.061 1.00 27.28 155 GLY B C 1
ATOM 4706 O O . GLY B 1 155 ? 7.464 -11.003 25.194 1.00 26.35 155 GLY B O 1
ATOM 4707 N N . ALA B 1 156 ? 9.528 -10.115 25.072 1.00 24.15 156 ALA B N 1
ATOM 4708 C CA . ALA B 1 156 ? 10.150 -11.415 25.273 1.00 27.01 156 ALA B CA 1
ATOM 4709 C C . ALA B 1 156 ? 9.833 -11.959 26.669 1.00 29.41 156 ALA B C 1
ATOM 4710 O O . ALA B 1 156 ? 9.463 -13.132 26.824 1.00 27.37 156 ALA B O 1
ATOM 4712 N N . TYR B 1 157 ? 9.902 -11.096 27.683 1.00 27.05 157 TYR B N 1
ATOM 4713 C CA . TYR B 1 157 ? 9.547 -11.482 29.047 1.00 27.93 157 TYR B CA 1
ATOM 4714 C C . TYR B 1 157 ? 8.120 -11.925 29.144 1.00 28.80 157 TYR B C 1
ATOM 4715 O O . TYR B 1 157 ? 7.803 -12.921 29.813 1.00 29.13 157 TYR B O 1
ATOM 4724 N N . ASN B 1 158 ? 7.236 -11.076 28.628 1.00 24.08 158 ASN B N 1
ATOM 4725 C CA . ASN B 1 158 ? 5.817 -11.328 28.740 1.00 26.33 158 ASN B CA 1
ATOM 4726 C C . ASN B 1 158 ? 5.474 -12.668 28.111 1.00 26.06 158 ASN B C 1
ATOM 4727 O O . ASN B 1 158 ? 4.775 -13.479 28.724 1.00 29.52 158 ASN B O 1
ATOM 4732 N N . GLY B 1 159 ? 6.019 -12.940 26.920 1.00 26.77 159 GLY B N 1
ATOM 4733 C CA . GLY B 1 159 ? 5.799 -14.229 26.278 1.00 28.04 159 GLY B CA 1
ATOM 4734 C C . GLY B 1 159 ? 6.409 -15.386 27.046 1.00 28.30 159 GLY B C 1
ATOM 4735 O O . GLY B 1 159 ? 5.842 -16.483 27.092 1.00 27.88 159 GLY B O 1
ATOM 4736 N N . ALA B 1 160 ? 7.566 -15.153 27.674 1.00 29.72 160 ALA B N 1
ATOM 4737 C CA . ALA B 1 160 ? 8.209 -16.174 28.486 1.00 28.03 160 ALA B CA 1
ATOM 4738 C C . ALA B 1 160 ? 7.452 -16.428 29.785 1.00 33.66 160 ALA B C 1
ATOM 4739 O O . ALA B 1 160 ? 7.707 -17.430 30.461 1.00 31.38 160 ALA B O 1
ATOM 4741 N N . GLY B 1 161 ? 6.535 -15.545 30.146 1.00 26.68 161 GLY B N 1
ATOM 4742 C CA . GLY B 1 161 ? 5.789 -15.717 31.360 1.00 29.92 161 GLY B CA 1
ATOM 4743 C C . GLY B 1 161 ? 6.406 -15.083 32.579 1.00 29.87 161 GLY B C 1
ATOM 4744 O O . GLY B 1 161 ? 5.972 -15.396 33.683 1.00 30.07 161 GLY B O 1
ATOM 4745 N N . ASP B 1 162 ? 7.428 -14.246 32.421 1.00 28.56 162 ASP B N 1
ATOM 4746 C CA . ASP B 1 162 ? 8.042 -13.515 33.535 1.00 28.84 162 ASP B CA 1
ATOM 4747 C C . ASP B 1 162 ? 7.682 -12.043 33.366 1.00 25.32 162 ASP B C 1
ATOM 4748 O O . ASP B 1 162 ? 8.455 -11.251 32.831 1.00 29.34 162 ASP B O 1
ATOM 4753 N N . THR B 1 163 ? 6.488 -11.680 33.810 1.00 27.71 163 THR B N 1
ATOM 4754 C CA . THR B 1 163 ? 6.072 -10.283 33.729 1.00 28.66 163 THR B CA 1
ATOM 4755 C C . THR B 1 163 ? 6.613 -9.444 34.888 1.00 34.20 163 THR B C 1
ATOM 4756 O O . THR B 1 163 ? 6.541 -8.209 34.839 1.00 30.13 163 THR B O 1
ATOM 4760 N N . LYS B 1 164 ? 7.171 -10.077 35.919 1.00 30.53 164 LYS B N 1
ATOM 4761 C CA . LYS B 1 164 ? 7.660 -9.321 37.064 1.00 35.18 164 LYS B CA 1
ATOM 4762 C C . LYS B 1 164 ? 8.928 -8.541 36.723 1.00 30.63 164 LYS B C 1
ATOM 4763 O O . LYS B 1 164 ? 9.091 -7.393 37.157 1.00 28.10 164 LYS B O 1
ATOM 4769 N N . THR B 1 165 ? 9.842 -9.146 35.965 1.00 23.75 165 THR B N 1
ATOM 4770 C CA . THR B 1 165 ? 11.092 -8.459 35.643 1.00 29.43 165 THR B CA 1
ATOM 4771 C C . THR B 1 165 ? 10.866 -7.155 34.877 1.00 29.07 165 THR B C 1
ATOM 4772 O O . THR B 1 165 ? 11.454 -6.132 35.270 1.00 30.31 165 THR B O 1
ATOM 4776 N N . PRO B 1 166 ? 10.023 -7.090 33.833 1.00 29.54 166 PRO B N 1
ATOM 4777 C CA . PRO B 1 166 ? 9.753 -5.773 33.236 1.00 30.68 166 PRO B CA 1
ATOM 4778 C C . PRO B 1 166 ? 9.055 -4.813 34.189 1.00 30.13 166 PRO B C 1
ATOM 4779 O O . PRO B 1 166 ? 9.288 -3.600 34.090 1.00 27.74 166 PRO B O 1
ATOM 4783 N N . MET B 1 167 ? 8.226 -5.308 35.116 1.00 25.95 167 MET B N 1
ATOM 4784 C CA . MET B 1 167 ? 7.659 -4.413 36.119 1.00 29.06 167 MET B CA 1
ATOM 4785 C C . MET B 1 167 ? 8.758 -3.804 36.989 1.00 28.23 167 MET B C 1
ATOM 4786 O O . MET B 1 167 ? 8.747 -2.596 37.256 1.00 28.19 167 MET B O 1
ATOM 4791 N N . LYS B 1 168 ? 9.751 -4.604 37.375 1.00 25.72 168 LYS B N 1
ATOM 4792 C CA . LYS B 1 168 ? 10.871 -4.046 38.120 1.00 30.40 168 LYS B CA 1
ATOM 4793 C C . LYS B 1 168 ? 11.598 -2.973 37.311 1.00 29.51 168 LYS B C 1
ATOM 4794 O O . LYS B 1 168 ? 11.871 -1.873 37.819 1.00 27.06 168 LYS B O 1
ATOM 4800 N N . VAL B 1 169 ? 11.906 -3.266 36.040 1.00 28.84 169 VAL B N 1
ATOM 4801 C CA . VAL B 1 169 ? 12.557 -2.268 35.188 1.00 31.07 169 VAL B CA 1
ATOM 4802 C C . VAL B 1 169 ? 11.688 -1.016 35.070 1.00 32.41 169 VAL B C 1
ATOM 4803 O O . VAL B 1 169 ? 12.188 0.116 35.135 1.00 30.74 169 VAL B O 1
ATOM 4807 N N . ALA B 1 170 ? 10.369 -1.196 34.955 1.00 28.59 170 ALA B N 1
ATOM 4808 C CA . ALA B 1 170 ? 9.487 -0.048 34.792 1.00 29.52 170 ALA B CA 1
ATOM 4809 C C . ALA B 1 170 ? 9.518 0.865 36.016 1.00 33.02 170 ALA B C 1
ATOM 4810 O O . ALA B 1 170 ? 9.444 2.091 35.885 1.00 30.70 170 ALA B O 1
ATOM 4812 N N . ILE B 1 171 ? 9.614 0.293 37.214 1.00 32.79 171 ILE B N 1
ATOM 4813 C CA . ILE B 1 171 ? 9.687 1.132 38.407 1.00 33.22 171 ILE B CA 1
ATOM 4814 C C . ILE B 1 171 ? 10.909 2.040 38.335 1.00 32.32 171 ILE B C 1
ATOM 4815 O O . ILE B 1 171 ? 10.809 3.261 38.510 1.00 31.29 171 ILE B O 1
ATOM 4820 N N . ILE B 1 172 ? 12.073 1.457 38.037 1.00 33.56 172 ILE B N 1
ATOM 4821 C CA . ILE B 1 172 ? 13.314 2.226 37.929 1.00 38.92 172 ILE B CA 1
ATOM 4822 C C . ILE B 1 172 ? 13.242 3.203 36.757 1.00 33.84 172 ILE B C 1
ATOM 4823 O O . ILE B 1 172 ? 13.677 4.353 36.855 1.00 33.98 172 ILE B O 1
ATOM 4828 N N . MET B 1 173 ? 12.680 2.767 35.639 1.00 32.22 173 MET B N 1
ATOM 4829 C CA . MET B 1 173 ? 12.593 3.632 34.470 1.00 34.74 173 MET B CA 1
ATOM 4830 C C . MET B 1 173 ? 11.709 4.834 34.752 1.00 32.87 173 MET B C 1
ATOM 4831 O O . MET B 1 173 ? 12.047 5.961 34.376 1.00 33.08 173 MET B O 1
ATOM 4836 N N . ASN B 1 174 ? 10.585 4.618 35.437 1.00 28.33 174 ASN B N 1
ATOM 4837 C CA . ASN B 1 174 ? 9.646 5.709 35.662 1.00 35.19 174 ASN B CA 1
ATOM 4838 C C . ASN B 1 174 ? 10.166 6.707 36.701 1.00 35.64 174 ASN B C 1
ATOM 4839 O O . ASN B 1 174 ? 9.924 7.914 36.570 1.00 32.03 174 ASN B O 1
ATOM 4844 N N . LEU B 1 175 ? 10.904 6.238 37.713 1.00 32.57 175 LEU B N 1
ATOM 4845 C CA . LEU B 1 175 ? 11.538 7.166 38.647 1.00 32.98 175 LEU B CA 1
ATOM 4846 C C . LEU B 1 175 ? 12.632 7.971 37.960 1.00 34.02 175 LEU B C 1
ATOM 4847 O O . LEU B 1 175 ? 12.773 9.173 38.201 1.00 32.19 175 LEU B O 1
ATOM 4852 N N . THR B 1 176 ? 13.420 7.317 37.102 1.00 31.34 176 THR B N 1
ATOM 4853 C CA . THR B 1 176 ? 14.454 8.001 36.342 1.00 34.08 176 THR B CA 1
ATOM 4854 C C . THR B 1 176 ? 13.859 9.044 35.415 1.00 34.28 176 THR B C 1
ATOM 4855 O O . THR B 1 176 ? 14.399 10.148 35.277 1.00 36.48 176 THR B O 1
ATOM 4859 N N . HIS B 1 177 ? 12.753 8.696 34.759 1.00 35.45 177 HIS B N 1
ATOM 4860 C CA . HIS B 1 177 ? 12.071 9.619 33.859 1.00 34.40 177 HIS B CA 1
ATOM 4861 C C . HIS B 1 177 ? 11.643 10.885 34.606 1.00 32.49 177 HIS B C 1
ATOM 4862 O O . HIS B 1 177 ? 11.975 11.999 34.188 1.00 31.73 177 HIS B O 1
ATOM 4869 N N . ILE B 1 178 ? 10.949 10.725 35.737 1.00 33.19 178 ILE B N 1
ATOM 4870 C CA . ILE B 1 178 ? 10.434 11.875 36.489 1.00 36.80 178 ILE B CA 1
ATOM 4871 C C . ILE B 1 178 ? 11.577 12.682 37.101 1.00 35.94 178 ILE B C 1
ATOM 4872 O O . ILE B 1 178 ? 11.575 13.918 37.046 1.00 34.31 178 ILE B O 1
ATOM 4877 N N . GLY B 1 179 ? 12.573 12.005 37.679 1.00 32.03 179 GLY B N 1
ATOM 4878 C CA . GLY B 1 179 ? 13.687 12.724 38.278 1.00 34.04 179 GLY B CA 1
ATOM 4879 C C . GLY B 1 179 ? 14.501 13.513 37.268 1.00 35.49 179 GLY B C 1
ATOM 4880 O O . GLY B 1 179 ? 14.943 14.635 37.544 1.00 37.07 179 GLY B O 1
ATOM 4881 N N . THR B 1 180 ? 14.706 12.944 36.078 1.00 36.80 180 THR B N 1
ATOM 4882 C CA . THR B 1 180 ? 15.485 13.621 35.048 1.00 32.76 180 THR B CA 1
ATOM 4883 C C . THR B 1 180 ? 14.740 14.843 34.514 1.00 35.12 180 THR B C 1
ATOM 4884 O O . THR B 1 180 ? 15.290 15.954 34.460 1.00 32.16 180 THR B O 1
ATOM 4888 N N . ALA B 1 181 ? 13.470 14.658 34.147 1.00 34.41 181 ALA B N 1
ATOM 4889 C CA . ALA B 1 181 ? 12.674 15.763 33.629 1.00 35.22 181 ALA B CA 1
ATOM 4890 C C . ALA B 1 181 ? 12.555 16.884 34.660 1.00 33.63 181 ALA B C 1
ATOM 4891 O O . ALA B 1 181 ? 12.753 18.059 34.337 1.00 34.90 181 ALA B O 1
ATOM 4893 N N . TYR B 1 182 ? 12.235 16.531 35.906 1.00 34.80 182 TYR B N 1
ATOM 4894 C CA . TYR B 1 182 ? 12.149 17.524 36.974 1.00 37.46 182 TYR B CA 1
ATOM 4895 C C . TYR B 1 182 ? 13.458 18.288 37.125 1.00 38.06 182 TYR B C 1
ATOM 4896 O O . TYR B 1 182 ? 13.464 19.523 37.205 1.00 36.75 182 TYR B O 1
ATOM 4905 N N . THR B 1 183 ? 14.580 17.570 37.106 1.00 33.66 183 THR B N 1
ATOM 4906 C CA . THR B 1 183 ? 15.887 18.197 37.265 1.00 40.24 183 THR B CA 1
ATOM 4907 C C . THR B 1 183 ? 16.178 19.149 36.116 1.00 41.68 183 THR B C 1
ATOM 4908 O O . THR B 1 183 ? 16.617 20.286 36.328 1.00 42.41 183 THR B O 1
ATOM 4912 N N . LEU B 1 184 ? 15.938 18.699 34.889 1.00 37.88 184 LEU B N 1
ATOM 4913 C CA . LEU B 1 184 ? 16.352 19.471 33.727 1.00 37.83 184 LEU B CA 1
ATOM 4914 C C . LEU B 1 184 ? 15.364 20.572 33.383 1.00 36.32 184 LEU B C 1
ATOM 4915 O O . LEU B 1 184 ? 15.768 21.592 32.823 1.00 41.22 184 LEU B O 1
ATOM 4920 N N . ILE B 1 185 ? 14.085 20.410 33.728 1.00 33.41 185 ILE B N 1
ATOM 4921 C CA . ILE B 1 185 ? 13.125 21.488 33.498 1.00 41.01 185 ILE B CA 1
ATOM 4922 C C . ILE B 1 185 ? 13.340 22.614 34.510 1.00 44.69 185 ILE B C 1
ATOM 4923 O O . ILE B 1 185 ? 13.497 23.781 34.138 1.00 44.18 185 ILE B O 1
ATOM 4928 N N . ASN B 1 186 ? 13.346 22.286 35.801 1.00 40.13 186 ASN B N 1
ATOM 4929 C CA . ASN B 1 186 ? 13.488 23.328 36.811 1.00 43.15 186 ASN B CA 1
ATOM 4930 C C . ASN B 1 186 ? 14.920 23.799 37.000 1.00 46.85 186 ASN B C 1
ATOM 4931 O O . ASN B 1 186 ? 15.134 24.774 37.726 1.00 53.76 186 ASN B O 1
ATOM 4936 N N . GLY B 1 187 ? 15.894 23.167 36.355 1.00 44.92 187 GLY B N 1
ATOM 4937 C CA . GLY B 1 187 ? 17.286 23.522 36.594 1.00 47.38 187 GLY B CA 1
ATOM 4938 C C . GLY B 1 187 ? 17.754 23.224 38.007 1.00 54.42 187 GLY B C 1
ATOM 4939 O O . GLY B 1 187 ? 18.417 24.063 38.633 1.00 53.87 187 GLY B O 1
ATOM 4940 N N . LYS B 1 188 ? 17.407 22.052 38.532 1.00 46.84 188 LYS B N 1
ATOM 4941 C CA . LYS B 1 188 ? 17.764 21.685 39.895 1.00 45.79 188 LYS B CA 1
ATOM 4942 C C . LYS B 1 188 ? 19.244 21.329 39.976 1.00 46.68 188 LYS B C 1
ATOM 4943 O O . LYS B 1 188 ? 19.883 20.993 38.978 1.00 46.88 188 LYS B O 1
ATOM 4949 N N . PHE B 1 189 ? 19.778 21.373 41.192 1.00 58.31 189 PHE B N 1
ATOM 4950 C CA . PHE B 1 189 ? 21.204 21.102 41.441 1.00 52.97 189 PHE B CA 1
ATOM 4951 C C . PHE B 1 189 ? 22.001 22.154 40.662 1.00 60.00 189 PHE B C 1
ATOM 4952 O O . PHE B 1 189 ? 21.576 23.317 40.560 1.00 60.11 189 PHE B O 1
ATOM 4960 N N . GLY B 1 190 ? 23.134 21.781 40.085 1.00 62.50 190 GLY B N 1
ATOM 4961 C CA . GLY B 1 190 ? 23.905 22.685 39.258 1.00 65.32 190 GLY B CA 1
ATOM 4962 C C . GLY B 1 190 ? 23.606 22.496 37.790 1.00 68.22 190 GLY B C 1
ATOM 4963 O O . GLY B 1 190 ? 24.521 22.500 36.956 1.00 65.41 190 GLY B O 1
ATOM 4964 N N . LEU B 1 191 ? 22.314 22.325 37.458 1.00 67.07 191 LEU B N 1
ATOM 4965 C CA . LEU B 1 191 ? 21.996 22.129 36.058 1.00 63.52 191 LEU B CA 1
ATOM 4966 C C . LEU B 1 191 ? 21.225 23.314 35.493 1.00 59.71 191 LEU B C 1
ATOM 4967 O O . LEU B 1 191 ? 20.408 23.925 36.190 1.00 59.03 191 LEU B O 1
ATOM 4972 N N . PRO B 1 192 ? 21.471 23.663 34.231 1.00 60.89 192 PRO B N 1
ATOM 4973 C CA . PRO B 1 192 ? 20.742 24.769 33.605 1.00 57.29 192 PRO B CA 1
ATOM 4974 C C . PRO B 1 192 ? 19.333 24.332 33.255 1.00 49.80 192 PRO B C 1
ATOM 4975 O O . PRO B 1 192 ? 19.070 23.154 33.011 1.00 49.27 192 PRO B O 1
ATOM 4979 N N . LYS B 1 193 ? 18.416 25.292 33.269 1.00 50.36 193 LYS B N 1
ATOM 4980 C CA . LYS B 1 193 ? 17.056 25.020 32.830 1.00 45.86 193 LYS B CA 1
ATOM 4981 C C . LYS B 1 193 ? 17.061 24.755 31.324 1.00 45.84 193 LYS B C 1
ATOM 4982 O O . LYS B 1 193 ? 17.537 25.582 30.541 1.00 44.08 193 LYS B O 1
ATOM 4988 N N . LEU B 1 194 ? 16.567 23.590 30.917 1.00 42.38 194 LEU B N 1
ATOM 4989 C CA . LEU B 1 194 ? 16.574 23.207 29.515 1.00 41.06 194 LEU B CA 1
ATOM 4990 C C . LEU B 1 194 ? 15.202 23.333 28.874 1.00 41.83 194 LEU B C 1
ATOM 4991 O O . LEU B 1 194 ? 15.066 23.074 27.681 1.00 37.64 194 LEU B O 1
ATOM 4996 N N . GLY B 1 195 ? 14.186 23.723 29.635 1.00 40.67 195 GLY B N 1
ATOM 4997 C CA . GLY B 1 195 ? 12.884 23.863 29.035 1.00 37.21 195 GLY B CA 1
ATOM 4998 C C . GLY B 1 195 ? 12.327 22.521 28.593 1.00 38.15 195 GLY B C 1
ATOM 4999 O O . GLY B 1 195 ? 12.661 21.464 29.131 1.00 38.92 195 GLY B O 1
ATOM 5000 N N . VAL B 1 196 ? 11.499 22.566 27.549 1.00 33.23 196 VAL B N 1
ATOM 5001 C CA . VAL B 1 196 ? 10.789 21.376 27.102 1.00 38.19 196 VAL B CA 1
ATOM 5002 C C . VAL B 1 196 ? 11.744 20.284 26.631 1.00 34.12 196 VAL B C 1
ATOM 5003 O O . VAL B 1 196 ? 11.397 19.101 26.666 1.00 34.51 196 VAL B O 1
ATOM 5007 N N . GLU B 1 197 ? 12.954 20.655 26.211 1.00 33.45 197 GLU B N 1
ATOM 5008 C CA . GLU B 1 197 ? 13.972 19.669 25.886 1.00 32.71 197 GLU B CA 1
ATOM 5009 C C . GLU B 1 197 ? 14.282 18.769 27.079 1.00 38.47 197 GLU B C 1
ATOM 5010 O O . GLU B 1 197 ? 14.646 17.597 26.899 1.00 37.63 197 GLU B O 1
ATOM 5016 N N . GLY B 1 198 ? 14.129 19.290 28.301 1.00 36.93 198 GLY B N 1
ATOM 5017 C CA . GLY B 1 198 ? 14.380 18.480 29.482 1.00 36.94 198 GLY B CA 1
ATOM 5018 C C . GLY B 1 198 ? 13.369 17.367 29.660 1.00 34.16 198 GLY B C 1
ATOM 5019 O O . GLY B 1 198 ? 13.719 16.279 30.124 1.00 33.31 198 GLY B O 1
ATOM 5020 N N . ALA B 1 199 ? 12.111 17.613 29.288 1.00 32.96 199 ALA B N 1
ATOM 5021 C CA . ALA B 1 199 ? 11.128 16.532 29.288 1.00 35.65 199 ALA B CA 1
ATOM 5022 C C . ALA B 1 199 ? 11.476 15.471 28.247 1.00 33.79 199 ALA B C 1
ATOM 5023 O O . ALA B 1 199 ? 11.248 14.277 28.474 1.00 32.81 199 ALA B O 1
ATOM 5025 N N . GLY B 1 200 ? 12.016 15.880 27.094 1.00 34.11 200 GLY B N 1
ATOM 5026 C CA . GLY B 1 200 ? 12.441 14.894 26.113 1.00 34.02 200 GLY B CA 1
ATOM 5027 C C . GLY B 1 200 ? 13.574 14.024 26.627 1.00 34.82 200 GLY B C 1
ATOM 5028 O O . GLY B 1 200 ? 13.547 12.796 26.481 1.00 31.93 200 GLY B O 1
ATOM 5029 N N . TRP B 1 201 ? 14.565 14.642 27.268 1.00 31.01 201 TRP B N 1
ATOM 5030 C CA . TRP B 1 201 ? 15.668 13.882 27.848 1.00 33.76 201 TRP B CA 1
ATOM 5031 C C . TRP B 1 201 ? 15.190 12.919 28.934 1.00 29.01 201 TRP B C 1
ATOM 5032 O O . TRP B 1 201 ? 15.782 11.853 29.115 1.00 32.24 201 TRP B O 1
ATOM 5043 N N . GLY B 1 202 ? 14.128 13.272 29.662 1.00 30.83 202 GLY B N 1
ATOM 5044 C CA . GLY B 1 202 ? 13.566 12.340 30.632 1.00 30.15 202 GLY B CA 1
ATOM 5045 C C . GLY B 1 202 ? 13.142 11.034 29.989 1.00 34.18 202 GLY B C 1
ATOM 5046 O O . GLY B 1 202 ? 13.351 9.953 30.547 1.00 31.21 202 GLY B O 1
ATOM 5047 N N . ILE B 1 203 ? 12.591 11.118 28.782 1.00 31.77 203 ILE B N 1
ATOM 5048 C CA . ILE B 1 203 ? 12.231 9.918 28.035 1.00 34.01 203 ILE B CA 1
ATOM 5049 C C . ILE B 1 203 ? 13.484 9.191 27.578 1.00 32.43 203 ILE B C 1
ATOM 5050 O O . ILE B 1 203 ? 13.635 7.989 27.807 1.00 30.61 203 ILE B O 1
ATOM 5055 N N . ALA B 1 204 ? 14.430 9.924 26.977 1.00 30.39 204 ALA B N 1
ATOM 5056 C CA . ALA B 1 204 ? 15.606 9.274 26.405 1.00 31.64 204 ALA B CA 1
ATOM 5057 C C . ALA B 1 204 ? 16.457 8.588 27.471 1.00 32.24 204 ALA B C 1
ATOM 5058 O O . ALA B 1 204 ? 16.862 7.430 27.305 1.00 35.57 204 ALA B O 1
ATOM 5060 N N . ILE B 1 205 ? 16.718 9.273 28.582 1.00 31.55 205 ILE B N 1
ATOM 5061 C CA . ILE B 1 205 ? 17.628 8.736 29.591 1.00 31.50 205 ILE B CA 1
ATOM 5062 C C . ILE B 1 205 ? 17.021 7.527 30.289 1.00 29.56 205 ILE B C 1
ATOM 5063 O O . ILE B 1 205 ? 17.700 6.523 30.514 1.00 35.14 205 ILE B O 1
ATOM 5068 N N . SER B 1 206 ? 15.733 7.580 30.612 1.00 33.85 206 SER B N 1
ATOM 5069 C CA . SER B 1 206 ? 15.109 6.430 31.260 1.00 32.12 206 SER B CA 1
ATOM 5070 C C . SER B 1 206 ? 15.046 5.225 30.322 1.00 31.23 206 SER B C 1
ATOM 5071 O O . SER B 1 206 ? 15.236 4.086 30.772 1.00 26.35 206 SER B O 1
ATOM 5074 N N . GLU B 1 207 ? 14.836 5.462 29.010 1.00 31.60 207 GLU B N 1
ATOM 5075 C CA . GLU B 1 207 ? 14.922 4.377 28.039 1.00 32.80 207 GLU B CA 1
ATOM 5076 C C . GLU B 1 207 ? 16.331 3.811 27.986 1.00 32.58 207 GLU B C 1
ATOM 5077 O O . GLU B 1 207 ? 16.513 2.586 27.943 1.00 32.57 207 GLU B O 1
ATOM 5083 N N . ILE B 1 208 ? 17.341 4.689 27.988 1.00 30.54 208 ILE B N 1
ATOM 5084 C CA . ILE B 1 208 ? 18.721 4.221 27.998 1.00 32.21 208 ILE B CA 1
ATOM 5085 C C . ILE B 1 208 ? 18.975 3.369 29.237 1.00 31.39 208 ILE B C 1
ATOM 5086 O O . ILE B 1 208 ? 19.556 2.283 29.149 1.00 31.31 208 ILE B O 1
ATOM 5091 N N . LEU B 1 209 ? 18.498 3.824 30.406 1.00 34.90 209 LEU B N 1
ATOM 5092 C CA . LEU B 1 209 ? 18.691 3.050 31.634 1.00 33.21 209 LEU B CA 1
ATOM 5093 C C . LEU B 1 209 ? 17.973 1.703 31.569 1.00 33.21 209 LEU B C 1
ATOM 5094 O O . LEU B 1 209 ? 18.546 0.677 31.944 1.00 31.27 209 LEU B O 1
ATOM 5099 N N . ALA B 1 210 ? 16.733 1.682 31.072 1.00 30.79 210 ALA B N 1
ATOM 5100 C CA . ALA B 1 210 ? 16.010 0.420 30.920 1.00 34.25 210 ALA B CA 1
ATOM 5101 C C . ALA B 1 210 ? 16.770 -0.553 30.023 1.00 33.00 210 ALA B C 1
ATOM 5102 O O . ALA B 1 210 ? 16.875 -1.739 30.341 1.00 30.33 210 ALA B O 1
ATOM 5104 N N . PHE B 1 211 ? 17.328 -0.053 28.917 1.00 31.68 211 PHE B N 1
ATOM 5105 C CA . PHE B 1 211 ? 18.069 -0.891 27.984 1.00 32.40 211 PHE B CA 1
ATOM 5106 C C . PHE B 1 211 ? 19.321 -1.470 28.627 1.00 31.04 211 PHE B C 1
ATOM 5107 O O . PHE B 1 211 ? 19.630 -2.655 28.445 1.00 29.29 211 PHE B O 1
ATOM 5115 N N . PHE B 1 212 ? 20.046 -0.656 29.395 1.00 32.92 212 PHE B N 1
ATOM 5116 C CA . PHE B 1 212 ? 21.254 -1.142 30.057 1.00 34.73 212 PHE B CA 1
ATOM 5117 C C . PHE B 1 212 ? 20.923 -2.232 31.071 1.00 31.01 212 PHE B C 1
ATOM 5118 O O . PHE B 1 212 ? 21.606 -3.262 31.118 1.00 34.43 212 PHE B O 1
ATOM 5126 N N . ILE B 1 213 ? 19.856 -2.045 31.857 1.00 29.40 213 ILE B N 1
ATOM 5127 C CA . ILE B 1 213 ? 19.452 -3.067 32.814 1.00 31.93 213 ILE B CA 1
ATOM 5128 C C . ILE B 1 213 ? 19.078 -4.359 32.086 1.00 35.16 213 ILE B C 1
ATOM 5129 O O . ILE B 1 213 ? 19.523 -5.450 32.465 1.00 29.36 213 ILE B O 1
ATOM 5134 N N . TYR B 1 214 ? 18.234 -4.258 31.048 1.00 26.19 214 TYR B N 1
ATOM 5135 C CA . TYR B 1 214 ? 17.885 -5.444 30.270 1.00 29.38 214 TYR B CA 1
ATOM 5136 C C . TYR B 1 214 ? 19.133 -6.107 29.726 1.00 26.37 214 TYR B C 1
ATOM 5137 O O . TYR B 1 214 ? 19.275 -7.328 29.774 1.00 33.66 214 TYR B O 1
ATOM 5146 N N . THR B 1 215 ? 20.025 -5.326 29.150 1.00 26.79 215 THR B N 1
ATOM 5147 C CA . THR B 1 215 ? 21.214 -5.917 28.549 1.00 35.36 215 THR B CA 1
ATOM 5148 C C . THR B 1 215 ? 22.110 -6.529 29.619 1.00 36.70 215 THR B C 1
ATOM 5149 O O . THR B 1 215 ? 22.706 -7.595 29.405 1.00 36.94 215 THR B O 1
ATOM 5153 N N . PHE B 1 216 ? 22.182 -5.893 30.791 1.00 33.93 216 PHE B N 1
ATOM 5154 C CA . PHE B 1 216 ? 22.959 -6.468 31.880 1.00 36.70 216 PHE B CA 1
ATOM 5155 C C . PHE B 1 216 ? 22.406 -7.831 32.271 1.00 36.44 216 PHE B C 1
ATOM 5156 O O . PHE B 1 216 ? 23.158 -8.811 32.379 1.00 35.01 216 PHE B O 1
ATOM 5164 N N . LEU B 1 217 ? 21.080 -7.920 32.447 1.00 30.68 217 LEU B N 1
ATOM 5165 C CA . LEU B 1 217 ? 20.456 -9.193 32.795 1.00 33.62 217 LEU B CA 1
ATOM 5166 C C . LEU B 1 217 ? 20.639 -10.239 31.699 1.00 37.44 217 LEU B C 1
ATOM 5167 O O . LEU B 1 217 ? 20.720 -11.440 31.990 1.00 38.21 217 LEU B O 1
ATOM 5172 N N . LEU B 1 218 ? 20.716 -9.803 30.445 1.00 32.18 218 LEU B N 1
ATOM 5173 C CA . LEU B 1 218 ? 20.939 -10.733 29.355 1.00 33.84 218 LEU B CA 1
ATOM 5174 C C . LEU B 1 218 ? 22.323 -11.354 29.452 1.00 35.94 218 LEU B C 1
ATOM 5175 O O . LEU B 1 218 ? 22.454 -12.582 29.521 1.00 35.23 218 LEU B O 1
ATOM 5180 N N . ILE B 1 219 ? 23.366 -10.518 29.509 1.00 37.19 219 ILE B N 1
ATOM 5181 C CA . ILE B 1 219 ? 24.739 -11.024 29.447 1.00 45.42 219 ILE B CA 1
ATOM 5182 C C . ILE B 1 219 ? 25.075 -11.837 30.697 1.00 41.21 219 ILE B C 1
ATOM 5183 O O . ILE B 1 219 ? 25.695 -12.900 30.610 1.00 48.03 219 ILE B O 1
ATOM 5188 N N . PHE B 1 220 ? 24.658 -11.371 31.867 1.00 38.41 220 PHE B N 1
ATOM 5189 C CA . PHE B 1 220 ? 25.158 -11.922 33.124 1.00 42.55 220 PHE B CA 1
ATOM 5190 C C . PHE B 1 220 ? 24.247 -12.957 33.757 1.00 44.43 220 PHE B C 1
ATOM 5191 O O . PHE B 1 220 ? 24.724 -13.775 34.553 1.00 41.05 220 PHE B O 1
ATOM 5199 N N . PHE B 1 221 ? 22.949 -12.912 33.470 1.00 36.09 221 PHE B N 1
ATOM 5200 C CA . PHE B 1 221 ? 22.009 -13.864 34.038 1.00 36.27 221 PHE B CA 1
ATOM 5201 C C . PHE B 1 221 ? 21.221 -14.628 32.987 1.00 37.35 221 PHE B C 1
ATOM 5202 O O . PHE B 1 221 ? 20.391 -15.462 33.353 1.00 32.56 221 PHE B O 1
ATOM 5210 N N . LYS B 1 222 ? 21.451 -14.363 31.698 1.00 37.30 222 LYS B N 1
ATOM 5211 C CA . LYS B 1 222 ? 20.758 -15.060 30.617 1.00 39.05 222 LYS B CA 1
ATOM 5212 C C . LYS B 1 222 ? 19.256 -14.756 30.599 1.00 39.39 222 LYS B C 1
ATOM 5213 O O . LYS B 1 222 ? 18.446 -15.674 30.440 1.00 37.71 222 LYS B O 1
ATOM 5219 N N . LYS B 1 223 ? 18.903 -13.460 30.844 1.00 40.44 223 LYS B N 1
ATOM 5220 C CA . LYS B 1 223 ? 17.690 -12.690 30.508 1.00 48.51 223 LYS B CA 1
ATOM 5221 C C . LYS B 1 223 ? 16.489 -13.590 30.726 1.00 51.02 223 LYS B C 1
ATOM 5222 O O . LYS B 1 223 ? 16.494 -14.283 31.742 1.00 60.05 223 LYS B O 1
ATOM 5228 N N . PRO B 1 224 ? 15.418 -13.585 29.903 1.00 44.82 224 PRO B N 1
ATOM 5229 C CA . PRO B 1 224 ? 14.597 -14.794 29.883 1.00 44.45 224 PRO B CA 1
ATOM 5230 C C . PRO B 1 224 ? 15.321 -15.935 29.240 1.00 33.78 224 PRO B C 1
ATOM 5231 O O . PRO B 1 224 ? 15.066 -17.081 29.619 1.00 54.35 224 PRO B O 1
ATOM 5235 N N . PHE B 1 225 ? 16.251 -15.662 28.317 1.00 34.98 225 PHE B N 1
ATOM 5236 C CA . PHE B 1 225 ? 16.898 -16.731 27.570 1.00 37.42 225 PHE B CA 1
ATOM 5237 C C . PHE B 1 225 ? 18.332 -16.333 27.254 1.00 35.56 225 PHE B C 1
ATOM 5238 O O . PHE B 1 225 ? 18.634 -15.135 27.162 1.00 36.06 225 PHE B O 1
ATOM 5246 N N . PRO B 1 226 ? 19.241 -17.305 27.114 1.00 38.57 226 PRO B N 1
ATOM 5247 C CA . PRO B 1 226 ? 20.639 -16.971 26.809 1.00 36.77 226 PRO B CA 1
ATOM 5248 C C . PRO B 1 226 ? 20.777 -16.255 25.477 1.00 36.19 226 PRO B C 1
ATOM 5249 O O . PRO B 1 226 ? 19.966 -16.427 24.567 1.00 33.88 226 PRO B O 1
ATOM 5253 N N . LEU B 1 227 ? 21.840 -15.459 25.378 1.00 35.97 227 LEU B N 1
ATOM 5254 C CA . LEU B 1 227 ? 22.167 -14.701 24.179 1.00 39.93 227 LEU B CA 1
ATOM 5255 C C . LEU B 1 227 ? 22.899 -15.609 23.194 1.00 47.02 227 LEU B C 1
ATOM 5256 O O . LEU B 1 227 ? 23.912 -16.222 23.537 1.00 47.26 227 LEU B O 1
ATOM 5261 N N . HIS B 1 228 ? 22.373 -15.707 21.981 1.00 44.64 228 HIS B N 1
ATOM 5262 C CA . HIS B 1 228 ? 22.978 -16.471 20.898 1.00 50.17 228 HIS B CA 1
ATOM 5263 C C . HIS B 1 228 ? 23.084 -15.552 19.693 1.00 49.55 228 HIS B C 1
ATOM 5264 O O . HIS B 1 228 ? 22.068 -15.041 19.217 1.00 50.60 228 HIS B O 1
ATOM 5271 N N . LEU B 1 229 ? 24.301 -15.332 19.201 1.00 48.86 229 LEU B N 1
ATOM 5272 C CA . LEU B 1 229 ? 24.521 -14.360 18.133 1.00 49.48 229 LEU B CA 1
ATOM 5273 C C . LEU B 1 229 ? 24.454 -15.084 16.795 1.00 51.43 229 LEU B C 1
ATOM 5274 O O . LEU B 1 229 ? 25.458 -15.566 16.272 1.00 59.43 229 LEU B O 1
ATOM 5279 N N . ARG B 1 230 ? 23.246 -15.178 16.247 1.00 39.19 230 ARG B N 1
ATOM 5280 C CA . ARG B 1 230 ? 23.037 -15.757 14.928 1.00 43.07 230 ARG B CA 1
ATOM 5281 C C . ARG B 1 230 ? 21.677 -15.293 14.445 1.00 45.97 230 ARG B C 1
ATOM 5282 O O . ARG B 1 230 ? 20.668 -15.561 15.098 1.00 42.64 230 ARG B O 1
ATOM 5290 N N . LEU B 1 231 ? 21.652 -14.550 13.350 1.00 37.86 231 LEU B N 1
ATOM 5291 C CA . LEU B 1 231 ? 20.396 -14.132 12.750 1.00 41.33 231 LEU B CA 1
ATOM 5292 C C . LEU B 1 231 ? 19.841 -15.261 11.896 1.00 45.81 231 LEU B C 1
ATOM 5293 O O . LEU B 1 231 ? 20.595 -16.040 11.298 1.00 45.03 231 LEU B O 1
ATOM 5298 N N . GLU B 1 232 ? 18.518 -15.374 11.864 1.00 41.66 232 GLU B N 1
ATOM 5299 C CA . GLU B 1 232 ? 17.855 -16.411 11.079 1.00 36.06 232 GLU B CA 1
ATOM 5300 C C . GLU B 1 232 ? 16.796 -15.761 10.196 1.00 41.83 232 GLU B C 1
ATOM 5301 O O . GLU B 1 232 ? 15.709 -15.392 10.680 1.00 34.16 232 GLU B O 1
ATOM 5307 N N . PRO B 1 233 ? 17.081 -15.592 8.900 1.00 41.07 233 PRO B N 1
ATOM 5308 C CA . PRO B 1 233 ? 16.126 -14.895 8.030 1.00 38.36 233 PRO B CA 1
ATOM 5309 C C . PRO B 1 233 ? 14.750 -15.526 8.022 1.00 35.65 233 PRO B C 1
ATOM 5310 O O . PRO B 1 233 ? 13.757 -14.808 7.867 1.00 32.48 233 PRO B O 1
ATOM 5314 N N . LYS B 1 234 ? 14.657 -16.840 8.223 1.00 36.53 234 LYS B N 1
ATOM 5315 C CA . LYS B 1 234 ? 13.345 -17.478 8.262 1.00 44.77 234 LYS B CA 1
ATOM 5316 C C . LYS B 1 234 ? 12.534 -17.004 9.458 1.00 37.25 234 LYS B C 1
ATOM 5317 O O . LYS B 1 234 ? 11.317 -16.824 9.346 1.00 35.17 234 LYS B O 1
ATOM 5323 N N . LEU B 1 235 ? 13.177 -16.824 10.620 1.00 35.99 235 LEU B N 1
ATOM 5324 C CA . LEU B 1 235 ? 12.455 -16.305 11.778 1.00 36.21 235 LEU B CA 1
ATOM 5325 C C . LEU B 1 235 ? 12.068 -14.846 11.581 1.00 31.84 235 LEU B C 1
ATOM 5326 O O . LEU B 1 235 ? 10.993 -14.419 12.022 1.00 31.32 235 LEU B O 1
ATOM 5331 N N . LEU B 1 236 ? 12.951 -14.058 10.961 1.00 33.63 236 LEU B N 1
ATOM 5332 C CA . LEU B 1 236 ? 12.645 -12.658 10.722 1.00 33.75 236 LEU B CA 1
ATOM 5333 C C . LEU B 1 236 ? 11.396 -12.519 9.867 1.00 33.74 236 LEU B C 1
ATOM 5334 O O . LEU B 1 236 ? 10.518 -11.698 10.165 1.00 28.93 236 LEU B O 1
ATOM 5339 N N . PHE B 1 237 ? 11.276 -13.356 8.831 1.00 34.84 237 PHE B N 1
ATOM 5340 C CA . PHE B 1 237 ? 10.119 -13.278 7.950 1.00 32.47 237 PHE B CA 1
ATOM 5341 C C . PHE B 1 237 ? 8.846 -13.719 8.658 1.00 29.15 237 PHE B C 1
ATOM 5342 O O . PHE B 1 237 ? 7.775 -13.152 8.421 1.00 28.74 237 PHE B O 1
ATOM 5345 N N . LYS B 1 238 ? 8.936 -14.725 9.529 1.00 32.65 238 LYS B N 1
ATOM 5346 C CA . LYS B 1 238 ? 7.756 -15.144 10.289 1.00 32.97 238 LYS B CA 1
ATOM 5347 C C . LYS B 1 238 ? 7.323 -14.069 11.276 1.00 27.06 238 LYS B C 1
ATOM 5348 O O . LYS B 1 238 ? 6.128 -13.838 11.463 1.00 26.78 238 LYS B O 1
ATOM 5354 N N . MET B 1 239 ? 8.284 -13.390 11.898 1.00 26.44 239 MET B N 1
ATOM 5355 C CA . MET B 1 239 ? 7.969 -12.273 12.789 1.00 31.01 239 MET B CA 1
ATOM 5356 C C . MET B 1 239 ? 7.328 -11.125 12.033 1.00 29.80 239 MET B C 1
ATOM 5357 O O . MET B 1 239 ? 6.423 -10.461 12.545 1.00 26.73 239 MET B O 1
ATOM 5362 N N . VAL B 1 240 ? 7.820 -10.847 10.826 1.00 22.60 240 VAL B N 1
ATOM 5363 C CA . VAL B 1 240 ? 7.186 -9.825 10.010 1.00 26.29 240 VAL B CA 1
ATOM 5364 C C . VAL B 1 240 ? 5.759 -10.235 9.672 1.00 25.76 240 VAL B C 1
ATOM 5365 O O . VAL B 1 240 ? 4.822 -9.432 9.766 1.00 27.34 240 VAL B O 1
ATOM 5369 N N . ARG B 1 241 ? 5.565 -11.498 9.301 1.00 26.53 241 ARG B N 1
ATOM 5370 C CA . ARG B 1 241 ? 4.226 -11.967 8.976 1.00 28.55 241 ARG B CA 1
ATOM 5371 C C . ARG B 1 241 ? 3.289 -11.834 10.175 1.00 24.78 241 ARG B C 1
ATOM 5372 O O . ARG B 1 241 ? 2.155 -11.365 10.037 1.00 24.59 241 ARG B O 1
ATOM 5380 N N . LEU B 1 242 ? 3.743 -12.235 11.359 1.00 24.82 242 LEU B N 1
ATOM 5381 C CA . LEU B 1 242 ? 2.893 -12.128 12.547 1.00 27.47 242 LEU B CA 1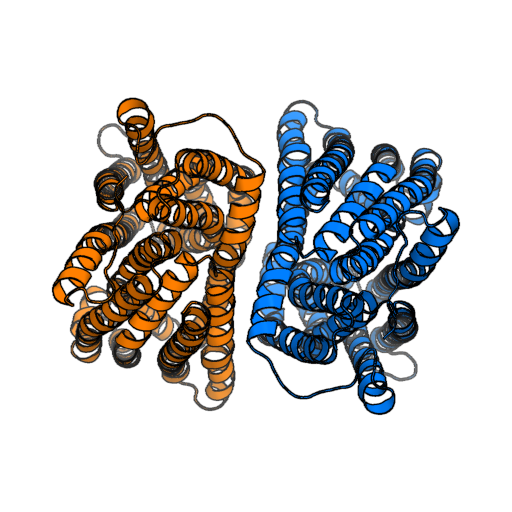
ATOM 5382 C C . LEU B 1 242 ? 2.627 -10.674 12.930 1.00 26.61 242 LEU B C 1
ATOM 5383 O O . LEU B 1 242 ? 1.486 -10.299 13.215 1.00 29.56 242 LEU B O 1
ATOM 5388 N N . GLY B 1 243 ? 3.671 -9.839 12.970 1.00 29.64 243 GLY B N 1
ATOM 5389 C CA . GLY B 1 243 ? 3.547 -8.506 13.551 1.00 27.07 243 GLY B CA 1
ATOM 5390 C C . GLY B 1 243 ? 2.916 -7.454 12.655 1.00 29.85 243 GLY B C 1
ATOM 5391 O O . GLY B 1 243 ? 2.393 -6.457 13.171 1.00 27.17 243 GLY B O 1
ATOM 5392 N N . THR B 1 244 ? 2.951 -7.648 11.332 1.00 26.32 244 THR B N 1
ATOM 5393 C CA . THR B 1 244 ? 2.435 -6.622 10.423 1.00 26.56 244 THR B CA 1
ATOM 5394 C C . THR B 1 244 ? 0.960 -6.304 10.652 1.00 26.27 244 THR B C 1
ATOM 5395 O O . THR B 1 244 ? 0.623 -5.111 10.743 1.00 27.17 244 THR B O 1
ATOM 5399 N N . PRO B 1 245 ? 0.049 -7.274 10.783 1.00 25.35 245 PRO B N 1
ATOM 5400 C CA . PRO B 1 245 ? -1.354 -6.910 11.070 1.00 25.60 245 PRO B CA 1
ATOM 5401 C C . PRO B 1 245 ? -1.551 -6.188 12.402 1.00 27.69 245 PRO B C 1
ATOM 5402 O O . PRO B 1 245 ? -2.440 -5.326 12.497 1.00 27.10 245 PRO B O 1
ATOM 5406 N N . THR B 1 246 ? -0.754 -6.506 13.430 1.00 25.18 246 THR B N 1
ATOM 5407 C CA . THR B 1 246 ? -0.901 -5.818 14.710 1.00 26.04 246 THR B CA 1
ATOM 5408 C C . THR B 1 246 ? -0.484 -4.358 14.582 1.00 27.53 246 THR B C 1
ATOM 5409 O O . THR B 1 246 ? -1.181 -3.462 15.077 1.00 27.61 246 THR B O 1
ATOM 5413 N N . ALA B 1 247 ? 0.670 -4.107 13.941 1.00 26.09 247 ALA B N 1
ATOM 5414 C CA . ALA B 1 247 ? 1.106 -2.736 13.699 1.00 27.76 247 ALA B CA 1
ATOM 5415 C C . ALA B 1 247 ? 0.075 -1.969 12.896 1.00 31.49 247 ALA B C 1
ATOM 5416 O O . ALA B 1 247 ? -0.197 -0.797 13.175 1.00 26.38 247 ALA B O 1
ATOM 5418 N N . LEU B 1 248 ? -0.574 -2.641 11.958 1.00 30.35 248 LEU B N 1
ATOM 5419 C CA . LEU B 1 248 ? -1.520 -1.940 11.112 1.00 28.73 248 LEU B CA 1
ATOM 5420 C C . LEU B 1 248 ? -2.830 -1.702 11.841 1.00 28.33 248 LEU B C 1
ATOM 5421 O O . LEU B 1 248 ? -3.470 -0.668 11.627 1.00 30.80 248 LEU B O 1
ATOM 5426 N N . GLU B 1 249 ? -3.238 -2.637 12.702 1.00 26.95 249 GLU B N 1
ATOM 5427 C CA . GLU B 1 249 ? -4.424 -2.404 13.526 1.00 28.93 249 GLU B CA 1
ATOM 5428 C C . GLU B 1 249 ? -4.247 -1.180 14.426 1.00 29.74 249 GLU B C 1
ATOM 5429 O O . GLU B 1 249 ? -5.148 -0.338 14.521 1.00 27.27 249 GLU B O 1
ATOM 5435 N N . ARG B 1 250 ? -3.079 -1.054 15.062 1.00 29.59 250 ARG B N 1
ATOM 5436 C CA . ARG B 1 250 ? -2.802 0.086 15.931 1.00 33.47 250 ARG B CA 1
ATOM 5437 C C . ARG B 1 250 ? -2.829 1.398 15.152 1.00 29.68 250 ARG B C 1
ATOM 5438 O O . ARG B 1 250 ? -3.422 2.383 15.600 1.00 26.86 250 ARG B O 1
ATOM 5446 N N . ALA B 1 251 ? -2.177 1.428 13.982 1.00 28.61 251 ALA B N 1
ATOM 5447 C CA . ALA B 1 251 ? -2.150 2.648 13.175 1.00 30.44 251 ALA B CA 1
ATOM 5448 C C . ALA B 1 251 ? -3.554 3.036 12.714 1.00 31.45 251 ALA B C 1
ATOM 5449 O O . ALA B 1 251 ? -3.953 4.202 12.814 1.00 31.53 251 ALA B O 1
ATOM 5451 N N . ILE B 1 252 ? -4.322 2.064 12.218 1.00 30.41 252 ILE B N 1
ATOM 5452 C CA . ILE B 1 252 ? -5.645 2.354 11.673 1.00 29.01 252 ILE B CA 1
ATOM 5453 C C . ILE B 1 252 ? -6.633 2.700 12.783 1.00 30.86 252 ILE B C 1
ATOM 5454 O O . ILE B 1 252 ? -7.519 3.537 12.595 1.00 28.35 252 ILE B O 1
ATOM 5459 N N . THR B 1 253 ? -6.515 2.044 13.943 1.00 30.58 253 THR B N 1
ATOM 5460 C CA . THR B 1 253 ? -7.365 2.377 15.086 1.00 32.70 253 THR B CA 1
ATOM 5461 C C . THR B 1 253 ? -7.173 3.830 15.496 1.00 31.18 253 THR B C 1
ATOM 5462 O O . THR B 1 253 ? -8.149 4.557 15.709 1.00 31.24 253 THR B O 1
ATOM 5466 N N . THR B 1 254 ? -5.919 4.277 15.580 1.00 32.28 254 THR B N 1
ATOM 5467 C CA . THR B 1 254 ? -5.651 5.676 15.904 1.00 37.34 254 THR B CA 1
ATOM 5468 C C . THR B 1 254 ? -6.309 6.609 14.901 1.00 32.78 254 THR B C 1
ATOM 5469 O O . THR B 1 254 ? -6.922 7.610 15.285 1.00 33.22 254 THR B O 1
ATOM 5473 N N . LEU B 1 255 ? -6.189 6.308 13.601 1.00 31.91 255 LEU B N 1
ATOM 5474 C CA . LEU B 1 255 ? -6.820 7.170 12.604 1.00 32.20 255 LEU B CA 1
ATOM 5475 C C . LEU B 1 255 ? -8.340 7.143 12.730 1.00 35.08 255 LEU B C 1
ATOM 5476 O O . LEU B 1 255 ? -9.000 8.183 12.624 1.00 38.84 255 LEU B O 1
ATOM 5481 N N . SER B 1 256 ? -8.914 5.948 12.893 1.00 31.90 256 SER B N 1
ATOM 5482 C CA . SER B 1 256 ? -10.353 5.824 13.113 1.00 36.77 256 SER B CA 1
ATOM 5483 C C . SER B 1 256 ? -10.813 6.640 14.326 1.00 36.63 256 SER B C 1
ATOM 5484 O O . SER B 1 256 ? -11.858 7.307 14.282 1.00 37.44 256 SER B O 1
ATOM 5487 N N . PHE B 1 257 ? -10.058 6.571 15.422 1.00 34.66 257 PHE B N 1
ATOM 5488 C CA . PHE B 1 257 ? -10.394 7.316 16.637 1.00 41.08 257 PHE B CA 1
ATOM 5489 C C . PHE B 1 257 ? -10.343 8.822 16.394 1.00 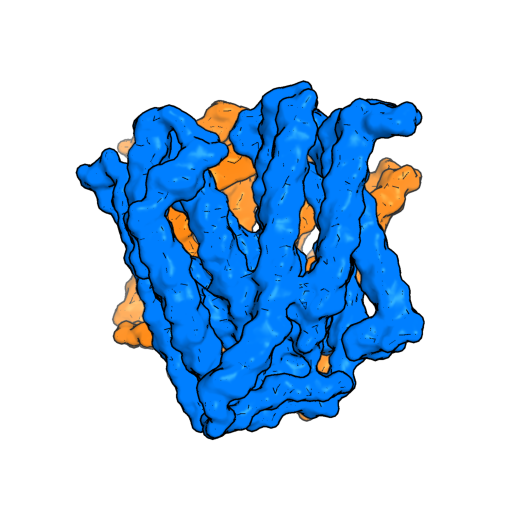41.06 257 PHE B C 1
ATOM 5490 O O . PHE B 1 257 ? -11.153 9.573 16.943 1.00 42.57 257 PHE B O 1
ATOM 5498 N N . ASN B 1 258 ? -9.397 9.283 15.574 1.00 40.18 258 ASN B N 1
ATOM 5499 C CA . ASN B 1 258 ? -9.369 10.698 15.211 1.00 43.75 258 ASN B CA 1
ATOM 5500 C C . ASN B 1 258 ? -10.652 11.103 14.495 1.00 40.22 258 ASN B C 1
ATOM 5501 O O . ASN B 1 258 ? -11.199 12.182 14.744 1.00 42.74 258 ASN B O 1
ATOM 5506 N N . VAL B 1 259 ? -11.147 10.251 13.600 1.00 37.61 259 VAL B N 1
ATOM 5507 C CA . VAL B 1 259 ? -12.404 10.543 12.919 1.00 41.31 259 VAL B CA 1
ATOM 5508 C C . VAL B 1 259 ? -13.539 10.641 13.926 1.00 42.26 259 VAL B C 1
ATOM 5509 O O . VAL B 1 259 ? -14.336 11.586 13.904 1.00 38.71 259 VAL B O 1
ATOM 5513 N N . PHE B 1 260 ? -13.613 9.672 14.840 1.00 40.07 260 PHE B N 1
ATOM 5514 C CA . PHE B 1 260 ? -14.718 9.624 15.785 1.00 37.58 260 PHE B CA 1
ATOM 5515 C C . PHE B 1 260 ? -14.684 10.816 16.742 1.00 39.47 260 PHE B C 1
ATOM 5516 O O . PHE B 1 260 ? -15.726 11.406 17.037 1.00 41.29 260 PHE B O 1
ATOM 5524 N N . VAL B 1 261 ? -13.501 11.197 17.228 1.00 35.52 261 VAL B N 1
ATOM 5525 C CA . VAL B 1 261 ? -13.417 12.338 18.131 1.00 42.04 261 VAL B CA 1
ATOM 5526 C C . VAL B 1 261 ? -13.860 13.621 17.432 1.00 44.51 261 VAL B C 1
ATOM 5527 O O . VAL B 1 261 ? -14.443 14.509 18.064 1.00 42.41 261 VAL B O 1
ATOM 5531 N N . GLY B 1 262 ? -13.624 13.732 16.125 1.00 38.78 262 GLY B N 1
ATOM 5532 C CA . GLY B 1 262 ? -14.098 14.898 15.398 1.00 46.93 262 GLY B CA 1
ATOM 5533 C C . GLY B 1 262 ? -15.598 15.103 15.487 1.00 48.17 262 GLY B C 1
ATOM 5534 O O . GLY B 1 262 ? -16.078 16.238 15.416 1.00 42.52 262 GLY B O 1
ATOM 5535 N N . PHE B 1 263 ? -16.357 14.015 15.635 1.00 40.32 263 PHE B N 1
ATOM 5536 C CA . PHE B 1 263 ? -17.796 14.143 15.829 1.00 44.10 263 PHE B CA 1
ATOM 5537 C C . PHE B 1 263 ? -18.103 14.934 17.097 1.00 51.27 263 PHE B C 1
ATOM 5538 O O . PHE B 1 263 ? -19.039 15.742 17.125 1.00 50.96 263 PHE B O 1
ATOM 5546 N N . LEU B 1 264 ? -17.309 14.725 18.154 1.00 47.27 264 LEU B N 1
ATOM 5547 C CA . LEU B 1 264 ? -17.510 15.455 19.397 1.00 48.03 264 LEU B CA 1
ATOM 5548 C C . LEU B 1 264 ? -16.925 16.861 19.330 1.00 51.90 264 LEU B C 1
ATOM 5549 O O . LEU B 1 264 ? -17.435 17.767 19.998 1.00 46.13 264 LEU B O 1
ATOM 5554 N N . ALA B 1 265 ? -15.888 17.068 18.509 1.00 51.79 265 ALA B N 1
ATOM 5555 C CA . ALA B 1 265 ? -15.314 18.404 18.352 1.00 55.76 265 ALA B CA 1
ATOM 5556 C C . ALA B 1 265 ? -16.330 19.390 17.783 1.00 54.12 265 ALA B C 1
ATOM 5557 O O . ALA B 1 265 ? -16.240 20.596 18.046 1.00 55.21 265 ALA B O 1
ATOM 5559 N N . LYS B 1 266 ? -17.298 18.901 17.009 1.00 48.51 266 LYS B N 1
ATOM 5560 C CA . LYS B 1 266 ? -18.324 19.761 16.436 1.00 52.16 266 LYS B CA 1
ATOM 5561 C C . LYS B 1 266 ? -19.315 20.273 17.472 1.00 52.38 266 LYS B C 1
ATOM 5562 O O . LYS B 1 266 ? -20.151 21.116 17.136 1.00 52.20 266 LYS B O 1
ATOM 5568 N N . PHE B 1 267 ? -19.250 19.794 18.712 1.00 52.65 267 PHE B N 1
ATOM 5569 C CA . PHE B 1 267 ? -20.140 20.262 19.764 1.00 49.06 267 PHE B CA 1
ATOM 5570 C C . PHE B 1 267 ? -19.503 21.340 20.630 1.00 52.99 267 PHE B C 1
ATOM 5571 O O . PHE B 1 267 ? -20.153 21.841 21.551 1.00 52.84 267 PHE B O 1
ATOM 5579 N N . GLY B 1 268 ? -18.260 21.711 20.362 1.00 49.54 268 GLY B N 1
ATOM 5580 C CA . GLY B 1 268 ? -17.614 22.790 21.081 1.00 52.39 268 GLY B CA 1
ATOM 5581 C C . GLY B 1 268 ? -16.514 22.281 21.997 1.00 57.07 268 GLY B C 1
ATOM 5582 O O . GLY B 1 268 ? -16.297 21.079 22.160 1.00 51.17 268 GLY B O 1
ATOM 5583 N N . ASP B 1 269 ? -15.834 23.249 22.618 1.00 60.21 269 ASP B N 1
ATOM 5584 C CA . ASP B 1 269 ? -14.680 22.937 23.453 1.00 59.22 269 ASP B CA 1
ATOM 5585 C C . ASP B 1 269 ? -15.078 22.230 24.735 1.00 55.27 269 ASP B C 1
ATOM 5586 O O . ASP B 1 269 ? -14.272 21.477 25.294 1.00 53.15 269 ASP B O 1
ATOM 5591 N N . LYS B 1 270 ? -16.289 22.474 25.231 1.00 51.73 270 LYS B N 1
ATOM 5592 C CA . LYS B 1 270 ? -16.662 21.897 26.517 1.00 56.15 270 LYS B CA 1
ATOM 5593 C C . LYS B 1 270 ? -17.122 20.447 26.375 1.00 54.84 270 LYS B C 1
ATOM 5594 O O . LYS B 1 270 ? -16.795 19.603 27.217 1.00 47.09 270 LYS B O 1
ATOM 5600 N N . VAL B 1 271 ? -17.859 20.130 25.309 1.00 55.39 271 VAL B N 1
ATOM 5601 C CA . VAL B 1 271 ? -18.173 18.730 25.040 1.00 50.14 271 VAL B CA 1
ATOM 5602 C C . VAL B 1 271 ? -16.898 17.970 24.717 1.00 51.00 271 VAL B C 1
ATOM 5603 O O . VAL B 1 271 ? -16.724 16.818 25.125 1.00 53.28 271 VAL B O 1
ATOM 5607 N N . LEU B 1 272 ? -15.981 18.610 23.989 1.00 51.04 272 LEU B N 1
ATOM 5608 C CA . LEU B 1 272 ? -14.703 17.983 23.680 1.00 49.37 272 LEU B CA 1
ATOM 5609 C C . LEU B 1 272 ? -13.882 17.751 24.939 1.00 53.74 272 LEU B C 1
ATOM 5610 O O . LEU B 1 272 ? -13.263 16.693 25.094 1.00 52.16 272 LEU B O 1
ATOM 5615 N N . ALA B 1 273 ? -13.842 18.734 25.842 1.00 46.51 273 ALA B N 1
ATOM 5616 C CA . ALA B 1 273 ? -13.046 18.573 27.054 1.00 51.87 273 ALA B CA 1
ATOM 5617 C C . ALA B 1 273 ? -13.602 17.464 27.931 1.00 49.60 273 ALA B C 1
ATOM 5618 O O . ALA B 1 273 ? -12.841 16.714 28.552 1.00 51.68 273 ALA B O 1
ATOM 5620 N N . ALA B 1 274 ? -14.927 17.336 27.985 1.00 47.81 274 ALA B N 1
ATOM 5621 C CA . ALA B 1 274 ? -15.517 16.293 28.806 1.00 40.74 274 ALA B CA 1
ATOM 5622 C C . ALA B 1 274 ? -15.183 14.919 28.262 1.00 49.23 274 ALA B C 1
ATOM 5623 O O . ALA B 1 274 ? -14.918 13.987 29.035 1.00 48.25 274 ALA B O 1
ATOM 5625 N N . HIS B 1 275 ? -15.179 14.780 26.931 1.00 50.75 275 HIS B N 1
ATOM 5626 C CA . HIS B 1 275 ? -14.823 13.512 26.308 1.00 45.07 275 HIS B CA 1
ATOM 5627 C C . HIS B 1 275 ? -13.410 13.110 26.682 1.00 44.65 275 HIS B C 1
ATOM 5628 O O . HIS B 1 275 ? -13.157 11.949 27.025 1.00 43.67 275 HIS B O 1
ATOM 5635 N N . GLN B 1 276 ? -12.478 14.062 26.651 1.00 42.58 276 GLN B N 1
ATOM 5636 C CA . GLN B 1 276 ? -11.110 13.745 27.036 1.00 50.37 276 GLN B CA 1
ATOM 5637 C C . GLN B 1 276 ? -11.037 13.344 28.503 1.00 55.70 276 GLN B C 1
ATOM 5638 O O . GLN B 1 276 ? -10.342 12.383 28.853 1.00 53.10 276 GLN B O 1
ATOM 5644 N N . ILE B 1 277 ? -11.750 14.064 29.376 1.00 53.00 277 ILE B N 1
ATOM 5645 C CA . ILE B 1 277 ? -11.754 13.711 30.791 1.00 52.82 277 ILE B CA 1
ATOM 5646 C C . ILE B 1 277 ? -12.336 12.320 30.987 1.00 44.95 277 ILE B C 1
ATOM 5647 O O . ILE B 1 277 ? -11.803 11.511 31.753 1.00 49.13 277 ILE B O 1
ATOM 5652 N N . GLY B 1 278 ? -13.419 12.008 30.281 1.00 44.52 278 GLY B N 1
ATOM 5653 C CA . GLY B 1 278 ? -13.993 10.682 30.397 1.00 46.22 278 GLY B CA 1
ATOM 5654 C C . GLY B 1 278 ? -13.073 9.586 29.898 1.00 51.39 278 GLY B C 1
ATOM 5655 O O . GLY B 1 278 ? -13.076 8.476 30.442 1.00 46.88 278 GLY B O 1
ATOM 5656 N N . LEU B 1 279 ? -12.259 9.891 28.877 1.00 53.12 279 LEU B N 1
ATOM 5657 C CA . LEU B 1 279 ? -11.318 8.921 28.320 1.00 54.04 279 LEU B CA 1
ATOM 5658 C C . LEU B 1 279 ? -10.225 8.574 29.325 1.00 54.99 279 LEU B C 1
ATOM 5659 O O . LEU B 1 279 ? -9.949 7.393 29.567 1.00 54.93 279 LEU B O 1
ATOM 5664 N N . ARG B 1 280 ? -9.581 9.595 29.913 1.00 51.44 280 ARG B N 1
ATOM 5665 C CA . ARG B 1 280 ? -8.502 9.336 30.858 1.00 54.99 280 ARG B CA 1
ATOM 5666 C C . ARG B 1 280 ? -9.019 8.677 32.127 1.00 59.12 280 ARG B C 1
ATOM 5667 O O . ARG B 1 280 ? -8.275 7.942 32.787 1.00 65.71 280 ARG B O 1
ATOM 5675 N N . ILE B 1 281 ? -10.280 8.921 32.489 1.00 56.05 281 ILE B N 1
ATOM 5676 C CA . ILE B 1 281 ? -10.857 8.227 33.635 1.00 52.43 281 ILE B CA 1
ATOM 5677 C C . ILE B 1 281 ? -11.159 6.781 33.280 1.00 55.95 281 ILE B C 1
ATOM 5678 O O . ILE B 1 281 ? -10.870 5.860 34.054 1.00 58.96 281 ILE B O 1
ATOM 5683 N N . GLU B 1 282 ? -11.711 6.556 32.091 1.00 51.30 282 GLU B N 1
ATOM 5684 C CA . GLU B 1 282 ? -12.003 5.202 31.646 1.00 56.96 282 GLU B CA 1
ATOM 5685 C C . GLU B 1 282 ? -10.736 4.367 31.509 1.00 59.18 282 GLU B C 1
ATOM 5686 O O . GLU B 1 282 ? -10.805 3.139 31.586 1.00 52.11 282 GLU B O 1
ATOM 5692 N N . SER B 1 283 ? -9.578 5.010 31.401 1.00 62.59 283 SER B N 1
ATOM 5693 C CA . SER B 1 283 ? -8.359 4.311 31.035 1.00 64.47 283 SER B CA 1
ATOM 5694 C C . SER B 1 283 ? -7.659 3.656 32.221 1.00 65.14 283 SER B C 1
ATOM 5695 O O . SER B 1 283 ? -6.746 2.849 32.011 1.00 64.59 283 SER B O 1
ATOM 5698 N N . ILE B 1 284 ? -8.083 3.926 33.454 1.00 64.66 284 ILE B N 1
ATOM 5699 C CA . ILE B 1 284 ? -7.638 3.067 34.543 1.00 63.11 284 ILE B CA 1
ATOM 5700 C C . ILE B 1 284 ? -8.398 1.744 34.505 1.00 63.14 284 ILE B C 1
ATOM 5701 O O . ILE B 1 284 ? -7.823 0.681 34.777 1.00 66.43 284 ILE B O 1
ATOM 5706 N N . SER B 1 285 ? -9.671 1.774 34.104 1.00 60.29 285 SER B N 1
ATOM 5707 C CA . SER B 1 285 ? -10.381 0.545 33.767 1.00 59.03 285 SER B CA 1
ATOM 5708 C C . SER B 1 285 ? -9.777 -0.132 32.535 1.00 61.00 285 SER B C 1
ATOM 5709 O O . SER B 1 285 ? -9.735 -1.367 32.475 1.00 62.91 285 SER B O 1
ATOM 5712 N N . PHE B 1 286 ? -9.299 0.653 31.558 1.00 61.91 286 PHE B N 1
ATOM 5713 C CA . PHE B 1 286 ? -8.693 0.089 30.349 1.00 60.98 286 PHE B CA 1
ATOM 5714 C C . PHE B 1 286 ? -7.504 -0.790 30.692 1.00 59.47 286 PHE B C 1
ATOM 5715 O O . PHE B 1 286 ? -7.357 -1.898 30.160 1.00 57.59 286 PHE B O 1
ATOM 5723 N N . MET B 1 287 ? -6.625 -0.289 31.560 1.00 55.62 287 MET B N 1
ATOM 5724 C CA . MET B 1 287 ? -5.366 -0.971 31.826 1.00 55.63 287 MET B CA 1
ATOM 5725 C C . MET B 1 287 ? -5.588 -2.363 32.407 1.00 52.37 287 MET B C 1
ATOM 5726 O O . MET B 1 287 ? -4.756 -3.250 32.200 1.00 54.39 287 MET B O 1
ATOM 5731 N N . ILE B 1 288 ? -6.697 -2.579 33.125 1.00 53.88 288 ILE B N 1
ATOM 5732 C CA . ILE B 1 288 ? -6.996 -3.912 33.657 1.00 54.11 288 ILE B CA 1
ATOM 5733 C C . ILE B 1 288 ? -7.202 -4.906 32.521 1.00 53.29 288 ILE B C 1
ATOM 5734 O O . ILE B 1 288 ? -6.541 -5.945 32.451 1.00 46.76 288 ILE B O 1
ATOM 5739 N N . GLY B 1 289 ? -8.150 -4.613 31.630 1.00 55.45 289 GLY B N 1
ATOM 5740 C CA . GLY B 1 289 ? -8.376 -5.496 30.502 1.00 49.96 289 GLY B CA 1
ATOM 5741 C C . GLY B 1 289 ? -7.177 -5.587 29.583 1.00 48.14 289 GLY B C 1
ATOM 5742 O O . GLY B 1 289 ? -6.907 -6.648 29.015 1.00 44.69 289 GLY B O 1
ATOM 5743 N N . PHE B 1 290 ? -6.410 -4.500 29.467 1.00 45.56 290 PHE B N 1
ATOM 5744 C CA . PHE B 1 290 ? -5.224 -4.533 28.619 1.00 48.51 290 PHE B CA 1
ATOM 5745 C C . PHE B 1 290 ? -4.132 -5.422 29.209 1.00 46.22 290 PHE B C 1
ATOM 5746 O O . PHE B 1 290 ? -3.387 -6.070 28.465 1.00 44.04 290 PHE B O 1
ATOM 5754 N N . GLY B 1 291 ? -3.988 -5.424 30.537 1.00 43.98 291 GLY B N 1
ATOM 5755 C CA . GLY B 1 291 ? -3.003 -6.289 31.165 1.00 45.96 291 GLY B CA 1
ATOM 5756 C C . GLY B 1 291 ? -3.394 -7.752 31.093 1.00 41.14 291 GLY B C 1
ATOM 5757 O O . GLY B 1 291 ? -2.557 -8.618 30.826 1.00 36.08 291 GLY B O 1
ATOM 5758 N N . VAL B 1 292 ? -4.670 -8.053 31.330 1.00 39.55 292 VAL B N 1
ATOM 5759 C CA . VAL B 1 292 ? -5.095 -9.438 31.172 1.00 40.00 292 VAL B CA 1
ATOM 5760 C C . VAL B 1 292 ? -5.055 -9.843 29.698 1.00 37.31 292 VAL B C 1
ATOM 5761 O O . VAL B 1 292 ? -4.868 -11.027 29.382 1.00 35.97 292 VAL B O 1
ATOM 5765 N N . MET B 1 293 ? -5.194 -8.886 28.774 1.00 34.85 293 MET B N 1
ATOM 5766 C CA . MET B 1 293 ? -5.010 -9.228 27.369 1.00 38.25 293 MET B CA 1
ATOM 5767 C C . MET B 1 293 ? -3.579 -9.695 27.110 1.00 36.57 293 MET B C 1
ATOM 5768 O O . MET B 1 293 ? -3.362 -10.719 26.448 1.00 36.88 293 MET B O 1
ATOM 5773 N N . ILE B 1 294 ? -2.590 -8.964 27.640 1.00 36.16 294 ILE B N 1
ATOM 5774 C CA . ILE B 1 294 ? -1.198 -9.406 27.543 1.00 37.62 294 ILE B CA 1
ATOM 5775 C C . ILE B 1 294 ? -1.037 -10.794 28.133 1.00 34.37 294 ILE B C 1
ATOM 5776 O O . ILE B 1 294 ? -0.411 -11.676 27.530 1.00 31.42 294 ILE B O 1
ATOM 5781 N N . ALA B 1 295 ? -1.599 -11.005 29.326 1.00 31.73 295 ALA B N 1
ATOM 5782 C CA . ALA B 1 295 ? -1.515 -12.313 29.961 1.00 35.66 295 ALA B CA 1
ATOM 5783 C C . ALA B 1 295 ? -2.211 -13.388 29.134 1.00 31.67 295 ALA B C 1
ATOM 5784 O O . ALA B 1 295 ? -1.780 -14.547 29.135 1.00 31.15 295 ALA B O 1
ATOM 5786 N N . SER B 1 296 ? -3.281 -13.028 28.427 1.00 32.57 296 SER B N 1
ATOM 5787 C CA . SER B 1 296 ? -3.993 -14.008 27.621 1.00 33.58 296 SER B CA 1
ATOM 5788 C C . SER B 1 296 ? -3.161 -14.450 26.430 1.00 31.39 296 SER B C 1
ATOM 5789 O O . SER B 1 296 ? -3.158 -15.632 26.071 1.00 32.49 296 SER B O 1
ATOM 5792 N N . THR B 1 297 ? -2.411 -13.526 25.840 1.00 29.56 297 THR B N 1
ATOM 5793 C CA . THR B 1 297 ? -1.484 -13.904 24.791 1.00 30.19 297 THR B CA 1
ATOM 5794 C C . THR B 1 297 ? -0.450 -14.892 25.320 1.00 30.80 297 THR B C 1
ATOM 5795 O O . THR B 1 297 ? -0.141 -15.882 24.652 1.00 27.85 297 THR B O 1
ATOM 5799 N N . THR B 1 298 ? 0.081 -14.658 26.526 1.00 29.90 298 THR B N 1
ATOM 5800 C CA . THR B 1 298 ? 1.055 -15.594 27.089 1.00 30.44 298 THR B CA 1
ATOM 5801 C C . THR B 1 298 ? 0.434 -16.961 27.346 1.00 27.89 298 THR B C 1
ATOM 5802 O O . THR B 1 298 ? 0.971 -17.992 26.920 1.00 28.86 298 THR B O 1
ATOM 5806 N N . LEU B 1 299 ? -0.693 -16.987 28.055 1.00 27.67 299 LEU B N 1
ATOM 5807 C CA . LEU B 1 299 ? -1.325 -18.259 28.404 1.00 33.04 299 LEU B CA 1
ATOM 5808 C C . LEU B 1 299 ? -1.781 -19.013 27.164 1.00 30.77 299 LEU B C 1
ATOM 5809 O O . LEU B 1 299 ? -1.586 -20.231 27.058 1.00 29.36 299 LEU B O 1
ATOM 5814 N N . ALA B 1 300 ? -2.452 -18.315 26.239 1.00 27.65 300 ALA B N 1
ATOM 5815 C CA . ALA B 1 300 ? -2.910 -18.982 25.024 1.00 25.73 300 ALA B CA 1
ATOM 5816 C C . ALA B 1 300 ? -1.722 -19.464 24.196 1.00 28.45 300 ALA B C 1
ATOM 5817 O O . ALA B 1 300 ? -1.681 -20.623 23.774 1.00 28.05 300 ALA B O 1
ATOM 5819 N N . GLY B 1 301 ? -0.709 -18.608 24.009 1.00 29.49 301 GLY B N 1
ATOM 5820 C CA . GLY B 1 301 ? 0.427 -18.997 23.175 1.00 26.83 301 GLY B CA 1
ATOM 5821 C C . GLY B 1 301 ? 1.187 -20.195 23.726 1.00 27.40 301 GLY B C 1
ATOM 5822 O O . GLY B 1 301 ? 1.577 -21.101 22.978 1.00 27.74 301 GLY B O 1
ATOM 5823 N N . GLN B 1 302 ? 1.431 -20.208 25.039 1.00 25.14 302 GLN B N 1
ATOM 5824 C CA . GLN B 1 302 ? 2.162 -21.329 25.631 1.00 29.25 302 GLN B CA 1
ATOM 5825 C C . GLN B 1 302 ? 1.345 -22.611 25.567 1.00 27.71 302 GLN B C 1
ATOM 5826 O O . GLN B 1 302 ? 1.872 -23.660 25.194 1.00 31.56 302 GLN B O 1
ATOM 5832 N N . ASN B 1 303 ? 0.054 -22.546 25.888 1.00 27.86 303 ASN B N 1
ATOM 5833 C CA . ASN B 1 303 ? -0.756 -23.757 25.839 1.00 29.70 303 ASN B CA 1
ATOM 5834 C C . ASN B 1 303 ? -1.039 -24.185 24.400 1.00 33.20 303 ASN B C 1
ATOM 5835 O O . ASN B 1 303 ? -1.161 -25.382 24.129 1.00 31.85 303 ASN B O 1
ATOM 5840 N N . TYR B 1 304 ? -1.118 -23.232 23.467 1.00 29.00 304 TYR B N 1
ATOM 5841 C CA . TYR B 1 304 ? -1.189 -23.565 22.044 1.00 29.95 304 TYR B CA 1
ATOM 5842 C C . TYR B 1 304 ? 0.096 -24.238 21.576 1.00 30.65 304 TYR B C 1
ATOM 5843 O O . TYR B 1 304 ? 0.062 -25.281 20.918 1.00 33.04 304 TYR B O 1
ATOM 5852 N N . GLY B 1 305 ? 1.242 -23.673 21.946 1.00 30.06 305 GLY B N 1
ATOM 5853 C CA . GLY B 1 305 ? 2.510 -24.283 21.592 1.00 28.78 305 GLY B CA 1
ATOM 5854 C C . GLY B 1 305 ? 2.698 -25.668 22.181 1.00 32.55 305 GLY B C 1
ATOM 5855 O O . GLY B 1 305 ? 3.373 -26.510 21.585 1.00 35.18 305 GLY B O 1
ATOM 5856 N N . ALA B 1 306 ? 2.123 -25.922 23.354 1.00 31.93 306 ALA B N 1
ATOM 5857 C CA . ALA B 1 306 ? 2.148 -27.253 23.944 1.00 35.06 306 ALA B CA 1
ATOM 5858 C C . ALA B 1 306 ? 1.144 -28.203 23.305 1.00 35.13 306 ALA B C 1
ATOM 5859 O O . ALA B 1 306 ? 1.085 -29.362 23.711 1.00 36.82 306 ALA B O 1
ATOM 5861 N N . ARG B 1 307 ? 0.385 -27.747 22.311 1.00 33.67 307 ARG B N 1
ATOM 5862 C CA . ARG B 1 307 ? -0.727 -28.513 21.745 1.00 41.61 307 ARG B CA 1
ATOM 5863 C C . ARG B 1 307 ? -1.706 -28.945 22.827 1.00 38.75 307 ARG B C 1
ATOM 5864 O O . ARG B 1 307 ? -2.343 -29.992 22.733 1.00 41.99 307 ARG B O 1
ATOM 5872 N N . ASN B 1 308 ? -1.857 -28.111 23.846 1.00 36.45 308 ASN B N 1
ATOM 5873 C CA . ASN B 1 308 ? -2.788 -28.358 24.938 1.00 34.10 308 ASN B CA 1
ATOM 5874 C C . ASN B 1 308 ? -4.027 -27.492 24.722 1.00 36.12 308 ASN B C 1
ATOM 5875 O O . ASN B 1 308 ? -4.283 -26.506 25.416 1.00 36.11 308 ASN B O 1
ATOM 5880 N N . TYR B 1 309 ? -4.804 -27.885 23.709 1.00 36.36 309 TYR B N 1
ATOM 5881 C CA . TYR B 1 309 ? -5.871 -27.018 23.213 1.00 37.84 309 TYR B CA 1
ATOM 5882 C C . TYR B 1 309 ? -7.028 -26.925 24.200 1.00 38.24 309 TYR B C 1
ATOM 5883 O O . TYR B 1 309 ? -7.609 -25.846 24.371 1.00 32.12 309 TYR B O 1
ATOM 5892 N N . ARG B 1 310 ? -7.375 -28.039 24.866 1.00 34.90 310 ARG B N 1
ATOM 5893 C CA . ARG B 1 310 ? -8.452 -27.996 25.848 1.00 39.23 310 ARG B CA 1
ATOM 5894 C C . ARG B 1 310 ? -8.080 -27.110 27.028 1.00 33.46 310 ARG B C 1
ATOM 5895 O O . ARG B 1 310 ? -8.879 -26.260 27.446 1.00 31.65 310 ARG B O 1
ATOM 5903 N N . GLY B 1 311 ? -6.852 -27.253 27.537 1.00 32.81 311 GLY B N 1
ATOM 5904 C CA . GLY B 1 311 ? -6.393 -26.377 28.600 1.00 33.47 311 GLY B CA 1
ATOM 5905 C C . GLY B 1 311 ? -6.280 -24.929 28.166 1.00 34.17 311 GLY B C 1
ATOM 5906 O O . GLY B 1 311 ? -6.523 -24.015 28.971 1.00 30.99 311 GLY B O 1
ATOM 5907 N N . MET B 1 312 ? -5.923 -24.696 26.893 1.00 32.73 312 MET B N 1
ATOM 5908 C CA . MET B 1 312 ? -5.867 -23.334 26.376 1.00 32.78 312 MET B CA 1
ATOM 5909 C C . MET B 1 312 ? -7.245 -22.686 26.404 1.00 31.67 312 MET B C 1
ATOM 5910 O O . MET B 1 312 ? -7.416 -21.564 26.900 1.00 29.56 312 MET B O 1
ATOM 5915 N N . VAL B 1 313 ? -8.246 -23.398 25.891 1.00 31.64 313 VAL B N 1
ATOM 5916 C CA . VAL B 1 313 ? -9.614 -22.902 25.912 1.00 29.79 313 VAL B CA 1
ATOM 5917 C C . VAL B 1 313 ? -10.066 -22.645 27.336 1.00 32.03 313 VAL B C 1
ATOM 5918 O O . VAL B 1 313 ? -10.660 -21.603 27.635 1.00 32.95 313 VAL B O 1
ATOM 5922 N N . HIS B 1 314 ? -9.779 -23.587 28.238 1.00 32.34 314 HIS B N 1
ATOM 5923 C CA . HIS B 1 314 ? -10.145 -23.439 29.645 1.00 35.94 314 HIS B CA 1
ATOM 5924 C C . HIS B 1 314 ? -9.526 -22.185 30.253 1.00 33.35 314 HIS B C 1
ATOM 5925 O O . HIS B 1 314 ? -10.202 -21.427 30.961 1.00 32.75 314 HIS B O 1
ATOM 5932 N N . ALA B 1 315 ? -8.246 -21.935 29.964 1.00 29.54 315 ALA B N 1
ATOM 5933 C CA . ALA B 1 315 ? -7.604 -20.737 30.492 1.00 30.48 315 ALA B CA 1
ATOM 5934 C C . ALA B 1 315 ? -8.273 -19.476 29.959 1.00 29.00 315 ALA B C 1
ATOM 5935 O O . ALA B 1 315 ? -8.592 -18.564 30.729 1.00 30.92 315 ALA B O 1
ATOM 5937 N N . VAL B 1 316 ? -8.558 -19.434 28.653 1.00 31.97 316 VAL B N 1
ATOM 5938 C CA . VAL B 1 316 ? -9.133 -18.235 28.049 1.00 28.82 316 VAL B CA 1
ATOM 5939 C C . VAL B 1 316 ? -10.523 -17.976 28.609 1.00 28.66 316 VAL B C 1
ATOM 5940 O O . VAL B 1 316 ? -10.866 -16.845 28.959 1.00 30.65 316 VAL B O 1
ATOM 5944 N N . ASN B 1 317 ? -11.353 -19.019 28.681 1.00 31.94 317 ASN B N 1
ATOM 5945 C CA . ASN B 1 317 ? -12.722 -18.837 29.161 1.00 35.58 317 ASN B CA 1
ATOM 5946 C C . ASN B 1 317 ? -12.742 -18.417 30.624 1.00 34.51 317 ASN B C 1
ATOM 5947 O O . ASN B 1 317 ? -13.544 -17.563 31.014 1.00 36.48 317 ASN B O 1
ATOM 5952 N N . THR B 1 318 ? -11.880 -19.016 31.454 1.00 33.11 318 THR B N 1
ATOM 5953 C CA . THR B 1 318 ? -11.819 -18.611 32.860 1.00 35.66 318 THR B CA 1
ATOM 5954 C C . THR B 1 318 ? -11.330 -17.178 32.989 1.00 33.93 318 THR B C 1
ATOM 5955 O O . THR B 1 318 ? -11.926 -16.379 33.720 1.00 35.40 318 THR B O 1
ATOM 5959 N N . SER B 1 319 ? -10.265 -16.830 32.263 1.00 34.95 319 SER B N 1
ATOM 5960 C CA . SER B 1 319 ? -9.768 -15.455 32.248 1.00 35.88 319 SER B CA 1
ATOM 5961 C C . SER B 1 319 ? -10.860 -14.463 31.870 1.00 34.73 319 SER B C 1
ATOM 5962 O O . SER B 1 319 ? -10.943 -13.365 32.431 1.00 31.95 319 SER B O 1
ATOM 5965 N N . ALA B 1 320 ? -11.640 -14.795 30.845 1.00 36.03 320 ALA B N 1
ATOM 5966 C CA . ALA B 1 320 ? -12.635 -13.860 30.332 1.00 35.89 320 ALA B CA 1
ATOM 5967 C C . ALA B 1 320 ? -13.722 -13.599 31.365 1.00 33.41 320 ALA B C 1
ATOM 5968 O O . ALA B 1 320 ? -14.062 -12.454 31.647 1.00 33.32 320 ALA B O 1
ATOM 5970 N N . HIS B 1 321 ? -14.265 -14.661 31.950 1.00 36.23 321 HIS B N 1
ATOM 5971 C CA . HIS B 1 321 ? -15.335 -14.498 32.924 1.00 40.28 321 HIS B CA 1
ATOM 5972 C C . HIS B 1 321 ? -14.859 -13.745 34.160 1.00 35.53 321 HIS B C 1
ATOM 5973 O O . HIS B 1 321 ? -15.580 -12.887 34.689 1.00 36.22 321 HIS B O 1
ATOM 5980 N N . PHE B 1 322 ? -13.642 -14.038 34.622 1.00 36.80 322 PHE B N 1
ATOM 5981 C CA . PHE B 1 322 ? -13.113 -13.350 35.797 1.00 36.27 322 PHE B CA 1
ATOM 5982 C C . PHE B 1 322 ? -12.876 -11.874 35.508 1.00 39.56 322 PHE B C 1
ATOM 5983 O O . PHE B 1 322 ? -13.229 -11.004 36.320 1.00 34.70 322 PHE B O 1
ATOM 5991 N N . THR B 1 323 ? -12.251 -11.571 34.359 1.00 35.14 323 THR B N 1
ATOM 5992 C CA . THR B 1 323 ? -12.008 -10.175 34.015 1.00 32.44 323 THR B CA 1
ATOM 5993 C C . THR B 1 323 ? -13.311 -9.429 33.765 1.00 30.03 323 THR B C 1
ATOM 5994 O O . THR B 1 323 ? -13.407 -8.240 34.070 1.00 31.43 323 THR B O 1
ATOM 5998 N N . ALA B 1 324 ? -14.325 -10.102 33.225 1.00 32.17 324 ALA B N 1
ATOM 5999 C CA . ALA B 1 324 ? -15.620 -9.442 33.089 1.00 37.32 324 ALA B CA 1
ATOM 6000 C C . ALA B 1 324 ? -16.258 -9.176 34.453 1.00 35.95 324 ALA B C 1
ATOM 6001 O O . ALA B 1 324 ? -17.016 -8.215 34.604 1.00 32.58 324 ALA B O 1
ATOM 6003 N N . LEU B 1 325 ? -15.970 -10.011 35.454 1.00 40.50 325 LEU B N 1
ATOM 6004 C CA . LEU B 1 325 ? -16.496 -9.736 36.788 1.00 37.00 325 LEU B CA 1
ATOM 6005 C C . LEU B 1 325 ? -15.814 -8.522 37.404 1.00 36.76 325 LEU B C 1
ATOM 6006 O O . LEU B 1 325 ? -16.486 -7.640 37.954 1.00 31.16 325 LEU B O 1
ATOM 6011 N N . VAL B 1 326 ? -14.481 -8.451 37.279 1.00 36.55 326 VAL B N 1
ATOM 6012 C CA . VAL B 1 326 ? -13.712 -7.318 37.788 1.00 35.05 326 VAL B CA 1
ATOM 6013 C C . VAL B 1 326 ? -14.148 -6.024 37.110 1.00 35.42 326 VAL B C 1
ATOM 6014 O O . VAL B 1 326 ? -14.315 -4.982 37.760 1.00 37.44 326 VAL B O 1
ATOM 6018 N N . MET B 1 327 ? -14.354 -6.065 35.801 1.00 36.22 327 MET B N 1
ATOM 6019 C CA . MET B 1 327 ? -14.736 -4.843 35.121 1.00 38.16 327 MET B CA 1
ATOM 6020 C C . MET B 1 327 ? -16.224 -4.545 35.234 1.00 35.95 327 MET B C 1
ATOM 6021 O O . MET B 1 327 ? -16.632 -3.408 34.984 1.00 40.39 327 MET B O 1
ATOM 6026 N N . SER B 1 328 ? -17.040 -5.512 35.642 1.00 37.08 328 SER B N 1
ATOM 6027 C CA . SER B 1 328 ? -18.399 -5.179 36.050 1.00 39.08 328 SER B CA 1
ATOM 6028 C C . SER B 1 328 ? -18.372 -4.236 37.243 1.00 39.86 328 SER B C 1
ATOM 6029 O O . SER B 1 328 ? -19.177 -3.307 37.325 1.00 40.45 328 SER B O 1
ATOM 6032 N N . LEU B 1 329 ? -17.409 -4.436 38.150 1.00 41.66 329 LEU B N 1
ATOM 6033 C CA . LEU B 1 329 ? -17.271 -3.579 39.320 1.00 44.32 329 LEU B CA 1
ATOM 6034 C C . LEU B 1 329 ? -16.769 -2.194 38.939 1.00 44.04 329 LEU B C 1
ATOM 6035 O O . LEU B 1 329 ? -17.356 -1.183 39.334 1.00 38.72 329 LEU B O 1
ATOM 6040 N N . THR B 1 330 ? -15.670 -2.124 38.182 1.00 42.85 330 THR B N 1
ATOM 6041 C CA . THR B 1 330 ? -15.164 -0.825 37.756 1.00 38.37 330 THR B CA 1
ATOM 6042 C C . THR B 1 330 ? -16.214 -0.084 36.950 1.00 34.90 330 THR B C 1
ATOM 6043 O O . THR B 1 330 ? -16.388 1.126 37.109 1.00 39.48 330 THR B O 1
ATOM 6047 N N . GLY B 1 331 ? -16.970 -0.809 36.127 1.00 35.57 331 GLY B N 1
ATOM 6048 C CA . GLY B 1 331 ? -18.048 -0.175 35.394 1.00 38.53 331 GLY B CA 1
ATOM 6049 C C . GLY B 1 331 ? -19.150 0.332 36.305 1.00 42.85 331 GLY B C 1
ATOM 6050 O O . GLY B 1 331 ? -19.753 1.375 36.039 1.00 35.61 331 GLY B O 1
ATOM 6051 N N . LEU B 1 332 ? -19.444 -0.413 37.377 1.00 41.07 332 LEU B N 1
ATOM 6052 C CA . LEU B 1 332 ? -20.436 0.043 38.335 1.00 44.79 332 LEU B CA 1
ATOM 6053 C C . LEU B 1 332 ? -19.996 1.335 38.998 1.00 34.16 332 LEU B C 1
ATOM 6054 O O . LEU B 1 332 ? -20.803 2.248 39.174 1.00 44.78 332 LEU B O 1
ATOM 6059 N N . ILE B 1 333 ? -18.700 1.468 39.281 1.00 39.05 333 ILE B N 1
ATOM 6060 C CA . ILE B 1 333 ? -18.173 2.690 39.882 1.00 39.02 333 ILE B CA 1
ATOM 6061 C C . ILE B 1 333 ? -18.367 3.883 38.952 1.00 46.41 333 ILE B C 1
ATOM 6062 O O . ILE B 1 333 ? -18.705 4.999 39.398 1.00 34.51 333 ILE B O 1
ATOM 6067 N N . LEU B 1 334 ? -18.152 3.663 37.640 1.00 36.59 334 LEU B N 1
ATOM 6068 C CA . LEU B 1 334 ? -18.284 4.731 36.655 1.00 35.25 334 LEU B CA 1
ATOM 6069 C C . LEU B 1 334 ? -19.724 5.184 36.539 1.00 27.87 334 LEU B C 1
ATOM 6070 O O . LEU B 1 334 ? -19.989 6.364 36.329 1.00 29.79 334 LEU B O 1
ATOM 6075 N N . ILE B 1 335 ? -20.663 4.251 36.653 1.00 37.33 335 ILE B N 1
ATOM 6076 C CA . ILE B 1 335 ? -22.072 4.603 36.536 1.00 38.72 335 ILE B CA 1
ATOM 6077 C C . ILE B 1 335 ? -22.555 5.273 37.812 1.00 36.55 335 ILE B C 1
ATOM 6078 O O . ILE B 1 335 ? -23.368 6.196 37.768 1.00 41.63 335 ILE B O 1
ATOM 6083 N N . LEU B 1 336 ? -22.051 4.833 38.956 1.00 37.09 336 LEU B N 1
ATOM 6084 C CA . LEU B 1 336 ? -22.592 5.274 40.228 1.00 37.66 336 LEU B CA 1
ATOM 6085 C C . LEU B 1 336 ? -21.935 6.551 40.746 1.00 40.09 336 LEU B C 1
ATOM 6086 O O . LEU B 1 336 ? -22.628 7.414 41.283 1.00 42.99 336 LEU B O 1
ATOM 6091 N N . PHE B 1 337 ? -20.624 6.711 40.580 1.00 38.98 337 PHE B N 1
ATOM 6092 C CA . PHE B 1 337 ? -19.930 7.860 41.161 1.00 37.50 337 PHE B CA 1
ATOM 6093 C C . PHE B 1 337 ? -19.253 8.786 40.151 1.00 34.97 337 PHE B C 1
ATOM 6094 O O . PHE B 1 337 ? -18.120 9.201 40.405 1.00 37.87 337 PHE B O 1
ATOM 6102 N N . PRO B 1 338 ? -19.909 9.204 39.054 1.00 39.08 338 PRO B N 1
ATOM 6103 C CA . PRO B 1 338 ? -19.166 9.973 38.039 1.00 39.69 338 PRO B CA 1
ATOM 6104 C C . PRO B 1 338 ? -18.732 11.351 38.511 1.00 42.44 338 PRO B C 1
ATOM 6105 O O . PRO B 1 338 ? -17.638 11.805 38.148 1.00 40.60 338 PRO B O 1
ATOM 6109 N N . HIS B 1 339 ? -19.546 12.034 39.321 1.00 41.77 339 HIS B N 1
ATOM 6110 C CA . HIS B 1 339 ? -19.154 13.369 39.766 1.00 41.20 339 HIS B CA 1
ATOM 6111 C C . HIS B 1 339 ? -17.951 13.309 40.684 1.00 35.90 339 HIS B C 1
ATOM 6112 O O . HIS B 1 339 ? -17.141 14.238 40.698 1.00 40.24 339 HIS B O 1
ATOM 6119 N N . TYR B 1 340 ? -17.790 12.209 41.429 1.00 43.95 340 TYR B N 1
ATOM 6120 C CA . TYR B 1 340 ? -16.597 12.059 42.261 1.00 40.40 340 TYR B CA 1
ATOM 6121 C C . TYR B 1 340 ? -15.352 11.846 41.411 1.00 44.95 340 TYR B C 1
ATOM 6122 O O . TYR B 1 340 ? -14.288 12.406 41.705 1.00 44.41 340 TYR B O 1
ATOM 6131 N N . LEU B 1 341 ? -15.463 11.017 40.363 1.00 42.64 341 LEU B N 1
ATOM 6132 C CA . LEU B 1 341 ? -14.317 10.740 39.502 1.00 41.47 341 LEU B CA 1
ATOM 6133 C C . LEU B 1 341 ? -13.944 11.957 38.679 1.00 40.83 341 LEU B C 1
ATOM 6134 O O . LEU B 1 341 ? -12.759 12.223 38.465 1.00 46.52 341 LEU B O 1
ATOM 6139 N N . VAL B 1 342 ? -14.942 12.714 38.222 1.00 41.85 342 VAL B N 1
ATOM 6140 C CA . VAL B 1 342 ? -14.680 13.893 37.400 1.00 47.03 342 VAL B CA 1
ATOM 6141 C C . VAL B 1 342 ? -14.124 15.029 38.251 1.00 48.94 342 VAL B C 1
ATOM 6142 O O . VAL B 1 342 ? -13.263 15.789 37.795 1.00 46.66 342 VAL B O 1
ATOM 6146 N N . TYR B 1 343 ? -14.549 15.114 39.513 1.00 46.95 343 TYR B N 1
ATOM 6147 C CA . TYR B 1 343 ? -14.208 16.243 40.377 1.00 54.21 343 TYR B CA 1
ATOM 6148 C C . TYR B 1 343 ? -12.747 16.674 40.302 1.00 55.78 343 TYR B C 1
ATOM 6149 O O . TYR B 1 343 ? -12.500 17.878 40.129 1.00 52.05 343 TYR B O 1
ATOM 6158 N N . PRO B 1 344 ? -11.748 15.782 40.383 1.00 54.28 344 PRO B N 1
ATOM 6159 C CA . PRO B 1 344 ? -10.350 16.250 40.367 1.00 52.88 344 PRO B CA 1
ATOM 6160 C C . PRO B 1 344 ? -9.908 16.845 39.045 1.00 57.14 344 PRO B C 1
ATOM 6161 O O . PRO B 1 344 ? -8.803 17.399 38.976 1.00 64.14 344 PRO B O 1
ATOM 6165 N N . PHE B 1 345 ? -10.728 16.779 38.002 1.00 61.43 345 PHE B N 1
ATOM 6166 C CA . PHE B 1 345 ? -10.290 17.182 36.674 1.00 57.91 345 PHE B CA 1
ATOM 6167 C C . PHE B 1 345 ? -10.798 18.556 36.271 1.00 55.28 345 PHE B C 1
ATOM 6168 O O . PHE B 1 345 ? -10.035 19.343 35.712 1.00 64.22 345 PHE B O 1
ATOM 6176 N N . SER B 1 346 ? -12.046 18.889 36.572 1.00 52.81 346 SER B N 1
ATOM 6177 C CA . SER B 1 346 ? -12.532 20.220 36.243 1.00 58.17 346 SER B CA 1
ATOM 6178 C C . SER B 1 346 ? -13.710 20.560 37.146 1.00 57.87 346 SER B C 1
ATOM 6179 O O . SER B 1 346 ? -14.343 19.681 37.738 1.00 60.84 346 SER B O 1
ATOM 6182 N N . ARG B 1 347 ? -14.016 21.852 37.222 1.00 59.65 347 ARG B N 1
ATOM 6183 C CA . ARG B 1 347 ? -15.120 22.332 38.043 1.00 64.52 347 ARG B CA 1
ATOM 6184 C C . ARG B 1 347 ? -16.154 23.085 37.217 1.00 64.10 347 ARG B C 1
ATOM 6185 O O . ARG B 1 347 ? -17.098 23.656 37.779 1.00 68.67 347 ARG B O 1
ATOM 6193 N N . ASP B 1 348 ? -16.007 23.084 35.905 1.00 65.34 348 ASP B N 1
ATOM 6194 C CA . ASP B 1 348 ? -16.978 23.696 35.015 1.00 61.09 348 ASP B CA 1
ATOM 6195 C C . ASP B 1 348 ? -18.277 22.902 35.045 1.00 63.00 348 ASP B C 1
ATOM 6196 O O . ASP B 1 348 ? -18.265 21.711 34.711 1.00 65.84 348 ASP B O 1
ATOM 6201 N N . PRO B 1 349 ? -19.403 23.490 35.469 1.00 67.26 349 PRO B N 1
ATOM 6202 C CA . PRO B 1 349 ? -20.637 22.691 35.623 1.00 60.20 349 PRO B CA 1
ATOM 6203 C C . PRO B 1 349 ? -21.083 21.940 34.370 1.00 59.31 349 PRO B C 1
ATOM 6204 O O . PRO B 1 349 ? -21.489 20.779 34.479 1.00 59.14 349 PRO B O 1
ATOM 6208 N N . GLU B 1 350 ? -21.017 22.549 33.183 1.00 61.54 350 GLU B N 1
ATOM 6209 C CA . GLU B 1 350 ? -21.463 21.831 31.991 1.00 59.69 350 GLU B CA 1
ATOM 6210 C C . GLU B 1 350 ? -20.487 20.722 31.618 1.00 60.38 350 GLU B C 1
ATOM 6211 O O . GLU B 1 350 ? -20.913 19.639 31.199 1.00 52.79 350 GLU B O 1
ATOM 6217 N N . VAL B 1 351 ? -19.187 20.950 31.825 1.00 53.35 351 VAL B N 1
ATOM 6218 C CA . VAL B 1 351 ? -18.192 19.907 31.579 1.00 60.64 351 VAL B CA 1
ATOM 6219 C C . VAL B 1 351 ? -18.414 18.725 32.515 1.00 56.56 351 VAL B C 1
ATOM 6220 O O . VAL B 1 351 ? -18.324 17.565 32.101 1.00 48.84 351 VAL B O 1
ATOM 6224 N N . ILE B 1 352 ? -18.735 19.002 33.783 1.00 51.78 352 ILE B N 1
ATOM 6225 C CA . ILE B 1 352 ? -19.033 17.934 34.734 1.00 50.16 352 ILE B CA 1
ATOM 6226 C C . ILE B 1 352 ? -20.258 17.158 34.288 1.00 50.90 352 ILE B C 1
ATOM 6227 O O . ILE B 1 352 ? -20.367 15.949 34.523 1.00 55.15 352 ILE B O 1
ATOM 6232 N N . GLU B 1 353 ? -21.227 17.844 33.686 1.00 53.52 353 GLU B N 1
ATOM 6233 C CA . GLU B 1 353 ? -22.443 17.147 33.289 1.00 55.93 353 GLU B CA 1
ATOM 6234 C C . GLU B 1 353 ? -22.196 16.244 32.088 1.00 49.36 353 GLU B C 1
ATOM 6235 O O . GLU B 1 353 ? -22.629 15.084 32.078 1.00 49.38 353 GLU B O 1
ATOM 6241 N N . TRP B 1 354 ? -21.488 16.746 31.075 1.00 48.95 354 TRP B N 1
ATOM 6242 C CA . TRP B 1 354 ? -21.207 15.916 29.904 1.00 51.00 354 TRP B CA 1
ATOM 6243 C C . TRP B 1 354 ? -20.315 14.740 30.280 1.00 47.03 354 TRP B C 1
ATOM 6244 O O . TRP B 1 354 ? -20.635 13.585 29.979 1.00 51.59 354 TRP B O 1
ATOM 6255 N N . ALA B 1 355 ? -19.208 15.017 30.977 1.00 45.00 355 ALA B N 1
ATOM 6256 C CA . ALA B 1 355 ? -18.270 13.954 31.321 1.00 51.40 355 ALA B CA 1
ATOM 6257 C C . ALA B 1 355 ? -18.945 12.883 32.166 1.00 53.51 355 ALA B C 1
ATOM 6258 O O . ALA B 1 355 ? -18.693 11.685 31.983 1.00 47.34 355 ALA B O 1
ATOM 6260 N N . SER B 1 356 ? -19.833 13.298 33.073 1.00 48.03 356 SER B N 1
ATOM 6261 C CA . SER B 1 356 ? -20.570 12.344 33.884 1.00 45.49 356 SER B CA 1
ATOM 6262 C C . SER B 1 356 ? -21.492 11.499 33.032 1.00 40.64 356 SER B C 1
ATOM 6263 O O . SER B 1 356 ? -21.632 10.299 33.272 1.00 43.32 356 SER B O 1
ATOM 6266 N N . TYR B 1 357 ? -22.162 12.112 32.050 1.00 46.00 357 TYR B N 1
ATOM 6267 C CA . TYR B 1 357 ? -22.994 11.324 31.146 1.00 45.47 357 TYR B CA 1
ATOM 6268 C C . TYR B 1 357 ? -22.137 10.368 30.328 1.00 45.50 357 TYR B C 1
ATOM 6269 O O . TYR B 1 357 ? -22.547 9.233 30.047 1.00 42.32 357 TYR B O 1
ATOM 6278 N N . TYR B 1 358 ? -20.931 10.796 29.955 1.00 43.31 358 TYR B N 1
ATOM 6279 C CA . TYR B 1 358 ? -20.038 9.897 29.224 1.00 44.88 358 TYR B CA 1
ATOM 6280 C C . TYR B 1 358 ? -19.682 8.684 30.075 1.00 44.76 358 TYR B C 1
ATOM 6281 O O . TYR B 1 358 ? -19.781 7.542 29.614 1.00 42.43 358 TYR B O 1
ATOM 6290 N N . LEU B 1 359 ? -19.273 8.913 31.332 1.00 39.91 359 LEU B N 1
ATOM 6291 C CA . LEU B 1 359 ? -18.904 7.798 32.198 1.00 43.86 359 LEU B CA 1
ATOM 6292 C C . LEU B 1 359 ? -20.059 6.821 32.377 1.00 39.23 359 LEU B C 1
ATOM 6293 O O . LEU B 1 359 ? -19.861 5.603 32.336 1.00 43.20 359 LEU B O 1
ATOM 6298 N N . GLN B 1 360 ? -21.281 7.327 32.527 1.00 42.36 360 GLN B N 1
ATOM 6299 C CA . GLN B 1 360 ? -22.419 6.435 32.730 1.00 41.40 360 GLN B CA 1
ATOM 6300 C C . GLN B 1 360 ? -22.681 5.590 31.485 1.00 48.77 360 GLN B C 1
ATOM 6301 O O . GLN B 1 360 ? -22.796 4.357 31.568 1.00 45.91 360 GLN B O 1
ATOM 6307 N N . ILE B 1 361 ? -22.731 6.233 30.312 1.00 42.32 361 ILE B N 1
ATOM 6308 C CA . ILE B 1 361 ? -22.965 5.498 29.074 1.00 37.77 361 ILE B CA 1
ATOM 6309 C C . ILE B 1 361 ? -21.911 4.409 28.904 1.00 39.42 361 ILE B C 1
ATOM 6310 O O . ILE B 1 361 ? -22.221 3.253 28.567 1.00 43.16 361 ILE B O 1
ATOM 6315 N N . VAL B 1 362 ? -20.662 4.750 29.211 1.00 39.89 362 VAL B N 1
ATOM 6316 C CA . VAL B 1 362 ? -19.502 3.896 29.002 1.00 45.25 362 VAL B CA 1
ATOM 6317 C C . VAL B 1 362 ? -19.388 2.778 30.042 1.00 46.83 362 VAL B C 1
ATOM 6318 O O . VAL B 1 362 ? -18.939 1.662 29.717 1.00 37.15 362 VAL B O 1
ATOM 6322 N N . GLY B 1 363 ? -19.812 3.045 31.289 1.00 42.28 363 GLY B N 1
ATOM 6323 C CA . GLY B 1 363 ? -19.685 2.058 32.349 1.00 35.95 363 GLY B CA 1
ATOM 6324 C C . GLY B 1 363 ? -20.441 0.786 32.063 1.00 40.18 363 GLY B C 1
ATOM 6325 O O . GLY B 1 363 ? -20.011 -0.297 32.460 1.00 44.71 363 GLY B O 1
ATOM 6326 N N . ILE B 1 364 ? -21.544 0.889 31.324 1.00 43.46 364 ILE B N 1
ATOM 6327 C CA . ILE B 1 364 ? -22.286 -0.297 30.926 1.00 41.93 364 ILE B CA 1
ATOM 6328 C C . ILE B 1 364 ? -21.395 -1.245 30.133 1.00 42.24 364 ILE B C 1
ATOM 6329 O O . ILE B 1 364 ? -21.519 -2.469 30.246 1.00 49.97 364 ILE B O 1
ATOM 6334 N N . SER B 1 365 ? -20.481 -0.691 29.328 1.00 40.43 365 SER B N 1
ATOM 6335 C CA . SER B 1 365 ? -19.702 -1.431 28.335 1.00 47.72 365 SER B CA 1
ATOM 6336 C C . SER B 1 365 ? -18.478 -2.134 28.900 1.00 36.29 365 SER B C 1
ATOM 6337 O O . SER B 1 365 ? -17.803 -2.840 28.146 1.00 34.05 365 SER B O 1
ATOM 6340 N N . GLN B 1 366 ? -18.156 -1.954 30.179 1.00 35.87 366 GLN B N 1
ATOM 6341 C CA . GLN B 1 366 ? -16.885 -2.467 30.681 1.00 34.96 366 GLN B CA 1
ATOM 6342 C C . GLN B 1 366 ? -16.779 -3.981 30.618 1.00 34.84 366 GLN B C 1
ATOM 6343 O O . GLN B 1 366 ? -15.725 -4.464 30.164 1.00 36.88 366 GLN B O 1
ATOM 6349 N N . PRO B 1 367 ? -17.789 -4.781 31.000 1.00 33.73 367 PRO B N 1
ATOM 6350 C CA . PRO B 1 367 ? -17.619 -6.241 30.854 1.00 37.43 367 PRO B CA 1
ATOM 6351 C C . PRO B 1 367 ? -17.442 -6.662 29.402 1.00 38.74 367 PRO B C 1
ATOM 6352 O O . PRO B 1 367 ? -16.633 -7.560 29.139 1.00 36.35 367 PRO B O 1
ATOM 6356 N N . ALA B 1 368 ? -18.134 -6.014 28.449 1.00 36.63 368 ALA B N 1
ATOM 6357 C CA . ALA B 1 368 ? -17.927 -6.344 27.034 1.00 37.47 368 ALA B CA 1
ATOM 6358 C C . ALA B 1 368 ? -16.484 -6.108 26.619 1.00 33.94 368 ALA B C 1
ATOM 6359 O O . ALA B 1 368 ? -15.896 -6.923 25.905 1.00 43.05 368 ALA B O 1
ATOM 6361 N N . MET B 1 369 ? -15.893 -5.008 27.063 1.00 35.39 369 MET B N 1
ATOM 6362 C CA . MET B 1 369 ? -14.503 -4.715 26.736 1.00 40.62 369 MET B CA 1
ATOM 6363 C C . MET B 1 369 ? -13.562 -5.791 27.266 1.00 41.47 369 MET B C 1
ATOM 6364 O O . MET B 1 369 ? -12.571 -6.151 26.604 1.00 33.13 369 MET B O 1
ATOM 6369 N N . ALA B 1 370 ? -13.861 -6.318 28.459 1.00 36.02 370 ALA B N 1
ATOM 6370 C CA . ALA B 1 370 ? -13.056 -7.388 29.034 1.00 33.71 370 ALA B CA 1
ATOM 6371 C C . ALA B 1 370 ? -13.071 -8.619 28.149 1.00 32.69 370 ALA B C 1
ATOM 6372 O O . ALA B 1 370 ? -12.025 -9.236 27.915 1.00 35.14 370 ALA B O 1
ATOM 6374 N N . TYR B 1 371 ? -14.244 -8.986 27.634 1.00 35.56 371 TYR B N 1
ATOM 6375 C CA . TYR B 1 371 ? -14.327 -10.151 26.757 1.00 35.10 371 TYR B CA 1
ATOM 6376 C C . TYR B 1 371 ? -13.531 -9.920 25.474 1.00 32.59 371 TYR B C 1
ATOM 6377 O O . TYR B 1 371 ? -12.707 -10.754 25.084 1.00 30.96 371 TYR B O 1
ATOM 6386 N N . ALA B 1 372 ? -13.721 -8.762 24.842 1.00 33.69 372 ALA B N 1
ATOM 6387 C CA . ALA B 1 372 ? -12.989 -8.473 23.614 1.00 35.52 372 ALA B CA 1
ATOM 6388 C C . ALA B 1 372 ? -11.483 -8.460 23.866 1.00 33.19 372 ALA B C 1
ATOM 6389 O O . ALA B 1 372 ? -10.710 -9.022 23.078 1.00 30.76 372 ALA B O 1
ATOM 6391 N N . SER B 1 373 ? -11.054 -7.876 24.986 1.00 29.64 373 SER B N 1
ATOM 6392 C CA . SER B 1 373 ? -9.628 -7.820 25.311 1.00 34.06 373 SER B CA 1
ATOM 6393 C C . SER B 1 373 ? -9.029 -9.218 25.408 1.00 32.94 373 SER B C 1
ATOM 6394 O O . SER B 1 373 ? -7.943 -9.484 24.882 1.00 31.55 373 SER B O 1
ATOM 6397 N N . ILE B 1 374 ? -9.742 -10.135 26.044 1.00 29.62 374 ILE B N 1
ATOM 6398 C CA . ILE B 1 374 ? -9.165 -11.441 26.328 1.00 31.57 374 ILE B CA 1
ATOM 6399 C C . ILE B 1 374 ? -9.202 -12.349 25.100 1.00 29.80 374 ILE B C 1
ATOM 6400 O O . ILE B 1 374 ? -8.250 -13.093 24.844 1.00 25.58 374 ILE B O 1
ATOM 6405 N N . TYR B 1 375 ? -10.306 -12.330 24.349 1.00 29.19 375 TYR B N 1
ATOM 6406 C CA . TYR B 1 375 ? -10.364 -13.119 23.129 1.00 31.25 375 TYR B CA 1
ATOM 6407 C C . TYR B 1 375 ? -9.349 -12.612 22.117 1.00 28.36 375 TYR B C 1
ATOM 6408 O O . TYR B 1 375 ? -8.708 -13.404 21.429 1.00 27.95 375 TYR B O 1
ATOM 6417 N N . SER B 1 376 ? -9.147 -11.299 22.061 1.00 26.06 376 SER B N 1
ATOM 6418 C CA . SER B 1 376 ? -8.134 -10.742 21.169 1.00 31.19 376 SER B CA 1
ATOM 6419 C C . SER B 1 376 ? -6.743 -11.239 21.535 1.00 29.83 376 SER B C 1
ATOM 6420 O O . SER B 1 376 ? -5.981 -11.684 20.665 1.00 29.55 376 SER B O 1
ATOM 6423 N N . GLY B 1 377 ? -6.394 -11.169 22.825 1.00 27.41 377 GLY B N 1
ATOM 6424 C CA . GLY B 1 377 ? -5.102 -11.655 23.261 1.00 27.67 377 GLY B CA 1
ATOM 6425 C C . GLY B 1 377 ? -4.925 -13.138 23.005 1.00 26.14 377 GLY B C 1
ATOM 6426 O O . GLY B 1 377 ? -3.831 -13.582 22.649 1.00 26.51 377 GLY B O 1
ATOM 6427 N N . ALA B 1 378 ? -6.001 -13.922 23.159 1.00 26.60 378 ALA B N 1
ATOM 6428 C CA . ALA B 1 378 ? -5.912 -15.358 22.887 1.00 30.33 378 ALA B CA 1
ATOM 6429 C C . ALA B 1 378 ? -5.691 -15.637 21.401 1.00 28.58 378 ALA B C 1
ATOM 6430 O O . ALA B 1 378 ? -4.927 -16.540 21.040 1.00 26.05 378 ALA B O 1
ATOM 6432 N N . LEU B 1 379 ? -6.348 -14.882 20.524 1.00 28.36 379 LEU B N 1
ATOM 6433 C CA . LEU B 1 379 ? -6.144 -15.102 19.092 1.00 28.91 379 LEU B CA 1
ATOM 6434 C C . LEU B 1 379 ? -4.736 -14.707 18.664 1.00 29.52 379 LEU B C 1
ATOM 6435 O O . LEU B 1 379 ? -4.152 -15.348 17.782 1.00 25.14 379 LEU B O 1
ATOM 6440 N N . LYS B 1 380 ? -4.174 -13.666 19.286 1.00 25.85 380 LYS B N 1
ATOM 6441 C CA . LYS B 1 380 ? -2.791 -13.288 19.000 1.00 29.54 380 LYS B CA 1
ATOM 6442 C C . LYS B 1 380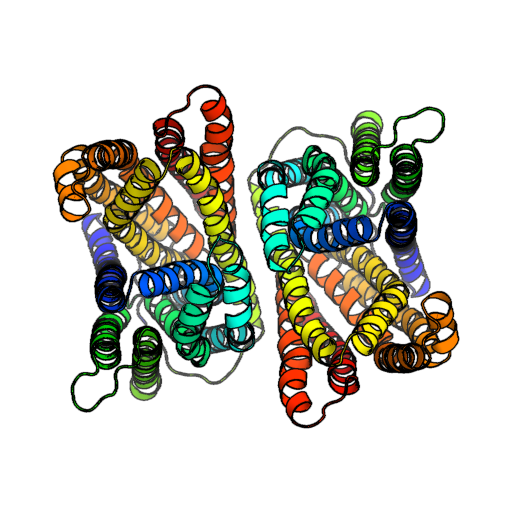 ? -1.835 -14.396 19.422 1.00 28.40 380 LYS B C 1
ATOM 6443 O O . LYS B 1 380 ? -0.877 -14.702 18.709 1.00 28.18 380 LYS B O 1
ATOM 6449 N N . GLY B 1 381 ? -2.074 -14.997 20.593 1.00 27.13 381 GLY B N 1
ATOM 6450 C CA . GLY B 1 381 ? -1.225 -16.088 21.055 1.00 28.43 381 GLY B CA 1
ATOM 6451 C C . GLY B 1 381 ? -1.276 -17.313 20.157 1.00 28.89 381 GLY B C 1
ATOM 6452 O O . GLY B 1 381 ? -0.294 -18.051 20.049 1.00 30.38 381 GLY B O 1
ATOM 6453 N N . MET B 1 382 ? -2.395 -17.532 19.473 1.00 29.22 382 MET B N 1
ATOM 6454 C CA . MET B 1 382 ? -2.450 -18.600 18.482 1.00 28.97 382 MET B CA 1
ATOM 6455 C C . MET B 1 382 ? -1.834 -18.208 17.145 1.00 30.38 382 MET B C 1
ATOM 6456 O O . MET B 1 382 ? -1.875 -19.007 16.208 1.00 35.18 382 MET B O 1
ATOM 6461 N N . GLY B 1 383 ? -1.267 -17.009 17.034 1.00 28.32 383 GLY B N 1
ATOM 6462 C CA . GLY B 1 383 ? -0.692 -16.526 15.802 1.00 29.29 383 GLY B CA 1
ATOM 6463 C C . GLY B 1 383 ? -1.676 -15.902 14.837 1.00 28.48 383 GLY B C 1
ATOM 6464 O O . GLY B 1 383 ? -1.265 -15.499 13.747 1.00 30.72 383 GLY B O 1
ATOM 6465 N N . LYS B 1 384 ? -2.950 -15.767 15.210 1.00 29.36 384 LYS B N 1
ATOM 6466 C CA . LYS B 1 384 ? -3.968 -15.222 14.309 1.00 26.04 384 LYS B CA 1
ATOM 6467 C C . LYS B 1 384 ? -4.079 -13.704 14.442 1.00 27.08 384 LYS B C 1
ATOM 6468 O O . LYS B 1 384 ? -5.138 -13.177 14.729 1.00 26.69 384 LYS B O 1
ATOM 6474 N N . THR B 1 385 ? -2.970 -13.001 14.177 1.00 25.99 385 THR B N 1
ATOM 6475 C CA . THR B 1 385 ? -2.928 -11.562 14.405 1.00 28.27 385 THR B CA 1
ATOM 6476 C C . THR B 1 385 ? -3.781 -10.773 13.412 1.00 30.44 385 THR B C 1
ATOM 6477 O O . THR B 1 385 ? -4.130 -9.624 13.686 1.00 26.06 385 THR B O 1
ATOM 6481 N N . HIS B 1 386 ? -4.134 -11.364 12.273 1.00 28.65 386 HIS B N 1
ATOM 6482 C CA . HIS B 1 386 ? -4.975 -10.685 11.291 1.00 28.37 386 HIS B CA 1
ATOM 6483 C C . HIS B 1 386 ? -6.434 -10.591 11.744 1.00 26.76 386 HIS B C 1
ATOM 6484 O O . HIS B 1 386 ? -7.177 -9.745 11.229 1.00 26.18 386 HIS B O 1
ATOM 6491 N N . ILE B 1 387 ? -6.853 -11.429 12.691 1.00 26.96 387 ILE B N 1
ATOM 6492 C CA . ILE B 1 387 ? -8.245 -11.469 13.146 1.00 27.87 387 ILE B CA 1
ATOM 6493 C C . ILE B 1 387 ? -8.575 -10.229 13.976 1.00 25.17 387 ILE B C 1
ATOM 6494 O O . ILE B 1 387 ? -9.600 -9.590 13.715 1.00 25.26 387 ILE B O 1
ATOM 6499 N N . PRO B 1 388 ? -7.767 -9.838 14.971 1.00 28.56 388 PRO B N 1
ATOM 6500 C CA . PRO B 1 388 ? -8.075 -8.575 15.678 1.00 29.77 388 PRO B CA 1
ATOM 6501 C C . PRO B 1 388 ? -8.040 -7.359 14.780 1.00 27.06 388 PRO B C 1
ATOM 6502 O O . PRO B 1 388 ? -8.807 -6.416 15.004 1.00 27.99 388 PRO B O 1
ATOM 6506 N N . LEU B 1 389 ? -7.178 -7.353 13.762 1.00 27.96 389 LEU B N 1
ATOM 6507 C CA . LEU B 1 389 ? -7.218 -6.281 12.774 1.00 30.77 389 LEU B CA 1
ATOM 6508 C C . LEU B 1 389 ? -8.574 -6.244 12.079 1.00 29.44 389 LEU B C 1
ATOM 6509 O O . LEU B 1 389 ? -9.217 -5.190 12.004 1.00 28.38 389 LEU B O 1
ATOM 6514 N N . PHE B 1 390 ? -9.050 -7.399 11.610 1.00 28.17 390 PHE B N 1
ATOM 6515 C CA . PHE B 1 390 ? -10.322 -7.423 10.890 1.00 32.08 390 PHE B CA 1
ATOM 6516 C C . PHE B 1 390 ? -11.495 -7.106 11.817 1.00 29.49 390 PHE B C 1
ATOM 6517 O O . PHE B 1 390 ? -12.392 -6.332 11.459 1.00 31.92 390 PHE B O 1
ATOM 6519 N N . VAL B 1 391 ? -11.488 -7.671 13.021 1.00 25.70 391 VAL B N 1
ATOM 6520 C CA . VAL B 1 391 ? -12.627 -7.494 13.919 1.00 30.24 391 VAL B CA 1
ATOM 6521 C C . VAL B 1 391 ? -12.688 -6.055 14.424 1.00 27.86 391 VAL B C 1
ATOM 6522 O O . VAL B 1 391 ? -13.747 -5.426 14.412 1.00 27.14 391 VAL B O 1
ATOM 6526 N N . ASN B 1 392 ? -11.553 -5.502 14.843 1.00 26.42 392 ASN B N 1
ATOM 6527 C CA . ASN B 1 392 ? -11.569 -4.183 15.468 1.00 31.70 392 ASN B CA 1
ATOM 6528 C C . ASN B 1 392 ? -11.941 -3.095 14.467 1.00 34.65 392 ASN B C 1
ATOM 6529 O O . ASN B 1 392 ? -12.707 -2.175 14.786 1.00 31.27 392 ASN B O 1
ATOM 6534 N N . ILE B 1 393 ? -11.326 -3.123 13.285 1.00 29.25 393 ILE B N 1
ATOM 6535 C CA . ILE B 1 393 ? -11.545 -2.029 12.352 1.00 28.62 393 ILE B CA 1
ATOM 6536 C C . ILE B 1 393 ? -12.950 -2.107 11.766 1.00 29.62 393 ILE B C 1
ATOM 6537 O O . ILE B 1 393 ? -13.630 -1.085 11.639 1.00 28.01 393 ILE B O 1
ATOM 6542 N N . SER B 1 394 ? -13.409 -3.314 11.405 1.00 28.06 394 SER B N 1
ATOM 6543 C CA . SER B 1 394 ? -14.762 -3.434 10.869 1.00 31.23 394 SER B CA 1
ATOM 6544 C C . SER B 1 394 ? -15.812 -3.067 11.910 1.00 30.31 394 SER B C 1
ATOM 6545 O O . SER B 1 394 ? -16.785 -2.383 11.587 1.00 30.54 394 SER B O 1
ATOM 6548 N N . SER B 1 395 ? -15.625 -3.481 13.176 1.00 33.23 395 SER B N 1
ATOM 6549 C CA . SER B 1 395 ? -16.598 -3.118 14.214 1.00 34.98 395 SER B CA 1
ATOM 6550 C C . SER B 1 395 ? -16.634 -1.618 14.438 1.00 30.65 395 SER B C 1
ATOM 6551 O O . SER B 1 395 ? -17.710 -1.021 14.521 1.00 29.58 395 SER B O 1
ATOM 6554 N N . PHE B 1 396 ? -15.456 -1.003 14.541 1.00 33.85 396 PHE B N 1
ATOM 6555 C CA . PHE B 1 396 ? -15.348 0.427 14.787 1.00 31.94 396 PHE B CA 1
ATOM 6556 C C . PHE B 1 396 ? -16.090 1.227 13.712 1.00 35.77 396 PHE B C 1
ATOM 6557 O O . PHE B 1 396 ? -16.851 2.154 14.025 1.00 32.59 396 PHE B O 1
ATOM 6565 N N . TRP B 1 397 ? -15.900 0.868 12.433 1.00 29.58 397 TRP B N 1
ATOM 6566 C CA . TRP B 1 397 ? -16.523 1.676 11.390 1.00 31.95 397 TRP B CA 1
ATOM 6567 C C . TRP B 1 397 ? -17.984 1.303 11.197 1.00 31.07 397 TRP B C 1
ATOM 6568 O O . TRP B 1 397 ? -18.824 2.192 11.028 1.00 35.61 397 TRP B O 1
ATOM 6579 N N . LEU B 1 398 ? -18.324 0.018 11.249 1.00 28.64 398 LEU B N 1
ATOM 6580 C CA . LEU B 1 398 ? -19.691 -0.348 10.904 1.00 31.90 398 LEU B CA 1
ATOM 6581 C C . LEU B 1 398 ? -20.676 -0.135 12.049 1.00 35.97 398 LEU B C 1
ATOM 6582 O O . LEU B 1 398 ? -21.853 0.121 11.787 1.00 36.14 398 LEU B O 1
ATOM 6587 N N . PHE B 1 399 ? -20.243 -0.220 13.311 1.00 32.06 399 PHE B N 1
ATOM 6588 C CA . PHE B 1 399 ? -21.195 -0.147 14.419 1.00 35.62 399 PHE B CA 1
ATOM 6589 C C . PHE B 1 399 ? -21.004 1.078 15.292 1.00 35.76 399 PHE B C 1
ATOM 6590 O O . PHE B 1 399 ? -21.879 1.376 16.109 1.00 40.43 399 PHE B O 1
ATOM 6598 N N . ARG B 1 400 ? -19.949 1.855 15.077 1.00 36.58 400 ARG B N 1
ATOM 6599 C CA . ARG B 1 400 ? -19.748 3.085 15.830 1.00 38.58 400 ARG B CA 1
ATOM 6600 C C . ARG B 1 400 ? -19.706 4.326 14.943 1.00 36.50 400 ARG B C 1
ATOM 6601 O O . ARG B 1 400 ? -20.527 5.229 15.133 1.00 36.00 400 ARG B O 1
ATOM 6609 N N . ILE B 1 401 ? -18.750 4.422 14.015 1.00 32.76 401 ILE B N 1
ATOM 6610 C CA . ILE B 1 401 ? -18.523 5.675 13.304 1.00 34.33 401 ILE B CA 1
ATOM 6611 C C . ILE B 1 401 ? -19.649 5.955 12.315 1.00 38.88 401 ILE B C 1
ATOM 6612 O O . ILE B 1 401 ? -20.183 7.066 12.255 1.00 41.47 401 ILE B O 1
ATOM 6617 N N . ILE B 1 402 ? -19.985 4.979 11.480 1.00 36.53 402 ILE B N 1
ATOM 6618 C CA . ILE B 1 402 ? -20.947 5.220 10.405 1.00 39.19 402 ILE B CA 1
ATOM 6619 C C . ILE B 1 402 ? -22.359 5.393 10.956 1.00 42.61 402 ILE B C 1
ATOM 6620 O O . ILE B 1 402 ? -23.054 6.332 10.539 1.00 40.56 402 ILE B O 1
ATOM 6625 N N . PRO B 1 403 ? -22.832 4.545 11.887 1.00 40.67 403 PRO B N 1
ATOM 6626 C CA . PRO B 1 403 ? -24.128 4.842 12.531 1.00 39.12 403 PRO B CA 1
ATOM 6627 C C . PRO B 1 403 ? -24.162 6.198 13.224 1.00 43.13 403 PRO B C 1
ATOM 6628 O O . PRO B 1 403 ? -25.201 6.869 13.207 1.00 42.17 403 PRO B O 1
ATOM 6632 N N . SER B 1 404 ? -23.056 6.624 13.842 1.00 38.80 404 SER B N 1
ATOM 6633 C CA . SER B 1 404 ? -23.013 7.963 14.414 1.00 37.44 404 SER B CA 1
ATOM 6634 C C . SER B 1 404 ? -23.114 9.025 13.332 1.00 43.20 404 SER B C 1
ATOM 6635 O O . SER B 1 404 ? -23.799 10.035 13.512 1.00 40.57 404 SER B O 1
ATOM 6638 N N . TYR B 1 405 ? -22.438 8.812 12.200 1.00 41.50 405 TYR B N 1
ATOM 6639 C CA . TYR B 1 405 ? -22.460 9.799 11.130 1.00 44.89 405 TYR B CA 1
ATOM 6640 C C . TYR B 1 405 ? -23.888 10.074 10.678 1.00 43.34 405 TYR B C 1
ATOM 6641 O O . TYR B 1 405 ? -24.266 11.228 10.465 1.00 48.46 405 TYR B O 1
ATOM 6650 N N . PHE B 1 406 ? -24.714 9.033 10.591 1.00 43.83 406 PHE B N 1
ATOM 6651 C CA . PHE B 1 406 ? -26.051 9.208 10.034 1.00 48.55 406 PHE B CA 1
ATOM 6652 C C . PHE B 1 406 ? -27.048 9.721 11.072 1.00 49.21 406 PHE B C 1
ATOM 6653 O O . PHE B 1 406 ? -27.871 10.589 10.767 1.00 47.26 406 PHE B O 1
ATOM 6661 N N . LEU B 1 407 ? -26.981 9.224 12.303 1.00 47.68 407 LEU B N 1
ATOM 6662 C CA . LEU B 1 407 ? -27.946 9.653 13.303 1.00 47.56 407 LEU B CA 1
ATOM 6663 C C . LEU B 1 407 ? -27.635 11.048 13.813 1.00 51.22 407 LEU B C 1
ATOM 6664 O O . LEU B 1 407 ? -28.559 11.762 14.222 1.00 52.34 407 LEU B O 1
ATOM 6669 N N . LEU B 1 408 ? -26.381 11.502 13.701 1.00 45.09 408 LEU B N 1
ATOM 6670 C CA . LEU B 1 408 ? -26.052 12.867 14.088 1.00 48.18 408 LEU B CA 1
ATOM 6671 C C . LEU B 1 408 ? -26.678 13.897 13.155 1.00 55.93 408 LEU B C 1
ATOM 6672 O O . LEU B 1 408 ? -26.776 15.071 13.530 1.00 56.00 408 LEU B O 1
ATOM 6677 N N . LYS B 1 409 ? -27.094 13.483 11.951 1.00 50.01 409 LYS B N 1
ATOM 6678 C CA . LYS B 1 409 ? -27.846 14.367 11.069 1.00 54.81 409 LYS B CA 1
ATOM 6679 C C . LYS B 1 409 ? -29.254 14.621 11.599 1.00 56.33 409 LYS B C 1
ATOM 6680 O O . LYS B 1 409 ? -29.842 15.668 11.306 1.00 58.15 409 LYS B O 1
ATOM 6686 N N . VAL B 1 410 ? -29.798 13.695 12.385 1.00 52.41 410 VAL B N 1
ATOM 6687 C CA . VAL B 1 410 ? -31.141 13.814 12.938 1.00 50.70 410 VAL B CA 1
ATOM 6688 C C . VAL B 1 410 ? -31.119 14.266 14.397 1.00 64.01 410 VAL B C 1
ATOM 6689 O O . VAL B 1 410 ? -31.915 15.116 14.800 1.00 63.10 410 VAL B O 1
ATOM 6693 N N . ILE B 1 411 ? -30.211 13.720 15.203 1.00 55.22 411 ILE B N 1
ATOM 6694 C CA . ILE B 1 411 ? -30.125 14.021 16.628 1.00 57.09 411 ILE B CA 1
ATOM 6695 C C . ILE B 1 411 ? -28.779 14.686 16.886 1.00 56.40 411 ILE B C 1
ATOM 6696 O O . ILE B 1 411 ? -27.735 14.021 16.871 1.00 53.12 411 ILE B O 1
ATOM 6701 N N . HIS B 1 412 ? -28.798 15.991 17.158 1.00 54.12 412 HIS B N 1
ATOM 6702 C CA . HIS B 1 412 ? -27.562 16.741 17.371 1.00 55.05 412 HIS B CA 1
ATOM 6703 C C . HIS B 1 412 ? -27.211 16.663 18.853 1.00 54.46 412 HIS B C 1
ATOM 6704 O O . HIS B 1 412 ? -27.358 17.614 19.623 1.00 55.34 412 HIS B O 1
ATOM 6711 N N . SER B 1 413 ? -26.720 15.489 19.251 1.00 50.87 413 SER B N 1
ATOM 6712 C CA . SER B 1 413 ? -26.418 15.224 20.649 1.00 53.05 413 SER B CA 1
ATOM 6713 C C . SER B 1 413 ? -25.157 14.375 20.776 1.00 49.56 413 SER B C 1
ATOM 6714 O O . SER B 1 413 ? -24.991 13.398 20.025 1.00 40.60 413 SER B O 1
ATOM 6717 N N . PRO B 1 414 ? -24.272 14.704 21.735 1.00 48.88 414 PRO B N 1
ATOM 6718 C CA . PRO B 1 414 ? -23.089 13.856 21.968 1.00 46.00 414 PRO B CA 1
ATOM 6719 C C . PRO B 1 414 ? -23.447 12.466 22.460 1.00 45.23 414 PRO B C 1
ATOM 6720 O O . PRO B 1 414 ? -22.678 11.522 22.223 1.00 39.71 414 PRO B O 1
ATOM 6724 N N . LEU B 1 415 ? -24.632 12.290 23.054 1.00 48.72 415 LEU B N 1
ATOM 6725 C CA . LEU B 1 415 ? -25.051 10.960 23.472 1.00 45.93 415 LEU B CA 1
ATOM 6726 C C . LEU B 1 415 ? -25.084 10.014 22.304 1.00 41.67 415 LEU B C 1
ATOM 6727 O O . LEU B 1 415 ? -25.072 8.799 22.502 1.00 42.82 415 LEU B O 1
ATOM 6732 N N . VAL B 1 416 ? -25.164 10.538 21.091 1.00 43.66 416 VAL B N 1
ATOM 6733 C CA . VAL B 1 416 ? -25.262 9.659 19.937 1.00 43.25 416 VAL B CA 1
ATOM 6734 C C . VAL B 1 416 ? -23.946 8.922 19.716 1.00 35.78 416 VAL B C 1
ATOM 6735 O O . VAL B 1 416 ? -23.945 7.686 19.773 1.00 43.87 416 VAL B O 1
ATOM 6739 N N . PRO B 1 417 ? -22.817 9.598 19.471 1.00 35.79 417 PRO B N 1
ATOM 6740 C CA . PRO B 1 417 ? -21.569 8.838 19.363 1.00 35.90 417 PRO B CA 1
ATOM 6741 C C . PRO B 1 417 ? -21.223 8.087 20.640 1.00 42.27 417 PRO B C 1
ATOM 6742 O O . PRO B 1 417 ? -20.717 6.958 20.572 1.00 38.32 417 PRO B O 1
ATOM 6746 N N . TRP B 1 418 ? -21.508 8.665 21.816 1.00 42.42 418 TRP B N 1
ATOM 6747 C CA . TRP B 1 418 ? -21.208 7.952 23.055 1.00 39.91 418 TRP B CA 1
ATOM 6748 C C . TRP B 1 418 ? -22.065 6.696 23.196 1.00 30.48 418 TRP B C 1
ATOM 6749 O O . TRP B 1 418 ? -21.575 5.657 23.638 1.00 29.29 418 TRP B O 1
ATOM 6760 N N . GLY B 1 419 ? -23.335 6.762 22.798 1.00 34.86 419 GLY B N 1
ATOM 6761 C CA . GLY B 1 419 ? -24.178 5.580 22.866 1.00 34.68 419 GLY B CA 1
ATOM 6762 C C . GLY B 1 419 ? -23.770 4.519 21.864 1.00 42.50 419 GLY B C 1
ATOM 6763 O O . GLY B 1 419 ? -23.879 3.322 22.134 1.00 42.63 419 GLY B O 1
ATOM 6764 N N . PHE B 1 420 ? -23.304 4.935 20.687 1.00 39.03 420 PHE B N 1
ATOM 6765 C CA . PHE B 1 420 ? -22.838 3.929 19.742 1.00 39.57 420 PHE B CA 1
ATOM 6766 C C . PHE B 1 420 ? -21.502 3.362 20.177 1.00 35.03 420 PHE B C 1
ATOM 6767 O O . PHE B 1 420 ? -21.208 2.203 19.876 1.00 39.98 420 PHE B O 1
ATOM 6775 N N . MET B 1 421 ? -20.712 4.140 20.923 1.00 35.08 421 MET B N 1
ATOM 6776 C CA . MET B 1 421 ? -19.480 3.619 21.512 1.00 40.79 421 MET B CA 1
ATOM 6777 C C . MET B 1 421 ? -19.757 2.395 22.377 1.00 40.35 421 MET B C 1
ATOM 6778 O O . MET B 1 421 ? -19.091 1.363 22.250 1.00 37.78 421 MET B O 1
ATOM 6783 N N . THR B 1 422 ? -20.753 2.483 23.258 1.00 38.75 422 THR B N 1
ATOM 6784 C CA . THR B 1 422 ? -21.061 1.345 24.121 1.00 38.79 422 THR B CA 1
ATOM 6785 C C . THR B 1 422 ? -21.743 0.231 23.337 1.00 37.24 422 THR B C 1
ATOM 6786 O O . THR B 1 422 ? -21.494 -0.955 23.580 1.00 33.45 422 THR B O 1
ATOM 6790 N N . PHE B 1 423 ? -22.560 0.600 22.346 1.00 38.14 423 PHE B N 1
ATOM 6791 C CA . PHE B 1 423 ? -23.179 -0.384 21.473 1.00 37.26 423 PHE B CA 1
ATOM 6792 C C . PHE B 1 423 ? -22.123 -1.165 20.689 1.00 35.35 423 PHE B C 1
ATOM 6793 O O . PHE B 1 423 ? -22.159 -2.400 20.624 1.00 34.47 423 PHE B O 1
ATOM 6801 N N . GLU B 1 424 ? -21.168 -0.448 20.101 1.00 32.69 424 GLU B N 1
ATOM 6802 C CA . GLU B 1 424 ? -20.103 -1.081 19.342 1.00 34.69 424 GLU B CA 1
ATOM 6803 C C . GLU B 1 424 ? -19.205 -1.932 20.237 1.00 33.07 424 GLU B C 1
ATOM 6804 O O . GLU B 1 424 ? -18.702 -2.979 19.809 1.00 31.79 424 GLU B O 1
ATOM 6810 N N . THR B 1 425 ? -18.963 -1.493 21.481 1.00 36.62 425 THR B N 1
ATOM 6811 C CA . THR B 1 425 ? -18.148 -2.318 22.362 1.00 34.11 425 THR B CA 1
ATOM 6812 C C . THR B 1 425 ? -18.834 -3.651 22.656 1.00 32.87 425 THR B C 1
ATOM 6813 O O . THR B 1 425 ? -18.179 -4.694 22.705 1.00 35.99 425 THR B O 1
ATOM 6817 N N . ALA B 1 426 ? -20.155 -3.636 22.834 1.00 31.69 426 ALA B N 1
ATOM 6818 C CA . ALA B 1 426 ? -20.903 -4.863 23.057 1.00 28.89 426 ALA B CA 1
ATOM 6819 C C . ALA B 1 426 ? -20.907 -5.767 21.824 1.00 33.25 426 ALA B C 1
ATOM 6820 O O . ALA B 1 426 ? -20.758 -6.990 21.954 1.00 34.79 426 ALA B O 1
ATOM 6822 N N . VAL B 1 427 ? -21.094 -5.190 20.623 1.00 35.61 427 VAL B N 1
ATOM 6823 C CA . VAL B 1 427 ? -21.090 -5.981 19.381 1.00 36.33 427 VAL B CA 1
ATOM 6824 C C . VAL B 1 427 ? -19.729 -6.636 19.159 1.00 30.00 427 VAL B C 1
ATOM 6825 O O . VAL B 1 427 ? -19.636 -7.810 18.785 1.00 26.24 427 VAL B O 1
ATOM 6829 N N . ARG B 1 428 ? -18.654 -5.877 19.387 1.00 34.06 428 ARG B N 1
ATOM 6830 C CA . ARG B 1 428 ? -17.306 -6.381 19.155 1.00 34.22 428 ARG B CA 1
ATOM 6831 C C . ARG B 1 428 ? -16.976 -7.538 20.092 1.00 34.63 428 ARG B C 1
ATOM 6832 O O . ARG B 1 428 ? -16.290 -8.483 19.693 1.00 33.23 428 ARG B O 1
ATOM 6840 N N . ALA B 1 429 ? -17.490 -7.512 21.323 1.00 33.26 429 ALA B N 1
ATOM 6841 C CA . ALA B 1 429 ? -17.310 -8.657 22.212 1.00 29.29 429 ALA B CA 1
ATOM 6842 C C . ALA B 1 429 ? -18.026 -9.882 21.665 1.00 30.55 429 ALA B C 1
ATOM 6843 O O . ALA B 1 429 ? -17.449 -10.977 21.608 1.00 34.30 429 ALA B O 1
ATOM 6845 N N . LEU B 1 430 ? -19.274 -9.718 21.210 1.00 30.92 430 LEU B N 1
ATOM 6846 C CA . LEU B 1 430 ? -19.977 -10.850 20.606 1.00 34.53 430 LEU B CA 1
ATOM 6847 C C . LEU B 1 430 ? -19.261 -11.351 19.353 1.00 35.13 430 LEU B C 1
ATOM 6848 O O . LEU B 1 430 ? -19.165 -12.563 19.135 1.00 32.57 430 LEU B O 1
ATOM 6853 N N . PHE B 1 431 ? -18.758 -10.423 18.521 1.00 35.50 431 PHE B N 1
ATOM 6854 C CA . PHE B 1 431 ? -17.949 -10.769 17.346 1.00 34.56 431 PHE B CA 1
ATOM 6855 C C . PHE B 1 431 ? -16.766 -11.659 17.737 1.00 31.41 431 PHE B C 1
ATOM 6856 O O . PHE B 1 431 ? -16.598 -12.759 17.205 1.00 34.09 431 PHE B O 1
ATOM 6864 N N . TYR B 1 432 ? -15.951 -11.200 18.691 1.00 32.82 432 TYR B N 1
ATOM 6865 C CA . TYR B 1 432 ? -14.779 -11.961 19.116 1.00 32.12 432 TYR B CA 1
ATOM 6866 C C . TYR B 1 432 ? -15.170 -13.328 19.649 1.00 33.02 432 TYR B C 1
ATOM 6867 O O . TYR B 1 432 ? -14.547 -14.345 19.307 1.00 32.79 432 TYR B O 1
ATOM 6876 N N . TYR B 1 433 ? -16.215 -13.373 20.477 1.00 34.60 433 TYR B N 1
ATOM 6877 C CA . TYR B 1 433 ? -16.667 -14.646 21.022 1.00 37.45 433 TYR B CA 1
ATOM 6878 C C . TYR B 1 433 ? -17.096 -15.596 19.915 1.00 32.43 433 TYR B C 1
ATOM 6879 O O . TYR B 1 433 ? -16.704 -16.764 19.921 1.00 36.53 433 TYR B O 1
ATOM 6888 N N . THR B 1 434 ? -17.859 -15.102 18.935 1.00 36.54 434 THR B N 1
ATOM 6889 C CA . THR B 1 434 ? -18.251 -15.948 17.809 1.00 39.26 434 THR B CA 1
ATOM 6890 C C . THR B 1 434 ? -17.022 -16.488 17.091 1.00 38.62 434 THR B C 1
ATOM 6891 O O . THR B 1 434 ? -16.922 -17.691 16.826 1.00 34.55 434 THR B O 1
ATOM 6895 N N . VAL B 1 435 ? -16.067 -15.603 16.784 1.00 33.86 435 VAL B N 1
ATOM 6896 C CA . VAL B 1 435 ? -14.881 -16.012 16.044 1.00 32.35 435 VAL B CA 1
ATOM 6897 C C . VAL B 1 435 ? -14.045 -16.981 16.869 1.00 34.00 435 VAL B C 1
ATOM 6898 O O . VAL B 1 435 ? -13.542 -17.986 16.353 1.00 34.45 435 VAL B O 1
ATOM 6902 N N . PHE B 1 436 ? -13.954 -16.742 18.176 1.00 34.98 436 PHE B N 1
ATOM 6903 C CA . PHE B 1 436 ? -13.140 -17.597 19.031 1.00 36.94 436 PHE B CA 1
ATOM 6904 C C . PHE B 1 436 ? -13.684 -19.022 19.068 1.00 34.18 436 PHE B C 1
ATOM 6905 O O . PHE B 1 436 ? -12.915 -19.977 18.968 1.00 35.04 436 PHE B O 1
ATOM 6913 N N . LYS B 1 437 ? -15.008 -19.179 19.167 1.00 35.35 437 LYS B N 1
ATOM 6914 C CA . LYS B 1 437 ? -15.632 -20.503 19.143 1.00 38.66 437 LYS B CA 1
ATOM 6915 C C . LYS B 1 437 ? -15.289 -21.259 17.868 1.00 40.94 437 LYS B C 1
ATOM 6916 O O . LYS B 1 437 ? -14.960 -22.452 17.904 1.00 44.02 437 LYS B O 1
ATOM 6922 N N . LYS B 1 438 ? -15.381 -20.582 16.722 1.00 39.78 438 LYS B N 1
ATOM 6923 C CA . LYS B 1 438 ? -15.115 -21.258 15.461 1.00 38.42 438 LYS B CA 1
ATOM 6924 C C . LYS B 1 438 ? -13.639 -21.599 15.317 1.00 45.90 438 LYS B C 1
ATOM 6925 O O . LYS B 1 438 ? -13.291 -22.620 14.711 1.00 40.93 438 LYS B O 1
ATOM 6931 N N . VAL B 1 439 ? -12.756 -20.743 15.838 1.00 39.38 439 VAL B N 1
ATOM 6932 C CA . VAL B 1 439 ? -11.329 -21.031 15.761 1.00 38.27 439 VAL B CA 1
ATOM 6933 C C . VAL B 1 439 ? -10.981 -22.233 16.632 1.00 38.31 439 VAL B C 1
ATOM 6934 O O . VAL B 1 439 ? -10.364 -23.193 16.164 1.00 46.03 439 VAL B O 1
ATOM 6938 N N . VAL B 1 440 ? -11.384 -22.213 17.904 1.00 37.54 440 VAL B N 1
ATOM 6939 C CA . VAL B 1 440 ? -11.037 -23.317 18.800 1.00 43.35 440 VAL B CA 1
ATOM 6940 C C . VAL B 1 440 ? -11.820 -24.569 18.445 1.00 48.70 440 VAL B C 1
ATOM 6941 O O . VAL B 1 440 ? -11.328 -25.685 18.641 1.00 50.76 440 VAL B O 1
ATOM 6945 N N . GLY B 1 441 ? -13.040 -24.414 17.924 1.00 47.77 441 GLY B N 1
ATOM 6946 C CA . GLY B 1 441 ? -13.817 -25.581 17.544 1.00 52.98 441 GLY B CA 1
ATOM 6947 C C . GLY B 1 441 ? -13.087 -26.437 1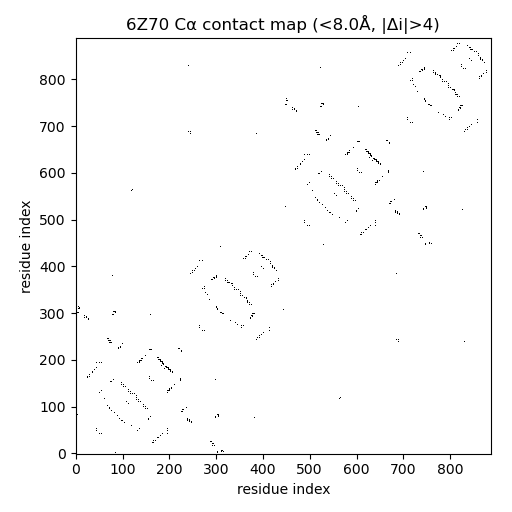6.528 1.00 53.04 441 GLY B C 1
ATOM 6948 O O . GLY B 1 441 ? -12.969 -27.652 16.695 1.00 54.06 441 GLY B O 1
ATOM 6949 N N . LYS B 1 442 ? -12.537 -25.804 15.488 1.00 46.03 442 LYS B N 1
ATOM 6950 C CA . LYS B 1 442 ? -11.710 -26.534 14.539 1.00 48.32 442 LYS B CA 1
ATOM 6951 C C . LYS B 1 442 ? -10.470 -27.111 15.208 1.00 59.10 442 LYS B C 1
ATOM 6952 O O . LYS B 1 442 ? -10.021 -28.206 14.848 1.00 58.67 442 LYS B O 1
ATOM 6958 N N . LEU B 1 443 ? -9.921 -26.404 16.202 1.00 54.48 443 LEU B N 1
ATOM 6959 C CA . LEU B 1 443 ? -8.737 -26.886 16.906 1.00 50.93 443 LEU B CA 1
ATOM 6960 C C . LEU B 1 443 ? -9.048 -28.127 17.732 1.00 54.12 443 LEU B C 1
ATOM 6961 O O . LEU B 1 443 ? -8.201 -29.019 17.867 1.00 59.24 443 LEU B O 1
ATOM 6966 N N . LEU B 1 444 ? -10.236 -28.180 18.325 1.00 56.02 444 LEU B N 1
ATOM 6967 C CA . LEU B 1 444 ? -10.687 -29.335 19.088 1.00 55.49 444 LEU B CA 1
ATOM 6968 C C . LEU B 1 444 ? -11.367 -30.359 18.167 1.00 61.43 444 LEU B C 1
ATOM 6969 O O . LEU B 1 444 ? -10.724 -31.255 17.623 1.00 68.41 444 LEU B O 1
#

Solvent-accessible surface area: 36336 Å² total; per-residue (Å²): 113,125,71,34,38,0,84,38,129,14,95,93,149,40,0,14,128,49,2,48,113,4,4,93,7,0,29,46,21,14,62,47,94,34,80,16,37,64,62,15,89,120,19,5,64,71,65,36,116,45,0,57,35,0,11,37,64,0,54,75,20,3,142,46,12,48,10,50,33,15,16,1,28,6,0,0,5,1,9,0,0,31,44,3,0,33,121,119,80,10,1,31,0,1,26,0,0,13,63,11,0,82,37,27,0,21,31,18,67,37,91,2,50,65,52,0,27,67,18,0,85,4,78,51,8,58,112,91,15,48,47,44,0,104,76,6,0,43,2,1,7,154,57,4,13,30,8,0,20,14,34,0,3,40,0,0,5,0,0,0,15,41,4,108,20,4,35,108,4,2,68,78,52,18,127,30,13,34,35,22,0,86,27,26,8,53,15,68,161,86,84,85,163,53,24,3,59,0,4,0,73,0,26,0,61,4,26,36,58,1,45,121,39,7,43,101,43,10,88,134,146,117,23,20,5,45,53,84,154,181,82,56,104,122,24,31,20,93,0,10,80,10,0,3,4,7,6,22,7,92,16,51,30,27,65,2,66,89,20,0,24,28,23,0,51,181,61,33,124,100,8,55,43,0,0,87,17,0,33,89,7,3,27,86,5,63,38,34,1,89,0,8,21,18,0,3,5,0,2,0,0,0,0,52,16,27,194,28,62,141,0,0,22,46,0,3,66,9,1,1,84,60,2,9,104,48,0,48,103,25,1,84,62,9,47,103,96,10,90,163,53,0,123,93,61,31,154,42,100,100,8,33,102,64,0,4,106,0,0,68,30,4,2,107,3,0,36,18,50,0,75,9,19,0,8,6,0,0,0,30,0,6,18,59,4,14,18,3,10,28,4,16,28,30,0,9,15,59,63,18,2,21,32,0,78,113,68,27,123,113,84,139,24,4,57,13,0,1,31,41,13,19,102,0,6,51,35,38,8,116,72,1,94,57,30,2,99,132,34,9,43,163,48,109,110,128,80,35,38,0,82,39,125,17,94,154,151,41,0,24,128,52,2,54,119,5,4,86,7,0,21,47,21,15,54,47,94,22,80,18,42,65,64,14,73,117,20,4,65,74,68,36,116,42,0,53,36,0,7,37,57,0,60,73,22,3,143,40,12,48,12,50,34,16,17,1,26,5,0,0,4,1,9,0,0,30,36,3,0,42,119,103,81,12,1,30,0,0,22,0,0,12,63,10,0,81,37,26,0,21,29,16,66,38,94,2,52,65,54,0,26,70,19,0,78,8,78,51,28,44,117,86,15,52,46,41,0,110,77,6,0,44,1,2,8,153,58,3,12,31,6,0,20,14,32,0,3,41,0,0,4,0,0,0,15,42,4,114,23,3,33,104,4,3,69,75,51,21,126,29,16,36,36,22,0,98,22,23,6,48,20,84,175,79,78,88,160,62,24,4,56,0,5,0,70,0,26,0,63,4,27,38,56,0,42,123,38,8,42,99,42,9,93,136,144,124,21,19,6,46,58,86,148,182,82,55,105,111,24,31,18,70,0,12,70,10,0,1,4,7,3,26,6,97,14,54,28,27,68,2,65,86,17,1,24,27,24,0,51,182,59,33,121,98,9,52,41,0,0,75,10,0,30,96,9,1,26,77,6,62,33,32,1,94,0,9,19,18,0,3,5,0,2,0,0,0,0,54,14,26,193,28,62,140,0,0,22,31,0,3,54,9,1,0,110,70,2,8,127,49,0,42,107,28,1,92,63,8,52,108,92,11,90,166,51,0,123,90,66,28,152,46,100,108,8,36,103,73,0,2,95,0,0,76,35,0,3,112,6,0,34,17,43,0,54,9,20,0,7,6,0,0,0,35,0,5,19,65,4,19,16,3,12,27,3,13,27,31,0,10,14,60,64,15,2,20,33,0,73,114,59,28,126,112,85,141,21,3,58,13,0,0,27,51,15,16,98,0,4,51,39,37,9,117,72,2,90,62,30,4,100,146,31,11,42,157,47,118

Radius of gyration: 27.95 Å; Cα contacts (8 Å, |Δi|>4): 1492; chains: 2; bounding box: 62×58×70 Å

Sequence (888 aa):
MQRIIVNPNEPYLSVIKKVVKLSIPIIVVNLLYTVENMISMILVSSISPSAVAATGFSLSLLWFIYSLMALSYSGTNILIAQFVGAKKDPSPILINGLFLSFLISLPLFFYGKDFVLFLMKVLGASETVRSLAKEYLTPIFWFIPIGFLTNTFYGAYNGAGDTKTPMKVAIIMNLTHIGTAYTLINGKFGLPKLGVEGAGWGIAISEILAFFIYTFLLIFFKKPFPLHLRLEPKLLFKMVRLGTPTALERAITTLSFNVFVGFLAKFGDKVLAAHQIGLRIESISFMIGFGVMIASTTLAGQNYGARNYRGMVHAVNTSAHFTALVMSLTGLILILFPHYLVYPFSRDPEVIEWASYYLQIVGISQPAMAYASIYSGALKGMGKTHIPLFVNISSFWLFRIIPSYFLLKVIHSPLVPWGFMTFETAVRALFYYTVFKKVVGKLLMQRIIVNPNEPYLSVIKKVVKLSIPIIVVNLLYTVENMISMILVSSISPSAVAATGFSLSLLWFIYSLMALSYSGTNILIAQFVGAKKDPSPILINGLFLSFLISLPLFFYGKDFVLFLMKVLGASETVRSLAKEYLTPIFWFIPIGFLTNTFYGAYNGAGDTKTPMKVAIIMNLTHIGTAYTLINGKFGLPKLGVEGAGWGIAISEILAFFIYTFLLIFFKKPFPLHLRLEPKLLFKMVRLGTPTALERAITTLSFNVFVGFLAKFGDKVLAAHQIGLRIESISFMIGFGVMIASTTLAGQNYGARNYRGMVHAVNTSAHFTALVMSLTGLILILFPHYLVYPFSRDPEVIEWASYYLQIVGISQPAMAYASIYSGALKGMGKTHIPLFVNISSFWLFRIIPSYFLLKVIHSPLVPWGFMTFETAVRALFYYTVFKKVVGKLL

InterPro domains:
  IPR002528 Multi antimicrobial extrusion protein [PF01554] (25-183)
  IPR002528 Multi antimicrobial extrusion protein [PF01554] (245-405)
  IPR002528 Multi antimicrobial extrusion protein [TIGR00797] (25-408)
  IPR048279 Multidrug resistance protein MdtK-like [PIRSF006603] (14-442)
  IPR050222 Multi Antimicrobial Extrusion (MATE) [PTHR43298] (9-439)

B-factor: mean 41.46, std 10.75, range [19.5, 87.87]

Secondary structure (DSSP, 8-state):
-------TT--HHHHHHHHHHHHHHHHHHHHHHHHHHHHHHHHHHTT-HHHHHHHHHHHHHHHHHGGGHHHHHHHHHHHHHHHHHTT---HHHHHHHHHHHHHHHHHHHHHHHHHHHHHHHHHT--HHHHHHHHHHHHHHHHTHHHHHHHHHHHHHHHHHT--HHHHHHHHHHHHHHHHHHHHHHHTTTT----THHHHHHHHHHHHHHHHHHHHHHHHHH-SSS-------HHHHHHHHHHHHHHHHHHHHHHHHHHHHHHHHHTT-HHHHHHHHHHHHHHHHHHHHHHHHHHHHHHHHHHHHHTT-HHHHHHHHHHHHHHHHHHHHHHHHHHHH-HHHHHTTT---HHHHHHHHHHHHHHHTTHHHHHHHHHHHHHHHHTT-THHHHHHHHHHIIIIIIHHHHHHTTT---THHHHHHHHHHHHHHHHHHHHHHHHHHHHH-/-------TT--HHHHHHHHHHHHHHHHHHHHHHHHHHHHHHHHHHTT-HHHHHHHHHHHHHHHHHGGGHHHHHHHHHHHHHHHHHTT---HHHHHHHHHHHHHHHHHHHHHHHHHHHHTTTTTT--HHHHHHHHHHHHHHHHTHHHHHHHHHHHHHHHHHT--HHHHHHHHHHHHHHHHHHHHHHHT-TT----THHHHHHHHHHHHHHHHHHHHHHHHHH-SSS-------HHHHHHHHHHHHHHHHHHHHHHHHHHHHHHHHHTT-HHHHHHHHHHHHHHHHHHHHHHHHHHHHHHHHHHHHHTT-HHHHHHHHHHHHHHHHHHHHHHHHHHHH-HHHHHTTT---HHHHHHHHHHHHHHHTTHHHHHHHHHHHHHHHHTT-THHHHHHHHHHIIIIIIHHHHHHTTT---THHHHHHHHHHHHHHHHHHHHHHHHHHHHH-

Foldseek 3Di:
DAADFFALPDDLVVLVVLLCLQQVLLLLLVVLVLVLVVLLLVLQVVFDVLSSVLVVLLVLVVLLVCLLLLLLLLLLLLVLLLCNLLVHASQQSLVQSLVLLLVSLVVCLVCVLVVSLVVVVVVPRDVVSSVSNSLLCVLVSPQSSLVSNLSNLCSNCLLLSNSNVVSVLSVQLSVQLSVQLNCQCVVPPVGHHDRSNSNSVSNNVSSVSSSVVQVVCADPVNRSHHHDPDHDVVSNVLSNVLRVLSSVLSNVVSVLVVLLLVLQVVVDDLLSLLVVLLVSLCCSLVSSLLSSLSVLLNLLLSCVSNLVLSSNVVSLVSQLVVSLVVLLVVLVCLQPPQLVSSVVPDDDPSSSVSNSLLSNLQSVQSSLLSLLSSLQSNCSSNSNSNVCSVLVNCLSVVQQVVQLVVVCVVPVDPVSNSNSVSVSSNVSSVVSVVVSCVVSVVSD/DAAPFFALPDDLVVLVVLLCVLQVLLLLLVVLVLVLVVLLLVLQVVPDVLSSVLVVLLVLVVLLVCLLLLLLLLLLLQVLLLCNLLVHASQQSLVQSLVLLLVSLVVCLVCVLVVSLVVSVPVPRDPSSSVSNSLLCVLVSPQVSLVSNLSNLCSNCLLLSNSNVVSVLSVQLSVQLSVQLNCQCVVPDVGDHSRSNSNSVSNNVSSVVSSVVQVVCADPVVRSHHHDPDHDVVSNVLSNVLRVLSSVLSNVVSVLVVLLLVLQVVVDDLSSVLVVLLVSLCVSLVSSLQSSLSNLLNLLLSCVSNLVLSSNVVSLVSQLVVSLVVLLVVLVCLQPPQLVSSVVPDDPVVSSVSNSVLSNLCSVQSSLLSLLSSLQSNCSSNSNSNVCSVLVNCLSVVQANVQLVVCCVVPVDPVSNSNSVSVSSNVSSVVSVVVSCVVSVVSD

Nearest PDB structures (foldseek):
  6z70-assembly1_A  TM=1.002E+00  e=1.602E-56  Aquifex aeolicus VF5
  6fv8-assembly1_B  TM=9.822E-01  e=1.897E-47  Aquifex aeolicus VF5
  6z71-assembly1_A  TM=9.894E-01  e=8.352E-42  Aquifex aeolicus VF5
  6ids-assembly1_A  TM=8.961E-01  e=4.289E-14  Vibrio cholerae
  6idr-assembly1_A  TM=8.911E-01  e=1.851E-13  Vibrio cholerae

Organism: Aquifex aeolicus (strain VF5) (NCBI:txid224324)